Protein 6BZD (pdb70)

Structure (mmCIF, N/CA/C/O backbone):
data_6BZD
#
_entry.id   6BZD
#
_cell.length_a   76.366
_cell.length_b   60.000
_cell.length_c   125.786
_cell.angle_alpha   90.000
_cell.angle_beta   90.500
_cell.angle_gamma   90.000
#
_symmetry.space_group_name_H-M   'P 1 21 1'
#
loop_
_entity.id
_entity.type
_entity.pdbx_description
1 polymer '14-3-3 protein gamma'
2 polymer 'GlcNAcylated peptide'
3 non-polymer 2-acetamido-2-deoxy-beta-D-glucopyranose
4 water water
#
loop_
_atom_site.group_PDB
_atom_site.id
_atom_site.type_symbol
_atom_site.label_atom_id
_atom_site.label_alt_id
_atom_site.label_comp_id
_atom_site.label_asym_id
_atom_site.label_entity_id
_atom_site.label_seq_id
_atom_site.pdbx_PDB_ins_code
_atom_site.Cartn_x
_atom_site.Cartn_y
_atom_site.Cartn_z
_atom_site.occupancy
_atom_site.B_iso_or_equiv
_atom_site.auth_seq_id
_atom_site.auth_comp_id
_atom_site.auth_asym_id
_atom_site.auth_atom_id
_atom_site.pdbx_PDB_model_num
ATOM 1 N N . VAL A 1 1 ? -17.835 -15.939 44.677 1.00 68.08 2 VAL A N 1
ATOM 2 C CA . VAL A 1 1 ? -16.472 -15.456 44.825 1.00 74.44 2 VAL A CA 1
ATOM 3 C C . VAL A 1 1 ? -16.155 -15.124 46.282 1.00 77.78 2 VAL A C 1
ATOM 4 O O . VAL A 1 1 ? -16.742 -14.214 46.869 1.00 72.73 2 VAL A O 1
ATOM 8 N N . ASP A 1 2 ? -15.224 -15.876 46.860 1.00 79.81 3 ASP A N 1
ATOM 9 C CA . ASP A 1 2 ? -14.861 -15.716 48.262 1.00 75.71 3 ASP A CA 1
ATOM 10 C C . ASP A 1 2 ? -13.904 -14.550 48.468 1.00 71.14 3 ASP A C 1
ATOM 11 O O . ASP A 1 2 ? -13.344 -14.015 47.511 1.00 66.42 3 ASP A O 1
ATOM 16 N N . ARG A 1 3 ? -13.720 -14.163 49.726 1.00 66.15 4 ARG A N 1
ATOM 17 C CA . ARG A 1 3 ? -12.789 -13.097 50.069 1.00 57.18 4 ARG A CA 1
ATOM 18 C C . ARG A 1 3 ? -11.372 -13.465 49.646 1.00 54.96 4 ARG A C 1
ATOM 19 O O . ARG A 1 3 ? -10.636 -12.635 49.111 1.00 55.77 4 ARG A O 1
ATOM 27 N N . GLU A 1 4 ? -10.992 -14.713 49.897 1.00 58.67 5 GLU A N 1
ATOM 28 C CA . GLU A 1 4 ? -9.665 -15.198 49.534 1.00 61.54 5 GLU A CA 1
ATOM 29 C C . GLU A 1 4 ? -9.481 -15.230 48.019 1.00 55.11 5 GLU A C 1
ATOM 30 O O . GLU A 1 4 ? -8.370 -15.060 47.515 1.00 54.35 5 GLU A O 1
ATOM 36 N N . GLN A 1 5 ? -10.576 -15.453 47.298 1.00 56.73 6 GLN A N 1
ATOM 37 C CA . GLN A 1 5 ? -10.553 -15.432 45.841 1.00 58.89 6 GLN A CA 1
ATOM 38 C C . GLN A 1 5 ? -10.232 -14.027 45.347 1.00 57.10 6 GLN A C 1
ATOM 39 O O . GLN A 1 5 ? -9.520 -13.847 44.362 1.00 54.14 6 GLN A O 1
ATOM 45 N N . LEU A 1 6 ? -10.773 -13.035 46.046 1.00 51.30 7 LEU A N 1
ATOM 46 C CA . LEU A 1 6 ? -10.579 -11.633 45.694 1.00 48.19 7 LEU A CA 1
ATOM 47 C C . LEU A 1 6 ? -9.149 -11.172 45.958 1.00 48.20 7 LEU A C 1
ATOM 48 O O . LEU A 1 6 ? -8.528 -10.534 45.108 1.00 43.91 7 LEU A O 1
ATOM 53 N N . VAL A 1 7 ? -8.635 -11.492 47.142 1.00 45.81 8 VAL A N 1
ATOM 54 C CA . VAL A 1 7 ? -7.269 -11.138 47.508 1.00 50.37 8 VAL A CA 1
ATOM 55 C C . VAL A 1 7 ? -6.278 -11.804 46.562 1.00 42.01 8 VAL A C 1
ATOM 56 O O . VAL A 1 7 ? -5.261 -11.215 46.193 1.00 43.17 8 VAL A O 1
ATOM 60 N N . GLN A 1 8 ? -6.585 -13.037 46.172 1.00 42.41 9 GLN A N 1
ATOM 61 C CA . GLN A 1 8 ? -5.755 -13.769 45.226 1.00 47.79 9 GLN A CA 1
ATOM 62 C C . GLN A 1 8 ? -5.791 -13.100 43.854 1.00 53.60 9 GLN A C 1
ATOM 63 O O . GLN A 1 8 ? -4.759 -12.930 43.208 1.00 44.84 9 GLN A O 1
ATOM 69 N N . LYS A 1 9 ? -6.988 -12.717 43.420 1.00 47.26 10 LYS A N 1
ATOM 70 C CA . LYS A 1 9 ? -7.162 -12.005 42.158 1.00 41.39 10 LYS A CA 1
ATOM 71 C C . LYS A 1 9 ? -6.347 -10.715 42.170 1.00 40.90 10 LYS A C 1
ATOM 72 O O . LYS A 1 9 ? -5.770 -10.320 41.156 1.00 48.38 10 LYS A O 1
ATOM 78 N N . ALA A 1 10 ? -6.301 -10.072 43.333 1.00 41.36 11 ALA A N 1
ATOM 79 C CA . ALA A 1 10 ? -5.537 -8.845 43.522 1.00 43.40 11 ALA A CA 1
ATOM 80 C C . ALA A 1 10 ? -4.039 -9.099 43.394 1.00 45.48 11 ALA A C 1
ATOM 81 O O . ALA A 1 10 ? -3.302 -8.262 42.876 1.00 41.21 11 ALA A O 1
ATOM 83 N N . ARG A 1 11 ? -3.593 -10.256 43.873 1.00 38.82 12 ARG A N 1
ATOM 84 C CA . ARG A 1 11 ? -2.188 -10.632 43.759 1.00 45.71 12 ARG A CA 1
ATOM 85 C C . ARG A 1 11 ? -1.814 -10.932 42.310 1.00 44.33 12 ARG A C 1
ATOM 86 O O . ARG A 1 11 ? -0.722 -10.589 41.859 1.00 54.07 12 ARG A O 1
ATOM 94 N N . LEU A 1 12 ? -2.725 -11.577 41.587 1.00 46.95 13 LEU A N 1
ATOM 95 C CA . LEU A 1 12 ? -2.502 -11.885 40.180 1.00 47.44 13 LEU A CA 1
ATOM 96 C C . LEU A 1 12 ? -2.460 -10.611 39.344 1.00 49.55 13 LEU A C 1
ATOM 97 O O . LEU A 1 12 ? -1.600 -10.451 38.476 1.00 46.31 13 LEU A O 1
ATOM 102 N N . ALA A 1 13 ? -3.399 -9.710 39.612 1.00 49.09 14 ALA A N 1
ATOM 103 C CA . ALA A 1 13 ? -3.476 -8.441 38.901 1.00 47.13 14 ALA A CA 1
ATOM 104 C C . ALA A 1 13 ? -2.192 -7.637 39.072 1.00 45.33 14 ALA A C 1
ATOM 105 O O . ALA A 1 13 ? -1.704 -7.026 38.124 1.00 37.98 14 ALA A O 1
ATOM 107 N N . GLU A 1 14 ? -1.643 -7.651 40.284 1.00 42.60 15 GLU A N 1
ATOM 108 C CA . GLU A 1 14 ? -0.404 -6.938 40.572 1.00 41.66 15 GLU A CA 1
ATOM 109 C C . GLU A 1 14 ? 0.754 -7.485 39.744 1.00 48.70 15 GLU A C 1
ATOM 110 O O . GLU A 1 14 ? 1.593 -6.729 39.259 1.00 48.39 15 GLU A O 1
ATOM 116 N N . GLN A 1 15 ? 0.794 -8.805 39.593 1.00 40.97 16 GLN A N 1
ATOM 117 C CA . GLN A 1 15 ? 1.838 -9.460 38.811 1.00 48.52 16 GLN A CA 1
ATOM 118 C C . GLN A 1 15 ? 1.662 -9.201 37.315 1.00 47.39 16 GLN A C 1
ATOM 119 O O . GLN A 1 15 ? 2.642 -9.089 36.577 1.00 53.57 16 GLN A O 1
ATOM 125 N N . ALA A 1 16 ? 0.413 -9.100 36.874 1.00 48.26 17 ALA A N 1
ATOM 126 C CA . ALA A 1 16 ? 0.130 -8.744 35.490 1.00 43.48 17 ALA A CA 1
ATOM 127 C C . ALA A 1 16 ? 0.253 -7.235 35.309 1.00 41.97 17 ALA A C 1
ATOM 128 O O . ALA A 1 16 ? 0.215 -6.731 34.188 1.00 43.83 17 ALA A O 1
ATOM 130 N N . GLU A 1 17 ? 0.404 -6.523 36.422 1.00 41.20 18 GLU A N 1
ATOM 131 C CA . GLU A 1 17 ? 0.491 -5.066 36.403 1.00 44.34 18 GLU A CA 1
ATOM 132 C C . GLU A 1 17 ? -0.799 -4.422 35.891 1.00 38.36 18 GLU A C 1
ATOM 133 O O . GLU A 1 17 ? -0.786 -3.308 35.363 1.00 42.52 18 GLU A O 1
ATOM 139 N N . ARG A 1 18 ? -1.907 -5.138 36.045 1.00 42.50 19 ARG A N 1
ATOM 140 C CA . ARG A 1 18 ? -3.223 -4.592 35.754 1.00 33.73 19 ARG A CA 1
ATOM 141 C C . ARG A 1 18 ? -3.809 -4.047 37.049 1.00 37.33 19 ARG A C 1
ATOM 142 O O . ARG A 1 18 ? -4.613 -4.704 37.712 1.00 37.26 19 ARG A O 1
ATOM 150 N N . TYR A 1 19 ? -3.385 -2.839 37.405 1.00 38.40 20 TYR A N 1
ATOM 151 C CA . TYR A 1 19 ? -3.686 -2.274 38.716 1.00 41.57 20 TYR A CA 1
ATOM 152 C C . TYR A 1 19 ? -5.145 -1.849 38.892 1.00 39.48 20 TYR A C 1
ATOM 153 O O . TYR A 1 19 ? -5.658 -1.811 40.011 1.00 39.80 20 TYR A O 1
ATOM 162 N N . ASP A 1 20 ? -5.803 -1.517 37.787 1.00 41.08 21 ASP A N 1
ATOM 163 C CA . ASP A 1 20 ? -7.231 -1.232 37.812 1.00 39.11 21 ASP A CA 1
ATOM 164 C C . ASP A 1 20 ? -7.956 -2.425 38.422 1.00 37.39 21 ASP A C 1
ATOM 165 O O . ASP A 1 20 ? -8.782 -2.270 39.321 1.00 39.00 21 ASP A O 1
ATOM 170 N N . ASP A 1 21 ? -7.630 -3.620 37.937 1.00 32.09 22 ASP A N 1
ATOM 171 C CA . ASP A 1 21 ? -8.185 -4.848 38.493 1.00 33.36 22 ASP A CA 1
ATOM 172 C C . ASP A 1 21 ? -7.820 -4.984 39.955 1.00 37.03 22 ASP A C 1
ATOM 173 O O . ASP A 1 21 ? -8.645 -5.381 40.779 1.00 46.79 22 ASP A O 1
ATOM 178 N N . MET A 1 22 ? -6.574 -4.650 40.268 1.00 34.61 23 MET A N 1
ATOM 179 C CA . MET A 1 22 ? -6.064 -4.801 41.619 1.00 39.92 23 MET A CA 1
ATOM 180 C C . MET A 1 22 ? -6.877 -3.977 42.619 1.00 39.52 23 MET A C 1
ATOM 181 O O . MET A 1 22 ? -7.351 -4.503 43.628 1.00 39.69 23 MET A O 1
ATOM 186 N N . ALA A 1 23 ? -7.042 -2.689 42.330 1.00 43.65 24 ALA A N 1
ATOM 187 C CA . ALA A 1 23 ? -7.830 -1.804 43.181 1.00 35.89 24 ALA A CA 1
ATOM 188 C C . ALA A 1 23 ? -9.256 -2.312 43.310 1.00 40.25 24 ALA A C 1
ATOM 189 O O . ALA A 1 23 ? -9.767 -2.472 44.417 1.00 43.05 24 ALA A O 1
ATOM 191 N N . ALA A 1 24 ? -9.891 -2.562 42.171 1.00 37.86 25 ALA A N 1
ATOM 192 C CA . ALA A 1 24 ? -11.261 -3.053 42.145 1.00 42.91 25 ALA A CA 1
ATOM 193 C C . ALA A 1 24 ? -11.429 -4.301 43.008 1.00 37.72 25 ALA A C 1
ATOM 194 O O . ALA A 1 24 ? -12.422 -4.436 43.720 1.00 39.17 25 ALA A O 1
ATOM 196 N N . ALA A 1 25 ? -10.455 -5.206 42.953 1.00 39.51 26 ALA A N 1
ATOM 197 C CA . ALA A 1 25 ? -10.501 -6.418 43.766 1.00 31.30 26 ALA A CA 1
ATOM 198 C C . ALA A 1 25 ? -10.334 -6.092 45.249 1.00 39.46 26 ALA A C 1
ATOM 199 O O . ALA A 1 25 ? -11.054 -6.624 46.091 1.00 41.35 26 ALA A O 1
ATOM 201 N N . MET A 1 26 ? -9.390 -5.209 45.563 1.00 30.56 27 MET A N 1
ATOM 202 C CA . MET A 1 26 ? -9.168 -4.800 46.949 1.00 32.82 27 MET A CA 1
ATOM 203 C C . MET A 1 26 ? -10.298 -3.920 47.471 1.00 38.67 27 MET A C 1
ATOM 204 O O . MET A 1 26 ? -10.558 -3.878 48.670 1.00 34.87 27 MET A O 1
ATOM 209 N N . LYS A 1 27 ? -10.965 -3.215 46.565 1.00 38.26 28 LYS A N 1
ATOM 210 C CA . LYS A 1 27 ? -12.129 -2.424 46.938 1.00 40.95 28 LYS A CA 1
ATOM 211 C C . LYS A 1 27 ? -13.265 -3.347 47.355 1.00 41.74 28 LYS A C 1
ATOM 212 O O . LYS A 1 27 ? -13.895 -3.143 48.387 1.00 39.73 28 LYS A O 1
ATOM 218 N N . ASN A 1 28 ? -13.519 -4.368 46.544 1.00 35.19 29 ASN A N 1
ATOM 219 C CA . ASN A 1 28 ? -14.533 -5.365 46.870 1.00 37.66 29 ASN A CA 1
ATOM 220 C C . ASN A 1 28 ? -14.235 -6.066 48.191 1.00 35.71 29 ASN A C 1
ATOM 221 O O . ASN A 1 28 ? -15.139 -6.300 48.996 1.00 43.70 29 ASN A O 1
ATOM 226 N N . VAL A 1 29 ? -12.967 -6.402 48.408 1.00 35.05 30 VAL A N 1
ATOM 227 C CA . VAL A 1 29 ? -12.539 -6.961 49.683 1.00 45.56 30 VAL A CA 1
ATOM 228 C C . VAL A 1 29 ? -12.903 -6.012 50.819 1.00 41.57 30 VAL A C 1
ATOM 229 O O . VAL A 1 29 ? -13.559 -6.404 51.782 1.00 41.57 30 VAL A O 1
ATOM 233 N N . THR A 1 30 ? -12.473 -4.760 50.691 1.00 41.28 31 THR A N 1
ATOM 234 C CA . THR A 1 30 ? -12.750 -3.737 51.694 1.00 39.60 31 THR A CA 1
ATOM 235 C C . THR A 1 30 ? -14.248 -3.614 51.946 1.00 42.93 31 THR A C 1
ATOM 236 O O . THR A 1 30 ? -14.683 -3.416 53.078 1.00 44.91 31 THR A O 1
ATOM 240 N N . GLU A 1 31 ? -15.035 -3.752 50.884 1.00 48.19 32 GLU A N 1
ATOM 241 C CA . GLU A 1 31 ? -16.483 -3.588 50.977 1.00 48.32 32 GLU A CA 1
ATOM 242 C C . GLU A 1 31 ? -17.181 -4.784 51.621 1.00 48.62 32 GLU A C 1
ATOM 243 O O . GLU A 1 31 ? -18.391 -4.758 51.846 1.00 47.55 32 GLU A O 1
ATOM 249 N N . LEU A 1 32 ? -16.413 -5.829 51.912 1.00 49.94 33 LEU A N 1
ATOM 250 C CA . LEU A 1 32 ? -16.931 -6.976 52.648 1.00 45.09 33 LEU A CA 1
ATOM 251 C C . LEU A 1 32 ? -17.208 -6.591 54.097 1.00 45.45 33 LEU A C 1
ATOM 252 O O . LEU A 1 32 ? -17.789 -7.366 54.859 1.00 50.72 33 LEU A O 1
ATOM 257 N N . ASN A 1 33 ? -16.777 -5.387 54.465 1.00 51.11 34 ASN A N 1
ATOM 258 C CA . ASN A 1 33 ? -17.066 -4.814 55.778 1.00 53.08 34 ASN A CA 1
ATOM 259 C C . ASN A 1 33 ? -16.272 -5.443 56.920 1.00 52.56 34 ASN A C 1
ATOM 260 O O . ASN A 1 33 ? -16.554 -5.196 58.092 1.00 63.54 34 ASN A O 1
ATOM 265 N N . GLU A 1 34 ? -15.278 -6.254 56.577 1.00 51.39 35 GLU A N 1
ATOM 266 C CA . GLU A 1 34 ? -14.405 -6.844 57.583 1.00 48.14 35 GLU A CA 1
ATOM 267 C C . GLU A 1 34 ? -13.058 -6.130 57.604 1.00 52.73 35 GLU A C 1
ATOM 268 O O . GLU A 1 34 ? -12.638 -5.565 56.596 1.00 49.88 35 GLU A O 1
ATOM 274 N N . PRO A 1 35 ? -12.382 -6.139 58.763 1.00 56.25 36 PRO A N 1
ATOM 275 C CA . PRO A 1 35 ? -11.062 -5.512 58.869 1.00 48.03 36 PRO A CA 1
ATOM 276 C C . PRO A 1 35 ? -10.108 -6.040 57.805 1.00 45.50 36 PRO A C 1
ATOM 277 O O . PRO A 1 35 ? -10.334 -7.115 57.251 1.00 45.81 36 PRO A O 1
ATOM 281 N N . LEU A 1 36 ? -9.051 -5.285 57.530 1.00 46.73 37 LEU A N 1
ATOM 282 C CA . LEU A 1 36 ? -8.042 -5.692 56.560 1.00 45.59 37 LEU A CA 1
ATOM 283 C C . LEU A 1 36 ? -6.785 -6.195 57.260 1.00 44.32 37 LEU A C 1
ATOM 284 O O . LEU A 1 36 ? -6.340 -5.610 58.245 1.00 46.87 37 LEU A O 1
ATOM 289 N N . SER A 1 37 ? -6.214 -7.280 56.749 1.00 41.99 38 SER A N 1
ATOM 290 C CA . SER A 1 37 ? -4.958 -7.791 57.283 1.00 40.61 38 SER A CA 1
ATOM 291 C C . SER A 1 37 ? -3.812 -6.906 56.815 1.00 44.37 38 SER A C 1
ATOM 292 O O . SER A 1 37 ? -4.000 -6.046 55.956 1.00 45.51 38 SER A O 1
ATOM 295 N N . ASN A 1 38 ? -2.627 -7.113 57.381 1.00 57.66 39 ASN A N 1
ATOM 296 C CA . ASN A 1 38 ? -1.449 -6.357 56.971 1.00 58.56 39 ASN A CA 1
ATOM 297 C C . ASN A 1 38 ? -1.224 -6.435 55.464 1.00 49.83 39 ASN A C 1
ATOM 298 O O . ASN A 1 38 ? -1.036 -5.415 54.798 1.00 51.55 39 ASN A O 1
ATOM 303 N N . GLU A 1 39 ? -1.251 -7.654 54.934 1.00 49.48 40 GLU A N 1
ATOM 304 C CA . GLU A 1 39 ? -1.083 -7.879 53.502 1.00 54.10 40 GLU A CA 1
ATOM 305 C C . GLU A 1 39 ? -2.174 -7.188 52.695 1.00 53.93 40 GLU A C 1
ATOM 306 O O . GLU A 1 39 ? -1.892 -6.451 51.754 1.00 48.83 40 GLU A O 1
ATOM 312 N N . GLU A 1 40 ? -3.423 -7.439 53.069 1.00 48.08 41 GLU A N 1
ATOM 313 C CA . GLU A 1 40 ? -4.564 -6.831 52.397 1.00 45.14 41 GLU A CA 1
ATOM 314 C C . GLU A 1 40 ? -4.433 -5.313 52.385 1.00 42.55 41 GLU A C 1
ATOM 315 O O . GLU A 1 40 ? -4.714 -4.663 51.376 1.00 43.56 41 GLU A O 1
ATOM 321 N N . ARG A 1 41 ? -4.000 -4.757 53.511 1.00 45.29 42 ARG A N 1
ATOM 322 C CA . ARG A 1 41 ? -3.729 -3.328 53.609 1.00 46.22 42 ARG A CA 1
ATOM 323 C C . ARG A 1 41 ? -2.707 -2.913 52.559 1.00 47.26 42 ARG A C 1
ATOM 324 O O . ARG A 1 41 ? -2.892 -1.929 51.843 1.00 46.77 42 ARG A O 1
ATOM 332 N N . ASN A 1 42 ? -1.620 -3.674 52.486 1.00 44.07 43 ASN A N 1
ATOM 333 C CA . ASN A 1 42 ? -0.556 -3.435 51.518 1.00 46.32 43 ASN A CA 1
ATOM 334 C C . ASN A 1 42 ? -1.048 -3.486 50.075 1.00 45.43 43 ASN A C 1
ATOM 335 O O . ASN A 1 42 ? -0.753 -2.601 49.275 1.00 41.38 43 ASN A O 1
ATOM 340 N N . LEU A 1 43 ? -1.801 -4.530 49.752 1.00 38.54 44 LEU A N 1
ATOM 341 C CA . LEU A 1 43 ? -2.352 -4.699 48.412 1.00 43.73 44 LEU A CA 1
ATOM 342 C C . LEU A 1 43 ? -3.238 -3.520 48.030 1.00 44.36 44 LEU A C 1
ATOM 343 O O . LEU A 1 43 ? -3.093 -2.952 46.948 1.00 41.90 44 LEU A O 1
ATOM 348 N N . LEU A 1 44 ? -4.150 -3.151 48.925 1.00 42.19 45 LEU A N 1
ATOM 349 C CA . LEU A 1 44 ? -5.052 -2.030 48.685 1.00 43.35 45 LEU A CA 1
ATOM 350 C C . LEU A 1 44 ? -4.272 -0.754 48.394 1.00 37.92 45 LEU A C 1
ATOM 351 O O . LEU A 1 44 ? -4.581 -0.028 47.451 1.00 42.54 45 LEU A O 1
ATOM 356 N N . SER A 1 45 ? -3.259 -0.490 49.214 1.00 44.31 46 SER A N 1
ATOM 357 C CA . SER A 1 45 ? -2.440 0.707 49.073 1.00 43.45 46 SER A CA 1
ATOM 358 C C . SER A 1 45 ? -1.661 0.686 47.761 1.00 40.87 46 SER A C 1
ATOM 359 O O . SER A 1 45 ? -1.691 1.648 46.992 1.00 44.95 46 SER A O 1
ATOM 362 N N . VAL A 1 46 ? -0.967 -0.418 47.510 1.00 39.53 47 VAL A N 1
ATOM 363 C CA . VAL A 1 46 ? -0.194 -0.575 46.284 1.00 35.34 47 VAL A CA 1
ATOM 364 C C . VAL A 1 46 ? -1.064 -0.422 45.045 1.00 35.01 47 VAL A C 1
ATOM 365 O O . VAL A 1 46 ? -0.700 0.282 44.104 1.00 37.40 47 VAL A O 1
ATOM 369 N N . ALA A 1 47 ? -2.212 -1.090 45.048 1.00 35.22 48 ALA A N 1
ATOM 370 C CA . ALA A 1 47 ? -3.131 -1.034 43.918 1.00 42.02 48 ALA A CA 1
ATOM 371 C C . ALA A 1 47 ? -3.521 0.401 43.573 1.00 45.67 48 ALA A C 1
ATOM 372 O O . ALA A 1 47 ? -3.351 0.844 42.439 1.00 43.13 48 ALA A O 1
ATOM 374 N N . TYR A 1 48 ? -4.038 1.127 44.559 1.00 36.38 49 TYR A N 1
ATOM 375 C CA . TYR A 1 48 ? -4.528 2.485 44.333 1.00 40.50 49 TYR A CA 1
ATOM 376 C C . TYR A 1 48 ? -3.418 3.511 44.098 1.00 43.02 49 TYR A C 1
ATOM 377 O O . TYR A 1 48 ? -3.633 4.525 43.435 1.00 37.94 49 TYR A O 1
ATOM 386 N N . LYS A 1 49 ? -2.236 3.254 44.647 1.00 37.47 50 LYS A N 1
ATOM 387 C CA . LYS A 1 49 ? -1.099 4.135 44.409 1.00 46.50 50 LYS A CA 1
ATOM 388 C C . LYS A 1 49 ? -0.642 4.060 42.950 1.00 43.52 50 LYS A C 1
ATOM 389 O O . LYS A 1 49 ? -0.250 5.063 42.355 1.00 42.86 50 LYS A O 1
ATOM 395 N N . ASN A 1 50 ? -0.697 2.864 42.376 1.00 42.39 51 ASN A N 1
ATOM 396 C CA . ASN A 1 50 ? -0.313 2.680 40.979 1.00 39.37 51 ASN A CA 1
ATOM 397 C C . ASN A 1 50 ? -1.356 3.202 39.992 1.00 48.56 51 ASN A C 1
ATOM 398 O O . ASN A 1 50 ? -1.007 3.740 38.939 1.00 52.76 51 ASN A O 1
ATOM 403 N N . VAL A 1 51 ? -2.630 3.041 40.332 1.00 45.82 52 VAL A N 1
ATOM 404 C CA . VAL A 1 51 ? -3.703 3.594 39.518 1.00 44.78 52 VAL A CA 1
ATOM 405 C C . VAL A 1 51 ? -3.610 5.116 39.502 1.00 40.20 52 VAL A C 1
ATOM 406 O O . VAL A 1 51 ? -3.573 5.734 38.433 1.00 42.43 52 VAL A O 1
ATOM 410 N N . VAL A 1 52 ? -3.564 5.713 40.689 1.00 43.14 53 VAL A N 1
ATOM 411 C CA . VAL A 1 52 ? -3.467 7.160 40.805 1.00 40.99 53 VAL A CA 1
ATOM 412 C C . VAL A 1 52 ? -2.175 7.656 40.167 1.00 43.67 53 VAL A C 1
ATOM 413 O O . VAL A 1 52 ? -2.141 8.735 39.581 1.00 47.38 53 VAL A O 1
ATOM 417 N N . GLY A 1 53 ? -1.118 6.855 40.274 1.00 49.52 54 GLY A N 1
ATOM 418 C CA . GLY A 1 53 ? 0.167 7.202 39.695 1.00 38.48 54 GLY A CA 1
ATOM 419 C C . GLY A 1 53 ? 0.125 7.217 38.181 1.00 41.39 54 GLY A C 1
ATOM 420 O O . GLY A 1 53 ? 0.578 8.173 37.551 1.00 43.90 54 GLY A O 1
ATOM 421 N N . ALA A 1 54 ? -0.420 6.153 37.598 1.00 40.83 55 ALA A N 1
ATOM 422 C CA . ALA A 1 54 ? -0.572 6.051 36.151 1.00 39.03 55 ALA A CA 1
ATOM 423 C C . ALA A 1 54 ? -1.319 7.253 35.577 1.00 42.86 55 ALA A C 1
ATOM 424 O O . ALA A 1 54 ? -0.877 7.860 34.604 1.00 36.44 55 ALA A O 1
ATOM 426 N N . ARG A 1 55 ? -2.453 7.589 36.184 1.00 32.79 56 ARG A N 1
ATOM 427 C CA . ARG A 1 55 ? -3.235 8.750 35.772 1.00 42.22 56 ARG A CA 1
ATOM 428 C C . ARG A 1 55 ? -2.387 10.007 35.886 1.00 45.63 56 ARG A C 1
ATOM 429 O O . ARG A 1 55 ? -2.322 10.816 34.962 1.00 53.09 56 ARG A O 1
ATOM 437 N N . GLU A 1 56 ? -1.743 10.157 37.037 1.00 47.12 57 GLU A N 1
ATOM 438 C CA . GLU A 1 56 ? -0.885 11.301 37.310 1.00 48.92 57 GLU A CA 1
ATOM 439 C C . GLU A 1 56 ? 0.141 11.491 36.201 1.00 46.88 57 GLU A C 1
ATOM 440 O O . GLU A 1 56 ? 0.325 12.599 35.697 1.00 44.80 57 GLU A O 1
ATOM 446 N N . SER A 1 57 ? 0.804 10.404 35.823 1.00 44.72 58 SER A N 1
ATOM 447 C CA . SER A 1 57 ? 1.813 10.453 34.775 1.00 45.38 58 SER A CA 1
ATOM 448 C C . SER A 1 57 ? 1.219 10.975 33.474 1.00 51.47 58 SER A C 1
ATOM 449 O O . SER A 1 57 ? 1.752 11.899 32.861 1.00 48.90 58 SER A O 1
ATOM 452 N N . SER A 1 58 ? 0.111 10.372 33.057 1.00 45.16 59 SER A N 1
ATOM 453 C CA . SER A 1 58 ? -0.575 10.771 31.834 1.00 50.48 59 SER A CA 1
ATOM 454 C C . SER A 1 58 ? -1.079 12.205 31.943 1.00 50.20 59 SER A C 1
ATOM 455 O O . SER A 1 58 ? -1.046 12.959 30.972 1.00 49.89 59 SER A O 1
ATOM 458 N N . TRP A 1 59 ? -1.546 12.575 33.132 1.00 44.97 60 TRP A N 1
ATOM 459 C CA . TRP A 1 59 ? -2.052 13.922 33.378 1.00 43.58 60 TRP A CA 1
ATOM 460 C C . TRP A 1 59 ? -0.943 14.949 33.191 1.00 50.42 60 TRP A C 1
ATOM 461 O O . TRP A 1 59 ? -1.153 15.995 32.583 1.00 52.20 60 TRP A O 1
ATOM 472 N N . ARG A 1 60 ? 0.239 14.641 33.714 1.00 51.78 61 ARG A N 1
ATOM 473 C CA . ARG A 1 60 ? 1.391 15.527 33.581 1.00 56.29 61 ARG A CA 1
ATOM 474 C C . ARG A 1 60 ? 1.837 15.656 32.126 1.00 58.07 61 ARG A C 1
ATOM 475 O O . ARG A 1 60 ? 2.199 16.741 31.674 1.00 57.28 61 ARG A O 1
ATOM 483 N N . VAL A 1 61 ? 1.811 14.543 31.399 1.00 55.79 62 VAL A N 1
ATOM 484 C CA . VAL A 1 61 ? 2.186 14.538 29.989 1.00 50.73 62 VAL A CA 1
ATOM 485 C C . VAL A 1 61 ? 1.255 15.418 29.159 1.00 54.59 62 VAL A C 1
ATOM 486 O O . VAL A 1 61 ? 1.712 16.248 28.371 1.00 55.89 62 VAL A O 1
ATOM 490 N N . ILE A 1 62 ? -0.050 15.235 29.342 1.00 52.30 63 ILE A N 1
ATOM 491 C CA . ILE A 1 62 ? -1.043 16.015 28.610 1.00 51.92 63 ILE A CA 1
ATOM 492 C C . ILE A 1 62 ? -1.056 17.472 29.065 1.00 57.73 63 ILE A C 1
ATOM 493 O O . ILE A 1 62 ? -1.106 18.387 28.241 1.00 61.60 63 ILE A O 1
ATOM 498 N N . SER A 1 63 ? -1.009 17.680 30.377 1.00 60.26 64 SER A N 1
ATOM 499 C CA . SER A 1 63 ? -0.945 19.024 30.937 1.00 62.57 64 SER A CA 1
ATOM 500 C C . SER A 1 63 ? 0.286 19.751 30.405 1.00 64.03 64 SER A C 1
ATOM 501 O O . SER A 1 63 ? 0.270 20.967 30.216 1.00 65.76 64 SER A O 1
ATOM 504 N N . SER A 1 64 ? 1.353 18.993 30.166 1.00 61.64 65 SER A N 1
ATOM 505 C CA . SER A 1 64 ? 2.581 19.536 29.592 1.00 66.70 65 SER A CA 1
ATOM 506 C C . SER A 1 64 ? 2.373 19.923 28.132 1.00 70.53 65 SER A C 1
ATOM 507 O O . SER A 1 64 ? 2.947 20.900 27.649 1.00 75.56 65 SER A O 1
ATOM 510 N N . ILE A 1 65 ? 1.555 19.143 27.433 1.00 67.39 66 ILE A N 1
ATOM 511 C CA . ILE A 1 65 ? 1.234 19.416 26.037 1.00 67.98 66 ILE A CA 1
ATOM 512 C C . ILE A 1 65 ? 0.249 20.576 25.930 1.00 72.23 66 ILE A C 1
ATOM 513 O O . ILE A 1 65 ? 0.255 21.325 24.952 1.00 75.24 66 ILE A O 1
ATOM 518 N N . GLU A 1 66 ? -0.589 20.726 26.952 1.00 70.40 67 GLU A N 1
ATOM 519 C CA . GLU A 1 66 ? -1.538 21.831 27.012 1.00 72.03 67 GLU A CA 1
ATOM 520 C C . GLU A 1 66 ? -0.814 23.159 27.199 1.00 79.88 67 GLU A C 1
ATOM 521 O O . GLU A 1 66 ? -1.335 24.216 26.847 1.00 87.74 67 GLU A O 1
ATOM 527 N N . GLN A 1 67 ? 0.389 23.096 27.759 1.00 74.54 68 GLN A N 1
ATOM 528 C CA . GLN A 1 67 ? 1.213 24.285 27.933 1.00 83.58 68 GLN A CA 1
ATOM 529 C C . GLN A 1 67 ? 1.855 24.690 26.612 1.00 84.22 68 GLN A C 1
ATOM 530 O O . GLN A 1 67 ? 1.876 25.866 26.255 1.00 86.03 68 GLN A O 1
ATOM 536 N N . LYS A 1 68 ? 2.376 23.703 25.891 1.00 85.71 69 LYS A N 1
ATOM 537 C CA . LYS A 1 68 ? 3.016 23.945 24.606 1.00 86.87 69 LYS A CA 1
ATOM 538 C C . LYS A 1 68 ? 1.998 24.441 23.586 1.00 100.90 69 LYS A C 1
ATOM 539 O O . LYS A 1 68 ? 2.235 25.426 22.886 1.00 113.60 69 LYS A O 1
ATOM 545 N N . THR A 1 69 ? 0.864 23.752 23.511 1.00 100.90 70 THR A N 1
ATOM 546 C CA . THR A 1 69 ? -0.156 24.047 22.510 1.00 103.55 70 THR A CA 1
ATOM 547 C C . THR A 1 69 ? -0.705 25.464 22.644 1.00 113.54 70 THR A C 1
ATOM 548 O O . THR A 1 69 ? -1.025 26.112 21.648 1.00 125.17 70 THR A O 1
ATOM 552 N N . SER A 1 70 ? -0.808 25.941 23.879 1.00 110.59 71 SER A N 1
ATOM 553 C CA . SER A 1 70 ? -1.336 27.273 24.136 1.00 118.15 71 SER A CA 1
ATOM 554 C C . SER A 1 70 ? -0.278 28.336 23.863 1.00 126.35 71 SER A C 1
ATOM 555 O O . SER A 1 70 ? -0.573 29.388 23.294 1.00 127.79 71 SER A O 1
ATOM 558 N N . ALA A 1 71 ? 0.955 28.053 24.271 1.00 124.70 72 ALA A N 1
ATOM 559 C CA . ALA A 1 71 ? 2.069 28.961 24.031 1.00 125.54 72 ALA A CA 1
ATOM 560 C C . ALA A 1 71 ? 2.268 29.185 22.536 1.00 132.86 72 ALA A C 1
ATOM 561 O O . ALA A 1 71 ? 2.572 30.294 22.100 1.00 135.28 72 ALA A O 1
ATOM 563 N N . ASP A 1 72 ? 2.090 28.124 21.757 1.00 132.42 73 ASP A N 1
ATOM 564 C CA . ASP A 1 72 ? 2.154 28.217 20.304 1.00 134.97 73 ASP A CA 1
ATOM 565 C C . ASP A 1 72 ? 1.085 29.167 19.781 1.00 138.17 73 ASP A C 1
ATOM 566 O O . ASP A 1 72 ? 1.359 30.020 18.940 1.00 141.51 73 ASP A O 1
ATOM 571 N N . GLY A 1 73 ? -0.134 29.016 20.286 1.00 130.70 74 GLY A N 1
ATOM 572 C CA . GLY A 1 73 ? -1.219 29.911 19.929 1.00 130.45 74 GLY A CA 1
ATOM 573 C C . GLY A 1 73 ? -2.355 29.246 19.178 1.00 132.00 74 GLY A C 1
ATOM 574 O O . GLY A 1 73 ? -3.375 29.877 18.905 1.00 134.90 74 GLY A O 1
ATOM 575 N N . ASN A 1 74 ? -2.181 27.972 18.839 1.00 131.66 75 ASN A N 1
ATOM 576 C CA . ASN A 1 74 ? -3.208 27.234 18.114 1.00 130.96 75 ASN A CA 1
ATOM 577 C C . ASN A 1 74 ? -4.495 27.157 18.929 1.00 128.77 75 ASN A C 1
ATOM 578 O O . ASN A 1 74 ? -4.455 27.043 20.152 1.00 126.49 75 ASN A O 1
ATOM 583 N N . GLU A 1 75 ? -5.635 27.226 18.248 1.00 126.09 76 GLU A N 1
ATOM 584 C CA . GLU A 1 75 ? -6.925 27.274 18.930 1.00 120.17 76 GLU A CA 1
ATOM 585 C C . GLU A 1 75 ? -7.680 25.949 18.879 1.00 117.35 76 GLU A C 1
ATOM 586 O O . GLU A 1 75 ? -8.169 25.468 19.901 1.00 112.07 76 GLU A O 1
ATOM 592 N N . LYS A 1 76 ? -7.777 25.363 17.690 1.00 119.12 77 LYS A N 1
ATOM 593 C CA . LYS A 1 76 ? -8.451 24.081 17.531 1.00 116.74 77 LYS A CA 1
ATOM 594 C C . LYS A 1 76 ? -7.830 23.036 18.453 1.00 111.27 77 LYS A C 1
ATOM 595 O O . LYS A 1 76 ? -8.529 22.192 19.013 1.00 101.54 77 LYS A O 1
ATOM 601 N N . LYS A 1 77 ? -6.512 23.104 18.616 1.00 111.85 78 LYS A N 1
ATOM 602 C CA . LYS A 1 77 ? -5.799 22.163 19.474 1.00 104.67 78 LYS A CA 1
ATOM 603 C C . LYS A 1 77 ? -6.148 22.330 20.950 1.00 97.49 78 LYS A C 1
ATOM 604 O O . LYS A 1 77 ? -6.520 21.363 21.616 1.00 95.44 78 LYS A O 1
ATOM 610 N N . ILE A 1 78 ? -6.021 23.554 21.455 1.00 102.25 79 ILE A N 1
ATOM 611 C CA . ILE A 1 78 ? -6.270 23.837 22.867 1.00 96.18 79 ILE A CA 1
ATOM 612 C C . ILE A 1 78 ? -7.599 23.256 23.344 1.00 84.34 79 ILE A C 1
ATOM 613 O O . ILE A 1 78 ? -7.726 22.840 24.495 1.00 80.14 79 ILE A O 1
ATOM 618 N N . GLU A 1 79 ? -8.582 23.225 22.451 1.00 87.45 80 GLU A N 1
ATOM 619 C CA . GLU A 1 79 ? -9.893 22.674 22.772 1.00 86.84 80 GLU A CA 1
ATOM 620 C C . GLU A 1 79 ? -9.801 21.203 23.164 1.00 81.83 80 GLU A C 1
ATOM 621 O O . GLU A 1 79 ? -10.212 20.814 24.257 1.00 78.30 80 GLU A O 1
ATOM 627 N N . MET A 1 80 ? -9.256 20.390 22.267 1.00 81.88 81 MET A N 1
ATOM 628 C CA . MET A 1 80 ? -9.190 18.948 22.482 1.00 76.74 81 MET A CA 1
ATOM 629 C C . MET A 1 80 ? -8.171 18.557 23.550 1.00 72.91 81 MET A C 1
ATOM 630 O O . MET A 1 80 ? -8.415 17.647 24.342 1.00 73.45 81 MET A O 1
ATOM 635 N N . VAL A 1 81 ? -7.033 19.243 23.569 1.00 66.32 82 VAL A N 1
ATOM 636 C CA . VAL A 1 81 ? -6.006 18.976 24.570 1.00 66.23 82 VAL A CA 1
ATOM 637 C C . VAL A 1 81 ? -6.547 19.225 25.974 1.00 67.53 82 VAL A C 1
ATOM 638 O O . VAL A 1 81 ? -6.405 18.387 26.865 1.00 60.52 82 VAL A O 1
ATOM 642 N N . ARG A 1 82 ? -7.168 20.385 26.159 1.00 68.92 83 ARG A N 1
ATOM 643 C CA . ARG A 1 82 ? -7.764 20.749 27.439 1.00 64.07 83 ARG A CA 1
ATOM 644 C C . ARG A 1 82 ? -8.811 19.725 27.865 1.00 64.79 83 ARG A C 1
ATOM 645 O O . ARG A 1 82 ? -8.819 19.269 29.010 1.00 64.13 83 ARG A O 1
ATOM 653 N N . ALA A 1 83 ? -9.687 19.362 26.933 1.00 62.52 84 ALA A N 1
ATOM 654 C CA . ALA A 1 83 ? -10.768 18.424 27.212 1.00 70.21 84 ALA A CA 1
ATOM 655 C C . ALA A 1 83 ? -10.245 17.039 27.580 1.00 62.92 84 ALA A C 1
ATOM 656 O O . ALA A 1 83 ? -10.826 16.352 28.417 1.00 51.09 84 ALA A O 1
ATOM 658 N N . TYR A 1 84 ? -9.145 16.634 26.956 1.00 53.30 85 TYR A N 1
ATOM 659 C CA . TYR A 1 84 ? -8.539 15.339 27.250 1.00 47.12 85 TYR A CA 1
ATOM 660 C C . TYR A 1 84 ? -7.846 15.349 28.613 1.00 55.52 85 TYR A C 1
ATOM 661 O O . TYR A 1 84 ? -7.915 14.373 29.359 1.00 53.61 85 TYR A O 1
ATOM 670 N N . ARG A 1 85 ? -7.183 16.457 28.932 1.00 53.41 86 ARG A N 1
ATOM 671 C CA . ARG A 1 85 ? -6.532 16.618 30.229 1.00 49.00 86 ARG A CA 1
ATOM 672 C C . ARG A 1 85 ? -7.570 16.559 31.346 1.00 48.68 86 ARG A C 1
ATOM 673 O O . ARG A 1 85 ? -7.316 16.009 32.419 1.00 58.01 86 ARG A O 1
ATOM 681 N N . GLU A 1 86 ? -8.739 17.134 31.080 1.00 53.84 87 GLU A N 1
ATOM 682 C CA . GLU A 1 86 ? -9.838 17.143 32.041 1.00 57.03 87 GLU A CA 1
ATOM 683 C C . GLU A 1 86 ? -10.443 15.753 32.208 1.00 52.95 87 GLU A C 1
ATOM 684 O O . GLU A 1 86 ? -10.918 15.400 33.286 1.00 55.09 87 GLU A O 1
ATOM 690 N N . LYS A 1 87 ? -10.429 14.973 31.132 1.00 52.32 88 LYS A N 1
ATOM 691 C CA . LYS A 1 87 ? -10.861 13.582 31.188 1.00 48.87 88 LYS A CA 1
ATOM 692 C C . LYS A 1 87 ? -9.967 12.785 32.133 1.00 52.08 88 LYS A C 1
ATOM 693 O O . LYS A 1 87 ? -10.450 12.116 33.046 1.00 49.02 88 LYS A O 1
ATOM 699 N N . ILE A 1 88 ? -8.662 12.863 31.901 1.00 43.97 89 ILE A N 1
ATOM 700 C CA . ILE A 1 88 ? -7.676 12.214 32.757 1.00 43.85 89 ILE A CA 1
ATOM 701 C C . ILE A 1 88 ? -7.774 12.736 34.185 1.00 52.97 89 ILE A C 1
ATOM 702 O O . ILE A 1 88 ? -7.731 11.969 35.147 1.00 48.73 89 ILE A O 1
ATOM 707 N N . GLU A 1 89 ? -7.912 14.051 34.309 1.00 51.53 90 GLU A N 1
ATOM 708 C CA . GLU A 1 89 ? -8.007 14.712 35.605 1.00 49.22 90 GLU A CA 1
ATOM 709 C C . GLU A 1 89 ? -9.204 14.193 36.398 1.00 53.86 90 GLU A C 1
ATOM 710 O O . GLU A 1 89 ? -9.098 13.915 37.591 1.00 52.74 90 GLU A O 1
ATOM 716 N N . LYS A 1 90 ? -10.341 14.057 35.722 1.00 52.61 91 LYS A N 1
ATOM 717 C CA . LYS A 1 90 ? -11.559 13.548 36.348 1.00 51.73 91 LYS A CA 1
ATOM 718 C C . LYS A 1 90 ? -11.440 12.075 36.734 1.00 45.35 91 LYS A C 1
ATOM 719 O O . LYS A 1 90 ? -12.056 11.627 37.701 1.00 45.17 91 LYS A O 1
ATOM 725 N N . GLU A 1 91 ? -10.649 11.323 35.975 1.00 43.36 92 GLU A N 1
ATOM 726 C CA . GLU A 1 91 ? -10.353 9.939 36.331 1.00 47.27 92 GLU A CA 1
ATOM 727 C C . GLU A 1 91 ? -9.515 9.892 37.607 1.00 41.92 92 GLU A C 1
ATOM 728 O O . GLU A 1 91 ? -9.813 9.133 38.528 1.00 43.32 92 GLU A O 1
ATOM 734 N N . LEU A 1 92 ? -8.470 10.713 37.653 1.00 43.79 93 LEU A N 1
ATOM 735 C CA . LEU A 1 92 ? -7.581 10.766 38.807 1.00 42.71 93 LEU A CA 1
ATOM 736 C C . LEU A 1 92 ? -8.347 11.131 40.075 1.00 45.20 93 LEU A C 1
ATOM 737 O O . LEU A 1 92 ? -8.181 10.495 41.114 1.00 50.41 93 LEU A O 1
ATOM 742 N N . GLU A 1 93 ? -9.190 12.156 39.979 1.00 40.60 94 GLU A N 1
ATOM 743 C CA . GLU A 1 93 ? -10.006 12.597 41.108 1.00 48.99 94 GLU A CA 1
ATOM 744 C C . GLU A 1 93 ? -10.961 11.499 41.568 1.00 45.87 94 GLU A C 1
ATOM 745 O O . GLU A 1 93 ? -11.083 11.233 42.765 1.00 46.15 94 GLU A O 1
ATOM 751 N N . ALA A 1 94 ? -11.635 10.873 40.607 1.00 46.19 95 ALA A N 1
ATOM 752 C CA . ALA A 1 94 ? -12.573 9.791 40.883 1.00 48.26 95 ALA A CA 1
ATOM 753 C C . ALA A 1 94 ? -11.893 8.611 41.574 1.00 42.59 95 ALA A C 1
ATOM 754 O O . ALA A 1 94 ? -12.493 7.949 42.419 1.00 41.88 95 ALA A O 1
ATOM 756 N N . VAL A 1 95 ? -10.640 8.354 41.214 1.00 37.40 96 VAL A N 1
ATOM 757 C CA . VAL A 1 95 ? -9.864 7.304 41.863 1.00 40.55 96 VAL A CA 1
ATOM 758 C C . VAL A 1 95 ? -9.586 7.659 43.322 1.00 41.19 96 VAL A C 1
ATOM 759 O O . VAL A 1 95 ? -9.890 6.880 44.225 1.00 36.94 96 VAL A O 1
ATOM 763 N N . CYS A 1 96 ? -9.002 8.835 43.545 1.00 36.43 97 CYS A N 1
ATOM 764 C CA . CYS A 1 96 ? -8.720 9.309 44.900 1.00 39.58 97 CYS A CA 1
ATOM 765 C C . CYS A 1 96 ? -9.977 9.295 45.764 1.00 40.81 97 CYS A C 1
ATOM 766 O O . CYS A 1 96 ? -9.970 8.774 46.877 1.00 42.97 97 CYS A O 1
ATOM 769 N N . GLN A 1 97 ? -11.056 9.874 45.248 1.00 44.13 98 GLN A N 1
ATOM 770 C CA . GLN A 1 97 ? -12.333 9.872 45.956 1.00 41.92 98 GLN A CA 1
ATOM 771 C C . GLN A 1 97 ? -12.790 8.448 46.261 1.00 39.06 98 GLN A C 1
ATOM 772 O O . GLN A 1 97 ? -13.452 8.202 47.269 1.00 44.31 98 GLN A O 1
ATOM 778 N N . ASP A 1 98 ? -12.432 7.516 45.381 1.00 46.16 99 ASP A N 1
ATOM 779 C CA . ASP A 1 98 ? -12.794 6.115 45.554 1.00 40.64 99 ASP A CA 1
ATOM 780 C C . ASP A 1 98 ? -12.047 5.529 46.746 1.00 44.87 99 ASP A C 1
ATOM 781 O O . ASP A 1 98 ? -12.625 4.801 47.558 1.00 48.25 99 ASP A O 1
ATOM 786 N N . VAL A 1 99 ? -10.761 5.853 46.847 1.00 37.37 100 VAL A N 1
ATOM 787 C CA . VAL A 1 99 ? -9.948 5.407 47.970 1.00 38.18 100 VAL A CA 1
ATOM 788 C C . VAL A 1 99 ? -10.428 6.069 49.248 1.00 39.07 100 VAL A C 1
ATOM 789 O O . VAL A 1 99 ? -10.634 5.411 50.268 1.00 38.65 100 VAL A O 1
ATOM 793 N N . LEU A 1 100 ? -10.608 7.384 49.177 1.00 36.52 101 LEU A N 1
ATOM 794 C CA . LEU A 1 100 ? -11.011 8.180 50.329 1.00 38.43 101 LEU A CA 1
ATOM 795 C C . LEU A 1 100 ? -12.330 7.697 50.920 1.00 41.50 101 LEU A C 1
ATOM 796 O O . LEU A 1 100 ? -12.500 7.676 52.138 1.00 40.07 101 LEU A O 1
ATOM 801 N N . SER A 1 101 ? -13.258 7.311 50.052 1.00 40.64 102 SER A N 1
ATOM 802 C CA . SER A 1 101 ? -14.544 6.778 50.489 1.00 44.14 102 SER A CA 1
ATOM 803 C C . SER A 1 101 ? -14.345 5.500 51.299 1.00 38.41 102 SER A C 1
ATOM 804 O O . SER A 1 101 ? -14.986 5.302 52.333 1.00 35.29 102 SER A O 1
ATOM 807 N N . LEU A 1 102 ? -13.450 4.638 50.824 1.00 31.19 103 LEU A N 1
ATOM 808 C CA . LEU A 1 102 ? -13.116 3.403 51.528 1.00 38.39 103 LEU A CA 1
ATOM 809 C C . LEU A 1 102 ? -12.499 3.698 52.892 1.00 39.54 103 LEU A C 1
ATOM 810 O O . LEU A 1 102 ? -12.841 3.061 53.890 1.00 42.40 103 LEU A O 1
ATOM 815 N N . LEU A 1 103 ? -11.589 4.666 52.928 1.00 35.49 104 LEU A N 1
ATOM 816 C CA . LEU A 1 103 ? -10.915 5.041 54.166 1.00 42.25 104 LEU A CA 1
ATOM 817 C C . LEU A 1 103 ? -11.898 5.633 55.173 1.00 42.58 104 LEU A C 1
ATOM 818 O O . LEU A 1 103 ? -11.883 5.278 56.350 1.00 46.01 104 LEU A O 1
ATOM 823 N N . ASP A 1 104 ? -12.759 6.528 54.703 1.00 45.55 105 ASP A N 1
ATOM 824 C CA . ASP A 1 104 ? -13.674 7.242 55.587 1.00 39.47 105 ASP A CA 1
ATOM 825 C C . ASP A 1 104 ? -14.830 6.380 56.099 1.00 45.59 105 ASP A C 1
ATOM 826 O O . ASP A 1 104 ? -15.259 6.527 57.245 1.00 44.49 105 ASP A O 1
ATOM 831 N N . ASN A 1 105 ? -15.322 5.480 55.252 1.00 42.49 106 ASN A N 1
ATOM 832 C CA . ASN A 1 105 ? -16.538 4.726 55.550 1.00 43.37 106 ASN A CA 1
ATOM 833 C C . ASN A 1 105 ? -16.301 3.271 55.949 1.00 43.02 106 ASN A C 1
ATOM 834 O O . ASN A 1 105 ? -17.239 2.564 56.321 1.00 49.71 106 ASN A O 1
ATOM 839 N N . TYR A 1 106 ? -15.051 2.827 55.876 1.00 47.14 107 TYR A N 1
ATOM 840 C CA . TYR A 1 106 ? -14.717 1.439 56.180 1.00 44.18 107 TYR A CA 1
ATOM 841 C C . TYR A 1 106 ? -13.498 1.314 57.086 1.00 48.50 107 TYR A C 1
ATOM 842 O O . TYR A 1 106 ? -13.605 0.933 58.251 1.00 53.66 107 TYR A O 1
ATOM 851 N N . LEU A 1 107 ? -12.335 1.635 56.534 1.00 42.72 108 LEU A N 1
ATOM 852 C CA . LEU A 1 107 ? -11.063 1.350 57.186 1.00 44.14 108 LEU A CA 1
ATOM 853 C C . LEU A 1 107 ? -10.837 2.160 58.461 1.00 53.81 108 LEU A C 1
ATOM 854 O O . LEU A 1 107 ? -10.684 1.593 59.544 1.00 48.43 108 LEU A O 1
ATOM 859 N N . ILE A 1 108 ? -10.813 3.482 58.332 1.00 48.16 109 ILE A N 1
ATOM 860 C CA . ILE A 1 108 ? -10.643 4.350 59.490 1.00 42.77 109 ILE A CA 1
ATOM 861 C C . ILE A 1 108 ? -11.848 4.248 60.419 1.00 57.71 109 ILE A C 1
ATOM 862 O O . ILE A 1 108 ? -11.708 4.221 61.643 1.00 61.59 109 ILE A O 1
ATOM 867 N N . LYS A 1 109 ? -13.031 4.187 59.819 1.00 58.53 110 LYS A N 1
ATOM 868 C CA . LYS A 1 109 ? -14.285 4.167 60.564 1.00 57.54 110 LYS A CA 1
ATOM 869 C C . LYS A 1 109 ? -14.340 3.042 61.593 1.00 58.04 110 LYS A C 1
ATOM 870 O O . LYS A 1 109 ? -14.575 3.283 62.778 1.00 61.29 110 LYS A O 1
ATOM 876 N N . ASN A 1 110 ? -14.120 1.814 61.133 1.00 62.33 111 ASN A N 1
ATOM 877 C CA . ASN A 1 110 ? -14.268 0.634 61.979 1.00 65.12 111 ASN A CA 1
ATOM 878 C C . ASN A 1 110 ? -13.017 0.285 62.780 1.00 68.08 111 ASN A C 1
ATOM 879 O O . ASN A 1 110 ? -12.880 -0.838 63.267 1.00 66.63 111 ASN A O 1
ATOM 884 N N . CYS A 1 111 ? -12.108 1.246 62.915 1.00 68.49 112 CYS A N 1
ATOM 885 C CA . CYS A 1 111 ? -10.900 1.041 63.707 1.00 75.39 112 CYS A CA 1
ATOM 886 C C . CYS A 1 111 ? -11.151 1.303 65.185 1.00 84.79 112 CYS A C 1
ATOM 887 O O . CYS A 1 111 ? -11.643 2.364 65.562 1.00 82.09 112 CYS A O 1
ATOM 890 N N . SER A 1 112 ? -10.803 0.327 66.016 1.00 79.35 113 SER A N 1
ATOM 891 C CA . SER A 1 112 ? -10.971 0.450 67.458 1.00 79.47 113 SER A CA 1
ATOM 892 C C . SER A 1 112 ? -9.888 1.348 68.041 1.00 77.43 113 SER A C 1
ATOM 893 O O . SER A 1 112 ? -8.894 1.644 67.380 1.00 84.27 113 SER A O 1
ATOM 896 N N . GLU A 1 113 ? -10.084 1.772 69.285 1.00 80.61 114 GLU A N 1
ATOM 897 C CA . GLU A 1 113 ? -9.148 2.674 69.947 1.00 89.24 114 GLU A CA 1
ATOM 898 C C . GLU A 1 113 ? -7.753 2.070 70.078 1.00 82.93 114 GLU A C 1
ATOM 899 O O . GLU A 1 113 ? -6.756 2.791 70.069 1.00 84.22 114 GLU A O 1
ATOM 905 N N . THR A 1 114 ? -7.685 0.748 70.196 1.00 78.77 115 THR A N 1
ATOM 906 C CA . THR A 1 114 ? -6.411 0.067 70.408 1.00 83.03 115 THR A CA 1
ATOM 907 C C . THR A 1 114 ? -5.626 -0.154 69.117 1.00 81.11 115 THR A C 1
ATOM 908 O O . THR A 1 114 ? -4.450 -0.510 69.152 1.00 70.16 115 THR A O 1
ATOM 912 N N . GLN A 1 115 ? -6.282 0.058 67.982 1.00 75.19 116 GLN A N 1
ATOM 913 C CA . GLN A 1 115 ? -5.651 -0.163 66.686 1.00 62.55 116 GLN A CA 1
ATOM 914 C C . GLN A 1 115 ? -5.015 1.114 66.142 1.00 63.42 116 GLN A C 1
ATOM 915 O O . GLN A 1 115 ? -5.470 1.672 65.146 1.00 53.45 116 GLN A O 1
ATOM 921 N N . TYR A 1 116 ? -3.955 1.566 66.807 1.00 74.80 117 TYR A N 1
ATOM 922 C CA . TYR A 1 116 ? -3.266 2.795 66.430 1.00 66.25 117 TYR A CA 1
ATOM 923 C C . TYR A 1 116 ? -2.489 2.612 65.137 1.00 51.22 117 TYR A C 1
ATOM 924 O O . TYR A 1 116 ? -2.501 3.482 64.267 1.00 47.71 117 TYR A O 1
ATOM 933 N N . GLU A 1 117 ? -1.814 1.473 65.020 1.00 53.60 118 GLU A N 1
ATOM 934 C CA . GLU A 1 117 ? -1.037 1.158 63.827 1.00 55.92 118 GLU A CA 1
ATOM 935 C C . GLU A 1 117 ? -1.862 1.315 62.554 1.00 57.09 118 GLU A C 1
ATOM 936 O O . GLU A 1 117 ? -1.469 2.030 61.635 1.00 52.51 118 GLU A O 1
ATOM 942 N N . SER A 1 118 ? -3.012 0.651 62.509 1.00 48.45 119 SER A N 1
ATOM 943 C CA . SER A 1 118 ? -3.910 0.749 61.362 1.00 45.44 119 SER A CA 1
ATOM 944 C C . SER A 1 118 ? -4.391 2.181 61.155 1.00 47.59 119 SER A C 1
ATOM 945 O O . SER A 1 118 ? -4.406 2.684 60.031 1.00 48.32 119 SER A O 1
ATOM 948 N N . LYS A 1 119 ? -4.785 2.833 62.245 1.00 47.56 120 LYS A N 1
ATOM 949 C CA . LYS A 1 119 ? -5.327 4.184 62.163 1.00 48.21 120 LYS A CA 1
ATOM 950 C C . LYS A 1 119 ? -4.305 5.163 61.589 1.00 46.62 120 LYS A C 1
ATOM 951 O O . LYS A 1 119 ? -4.661 6.072 60.847 1.00 48.65 120 LYS A O 1
ATOM 957 N N . VAL A 1 120 ? -3.036 4.969 61.936 1.00 37.98 121 VAL A N 1
ATOM 958 C CA . VAL A 1 120 ? -1.957 5.784 61.389 1.00 41.81 121 VAL A CA 1
ATOM 959 C C . VAL A 1 120 ? -1.745 5.469 59.911 1.00 42.91 121 VAL A C 1
ATOM 960 O O . VAL A 1 120 ? -1.550 6.370 59.096 1.00 38.22 121 VAL A O 1
ATOM 964 N N . PHE A 1 121 ? -1.784 4.182 59.577 1.00 40.33 122 PHE A N 1
ATOM 965 C CA . PHE A 1 121 ? -1.677 3.737 58.193 1.00 38.53 122 PHE A CA 1
ATOM 966 C C . PHE A 1 121 ? -2.766 4.381 57.339 1.00 48.82 122 PHE A C 1
ATOM 967 O O . PHE A 1 121 ? -2.483 5.063 56.357 1.00 48.62 122 PHE A O 1
ATOM 975 N N . TYR A 1 122 ? -4.016 4.165 57.731 1.00 45.83 123 TYR A N 1
ATOM 976 C CA . TYR A 1 122 ? -5.164 4.651 56.973 1.00 38.63 123 TYR A CA 1
ATOM 977 C C . TYR A 1 122 ? -5.233 6.176 56.930 1.00 39.83 123 TYR A C 1
ATOM 978 O O . TYR A 1 122 ? -5.627 6.763 55.919 1.00 39.11 123 TYR A O 1
ATOM 987 N N . LEU A 1 123 ? -4.855 6.813 58.033 1.00 38.57 124 LEU A N 1
ATOM 988 C CA . LEU A 1 123 ? -4.807 8.271 58.091 1.00 33.89 124 LEU A CA 1
ATOM 989 C C . LEU A 1 123 ? -3.700 8.825 57.198 1.00 43.10 124 LEU A C 1
ATOM 990 O O . LEU A 1 123 ? -3.825 9.917 56.645 1.00 46.46 124 LEU A O 1
ATOM 995 N N . LYS A 1 124 ? -2.617 8.068 57.064 1.00 40.22 125 LYS A N 1
ATOM 996 C CA . LYS A 1 124 ? -1.536 8.441 56.160 1.00 46.77 125 LYS A CA 1
ATOM 997 C C . LYS A 1 124 ? -1.997 8.337 54.709 1.00 42.01 125 LYS A C 1
ATOM 998 O O . LYS A 1 124 ? -1.732 9.224 53.901 1.00 36.14 125 LYS A O 1
ATOM 1004 N N . MET A 1 125 ? -2.682 7.243 54.386 1.00 39.19 126 MET A N 1
ATOM 1005 C CA . MET A 1 125 ? -3.295 7.078 53.070 1.00 41.65 126 MET A CA 1
ATOM 1006 C C . MET A 1 125 ? -4.219 8.247 52.762 1.00 41.69 126 MET A C 1
ATOM 1007 O O . MET A 1 125 ? -4.118 8.874 51.710 1.00 33.60 126 MET A O 1
ATOM 1012 N N . LYS A 1 126 ? -5.126 8.531 53.691 1.00 43.30 127 LYS A N 1
ATOM 1013 C CA . LYS A 1 126 ? -6.062 9.638 53.541 1.00 38.45 127 LYS A CA 1
ATOM 1014 C C . LYS A 1 126 ? -5.319 10.914 53.168 1.00 37.66 127 LYS A C 1
ATOM 1015 O O . LYS A 1 126 ? -5.713 11.629 52.250 1.00 45.96 127 LYS A O 1
ATOM 1021 N N . GLY A 1 127 ? -4.233 11.187 53.882 1.00 43.77 128 GLY A N 1
ATOM 1022 C CA . GLY A 1 127 ? -3.395 12.331 53.583 1.00 38.94 128 GLY A CA 1
ATOM 1023 C C . GLY A 1 127 ? -2.780 12.237 52.200 1.00 41.91 128 GLY A C 1
ATOM 1024 O O . GLY A 1 127 ? -2.731 13.221 51.460 1.00 40.29 128 GLY A O 1
ATOM 1025 N N . ASP A 1 128 ? -2.307 11.045 51.850 1.00 39.78 129 ASP A N 1
ATOM 1026 C CA . ASP A 1 128 ? -1.681 10.824 50.551 1.00 49.87 129 ASP A CA 1
ATOM 1027 C C . ASP A 1 128 ? -2.604 11.189 49.393 1.00 46.97 129 ASP A C 1
ATOM 1028 O O . ASP A 1 128 ? -2.203 11.901 48.478 1.00 46.56 129 ASP A O 1
ATOM 1033 N N . TYR A 1 129 ? -3.839 10.698 49.440 1.00 44.94 130 TYR A N 1
ATOM 1034 C CA . TYR A 1 129 ? -4.773 10.865 48.329 1.00 45.81 130 TYR A CA 1
ATOM 1035 C C . TYR A 1 129 ? -5.388 12.253 48.243 1.00 47.47 130 TYR A C 1
ATOM 1036 O O . TYR A 1 129 ? -5.624 12.762 47.148 1.00 44.94 130 TYR A O 1
ATOM 1045 N N . TYR A 1 130 ? -5.621 12.875 49.392 1.00 45.51 131 TYR A N 1
ATOM 1046 C CA . TYR A 1 130 ? -5.990 14.281 49.401 1.00 41.50 131 TYR A CA 1
ATOM 1047 C C . TYR A 1 130 ? -4.842 15.101 48.823 1.00 46.82 131 TYR A C 1
ATOM 1048 O O . TYR A 1 130 ? -5.059 16.134 48.192 1.00 49.92 131 TYR A O 1
ATOM 1057 N N . ARG A 1 131 ? -3.618 14.625 49.038 1.00 43.76 132 ARG A N 1
ATOM 1058 C CA . ARG A 1 131 ? -2.432 15.275 48.488 1.00 48.04 132 ARG A CA 1
ATOM 1059 C C . ARG A 1 131 ? -2.381 15.127 46.973 1.00 53.71 132 ARG A C 1
ATOM 1060 O O . ARG A 1 131 ? -2.060 16.076 46.256 1.00 51.34 132 ARG A O 1
ATOM 1068 N N . TYR A 1 132 ? -2.697 13.929 46.493 1.00 50.51 133 TYR A N 1
ATOM 1069 C CA . TYR A 1 132 ? -2.717 13.655 45.060 1.00 50.48 133 TYR A CA 1
ATOM 1070 C C . TYR A 1 132 ? -3.741 14.536 44.352 1.00 48.44 133 TYR A C 1
ATOM 1071 O O . TYR A 1 132 ? -3.525 14.965 43.220 1.00 49.81 133 TYR A O 1
ATOM 1080 N N . LEU A 1 133 ? -4.854 14.803 45.028 1.00 46.56 134 LEU A N 1
ATOM 1081 C CA . LEU A 1 133 ? -5.877 15.702 44.506 1.00 49.79 134 LEU A CA 1
ATOM 1082 C C . LEU A 1 133 ? -5.344 17.127 44.416 1.00 54.97 134 LEU A C 1
ATOM 1083 O O . LEU A 1 133 ? -5.566 17.822 43.425 1.00 56.19 134 LEU A O 1
ATOM 1088 N N . ALA A 1 134 ? -4.642 17.553 45.462 1.00 52.16 135 ALA A N 1
ATOM 1089 C CA . ALA A 1 134 ? -4.076 18.895 45.519 1.00 56.43 135 ALA A CA 1
ATOM 1090 C C . ALA A 1 134 ? -3.191 19.191 44.312 1.00 56.63 135 ALA A C 1
ATOM 1091 O O . ALA A 1 134 ? -3.127 20.325 43.842 1.00 64.05 135 ALA A O 1
ATOM 1093 N N . GLU A 1 135 ? -2.518 18.159 43.810 1.00 48.71 136 GLU A N 1
ATOM 1094 C CA . GLU A 1 135 ? -1.588 18.304 42.692 1.00 50.87 136 GLU A CA 1
ATOM 1095 C C . GLU A 1 135 ? -2.291 18.708 41.397 1.00 58.20 136 GLU A C 1
ATOM 1096 O O . GLU A 1 135 ? -1.695 19.356 40.537 1.00 62.18 136 GLU A O 1
ATOM 1102 N N . VAL A 1 136 ? -3.557 18.323 41.263 1.00 57.54 137 VAL A N 1
ATOM 1103 C CA . VAL A 1 136 ? -4.310 18.594 40.042 1.00 57.65 137 VAL A CA 1
ATOM 1104 C C . VAL A 1 136 ? -5.447 19.589 40.263 1.00 58.61 137 VAL A C 1
ATOM 1105 O O . VAL A 1 136 ? -6.263 19.819 39.370 1.00 67.80 137 VAL A O 1
ATOM 1109 N N . ALA A 1 137 ? -5.494 20.180 41.452 1.00 57.62 138 ALA A N 1
ATOM 1110 C CA . ALA A 1 137 ? -6.538 21.144 41.780 1.00 57.33 138 ALA A CA 1
ATOM 1111 C C . ALA A 1 137 ? -5.977 22.548 41.971 1.00 60.87 138 ALA A C 1
ATOM 1112 O O . ALA A 1 137 ? -4.775 22.727 42.160 1.00 64.19 138 ALA A O 1
ATOM 1114 N N . THR A 1 138 ? -6.860 23.539 41.922 1.00 72.83 139 THR A N 1
ATOM 1115 C CA . THR A 1 138 ? -6.479 24.932 42.128 1.00 73.10 139 THR A CA 1
ATOM 1116 C C . THR A 1 138 ? -7.606 25.702 42.812 1.00 73.96 139 THR A C 1
ATOM 1117 O O . THR A 1 138 ? -8.758 25.275 42.794 1.00 74.22 139 THR A O 1
ATOM 1121 N N . GLY A 1 139 ? -7.268 26.834 43.420 1.00 78.44 140 GLY A N 1
ATOM 1122 C CA . GLY A 1 139 ? -8.254 27.675 44.077 1.00 86.60 140 GLY A CA 1
ATOM 1123 C C . GLY A 1 139 ? -8.928 27.006 45.261 1.00 81.91 140 GLY A C 1
ATOM 1124 O O . GLY A 1 139 ? -8.307 26.223 45.980 1.00 79.84 140 GLY A O 1
ATOM 1125 N N . GLU A 1 140 ? -10.204 27.325 45.466 1.00 86.32 141 GLU A N 1
ATOM 1126 C CA . GLU A 1 140 ? -10.994 26.739 46.545 1.00 87.12 141 GLU A CA 1
ATOM 1127 C C . GLU A 1 140 ? -10.849 25.222 46.571 1.00 80.27 141 GLU A C 1
ATOM 1128 O O . GLU A 1 140 ? -10.719 24.616 47.635 1.00 80.66 141 GLU A O 1
ATOM 1134 N N . LYS A 1 141 ? -10.879 24.620 45.387 1.00 79.46 142 LYS A N 1
ATOM 1135 C CA . LYS A 1 141 ? -10.737 23.178 45.236 1.00 78.63 142 LYS A CA 1
ATOM 1136 C C . LYS A 1 141 ? -9.443 22.690 45.880 1.00 71.08 142 LYS A C 1
ATOM 1137 O O . LYS A 1 141 ? -9.454 21.784 46.715 1.00 64.15 142 LYS A O 1
ATOM 1143 N N . ARG A 1 142 ? -8.330 23.308 45.492 1.00 65.73 143 ARG A N 1
ATOM 1144 C CA . ARG A 1 142 ? -7.014 22.920 45.990 1.00 68.72 143 ARG A CA 1
ATOM 1145 C C . ARG A 1 142 ? -6.875 23.186 47.486 1.00 65.75 143 ARG A C 1
ATOM 1146 O O . ARG A 1 142 ? -6.533 22.288 48.253 1.00 62.76 143 ARG A O 1
ATOM 1154 N N . ALA A 1 143 ? -7.139 24.422 47.894 1.00 67.84 144 ALA A N 1
ATOM 1155 C CA . ALA A 1 143 ? -7.019 24.805 49.297 1.00 63.76 144 ALA A CA 1
ATOM 1156 C C . ALA A 1 143 ? -7.754 23.832 50.218 1.00 62.20 144 ALA A C 1
ATOM 1157 O O . ALA A 1 143 ? -7.232 23.439 51.261 1.00 63.97 144 ALA A O 1
ATOM 1159 N N . THR A 1 144 ? -8.961 23.442 49.820 1.00 59.81 145 THR A N 1
ATOM 1160 C CA . THR A 1 144 ? -9.791 22.550 50.624 1.00 58.22 145 THR A CA 1
ATOM 1161 C C . THR A 1 144 ? -9.169 21.163 50.794 1.00 61.23 145 THR A C 1
ATOM 1162 O O . THR A 1 144 ? -9.077 20.650 51.910 1.00 65.81 145 THR A O 1
ATOM 1166 N N . VAL A 1 145 ? -8.745 20.558 49.688 1.00 59.62 146 VAL A N 1
ATOM 1167 C CA . VAL A 1 145 ? -8.122 19.238 49.741 1.00 52.02 146 VAL A CA 1
ATOM 1168 C C . VAL A 1 145 ? -6.756 19.284 50.426 1.00 54.62 146 VAL A C 1
ATOM 1169 O O . VAL A 1 145 ? -6.390 18.366 51.160 1.00 61.90 146 VAL A O 1
ATOM 1173 N N . VAL A 1 146 ? -6.008 20.355 50.178 1.00 52.77 147 VAL A N 1
ATOM 1174 C CA . VAL A 1 146 ? -4.746 20.590 50.869 1.00 51.67 147 VAL A CA 1
ATOM 1175 C C . VAL A 1 146 ? -5.005 20.666 52.369 1.00 53.54 147 VAL A C 1
ATOM 1176 O O . VAL A 1 146 ? -4.164 20.284 53.182 1.00 47.52 147 VAL A O 1
ATOM 1180 N N . GLU A 1 147 ? -6.187 21.160 52.721 1.00 60.18 148 GLU A N 1
ATOM 1181 C CA . GLU A 1 147 ? -6.605 21.265 54.111 1.00 56.36 148 GLU A CA 1
ATOM 1182 C C . GLU A 1 147 ? -6.902 19.881 54.683 1.00 55.43 148 GLU A C 1
ATOM 1183 O O . GLU A 1 147 ? -6.420 19.528 55.757 1.00 55.26 148 GLU A O 1
ATOM 1189 N N . SER A 1 148 ? -7.691 19.097 53.953 1.00 51.63 149 SER A N 1
ATOM 1190 C CA . SER A 1 148 ? -8.037 17.741 54.372 1.00 50.41 149 SER A CA 1
ATOM 1191 C C . SER A 1 148 ? -6.795 16.861 54.496 1.00 47.85 149 SER A C 1
ATOM 1192 O O . SER A 1 148 ? -6.683 16.058 55.427 1.00 53.84 149 SER A O 1
ATOM 1195 N N . SER A 1 149 ? -5.870 17.009 53.550 1.00 45.95 150 SER A N 1
ATOM 1196 C CA . SER A 1 149 ? -4.613 16.270 53.588 1.00 47.33 150 SER A CA 1
ATOM 1197 C C . SER A 1 149 ? -3.830 16.632 54.843 1.00 46.83 150 SER A C 1
ATOM 1198 O O . SER A 1 149 ? -3.284 15.764 55.521 1.00 42.53 150 SER A O 1
ATOM 1201 N N . GLU A 1 150 ? -3.781 17.927 55.137 1.00 46.33 151 GLU A N 1
ATOM 1202 C CA . GLU A 1 150 ? -3.123 18.427 56.336 1.00 47.10 151 GLU A CA 1
ATOM 1203 C C . GLU A 1 150 ? -3.710 17.786 57.586 1.00 52.73 151 GLU A C 1
ATOM 1204 O O . GLU A 1 150 ? -2.988 17.201 58.391 1.00 52.57 151 GLU A O 1
ATOM 1210 N N . LYS A 1 151 ? -5.025 17.904 57.739 1.00 48.42 152 LYS A N 1
ATOM 1211 C CA . LYS A 1 151 ? -5.727 17.346 58.890 1.00 50.70 152 LYS A CA 1
ATOM 1212 C C . LYS A 1 151 ? -5.403 15.866 59.086 1.00 50.65 152 LYS A C 1
ATOM 1213 O O . LYS A 1 151 ? -5.181 15.413 60.209 1.00 52.01 152 LYS A O 1
ATOM 1219 N N . ALA A 1 152 ? -5.373 15.122 57.984 1.00 43.89 153 ALA A N 1
ATOM 1220 C CA . ALA A 1 152 ? -5.119 13.685 58.027 1.00 49.00 153 ALA A CA 1
ATOM 1221 C C . ALA A 1 152 ? -3.687 13.378 58.453 1.00 45.00 153 ALA A C 1
ATOM 1222 O O . ALA A 1 152 ? -3.459 12.612 59.389 1.00 37.26 153 ALA A O 1
ATOM 1224 N N . TYR A 1 153 ? -2.725 13.976 57.756 1.00 42.02 154 TYR A N 1
ATOM 1225 C CA . TYR A 1 153 ? -1.318 13.823 58.107 1.00 50.31 154 TYR A CA 1
ATOM 1226 C C . TYR A 1 153 ? -1.078 14.203 59.564 1.00 49.87 154 TYR A C 1
ATOM 1227 O O . TYR A 1 153 ? -0.389 13.491 60.296 1.00 45.85 154 TYR A O 1
ATOM 1236 N N . SER A 1 154 ? -1.654 15.328 59.975 1.00 50.30 155 SER A N 1
ATOM 1237 C CA . SER A 1 154 ? -1.482 15.833 61.329 1.00 48.51 155 SER A CA 1
ATOM 1238 C C . SER A 1 154 ? -2.001 14.849 62.367 1.00 51.28 155 SER A C 1
ATOM 1239 O O . SER A 1 154 ? -1.331 14.573 63.363 1.00 52.71 155 SER A O 1
ATOM 1242 N N . GLU A 1 155 ? -3.201 14.330 62.132 1.00 50.67 156 GLU A N 1
ATOM 1243 C CA . GLU A 1 155 ? -3.819 13.385 63.054 1.00 48.73 156 GLU A CA 1
ATOM 1244 C C . GLU A 1 155 ? -2.994 12.106 63.150 1.00 55.07 156 GLU A C 1
ATOM 1245 O O . GLU A 1 155 ? -2.804 11.558 64.235 1.00 60.60 156 GLU A O 1
ATOM 1251 N N . ALA A 1 156 ? -2.499 11.641 62.007 1.00 52.19 157 ALA A N 1
ATOM 1252 C CA . ALA A 1 156 ? -1.661 10.449 61.963 1.00 48.93 157 ALA A CA 1
ATOM 1253 C C . ALA A 1 156 ? -0.342 10.694 62.683 1.00 48.62 157 ALA A C 1
ATOM 1254 O O . ALA A 1 156 ? 0.159 9.825 63.395 1.00 49.16 157 ALA A O 1
ATOM 1256 N N . HIS A 1 157 ? 0.209 11.890 62.500 1.00 46.17 158 HIS A N 1
ATOM 1257 C CA . HIS A 1 157 ? 1.463 12.272 63.144 1.00 54.15 158 HIS A CA 1
ATOM 1258 C C . HIS A 1 157 ? 1.307 12.236 64.658 1.00 58.42 158 HIS A C 1
ATOM 1259 O O . HIS A 1 157 ? 2.145 11.684 65.367 1.00 54.81 158 HIS A O 1
ATOM 1266 N N . GLU A 1 158 ? 0.220 12.824 65.145 1.00 57.99 159 GLU A N 1
ATOM 1267 C CA . GLU A 1 158 ? -0.089 12.820 66.571 1.00 60.20 159 GLU A CA 1
ATOM 1268 C C . GLU A 1 158 ? -0.126 11.407 67.146 1.00 54.41 159 GLU A C 1
ATOM 1269 O O . GLU A 1 158 ? 0.502 11.127 68.168 1.00 59.42 159 GLU A O 1
ATOM 1275 N N . ILE A 1 159 ? -0.862 10.520 66.485 1.00 50.42 160 ILE A N 1
ATOM 1276 C CA . ILE A 1 159 ? -1.009 9.147 66.954 1.00 49.64 160 ILE A CA 1
ATOM 1277 C C . ILE A 1 159 ? 0.329 8.416 66.938 1.00 55.71 160 ILE A C 1
ATOM 1278 O O . ILE A 1 159 ? 0.696 7.751 67.906 1.00 58.13 160 ILE A O 1
ATOM 1283 N N . SER A 1 160 ? 1.056 8.553 65.833 1.00 52.00 161 SER A N 1
ATOM 1284 C CA . SER A 1 160 ? 2.338 7.873 65.664 1.00 54.87 161 SER A CA 1
ATOM 1285 C C . SER A 1 160 ? 3.340 8.272 66.742 1.00 52.69 161 SER A C 1
ATOM 1286 O O . SER A 1 160 ? 4.003 7.420 67.330 1.00 53.48 161 SER A O 1
ATOM 1289 N N . LYS A 1 161 ? 3.449 9.571 66.997 1.00 49.67 162 LYS A N 1
ATOM 1290 C CA . LYS A 1 161 ? 4.363 10.064 68.020 1.00 60.16 162 LYS A CA 1
ATOM 1291 C C . LYS A 1 161 ? 3.998 9.522 69.399 1.00 63.41 162 LYS A C 1
ATOM 1292 O O . LYS A 1 161 ? 4.874 9.246 70.215 1.00 60.43 162 LYS A O 1
ATOM 1298 N N . GLU A 1 162 ? 2.703 9.354 69.647 1.00 57.16 163 GLU A N 1
ATOM 1299 C CA . GLU A 1 162 ? 2.223 8.986 70.977 1.00 60.19 163 GLU A CA 1
ATOM 1300 C C . GLU A 1 162 ? 2.132 7.473 71.195 1.00 62.52 163 GLU A C 1
ATOM 1301 O O . GLU A 1 162 ? 2.015 7.015 72.331 1.00 63.65 163 GLU A O 1
ATOM 1307 N N . HIS A 1 163 ? 2.203 6.698 70.117 1.00 62.48 164 HIS A N 1
ATOM 1308 C CA . HIS A 1 163 ? 1.974 5.258 70.222 1.00 59.88 164 HIS A CA 1
ATOM 1309 C C . HIS A 1 163 ? 2.980 4.376 69.477 1.00 65.05 164 HIS A C 1
ATOM 1310 O O . HIS A 1 163 ? 2.956 3.155 69.627 1.00 70.72 164 HIS A O 1
ATOM 1317 N N . MET A 1 164 ? 3.854 4.975 68.673 1.00 56.73 165 MET A N 1
ATOM 1318 C CA . MET A 1 164 ? 4.770 4.174 67.857 1.00 59.23 165 MET A CA 1
ATOM 1319 C C . MET A 1 164 ? 6.248 4.505 68.057 1.00 53.71 165 MET A C 1
ATOM 1320 O O . MET A 1 164 ? 6.610 5.648 68.329 1.00 57.06 165 MET A O 1
ATOM 1325 N N . GLN A 1 165 ? 7.092 3.486 67.927 1.00 55.31 166 GLN A N 1
ATOM 1326 C CA . GLN A 1 165 ? 8.534 3.671 67.975 1.00 51.53 166 GLN A CA 1
ATOM 1327 C C . GLN A 1 165 ? 8.955 4.536 66.795 1.00 54.10 166 GLN A C 1
ATOM 1328 O O . GLN A 1 165 ? 8.388 4.417 65.709 1.00 56.62 166 GLN A O 1
ATOM 1334 N N . PRO A 1 166 ? 9.951 5.413 67.001 1.00 55.51 167 PRO A N 1
ATOM 1335 C CA . PRO A 1 166 ? 10.441 6.262 65.909 1.00 47.18 167 PRO A CA 1
ATOM 1336 C C . PRO A 1 166 ? 10.926 5.439 64.718 1.00 52.78 167 PRO A C 1
ATOM 1337 O O . PRO A 1 166 ? 11.034 5.966 63.610 1.00 55.09 167 PRO A O 1
ATOM 1341 N N . THR A 1 167 ? 11.216 4.162 64.948 1.00 48.53 168 THR A N 1
ATOM 1342 C CA . THR A 1 167 ? 11.721 3.289 63.892 1.00 51.12 168 THR A CA 1
ATOM 1343 C C . THR A 1 167 ? 10.615 2.496 63.201 1.00 50.78 168 THR A C 1
ATOM 1344 O O . THR A 1 167 ? 10.873 1.783 62.234 1.00 48.90 168 THR A O 1
ATOM 1348 N N . HIS A 1 168 ? 9.389 2.617 63.700 1.00 50.41 169 HIS A N 1
ATOM 1349 C CA . HIS A 1 168 ? 8.259 1.920 63.100 1.00 51.50 169 HIS A CA 1
ATOM 1350 C C . HIS A 1 168 ? 8.101 2.370 61.656 1.00 45.92 169 HIS A C 1
ATOM 1351 O O . HIS A 1 168 ? 7.995 3.567 61.385 1.00 42.25 169 HIS A O 1
ATOM 1358 N N . PRO A 1 169 ? 8.093 1.409 60.722 1.00 45.15 170 PRO A N 1
ATOM 1359 C CA . PRO A 1 169 ? 8.015 1.733 59.294 1.00 43.94 170 PRO A CA 1
ATOM 1360 C C . PRO A 1 169 ? 6.804 2.603 58.958 1.00 48.60 170 PRO A C 1
ATOM 1361 O O . PRO A 1 169 ? 6.881 3.450 58.067 1.00 42.62 170 PRO A O 1
ATOM 1365 N N . ILE A 1 170 ? 5.702 2.404 59.674 1.00 42.97 171 ILE A N 1
ATOM 1366 C CA . ILE A 1 170 ? 4.495 3.193 59.445 1.00 36.93 171 ILE A CA 1
ATOM 1367 C C . ILE A 1 170 ? 4.701 4.648 59.863 1.00 40.21 171 ILE A C 1
ATOM 1368 O O . ILE A 1 170 ? 4.248 5.572 59.182 1.00 40.36 171 ILE A O 1
ATOM 1373 N N . ARG A 1 171 ? 5.389 4.847 60.983 1.00 43.91 172 ARG A N 1
ATOM 1374 C CA . ARG A 1 171 ? 5.689 6.191 61.458 1.00 40.36 172 ARG A CA 1
ATOM 1375 C C . ARG A 1 171 ? 6.686 6.887 60.535 1.00 42.12 172 ARG A C 1
ATOM 1376 O O . ARG A 1 171 ? 6.528 8.064 60.214 1.00 41.47 172 ARG A O 1
ATOM 1384 N N . LEU A 1 172 ? 7.711 6.152 60.117 1.00 43.29 173 LEU A N 1
ATOM 1385 C CA . LEU A 1 172 ? 8.693 6.659 59.168 1.00 40.36 173 LEU A CA 1
ATOM 1386 C C . LEU A 1 172 ? 8.032 6.974 57.829 1.00 44.35 173 LEU A C 1
ATOM 1387 O O . LEU A 1 172 ? 8.221 8.054 57.272 1.00 45.81 173 LEU A O 1
ATOM 1392 N N . GLY A 1 173 ? 7.252 6.025 57.321 1.00 42.21 174 GLY A N 1
ATOM 1393 C CA . GLY A 1 173 ? 6.490 6.232 56.102 1.00 38.75 174 GLY A CA 1
ATOM 1394 C C . GLY A 1 173 ? 5.665 7.502 56.171 1.00 46.03 174 GLY A C 1
ATOM 1395 O O . GLY A 1 173 ? 5.662 8.302 55.239 1.00 44.30 174 GLY A O 1
ATOM 1396 N N . LEU A 1 174 ? 4.968 7.686 57.288 1.00 45.20 175 LEU A N 1
ATOM 1397 C CA . LEU A 1 174 ? 4.181 8.890 57.523 1.00 41.22 175 LEU A CA 1
ATOM 1398 C C . LEU A 1 174 ? 5.048 10.140 57.433 1.00 42.27 175 LEU A C 1
ATOM 1399 O O . LEU A 1 174 ? 4.708 11.093 56.734 1.00 47.69 175 LEU A O 1
ATOM 1404 N N . ALA A 1 175 ? 6.166 10.129 58.149 1.00 43.57 176 ALA A N 1
ATOM 1405 C CA . ALA A 1 175 ? 7.101 11.246 58.129 1.00 42.74 176 ALA A CA 1
ATOM 1406 C C . ALA A 1 175 ? 7.510 11.589 56.701 1.00 34.73 176 ALA A C 1
ATOM 1407 O O . ALA A 1 175 ? 7.439 12.746 56.287 1.00 38.75 176 ALA A O 1
ATOM 1409 N N . LEU A 1 176 ? 7.933 10.573 55.953 1.00 40.96 177 LEU A N 1
ATOM 1410 C CA . LEU A 1 176 ? 8.365 10.751 54.571 1.00 43.38 177 LEU A CA 1
ATOM 1411 C C . LEU A 1 176 ? 7.308 11.472 53.744 1.00 43.97 177 LEU A C 1
ATOM 1412 O O . LEU A 1 176 ? 7.565 12.538 53.186 1.00 46.41 177 LEU A O 1
ATOM 1417 N N . ASN A 1 177 ? 6.121 10.878 53.670 1.00 48.96 178 ASN A N 1
ATOM 1418 C CA . ASN A 1 177 ? 5.017 11.437 52.894 1.00 47.85 178 ASN A CA 1
ATOM 1419 C C . ASN A 1 177 ? 4.555 12.802 53.401 1.00 44.35 178 ASN A C 1
ATOM 1420 O O . ASN A 1 177 ? 4.258 13.697 52.611 1.00 43.81 178 ASN A O 1
ATOM 1425 N N . TYR A 1 178 ? 4.498 12.960 54.720 1.00 50.84 179 TYR A N 1
ATOM 1426 C CA . TYR A 1 178 ? 4.103 14.230 55.322 1.00 41.80 179 TYR A CA 1
ATOM 1427 C C . TYR A 1 178 ? 5.089 15.333 54.940 1.00 40.41 179 TYR A C 1
ATOM 1428 O O . TYR A 1 178 ? 4.688 16.437 54.570 1.00 45.22 179 TYR A O 1
ATOM 1437 N N . SER A 1 179 ? 6.379 15.024 55.029 1.00 43.59 180 SER A N 1
ATOM 1438 C CA . SER A 1 179 ? 7.423 15.981 54.684 1.00 51.55 180 SER A CA 1
ATOM 1439 C C . SER A 1 179 ? 7.336 16.348 53.207 1.00 57.86 180 SER A C 1
ATOM 1440 O O . SER A 1 179 ? 7.445 17.520 52.842 1.00 58.90 180 SER A O 1
ATOM 1443 N N . VAL A 1 180 ? 7.143 15.340 52.361 1.00 55.04 181 VAL A N 1
ATOM 1444 C CA . VAL A 1 180 ? 6.930 15.577 50.942 1.00 53.83 181 VAL A CA 1
ATOM 1445 C C . VAL A 1 180 ? 5.764 16.532 50.748 1.00 53.14 181 VAL A C 1
ATOM 1446 O O . VAL A 1 180 ? 5.843 17.470 49.957 1.00 61.46 181 VAL A O 1
ATOM 1450 N N . PHE A 1 181 ? 4.684 16.289 51.482 1.00 53.51 182 PHE A N 1
ATOM 1451 C CA . PHE A 1 181 ? 3.523 17.168 51.451 1.00 53.33 182 PHE A CA 1
ATOM 1452 C C . PHE A 1 181 ? 3.932 18.616 51.697 1.00 58.11 182 PHE A C 1
ATOM 1453 O O . PHE A 1 181 ? 3.580 19.508 50.927 1.00 54.29 182 PHE A O 1
ATOM 1461 N N . TYR A 1 182 ? 4.681 18.840 52.772 1.00 53.74 183 TYR A N 1
ATOM 1462 C CA . TYR A 1 182 ? 5.171 20.174 53.105 1.00 59.69 183 TYR A CA 1
ATOM 1463 C C . TYR A 1 182 ? 5.972 20.787 51.963 1.00 59.06 183 TYR A C 1
ATOM 1464 O O . TYR A 1 182 ? 5.728 21.923 51.565 1.00 54.10 183 TYR A O 1
ATOM 1473 N N . TYR A 1 183 ? 6.924 20.029 51.431 1.00 56.98 184 TYR A N 1
ATOM 1474 C CA . TYR A 1 183 ? 7.802 20.546 50.390 1.00 59.31 184 TYR A CA 1
ATOM 1475 C C . TYR A 1 183 ? 7.062 20.805 49.080 1.00 61.99 184 TYR A C 1
ATOM 1476 O O . TYR A 1 183 ? 7.199 21.873 48.485 1.00 63.29 184 TYR A O 1
ATOM 1485 N N . GLU A 1 184 ? 6.280 19.829 48.630 1.00 63.33 185 GLU A N 1
ATOM 1486 C CA . GLU A 1 184 ? 5.651 19.914 47.312 1.00 61.98 185 GLU A CA 1
ATOM 1487 C C . GLU A 1 184 ? 4.323 20.674 47.293 1.00 60.28 185 GLU A C 1
ATOM 1488 O O . GLU A 1 184 ? 4.046 21.423 46.355 1.00 72.67 185 GLU A O 1
ATOM 1494 N N . ILE A 1 185 ? 3.506 20.486 48.324 1.00 56.45 186 ILE A N 1
ATOM 1495 C CA . ILE A 1 185 ? 2.198 21.130 48.369 1.00 54.63 186 ILE A CA 1
ATOM 1496 C C . ILE A 1 185 ? 2.221 22.439 49.152 1.00 59.02 186 ILE A C 1
ATOM 1497 O O . ILE A 1 185 ? 1.928 23.503 48.605 1.00 60.73 186 ILE A O 1
ATOM 1502 N N . GLN A 1 186 ? 2.565 22.358 50.433 1.00 64.12 187 GLN A N 1
ATOM 1503 C CA . GLN A 1 186 ? 2.625 23.544 51.278 1.00 66.74 187 GLN A CA 1
ATOM 1504 C C . GLN A 1 186 ? 3.669 24.529 50.769 1.00 68.44 187 GLN A C 1
ATOM 1505 O O . GLN A 1 186 ? 3.644 25.708 51.121 1.00 69.68 187 GLN A O 1
ATOM 1511 N N . ASN A 1 187 ? 4.584 24.039 49.938 1.00 67.04 188 ASN A N 1
ATOM 1512 C CA . ASN A 1 187 ? 5.681 24.860 49.449 1.00 72.07 188 ASN A CA 1
ATOM 1513 C C . ASN A 1 187 ? 6.516 25.359 50.618 1.00 73.49 188 ASN A C 1
ATOM 1514 O O . ASN A 1 187 ? 7.119 26.427 50.552 1.00 77.16 188 ASN A O 1
ATOM 1519 N N . ALA A 1 188 ? 6.534 24.580 51.695 1.00 71.62 189 ALA A N 1
ATOM 1520 C CA . ALA A 1 188 ? 7.271 24.947 52.899 1.00 68.76 189 ALA A CA 1
ATOM 1521 C C . ALA A 1 188 ? 8.480 24.039 53.083 1.00 64.17 189 ALA A C 1
ATOM 1522 O O . ALA A 1 188 ? 8.423 23.065 53.834 1.00 63.57 189 ALA A O 1
ATOM 1524 N N . PRO A 1 189 ? 9.585 24.367 52.399 1.00 64.51 190 PRO A N 1
ATOM 1525 C CA . PRO A 1 189 ? 10.797 23.541 52.369 1.00 70.26 190 PRO A CA 1
ATOM 1526 C C . PRO A 1 189 ? 11.431 23.391 53.751 1.00 71.02 190 PRO A C 1
ATOM 1527 O O . PRO A 1 189 ? 11.985 22.335 54.058 1.00 66.99 190 PRO A O 1
ATOM 1531 N N . GLU A 1 190 ? 11.342 24.430 54.576 1.00 70.06 191 GLU A N 1
ATOM 1532 C CA . GLU A 1 190 ? 11.923 24.390 55.912 1.00 68.31 191 GLU A CA 1
ATOM 1533 C C . GLU A 1 190 ? 11.215 23.352 56.778 1.00 61.10 191 GLU A C 1
ATOM 1534 O O . GLU A 1 190 ? 11.854 22.484 57.376 1.00 60.89 191 GLU A O 1
ATOM 1540 N N . GLN A 1 191 ? 9.890 23.444 56.833 1.00 61.69 192 GLN A N 1
ATOM 1541 C CA . GLN A 1 191 ? 9.094 22.489 57.589 1.00 62.89 192 GLN A CA 1
ATOM 1542 C C . GLN A 1 191 ? 9.311 21.075 57.063 1.00 60.21 192 GLN A C 1
ATOM 1543 O O . GLN A 1 191 ? 9.458 20.130 57.839 1.00 59.35 192 GLN A O 1
ATOM 1549 N N . ALA A 1 192 ? 9.321 20.942 55.740 1.00 57.70 193 ALA A N 1
ATOM 1550 C CA . ALA A 1 192 ? 9.549 19.657 55.094 1.00 60.70 193 ALA A CA 1
ATOM 1551 C C . ALA A 1 192 ? 10.893 19.081 55.519 1.00 56.70 193 ALA A C 1
ATOM 1552 O O . ALA A 1 192 ? 10.966 17.969 56.037 1.00 58.48 193 ALA A O 1
ATOM 1554 N N . CYS A 1 193 ? 11.954 19.850 55.299 1.00 59.77 194 CYS A N 1
ATOM 1555 C CA . CYS A 1 193 ? 13.291 19.448 55.717 1.00 63.04 194 CYS A CA 1
ATOM 1556 C C . CYS A 1 193 ? 13.348 19.141 57.209 1.00 62.02 194 CYS A C 1
ATOM 1557 O O . CYS A 1 193 ? 14.028 18.210 57.629 1.00 58.67 194 CYS A O 1
ATOM 1560 N N . HIS A 1 194 ? 12.630 19.927 58.006 1.00 59.79 195 HIS A N 1
ATOM 1561 C CA . HIS A 1 194 ? 12.632 19.747 59.454 1.00 54.28 195 HIS A CA 1
ATOM 1562 C C . HIS A 1 194 ? 11.997 18.421 59.858 1.00 55.09 195 HIS A C 1
ATOM 1563 O O . HIS A 1 194 ? 12.599 17.638 60.593 1.00 57.08 195 HIS A O 1
ATOM 1570 N N . LEU A 1 195 ? 10.783 18.173 59.375 1.00 58.13 196 LEU A N 1
ATOM 1571 C CA . LEU A 1 195 ? 10.065 16.949 59.704 1.00 56.40 196 LEU A CA 1
ATOM 1572 C C . LEU A 1 195 ? 10.870 15.713 59.324 1.00 55.66 196 LEU A C 1
ATOM 1573 O O . LEU A 1 195 ? 11.000 14.780 60.116 1.00 48.12 196 LEU A O 1
ATOM 1578 N N . ALA A 1 196 ? 11.405 15.711 58.108 1.00 52.32 197 ALA A N 1
ATOM 1579 C CA . ALA A 1 196 ? 12.214 14.597 57.632 1.00 53.94 197 ALA A CA 1
ATOM 1580 C C . ALA A 1 196 ? 13.480 14.452 58.470 1.00 53.43 197 ALA A C 1
ATOM 1581 O O . ALA A 1 196 ? 13.829 13.355 58.902 1.00 54.27 197 ALA A O 1
ATOM 1583 N N . LYS A 1 197 ? 14.158 15.571 58.702 1.00 57.13 198 LYS A N 1
ATOM 1584 C CA . LYS A 1 197 ? 15.374 15.589 59.505 1.00 56.08 198 LYS A CA 1
ATOM 1585 C C . LYS A 1 197 ? 15.103 15.036 60.899 1.00 58.75 198 LYS A C 1
ATOM 1586 O O . LYS A 1 197 ? 15.836 14.179 61.394 1.00 57.34 198 LYS A O 1
ATOM 1592 N N . THR A 1 198 ? 14.041 15.535 61.524 1.00 50.60 199 THR A N 1
ATOM 1593 C CA . THR A 1 198 ? 13.657 15.109 62.863 1.00 53.18 199 THR A CA 1
ATOM 1594 C C . THR A 1 198 ? 13.333 13.620 62.888 1.00 56.31 199 THR A C 1
ATOM 1595 O O . THR A 1 198 ? 13.844 12.881 63.728 1.00 54.94 199 THR A O 1
ATOM 1599 N N . ALA A 1 199 ? 12.484 13.188 61.961 1.00 55.08 200 ALA A N 1
ATOM 1600 C CA . ALA A 1 199 ? 12.076 11.791 61.886 1.00 49.39 200 ALA A CA 1
ATOM 1601 C C . ALA A 1 199 ? 13.280 10.869 61.736 1.00 48.77 200 ALA A C 1
ATOM 1602 O O . ALA A 1 199 ? 13.358 9.823 62.382 1.00 45.01 200 ALA A O 1
ATOM 1604 N N . PHE A 1 200 ? 14.217 11.262 60.880 1.00 52.82 201 PHE A N 1
ATOM 1605 C CA . PHE A 1 200 ? 15.409 10.460 60.635 1.00 55.04 201 PHE A CA 1
ATOM 1606 C C . PHE A 1 200 ? 16.280 10.361 61.883 1.00 52.21 201 PHE A C 1
ATOM 1607 O O . PHE A 1 200 ? 16.780 9.288 62.216 1.00 55.92 201 PHE A O 1
ATOM 1615 N N . ASP A 1 201 ? 16.448 11.486 62.572 1.00 53.93 202 ASP A N 1
ATOM 1616 C CA . ASP A 1 201 ? 17.272 11.541 63.776 1.00 55.38 202 ASP A CA 1
ATOM 1617 C C . ASP A 1 201 ? 16.655 10.755 64.929 1.00 53.26 202 ASP A C 1
ATOM 1618 O O . ASP A 1 201 ? 17.367 10.116 65.704 1.00 61.63 202 ASP A O 1
ATOM 1623 N N . ASP A 1 202 ? 15.331 10.803 65.036 1.00 56.53 203 ASP A N 1
ATOM 1624 C CA . ASP A 1 202 ? 14.615 10.065 66.071 1.00 58.13 203 ASP A CA 1
ATOM 1625 C C . ASP A 1 202 ? 14.792 8.559 65.901 1.00 55.45 203 ASP A C 1
ATOM 1626 O O . ASP A 1 202 ? 15.028 7.839 66.871 1.00 53.42 203 ASP A O 1
ATOM 1631 N N . ALA A 1 203 ? 14.678 8.091 64.663 1.00 51.22 204 ALA A N 1
ATOM 1632 C CA . ALA A 1 203 ? 14.844 6.675 64.361 1.00 48.79 204 ALA A CA 1
ATOM 1633 C C . ALA A 1 203 ? 16.259 6.207 64.686 1.00 57.03 204 ALA A C 1
ATOM 1634 O O . ALA A 1 203 ? 16.452 5.128 65.248 1.00 60.33 204 ALA A O 1
ATOM 1636 N N . ILE A 1 204 ? 17.245 7.028 64.333 1.00 58.79 205 ILE A N 1
ATOM 1637 C CA . ILE A 1 204 ? 18.644 6.724 64.618 1.00 62.41 205 ILE A CA 1
ATOM 1638 C C . ILE A 1 204 ? 18.932 6.732 66.116 1.00 60.81 205 ILE A C 1
ATOM 1639 O O . ILE A 1 204 ? 19.561 5.812 66.641 1.00 63.64 205 ILE A O 1
ATOM 1644 N N . ALA A 1 205 ? 18.472 7.775 66.799 1.00 59.22 206 ALA A N 1
ATOM 1645 C CA . ALA A 1 205 ? 18.653 7.886 68.242 1.00 58.36 206 ALA A CA 1
ATOM 1646 C C . ALA A 1 205 ? 18.169 6.624 68.948 1.00 59.84 206 ALA A C 1
ATOM 1647 O O . ALA A 1 205 ? 18.730 6.214 69.962 1.00 64.39 206 ALA A O 1
ATOM 1649 N N . GLU A 1 206 ? 17.126 6.010 68.400 1.00 65.60 207 GLU A N 1
ATOM 1650 C CA . GLU A 1 206 ? 16.607 4.754 68.929 1.00 70.84 207 GLU A CA 1
ATOM 1651 C C . GLU A 1 206 ? 16.772 3.637 67.904 1.00 67.03 207 GLU A C 1
ATOM 1652 O O . GLU A 1 206 ? 15.890 2.796 67.737 1.00 67.69 207 GLU A O 1
ATOM 1658 N N . LEU A 1 207 ? 17.916 3.640 67.226 1.00 66.21 208 LEU A N 1
ATOM 1659 C CA . LEU A 1 207 ? 18.217 2.665 66.182 1.00 65.37 208 LEU A CA 1
ATOM 1660 C C . LEU A 1 207 ? 18.188 1.238 66.723 1.00 72.44 208 LEU A C 1
ATOM 1661 O O . LEU A 1 207 ? 18.323 0.273 65.969 1.00 76.57 208 LEU A O 1
ATOM 1666 N N . ASP A 1 208 ? 18.004 1.111 68.033 1.00 73.79 209 ASP A N 1
ATOM 1667 C CA . ASP A 1 208 ? 17.999 -0.190 68.688 1.00 80.90 209 ASP A CA 1
ATOM 1668 C C . ASP A 1 208 ? 16.588 -0.754 68.821 1.00 79.17 209 ASP A C 1
ATOM 1669 O O . ASP A 1 208 ? 16.406 -1.904 69.221 1.00 76.45 209 ASP A O 1
ATOM 1674 N N . THR A 1 209 ? 15.591 0.057 68.483 1.00 78.76 210 THR A N 1
ATOM 1675 C CA . THR A 1 209 ? 14.198 -0.359 68.611 1.00 76.04 210 THR A CA 1
ATOM 1676 C C . THR A 1 209 ? 13.699 -1.117 67.382 1.00 69.71 210 THR A C 1
ATOM 1677 O O . THR A 1 209 ? 12.520 -1.461 67.294 1.00 73.13 210 THR A O 1
ATOM 1681 N N . LEU A 1 210 ? 14.600 -1.374 66.439 1.00 69.64 211 LEU A N 1
ATOM 1682 C CA . LEU A 1 210 ? 14.259 -2.151 65.252 1.00 69.24 211 LEU A CA 1
ATOM 1683 C C . LEU A 1 210 ? 13.903 -3.586 65.627 1.00 71.20 211 LEU A C 1
ATOM 1684 O O . LEU A 1 210 ? 14.320 -4.086 66.671 1.00 72.71 211 LEU A O 1
ATOM 1689 N N . ASN A 1 211 ? 13.126 -4.244 64.771 1.00 72.47 212 ASN A N 1
ATOM 1690 C CA . ASN A 1 211 ? 12.764 -5.642 64.985 1.00 72.20 212 ASN A CA 1
ATOM 1691 C C . ASN A 1 211 ? 12.874 -6.456 63.702 1.00 69.98 212 ASN A C 1
ATOM 1692 O O . ASN A 1 211 ? 12.890 -5.899 62.604 1.00 64.33 212 ASN A O 1
ATOM 1697 N N . GLU A 1 212 ? 12.946 -7.774 63.848 1.00 73.78 213 GLU A N 1
ATOM 1698 C CA . GLU A 1 212 ? 13.051 -8.665 62.699 1.00 78.51 213 GLU A CA 1
ATOM 1699 C C . GLU A 1 212 ? 12.021 -8.328 61.626 1.00 77.31 213 GLU A C 1
ATOM 1700 O O . GLU A 1 212 ? 12.367 -8.130 60.462 1.00 76.55 213 GLU A O 1
ATOM 1706 N N . ASP A 1 213 ? 10.758 -8.249 62.030 1.00 85.19 214 ASP A N 1
ATOM 1707 C CA . ASP A 1 213 ? 9.650 -8.162 61.082 1.00 90.51 214 ASP A CA 1
ATOM 1708 C C . ASP A 1 213 ? 9.807 -7.082 60.009 1.00 84.18 214 ASP A C 1
ATOM 1709 O O . ASP A 1 213 ? 9.430 -7.295 58.857 1.00 88.65 214 ASP A O 1
ATOM 1714 N N . SER A 1 214 ? 10.356 -5.929 60.376 1.00 78.32 215 SER A N 1
ATOM 1715 C CA . SER A 1 214 ? 10.396 -4.805 59.444 1.00 71.14 215 SER A CA 1
ATOM 1716 C C . SER A 1 214 ? 11.625 -3.905 59.573 1.00 66.75 215 SER A C 1
ATOM 1717 O O . SER A 1 214 ? 11.526 -2.692 59.395 1.00 59.88 215 SER A O 1
ATOM 1720 N N . TYR A 1 215 ? 12.780 -4.491 59.873 1.00 64.10 216 TYR A N 1
ATOM 1721 C CA . TYR A 1 215 ? 14.017 -3.719 59.919 1.00 62.08 216 TYR A CA 1
ATOM 1722 C C . TYR A 1 215 ? 14.359 -3.217 58.517 1.00 54.96 216 TYR A C 1
ATOM 1723 O O . TYR A 1 215 ? 14.832 -2.091 58.345 1.00 58.82 216 TYR A O 1
ATOM 1732 N N . LYS A 1 216 ? 14.098 -4.056 57.517 1.00 57.68 217 LYS A N 1
ATOM 1733 C CA . LYS A 1 216 ? 14.343 -3.699 56.122 1.00 55.33 217 LYS A CA 1
ATOM 1734 C C . LYS A 1 216 ? 13.545 -2.467 55.712 1.00 54.75 217 LYS A C 1
ATOM 1735 O O . LYS A 1 216 ? 14.095 -1.527 55.138 1.00 56.79 217 LYS A O 1
ATOM 1741 N N . ASP A 1 217 ? 12.247 -2.485 55.999 1.00 58.30 218 ASP A N 1
ATOM 1742 C CA . ASP A 1 217 ? 11.377 -1.364 55.672 1.00 61.33 218 ASP A CA 1
ATOM 1743 C C . ASP A 1 217 ? 11.873 -0.075 56.321 1.00 50.43 218 ASP A C 1
ATOM 1744 O O . ASP A 1 217 ? 12.032 0.945 55.655 1.00 49.39 218 ASP A O 1
ATOM 1749 N N . SER A 1 218 ? 12.115 -0.134 57.627 1.00 44.96 219 SER A N 1
ATOM 1750 C CA . SER A 1 218 ? 12.582 1.022 58.389 1.00 48.14 219 SER A CA 1
ATOM 1751 C C . SER A 1 218 ? 13.835 1.645 57.781 1.00 48.73 219 SER A C 1
ATOM 1752 O O . SER A 1 218 ? 13.825 2.806 57.373 1.00 47.40 219 SER A O 1
ATOM 1755 N N . THR A 1 219 ? 14.913 0.868 57.727 1.00 50.95 220 THR A N 1
ATOM 1756 C CA . THR A 1 219 ? 16.176 1.345 57.171 1.00 53.04 220 THR A CA 1
ATOM 1757 C C . THR A 1 219 ? 15.992 1.938 55.776 1.00 48.42 220 THR A C 1
ATOM 1758 O O . THR A 1 219 ? 16.579 2.971 55.452 1.00 56.25 220 THR A O 1
ATOM 1762 N N . LEU A 1 220 ? 15.176 1.280 54.958 1.00 47.79 221 LEU A N 1
ATOM 1763 C CA . LEU A 1 220 ? 14.899 1.748 53.604 1.00 54.27 221 LEU A CA 1
ATOM 1764 C C . LEU A 1 220 ? 14.237 3.122 53.639 1.00 55.58 221 LEU A C 1
ATOM 1765 O O . LEU A 1 220 ? 14.669 4.048 52.950 1.00 62.31 221 LEU A O 1
ATOM 1770 N N . ILE A 1 221 ? 13.191 3.249 54.450 1.00 50.33 222 ILE A N 1
ATOM 1771 C CA . ILE A 1 221 ? 12.484 4.516 54.605 1.00 47.99 222 ILE A CA 1
ATOM 1772 C C . ILE A 1 221 ? 13.394 5.597 55.189 1.00 50.95 222 ILE A C 1
ATOM 1773 O O . ILE A 1 221 ? 13.342 6.754 54.773 1.00 53.01 222 ILE A O 1
ATOM 1778 N N . MET A 1 222 ? 14.225 5.216 56.156 1.00 51.74 223 MET A N 1
ATOM 1779 C CA . MET A 1 222 ? 15.218 6.129 56.716 1.00 54.47 223 MET A CA 1
ATOM 1780 C C . MET A 1 222 ? 16.132 6.640 55.609 1.00 53.36 223 MET A C 1
ATOM 1781 O O . MET A 1 222 ? 16.509 7.811 55.589 1.00 57.64 223 MET A O 1
ATOM 1786 N N . GLN A 1 223 ? 16.482 5.749 54.687 1.00 53.16 224 GLN A N 1
ATOM 1787 C CA . GLN A 1 223 ? 17.305 6.112 53.540 1.00 54.73 224 GLN A CA 1
ATOM 1788 C C . GLN A 1 223 ? 16.569 7.081 52.619 1.00 56.46 224 GLN A C 1
ATOM 1789 O O . GLN A 1 223 ? 17.151 8.053 52.136 1.00 61.14 224 GLN A O 1
ATOM 1795 N N . LEU A 1 224 ? 15.289 6.811 52.381 1.00 59.51 225 LEU A N 1
ATOM 1796 C CA . LEU A 1 224 ? 14.461 7.689 51.562 1.00 56.07 225 LEU A CA 1
ATOM 1797 C C . LEU A 1 224 ? 14.368 9.080 52.182 1.00 58.93 225 LEU A C 1
ATOM 1798 O O . LEU A 1 224 ? 14.376 10.087 51.475 1.00 62.27 225 LEU A O 1
ATOM 1803 N N . LEU A 1 225 ? 14.275 9.125 53.507 1.00 52.19 226 LEU A N 1
ATOM 1804 C CA . LEU A 1 225 ? 14.240 10.392 54.230 1.00 54.89 226 LEU A CA 1
ATOM 1805 C C . LEU A 1 225 ? 15.510 11.202 53.987 1.00 61.25 226 LEU A C 1
ATOM 1806 O O . LEU A 1 225 ? 15.446 12.368 53.600 1.00 60.39 226 LEU A O 1
ATOM 1811 N N . ARG A 1 226 ? 16.661 10.578 54.219 1.00 63.81 227 ARG A N 1
ATOM 1812 C CA . ARG A 1 226 ? 17.946 11.227 53.981 1.00 71.43 227 ARG A CA 1
ATOM 1813 C C . ARG A 1 226 ? 18.083 11.675 52.530 1.00 74.05 227 ARG A C 1
ATOM 1814 O O . ARG A 1 226 ? 18.603 12.755 52.251 1.00 79.36 227 ARG A O 1
ATOM 1822 N N . ASP A 1 227 ? 17.613 10.840 51.610 1.00 66.40 228 ASP A N 1
ATOM 1823 C CA . ASP A 1 227 ? 17.643 11.173 50.191 1.00 73.87 228 ASP A CA 1
ATOM 1824 C C . ASP A 1 227 ? 16.915 12.484 49.919 1.00 80.45 228 ASP A C 1
ATOM 1825 O O . ASP A 1 227 ? 17.462 13.384 49.286 1.00 87.35 228 ASP A O 1
ATOM 1830 N N . ASN A 1 228 ? 15.681 12.587 50.404 1.00 74.14 229 ASN A N 1
ATOM 1831 C CA . ASN A 1 228 ? 14.895 13.807 50.246 1.00 76.43 229 ASN A CA 1
ATOM 1832 C C . ASN A 1 228 ? 15.608 15.030 50.809 1.00 78.57 229 ASN A C 1
ATOM 1833 O O . ASN A 1 228 ? 15.690 16.068 50.154 1.00 87.01 229 ASN A O 1
ATOM 1838 N N . LEU A 1 229 ? 16.120 14.897 52.028 1.00 75.88 230 LEU A N 1
ATOM 1839 C CA . LEU A 1 229 ? 16.900 15.956 52.654 1.00 78.62 230 LEU A CA 1
ATOM 1840 C C . LEU A 1 229 ? 18.022 16.406 51.724 1.00 86.98 230 LEU A C 1
ATOM 1841 O O . LEU A 1 229 ? 18.237 17.600 51.530 1.00 92.50 230 LEU A O 1
ATOM 1846 N N . THR A 1 230 ? 18.728 15.438 51.148 1.00 84.78 231 THR A N 1
ATOM 1847 C CA . THR A 1 230 ? 19.786 15.721 50.187 1.00 89.46 231 THR A CA 1
ATOM 1848 C C . THR A 1 230 ? 19.212 16.370 48.930 1.00 93.48 231 THR A C 1
ATOM 1849 O O . THR A 1 230 ? 19.771 17.333 48.407 1.00 99.55 231 THR A O 1
ATOM 1853 N N . LEU A 1 231 ? 18.089 15.840 48.457 1.00 90.25 232 LEU A N 1
ATOM 1854 C CA . LEU A 1 231 ? 17.455 16.323 47.235 1.00 95.88 232 LEU A CA 1
ATOM 1855 C C . LEU A 1 231 ? 16.855 17.715 47.430 1.00 103.42 232 LEU A C 1
ATOM 1856 O O . LEU A 1 231 ? 16.608 18.436 46.462 1.00 110.01 232 LEU A O 1
ATOM 1861 N N . TRP A 1 232 ? 16.630 18.090 48.685 1.00 102.09 233 TRP A N 1
ATOM 1862 C CA . TRP A 1 232 ? 16.061 19.394 49.008 1.00 99.26 233 TRP A CA 1
ATOM 1863 C C . TRP A 1 232 ? 17.142 20.410 49.363 1.00 107.22 233 TRP A C 1
ATOM 1864 O O . TRP A 1 232 ? 17.027 21.590 49.036 1.00 116.71 233 TRP A O 1
ATOM 1875 N N . THR A 1 233 ? 18.192 19.945 50.034 1.00 102.97 234 THR A N 1
ATOM 1876 C CA . THR A 1 233 ? 19.280 20.823 50.460 1.00 106.62 234 THR A CA 1
ATOM 1877 C C . THR A 1 233 ? 20.119 21.314 49.282 1.00 115.38 234 THR A C 1
ATOM 1878 O O . THR A 1 233 ? 21.053 22.098 49.457 1.00 117.98 234 THR A O 1
ATOM 1882 N N . SER A 1 234 ? 19.780 20.845 48.085 1.00 116.22 235 SER A N 1
ATOM 1883 C CA . SER A 1 234 ? 20.455 21.279 46.869 1.00 121.83 235 SER A CA 1
ATOM 1884 C C . SER A 1 234 ? 19.576 22.260 46.102 1.00 128.44 235 SER A C 1
ATOM 1885 O O . SER A 1 234 ? 20.058 23.265 45.580 1.00 130.09 235 SER A O 1
ATOM 1888 N N . ASP A 1 235 ? 18.283 21.960 46.035 1.00 127.43 236 ASP A N 1
ATOM 1889 C CA . ASP A 1 235 ? 17.326 22.851 45.390 1.00 128.28 236 ASP A CA 1
ATOM 1890 C C . ASP A 1 235 ? 17.196 24.149 46.176 1.00 132.35 236 ASP A C 1
ATOM 1891 O O . ASP A 1 235 ? 16.821 25.183 45.626 1.00 131.87 236 ASP A O 1
ATOM 1896 N N . GLN A 1 236 ? 17.512 24.088 47.466 1.00 133.79 237 GLN A N 1
ATOM 1897 C CA . GLN A 1 236 ? 17.400 25.249 48.342 1.00 136.75 237 GLN A CA 1
ATOM 1898 C C . GLN A 1 236 ? 18.708 26.026 48.421 1.00 142.19 237 GLN A C 1
ATOM 1899 O O . GLN A 1 236 ? 18.918 26.813 49.344 1.00 145.76 237 GLN A O 1
ATOM 1905 N N . GLN A 1 237 ? 19.584 25.802 47.450 1.00 142.60 238 GLN A N 1
ATOM 1906 C CA . GLN A 1 237 ? 20.853 26.514 47.396 1.00 146.30 238 GLN A CA 1
ATOM 1907 C C . GLN A 1 237 ? 21.127 27.007 45.976 1.00 147.86 238 GLN A C 1
ATOM 1908 O O . GLN A 1 237 ? 22.104 27.713 45.727 1.00 146.63 238 GLN A O 1
ATOM 1914 N N . ASP A 1 238 ? 20.249 26.631 45.049 1.00 148.47 239 ASP A N 1
ATOM 1915 C CA . ASP A 1 238 ? 20.336 27.095 43.665 1.00 152.85 239 ASP A CA 1
ATOM 1916 C C . ASP A 1 238 ? 19.400 28.272 43.417 1.00 151.85 239 ASP A C 1
ATOM 1917 O O . ASP A 1 238 ? 18.644 28.297 42.449 1.00 147.48 239 ASP A O 1
ATOM 1922 N N . VAL B 1 1 ? -17.282 15.377 18.431 1.00 83.70 2 VAL B N 1
ATOM 1923 C CA . VAL B 1 1 ? -16.128 16.113 17.938 1.00 82.46 2 VAL B CA 1
ATOM 1924 C C . VAL B 1 1 ? -15.856 15.804 16.469 1.00 76.96 2 VAL B C 1
ATOM 1925 O O . VAL B 1 1 ? -16.437 14.879 15.901 1.00 70.50 2 VAL B O 1
ATOM 1929 N N . ASP B 1 2 ? -14.972 16.586 15.857 1.00 75.62 3 ASP B N 1
ATOM 1930 C CA . ASP B 1 2 ? -14.648 16.409 14.446 1.00 73.09 3 ASP B CA 1
ATOM 1931 C C . ASP B 1 2 ? -13.565 15.356 14.248 1.00 68.69 3 ASP B C 1
ATOM 1932 O O . ASP B 1 2 ? -12.882 14.969 15.197 1.00 67.56 3 ASP B O 1
ATOM 1937 N N . ARG B 1 3 ? -13.415 14.897 13.009 1.00 61.55 4 ARG B N 1
ATOM 1938 C CA . ARG B 1 3 ? -12.398 13.908 12.675 1.00 56.76 4 ARG B CA 1
ATOM 1939 C C . ARG B 1 3 ? -11.021 14.368 13.139 1.00 51.12 4 ARG B C 1
ATOM 1940 O O . ARG B 1 3 ? -10.290 13.618 13.787 1.00 48.73 4 ARG B O 1
ATOM 1948 N N . GLU B 1 4 ? -10.672 15.606 12.801 1.00 62.81 5 GLU B N 1
ATOM 1949 C CA . GLU B 1 4 ? -9.382 16.176 13.182 1.00 59.23 5 GLU B CA 1
ATOM 1950 C C . GLU B 1 4 ? -9.145 16.110 14.689 1.00 53.79 5 GLU B C 1
ATOM 1951 O O . GLU B 1 4 ? -8.017 15.909 15.140 1.00 51.36 5 GLU B O 1
ATOM 1957 N N . GLN B 1 5 ? -10.211 16.285 15.465 1.00 56.33 6 GLN B N 1
ATOM 1958 C CA . GLN B 1 5 ? -10.107 16.252 16.921 1.00 57.26 6 GLN B CA 1
ATOM 1959 C C . GLN B 1 5 ? -9.977 14.826 17.455 1.00 56.24 6 GLN B C 1
ATOM 1960 O O . GLN B 1 5 ? -9.359 14.597 18.493 1.00 49.87 6 GLN B O 1
ATOM 1966 N N . LEU B 1 6 ? -10.562 13.870 16.739 1.00 49.31 7 LEU B N 1
ATOM 1967 C CA . LEU B 1 6 ? -10.454 12.462 17.109 1.00 42.61 7 LEU B CA 1
ATOM 1968 C C . LEU B 1 6 ? -9.043 11.941 16.856 1.00 44.58 7 LEU B C 1
ATOM 1969 O O . LEU B 1 6 ? -8.501 11.175 17.654 1.00 43.70 7 LEU B O 1
ATOM 1974 N N . VAL B 1 7 ? -8.459 12.355 15.737 1.00 43.18 8 VAL B N 1
ATOM 1975 C CA . VAL B 1 7 ? -7.091 11.983 15.401 1.00 50.52 8 VAL B CA 1
ATOM 1976 C C . VAL B 1 7 ? -6.113 12.663 16.352 1.00 43.88 8 VAL B C 1
ATOM 1977 O O . VAL B 1 7 ? -5.088 12.090 16.724 1.00 46.30 8 VAL B O 1
ATOM 1981 N N . GLN B 1 8 ? -6.441 13.891 16.742 1.00 44.96 9 GLN B N 1
ATOM 1982 C CA . GLN B 1 8 ? -5.628 14.634 17.695 1.00 45.68 9 GLN B CA 1
ATOM 1983 C C . GLN B 1 8 ? -5.677 13.974 19.070 1.00 49.43 9 GLN B C 1
ATOM 1984 O O . GLN B 1 8 ? -4.655 13.835 19.738 1.00 42.33 9 GLN B O 1
ATOM 1990 N N . LYS B 1 9 ? -6.872 13.568 19.487 1.00 47.36 10 LYS B N 1
ATOM 1991 C CA . LYS B 1 9 ? -7.034 12.849 20.747 1.00 42.86 10 LYS B CA 1
ATOM 1992 C C . LYS B 1 9 ? -6.223 11.559 20.726 1.00 42.94 10 LYS B C 1
ATOM 1993 O O . LYS B 1 9 ? -5.690 11.128 21.749 1.00 44.09 10 LYS B O 1
ATOM 1999 N N . ALA B 1 10 ? -6.131 10.952 19.546 1.00 41.58 11 ALA B N 1
ATOM 2000 C CA . ALA B 1 10 ? -5.373 9.720 19.362 1.00 42.52 11 ALA B CA 1
ATOM 2001 C C . ALA B 1 10 ? -3.876 9.966 19.505 1.00 42.01 11 ALA B C 1
ATOM 2002 O O . ALA B 1 10 ? -3.142 9.114 19.996 1.00 46.37 11 ALA B O 1
ATOM 2004 N N . ARG B 1 11 ? -3.427 11.140 19.077 1.00 38.62 12 ARG B N 1
ATOM 2005 C CA . ARG B 1 11 ? -2.023 11.505 19.220 1.00 48.75 12 ARG B CA 1
ATOM 2006 C C . ARG B 1 11 ? -1.689 11.817 20.675 1.00 48.53 12 ARG B C 1
ATOM 2007 O O . ARG B 1 11 ? -0.620 11.457 21.165 1.00 52.14 12 ARG B O 1
ATOM 2015 N N . LEU B 1 12 ? -2.611 12.490 21.357 1.00 48.71 13 LEU B N 1
ATOM 2016 C CA . LEU B 1 12 ? -2.437 12.818 22.766 1.00 46.41 13 LEU B CA 1
ATOM 2017 C C . LEU B 1 12 ? -2.386 11.550 23.606 1.00 49.63 13 LEU B C 1
ATOM 2018 O O . LEU B 1 12 ? -1.522 11.396 24.470 1.00 51.13 13 LEU B O 1
ATOM 2023 N N . ALA B 1 13 ? -3.318 10.641 23.342 1.00 47.22 14 ALA B N 1
ATOM 2024 C CA . ALA B 1 13 ? -3.386 9.378 24.063 1.00 44.98 14 ALA B CA 1
ATOM 2025 C C . ALA B 1 13 ? -2.083 8.596 23.928 1.00 44.89 14 ALA B C 1
ATOM 2026 O O . ALA B 1 13 ? -1.578 8.054 24.908 1.00 41.43 14 ALA B O 1
ATOM 2028 N N . GLU B 1 14 ? -1.534 8.549 22.718 1.00 47.03 15 GLU B N 1
ATOM 2029 C CA . GLU B 1 14 ? -0.267 7.860 22.489 1.00 43.75 15 GLU B CA 1
ATOM 2030 C C . GLU B 1 14 ? 0.838 8.440 23.365 1.00 49.86 15 GLU B C 1
ATOM 2031 O O . GLU B 1 14 ? 1.631 7.702 23.948 1.00 48.32 15 GLU B O 1
ATOM 2037 N N . GLN B 1 15 ? 0.885 9.766 23.448 1.00 47.29 16 GLN B N 1
ATOM 2038 C CA . GLN B 1 15 ? 1.878 10.451 24.267 1.00 51.79 16 GLN B CA 1
ATOM 2039 C C . GLN B 1 15 ? 1.743 10.061 25.734 1.00 49.65 16 GLN B C 1
ATOM 2040 O O . GLN B 1 15 ? 2.740 9.821 26.417 1.00 52.33 16 GLN B O 1
ATOM 2046 N N . ALA B 1 16 ? 0.506 10.000 26.214 1.00 46.86 17 ALA B N 1
ATOM 2047 C CA . ALA B 1 16 ? 0.243 9.609 27.592 1.00 44.89 17 ALA B CA 1
ATOM 2048 C C . ALA B 1 16 ? 0.339 8.096 27.756 1.00 42.14 17 ALA B C 1
ATOM 2049 O O . ALA B 1 16 ? 0.291 7.581 28.873 1.00 47.52 17 ALA B O 1
ATOM 2051 N N . GLU B 1 17 ? 0.477 7.394 26.635 1.00 39.09 18 GLU B N 1
ATOM 2052 C CA . GLU B 1 17 ? 0.532 5.935 26.629 1.00 44.31 18 GLU B CA 1
ATOM 2053 C C . GLU B 1 17 ? -0.790 5.298 27.063 1.00 40.44 18 GLU B C 1
ATOM 2054 O O . GLU B 1 17 ? -0.818 4.161 27.533 1.00 42.06 18 GLU B O 1
ATOM 2060 N N . ARG B 1 18 ? -1.880 6.042 26.907 1.00 44.13 19 ARG B N 1
ATOM 2061 C CA . ARG B 1 18 ? -3.211 5.504 27.150 1.00 39.38 19 ARG B CA 1
ATOM 2062 C C . ARG B 1 18 ? -3.749 4.921 25.848 1.00 39.79 19 ARG B C 1
ATOM 2063 O O . ARG B 1 18 ? -4.542 5.549 25.147 1.00 36.69 19 ARG B O 1
ATOM 2071 N N . TYR B 1 19 ? -3.297 3.711 25.533 1.00 41.11 20 TYR B N 1
ATOM 2072 C CA . TYR B 1 19 ? -3.547 3.102 24.231 1.00 42.29 20 TYR B CA 1
ATOM 2073 C C . TYR B 1 19 ? -4.991 2.647 24.022 1.00 37.66 20 TYR B C 1
ATOM 2074 O O . TYR B 1 19 ? -5.451 2.522 22.884 1.00 37.76 20 TYR B O 1
ATOM 2083 N N . ASP B 1 20 ? -5.697 2.387 25.116 1.00 41.80 21 ASP B N 1
ATOM 2084 C CA . ASP B 1 20 ? -7.121 2.095 25.042 1.00 42.36 21 ASP B CA 1
ATOM 2085 C C . ASP B 1 20 ? -7.849 3.298 24.446 1.00 40.45 21 ASP B C 1
ATOM 2086 O O . ASP B 1 20 ? -8.635 3.157 23.510 1.00 40.98 21 ASP B O 1
ATOM 2091 N N . ASP B 1 21 ? -7.576 4.483 24.985 1.00 34.51 22 ASP B N 1
ATOM 2092 C CA . ASP B 1 21 ? -8.133 5.711 24.430 1.00 33.05 22 ASP B CA 1
ATOM 2093 C C . ASP B 1 21 ? -7.684 5.897 22.989 1.00 38.07 22 ASP B C 1
ATOM 2094 O O . ASP B 1 21 ? -8.463 6.324 22.134 1.00 45.52 22 ASP B O 1
ATOM 2099 N N . MET B 1 22 ? -6.424 5.571 22.723 1.00 39.11 23 MET B N 1
ATOM 2100 C CA . MET B 1 22 ? -5.870 5.770 21.394 1.00 40.50 23 MET B CA 1
ATOM 2101 C C . MET B 1 22 ? -6.597 4.913 20.359 1.00 42.76 23 MET B C 1
ATOM 2102 O O . MET B 1 22 ? -6.944 5.388 19.276 1.00 45.69 23 MET B O 1
ATOM 2107 N N . ALA B 1 23 ? -6.821 3.648 20.700 1.00 42.61 24 ALA B N 1
ATOM 2108 C CA . ALA B 1 23 ? -7.518 2.718 19.821 1.00 35.12 24 ALA B CA 1
ATOM 2109 C C . ALA B 1 23 ? -8.969 3.138 19.615 1.00 42.34 24 ALA B C 1
ATOM 2110 O O . ALA B 1 23 ? -9.457 3.178 18.485 1.00 43.63 24 ALA B O 1
ATOM 2112 N N . ALA B 1 24 ? -9.654 3.444 20.714 1.00 37.69 25 ALA B N 1
ATOM 2113 C CA . ALA B 1 24 ? -11.040 3.892 20.659 1.00 39.98 25 ALA B CA 1
ATOM 2114 C C . ALA B 1 24 ? -11.184 5.141 19.792 1.00 38.44 25 ALA B C 1
ATOM 2115 O O . ALA B 1 24 ? -12.175 5.297 19.076 1.00 41.23 25 ALA B O 1
ATOM 2117 N N . ALA B 1 25 ? -10.191 6.024 19.856 1.00 42.84 26 ALA B N 1
ATOM 2118 C CA . ALA B 1 25 ? -10.201 7.246 19.058 1.00 37.21 26 ALA B CA 1
ATOM 2119 C C . ALA B 1 25 ? -10.087 6.927 17.572 1.00 41.59 26 ALA B C 1
ATOM 2120 O O . ALA B 1 25 ? -10.855 7.440 16.759 1.00 45.03 26 ALA B O 1
ATOM 2122 N N . MET B 1 26 ? -9.126 6.078 17.223 1.00 32.28 27 MET B N 1
ATOM 2123 C CA . MET B 1 26 ? -8.921 5.690 15.831 1.00 36.23 27 MET B CA 1
ATOM 2124 C C . MET B 1 26 ? -10.042 4.791 15.320 1.00 39.66 27 MET B C 1
ATOM 2125 O O . MET B 1 26 ? -10.319 4.752 14.122 1.00 34.26 27 MET B O 1
ATOM 2130 N N . LYS B 1 27 ? -10.682 4.067 16.233 1.00 39.37 28 LYS B N 1
ATOM 2131 C CA . LYS B 1 27 ? -11.858 3.282 15.882 1.00 43.39 28 LYS B CA 1
ATOM 2132 C C . LYS B 1 27 ? -12.993 4.212 15.473 1.00 48.08 28 LYS B C 1
ATOM 2133 O O . LYS B 1 27 ? -13.650 3.997 14.459 1.00 40.64 28 LYS B O 1
ATOM 2139 N N . ASN B 1 28 ? -13.214 5.252 16.269 1.00 40.80 29 ASN B N 1
ATOM 2140 C CA . ASN B 1 28 ? -14.228 6.252 15.955 1.00 40.95 29 ASN B CA 1
ATOM 2141 C C . ASN B 1 28 ? -13.942 6.966 14.642 1.00 40.14 29 ASN B C 1
ATOM 2142 O O . ASN B 1 28 ? -14.861 7.297 13.893 1.00 52.67 29 ASN B O 1
ATOM 2147 N N . VAL B 1 29 ? -12.663 7.201 14.368 1.00 38.46 30 VAL B N 1
ATOM 2148 C CA . VAL B 1 29 ? -12.253 7.786 13.100 1.00 46.18 30 VAL B CA 1
ATOM 2149 C C . VAL B 1 29 ? -12.620 6.862 11.947 1.00 42.78 30 VAL B C 1
ATOM 2150 O O . VAL B 1 29 ? -13.274 7.277 10.992 1.00 43.47 30 VAL B O 1
ATOM 2154 N N . THR B 1 30 ? -12.200 5.605 12.050 1.00 41.49 31 THR B N 1
ATOM 2155 C CA . THR B 1 30 ? -12.492 4.605 11.029 1.00 39.96 31 THR B CA 1
ATOM 2156 C C . THR B 1 30 ? -13.992 4.501 10.794 1.00 44.11 31 THR B C 1
ATOM 2157 O O . THR B 1 30 ? -14.446 4.339 9.667 1.00 44.56 31 THR B O 1
ATOM 2161 N N . GLU B 1 31 ? -14.760 4.612 11.871 1.00 45.08 32 GLU B N 1
ATOM 2162 C CA . GLU B 1 31 ? -16.212 4.492 11.797 1.00 45.00 32 GLU B CA 1
ATOM 2163 C C . GLU B 1 31 ? -16.873 5.699 11.136 1.00 50.41 32 GLU B C 1
ATOM 2164 O O . GLU B 1 31 ? -18.071 5.682 10.853 1.00 50.57 32 GLU B O 1
ATOM 2170 N N . LEU B 1 32 ? -16.089 6.745 10.898 1.00 47.89 33 LEU B N 1
ATOM 2171 C CA . LEU B 1 32 ? -16.559 7.892 10.131 1.00 47.07 33 LEU B CA 1
ATOM 2172 C C . LEU B 1 32 ? -16.871 7.467 8.701 1.00 47.59 33 LEU B C 1
ATOM 2173 O O . LEU B 1 32 ? -17.507 8.204 7.946 1.00 47.77 33 LEU B O 1
ATOM 2178 N N . ASN B 1 33 ? -16.410 6.273 8.340 1.00 47.37 34 ASN B N 1
ATOM 2179 C CA . ASN B 1 33 ? -16.676 5.685 7.029 1.00 50.35 34 ASN B CA 1
ATOM 2180 C C . ASN B 1 33 ? -15.919 6.365 5.889 1.00 53.25 34 ASN B C 1
ATOM 2181 O O . ASN B 1 33 ? -16.282 6.228 4.722 1.00 63.33 34 ASN B O 1
ATOM 2186 N N . GLU B 1 34 ? -14.866 7.097 6.233 1.00 52.43 35 GLU B N 1
ATOM 2187 C CA . GLU B 1 34 ? -14.007 7.707 5.226 1.00 48.14 35 GLU B CA 1
ATOM 2188 C C . GLU B 1 34 ? -12.667 6.982 5.156 1.00 54.23 35 GLU B C 1
ATOM 2189 O O . GLU B 1 34 ? -12.250 6.351 6.126 1.00 54.10 35 GLU B O 1
ATOM 2195 N N . PRO B 1 35 ? -11.994 7.058 3.999 1.00 54.35 36 PRO B N 1
ATOM 2196 C CA . PRO B 1 35 ? -10.678 6.429 3.852 1.00 54.88 36 PRO B CA 1
ATOM 2197 C C . PRO B 1 35 ? -9.715 6.901 4.935 1.00 51.48 36 PRO B C 1
ATOM 2198 O O . PRO B 1 35 ? -9.941 7.947 5.544 1.00 49.40 36 PRO B O 1
ATOM 2202 N N . LEU B 1 36 ? -8.655 6.135 5.167 1.00 47.20 37 LEU B N 1
ATOM 2203 C CA . LEU B 1 36 ? -7.641 6.500 6.152 1.00 47.10 37 LEU B CA 1
ATOM 2204 C C . LEU B 1 36 ? -6.352 6.961 5.478 1.00 49.77 37 LEU B C 1
ATOM 2205 O O . LEU B 1 36 ? -5.871 6.321 4.543 1.00 50.39 37 LEU B O 1
ATOM 2210 N N . SER B 1 37 ? -5.795 8.070 5.955 1.00 45.26 38 SER B N 1
ATOM 2211 C CA . SER B 1 37 ? -4.516 8.553 5.449 1.00 43.20 38 SER B CA 1
ATOM 2212 C C . SER B 1 37 ? -3.401 7.680 6.003 1.00 50.05 38 SER B C 1
ATOM 2213 O O . SER B 1 37 ? -3.644 6.831 6.857 1.00 49.65 38 SER B O 1
ATOM 2216 N N . ASN B 1 38 ? -2.179 7.893 5.525 1.00 61.34 39 ASN B N 1
ATOM 2217 C CA . ASN B 1 38 ? -1.030 7.146 6.026 1.00 59.10 39 ASN B CA 1
ATOM 2218 C C . ASN B 1 38 ? -0.833 7.324 7.530 1.00 57.70 39 ASN B C 1
ATOM 2219 O O . ASN B 1 38 ? -0.586 6.356 8.252 1.00 65.38 39 ASN B O 1
ATOM 2224 N N . GLU B 1 39 ? -0.949 8.563 7.999 1.00 58.46 40 GLU B N 1
ATOM 2225 C CA . GLU B 1 39 ? -0.792 8.862 9.420 1.00 59.75 40 GLU B CA 1
ATOM 2226 C C . GLU B 1 39 ? -1.847 8.141 10.248 1.00 59.91 40 GLU B C 1
ATOM 2227 O O . GLU B 1 39 ? -1.547 7.552 11.284 1.00 53.22 40 GLU B O 1
ATOM 2233 N N . GLU B 1 40 ? -3.085 8.202 9.775 1.00 54.89 41 GLU B N 1
ATOM 2234 C CA . GLU B 1 40 ? -4.210 7.581 10.458 1.00 49.14 41 GLU B CA 1
ATOM 2235 C C . GLU B 1 40 ? -4.082 6.059 10.473 1.00 50.06 41 GLU B C 1
ATOM 2236 O O . GLU B 1 40 ? -4.374 5.415 11.479 1.00 49.38 41 GLU B O 1
ATOM 2242 N N . ARG B 1 41 ? -3.636 5.491 9.357 1.00 49.49 42 ARG B N 1
ATOM 2243 C CA . ARG B 1 41 ? -3.351 4.062 9.291 1.00 50.68 42 ARG B CA 1
ATOM 2244 C C . ARG B 1 41 ? -2.331 3.681 10.356 1.00 45.30 42 ARG B C 1
ATOM 2245 O O . ARG B 1 41 ? -2.497 2.690 11.068 1.00 43.60 42 ARG B O 1
ATOM 2253 N N . ASN B 1 42 ? -1.278 4.484 10.462 1.00 49.48 43 ASN B N 1
ATOM 2254 C CA . ASN B 1 42 ? -0.229 4.261 11.450 1.00 51.75 43 ASN B CA 1
ATOM 2255 C C . ASN B 1 42 ? -0.738 4.367 12.883 1.00 50.24 43 ASN B C 1
ATOM 2256 O O . ASN B 1 42 ? -0.425 3.529 13.725 1.00 48.30 43 ASN B O 1
ATOM 2261 N N . LEU B 1 43 ? -1.525 5.402 13.154 1.00 42.33 44 LEU B N 1
ATOM 2262 C CA . LEU B 1 43 ? -2.094 5.606 14.481 1.00 41.72 44 LEU B CA 1
ATOM 2263 C C . LEU B 1 43 ? -2.966 4.427 14.896 1.00 43.70 44 LEU B C 1
ATOM 2264 O O . LEU B 1 43 ? -2.839 3.912 16.005 1.00 39.92 44 LEU B O 1
ATOM 2269 N N . LEU B 1 44 ? -3.849 4.003 13.998 1.00 42.38 45 LEU B N 1
ATOM 2270 C CA . LEU B 1 44 ? -4.740 2.880 14.266 1.00 43.46 45 LEU B CA 1
ATOM 2271 C C . LEU B 1 44 ? -3.952 1.599 14.527 1.00 38.95 45 LEU B C 1
ATOM 2272 O O . LEU B 1 44 ? -4.243 0.861 15.468 1.00 42.88 45 LEU B O 1
ATOM 2277 N N . SER B 1 45 ? -2.951 1.345 13.689 1.00 43.62 46 SER B N 1
ATOM 2278 C CA . SER B 1 45 ? -2.111 0.159 13.821 1.00 44.43 46 SER B CA 1
ATOM 2279 C C . SER B 1 45 ? -1.343 0.171 15.142 1.00 43.47 46 SER B C 1
ATOM 2280 O O . SER B 1 45 ? -1.391 -0.791 15.908 1.00 43.62 46 SER B O 1
ATOM 2283 N N . VAL B 1 46 ? -0.638 1.266 15.402 1.00 40.87 47 VAL B N 1
ATOM 2284 C CA . VAL B 1 46 ? 0.103 1.425 16.647 1.00 39.53 47 VAL B CA 1
ATOM 2285 C C . VAL B 1 46 ? -0.813 1.288 17.858 1.00 38.26 47 VAL B C 1
ATOM 2286 O O . VAL B 1 46 ? -0.457 0.654 18.849 1.00 39.92 47 VAL B O 1
ATOM 2290 N N . ALA B 1 47 ? -1.997 1.886 17.769 1.00 40.17 48 ALA B N 1
ATOM 2291 C CA . ALA B 1 47 ? -2.960 1.854 18.865 1.00 41.78 48 ALA B CA 1
ATOM 2292 C C . ALA B 1 47 ? -3.347 0.429 19.254 1.00 42.96 48 ALA B C 1
ATOM 2293 O O . ALA B 1 47 ? -3.249 0.046 20.418 1.00 41.94 48 ALA B O 1
ATOM 2295 N N . TYR B 1 48 ? -3.793 -0.351 18.275 1.00 39.10 49 TYR B N 1
ATOM 2296 C CA . TYR B 1 48 ? -4.273 -1.706 18.538 1.00 42.36 49 TYR B CA 1
ATOM 2297 C C . TYR B 1 48 ? -3.151 -2.715 18.787 1.00 40.01 49 TYR B C 1
ATOM 2298 O O . TYR B 1 48 ? -3.363 -3.739 19.436 1.00 37.64 49 TYR B O 1
ATOM 2307 N N . LYS B 1 49 ? -1.964 -2.437 18.260 1.00 43.34 50 LYS B N 1
ATOM 2308 C CA . LYS B 1 49 ? -0.818 -3.296 18.527 1.00 44.54 50 LYS B CA 1
ATOM 2309 C C . LYS B 1 49 ? -0.416 -3.214 20.001 1.00 41.24 50 LYS B C 1
ATOM 2310 O O . LYS B 1 49 ? -0.103 -4.224 20.629 1.00 40.90 50 LYS B O 1
ATOM 2316 N N . ASN B 1 50 ? -0.428 -2.002 20.547 1.00 40.63 51 ASN B N 1
ATOM 2317 C CA . ASN B 1 50 ? -0.093 -1.791 21.952 1.00 35.80 51 ASN B CA 1
ATOM 2318 C C . ASN B 1 50 ? -1.151 -2.334 22.915 1.00 48.02 51 ASN B C 1
ATOM 2319 O O . ASN B 1 50 ? -0.819 -2.855 23.981 1.00 52.45 51 ASN B O 1
ATOM 2324 N N . VAL B 1 51 ? -2.421 -2.203 22.542 1.00 42.22 52 VAL B N 1
ATOM 2325 C CA . VAL B 1 51 ? -3.504 -2.758 23.345 1.00 43.01 52 VAL B CA 1
ATOM 2326 C C . VAL B 1 51 ? -3.399 -4.278 23.390 1.00 45.30 52 VAL B C 1
ATOM 2327 O O . VAL B 1 51 ? -3.317 -4.870 24.469 1.00 46.14 52 VAL B O 1
ATOM 2331 N N . VAL B 1 52 ? -3.394 -4.905 22.216 1.00 44.02 53 VAL B N 1
ATOM 2332 C CA . VAL B 1 52 ? -3.300 -6.356 22.137 1.00 43.42 53 VAL B CA 1
ATOM 2333 C C . VAL B 1 52 ? -2.003 -6.840 22.777 1.00 43.72 53 VAL B C 1
ATOM 2334 O O . VAL B 1 52 ? -1.957 -7.920 23.363 1.00 47.94 53 VAL B O 1
ATOM 2338 N N . GLY B 1 53 ? -0.955 -6.029 22.671 1.00 48.35 54 GLY B N 1
ATOM 2339 C CA . GLY B 1 53 ? 0.331 -6.360 23.257 1.00 37.38 54 GLY B CA 1
ATOM 2340 C C . GLY B 1 53 ? 0.269 -6.359 24.771 1.00 39.95 54 GLY B C 1
ATOM 2341 O O . GLY B 1 53 ? 0.737 -7.294 25.421 1.00 42.21 54 GLY B O 1
ATOM 2342 N N . ALA B 1 54 ? -0.312 -5.303 25.331 1.00 41.35 55 ALA B N 1
ATOM 2343 C CA . ALA B 1 54 ? -0.487 -5.190 26.775 1.00 40.81 55 ALA B CA 1
ATOM 2344 C C . ALA B 1 54 ? -1.244 -6.389 27.342 1.00 45.17 55 ALA B C 1
ATOM 2345 O O . ALA B 1 54 ? -0.859 -6.945 28.369 1.00 36.42 55 ALA B O 1
ATOM 2347 N N . ARG B 1 55 ? -2.322 -6.779 26.667 1.00 36.46 56 ARG B N 1
ATOM 2348 C CA . ARG B 1 55 ? -3.101 -7.950 27.059 1.00 40.59 56 ARG B CA 1
ATOM 2349 C C . ARG B 1 55 ? -2.247 -9.206 26.952 1.00 43.22 56 ARG B C 1
ATOM 2350 O O . ARG B 1 55 ? -2.275 -10.069 27.828 1.00 47.93 56 ARG B O 1
ATOM 2358 N N . GLU B 1 56 ? -1.493 -9.301 25.863 1.00 46.66 57 GLU B N 1
ATOM 2359 C CA . GLU B 1 56 ? -0.667 -10.470 25.604 1.00 50.67 57 GLU B CA 1
ATOM 2360 C C . GLU B 1 56 ? 0.334 -10.670 26.736 1.00 45.01 57 GLU B C 1
ATOM 2361 O O . GLU B 1 56 ? 0.501 -11.781 27.242 1.00 42.44 57 GLU B O 1
ATOM 2367 N N . SER B 1 57 ? 0.990 -9.586 27.138 1.00 38.54 58 SER B N 1
ATOM 2368 C CA . SER B 1 57 ? 1.936 -9.632 28.245 1.00 46.60 58 SER B CA 1
ATOM 2369 C C . SER B 1 57 ? 1.266 -10.145 29.515 1.00 51.56 58 SER B C 1
ATOM 2370 O O . SER B 1 57 ? 1.732 -11.105 30.129 1.00 50.71 58 SER B O 1
ATOM 2373 N N . SER B 1 58 ? 0.173 -9.497 29.905 1.00 51.26 59 SER B N 1
ATOM 2374 C CA . SER B 1 58 ? -0.587 -9.900 31.084 1.00 48.92 59 SER B CA 1
ATOM 2375 C C . SER B 1 58 ? -1.052 -11.345 30.955 1.00 50.05 59 SER B C 1
ATOM 2376 O O . SER B 1 58 ? -1.052 -12.097 31.929 1.00 51.24 59 SER B O 1
ATOM 2379 N N . TRP B 1 59 ? -1.456 -11.723 29.746 1.00 46.55 60 TRP B N 1
ATOM 2380 C CA . TRP B 1 59 ? -1.956 -13.068 29.485 1.00 42.46 60 TRP B CA 1
ATOM 2381 C C . TRP B 1 59 ? -0.862 -14.100 29.725 1.00 53.90 60 TRP B C 1
ATOM 2382 O O . TRP B 1 59 ? -1.112 -15.157 30.297 1.00 55.19 60 TRP B O 1
ATOM 2393 N N . ARG B 1 60 ? 0.353 -13.781 29.290 1.00 52.56 61 ARG B N 1
ATOM 2394 C CA . ARG B 1 60 ? 1.492 -14.675 29.472 1.00 56.92 61 ARG B CA 1
ATOM 2395 C C . ARG B 1 60 ? 1.882 -14.810 30.943 1.00 58.48 61 ARG B C 1
ATOM 2396 O O . ARG B 1 60 ? 2.093 -15.917 31.436 1.00 61.23 61 ARG B O 1
ATOM 2404 N N . VAL B 1 61 ? 1.979 -13.680 31.636 1.00 55.20 62 VAL B N 1
ATOM 2405 C CA . VAL B 1 61 ? 2.324 -13.679 33.054 1.00 50.03 62 VAL B CA 1
ATOM 2406 C C . VAL B 1 61 ? 1.363 -14.542 33.867 1.00 56.69 62 VAL B C 1
ATOM 2407 O O . VAL B 1 61 ? 1.789 -15.353 34.690 1.00 58.39 62 VAL B O 1
ATOM 2411 N N . ILE B 1 62 ? 0.067 -14.366 33.630 1.00 54.62 63 ILE B N 1
ATOM 2412 C CA . ILE B 1 62 ? -0.949 -15.129 34.346 1.00 51.27 63 ILE B CA 1
ATOM 2413 C C . ILE B 1 62 ? -0.968 -16.588 33.903 1.00 60.07 63 ILE B C 1
ATOM 2414 O O . ILE B 1 62 ? -1.045 -17.496 34.731 1.00 60.28 63 ILE B O 1
ATOM 2419 N N . SER B 1 63 ? -0.896 -16.805 32.593 1.00 61.97 64 SER B N 1
ATOM 2420 C CA . SER B 1 63 ? -0.885 -18.153 32.041 1.00 63.03 64 SER B CA 1
ATOM 2421 C C . SER B 1 63 ? 0.270 -18.962 32.622 1.00 66.11 64 SER B C 1
ATOM 2422 O O . SER B 1 63 ? 0.124 -20.150 32.906 1.00 70.67 64 SER B O 1
ATOM 2425 N N . SER B 1 64 ? 1.418 -18.312 32.796 1.00 63.60 65 SER B N 1
ATOM 2426 C CA . SER B 1 64 ? 2.579 -18.962 33.394 1.00 68.43 65 SER B CA 1
ATOM 2427 C C . SER B 1 64 ? 2.286 -19.302 34.849 1.00 74.31 65 SER B C 1
ATOM 2428 O O . SER B 1 64 ? 2.592 -20.399 35.315 1.00 82.26 65 SER B O 1
ATOM 2431 N N . ILE B 1 65 ? 1.695 -18.349 35.563 1.00 71.90 66 ILE B N 1
ATOM 2432 C CA . ILE B 1 65 ? 1.298 -18.563 36.949 1.00 68.36 66 ILE B CA 1
ATOM 2433 C C . ILE B 1 65 ? 0.307 -19.716 37.039 1.00 71.85 66 ILE B C 1
ATOM 2434 O O . ILE B 1 65 ? 0.352 -20.515 37.973 1.00 76.42 66 ILE B O 1
ATOM 2439 N N . GLU B 1 66 ? -0.580 -19.801 36.051 1.00 68.71 67 GLU B N 1
ATOM 2440 C CA . GLU B 1 66 ? -1.542 -20.893 35.971 1.00 69.37 67 GLU B CA 1
ATOM 2441 C C . GLU B 1 66 ? -0.838 -22.225 35.755 1.00 78.69 67 GLU B C 1
ATOM 2442 O O . GLU B 1 66 ? -1.381 -23.284 36.063 1.00 81.90 67 GLU B O 1
ATOM 2448 N N . GLN B 1 67 ? 0.376 -22.167 35.221 1.00 77.82 68 GLN B N 1
ATOM 2449 C CA . GLN B 1 67 ? 1.147 -23.375 34.953 1.00 83.72 68 GLN B CA 1
ATOM 2450 C C . GLN B 1 67 ? 1.752 -23.956 36.228 1.00 84.18 68 GLN B C 1
ATOM 2451 O O . GLN B 1 67 ? 1.522 -25.118 36.558 1.00 91.51 68 GLN B O 1
ATOM 2457 N N . LYS B 1 68 ? 2.517 -23.141 36.947 1.00 82.75 69 LYS B N 1
ATOM 2458 C CA . LYS B 1 68 ? 3.157 -23.592 38.179 1.00 85.15 69 LYS B CA 1
ATOM 2459 C C . LYS B 1 68 ? 2.168 -23.747 39.337 1.00 94.02 69 LYS B C 1
ATOM 2460 O O . LYS B 1 68 ? 2.452 -24.449 40.307 1.00 113.29 69 LYS B O 1
ATOM 2466 N N . THR B 1 69 ? 1.011 -23.097 39.232 1.00 96.02 70 THR B N 1
ATOM 2467 C CA . THR B 1 69 ? -0.025 -23.220 40.256 1.00 96.31 70 THR B CA 1
ATOM 2468 C C . THR B 1 69 ? -0.735 -24.566 40.152 1.00 104.95 70 THR B C 1
ATOM 2469 O O . THR B 1 69 ? -1.153 -25.138 41.158 1.00 116.19 70 THR B O 1
ATOM 2473 N N . SER B 1 70 ? -0.863 -25.069 38.928 1.00 104.94 71 SER B N 1
ATOM 2474 C CA . SER B 1 70 ? -1.516 -26.349 38.690 1.00 111.51 71 SER B CA 1
ATOM 2475 C C . SER B 1 70 ? -0.553 -27.496 38.973 1.00 115.68 71 SER B C 1
ATOM 2476 O O . SER B 1 70 ? -0.953 -28.551 39.466 1.00 114.51 71 SER B O 1
ATOM 2479 N N . ALA B 1 71 ? 0.721 -27.278 38.658 1.00 114.63 72 ALA B N 1
ATOM 2480 C CA . ALA B 1 71 ? 1.757 -28.269 38.916 1.00 117.38 72 ALA B CA 1
ATOM 2481 C C . ALA B 1 71 ? 1.861 -28.569 40.408 1.00 125.68 72 ALA B C 1
ATOM 2482 O O . ALA B 1 71 ? 1.976 -29.726 40.811 1.00 134.65 72 ALA B O 1
ATOM 2484 N N . ASP B 1 72 ? 1.818 -27.518 41.221 1.00 121.66 73 ASP B N 1
ATOM 2485 C CA . ASP B 1 72 ? 1.834 -27.667 42.672 1.00 122.22 73 ASP B CA 1
ATOM 2486 C C . ASP B 1 72 ? 0.674 -28.536 43.137 1.00 122.23 73 ASP B C 1
ATOM 2487 O O . ASP B 1 72 ? 0.805 -29.306 44.086 1.00 123.70 73 ASP B O 1
ATOM 2492 N N . GLY B 1 73 ? -0.461 -28.408 42.459 1.00 117.96 74 GLY B N 1
ATOM 2493 C CA . GLY B 1 73 ? -1.619 -29.231 42.751 1.00 118.77 74 GLY B CA 1
ATOM 2494 C C . GLY B 1 73 ? -2.650 -28.550 43.628 1.00 121.86 74 GLY B C 1
ATOM 2495 O O . GLY B 1 73 ? -3.458 -29.216 44.277 1.00 123.07 74 GLY B O 1
ATOM 2496 N N . ASN B 1 74 ? -2.627 -27.221 43.652 1.00 120.99 75 ASN B N 1
ATOM 2497 C CA . ASN B 1 74 ? -3.594 -26.461 44.434 1.00 120.74 75 ASN B CA 1
ATOM 2498 C C . ASN B 1 74 ? -5.013 -26.660 43.910 1.00 122.66 75 ASN B C 1
ATOM 2499 O O . ASN B 1 74 ? -5.229 -27.396 42.947 1.00 123.41 75 ASN B O 1
ATOM 2504 N N . GLU B 1 75 ? -5.978 -26.001 44.544 1.00 119.52 76 GLU B N 1
ATOM 2505 C CA . GLU B 1 75 ? -7.377 -26.142 44.155 1.00 121.83 76 GLU B CA 1
ATOM 2506 C C . GLU B 1 75 ? -8.061 -24.796 43.938 1.00 118.41 76 GLU B C 1
ATOM 2507 O O . GLU B 1 75 ? -8.266 -24.374 42.800 1.00 117.17 76 GLU B O 1
ATOM 2513 N N . LYS B 1 76 ? -8.413 -24.129 45.031 1.00 117.51 77 LYS B N 1
ATOM 2514 C CA . LYS B 1 76 ? -9.065 -22.829 44.952 1.00 113.40 77 LYS B CA 1
ATOM 2515 C C . LYS B 1 76 ? -8.211 -21.851 44.148 1.00 108.26 77 LYS B C 1
ATOM 2516 O O . LYS B 1 76 ? -8.729 -20.932 43.516 1.00 104.96 77 LYS B O 1
ATOM 2522 N N . LYS B 1 77 ? -6.898 -22.060 44.172 1.00 105.54 78 LYS B N 1
ATOM 2523 C CA . LYS B 1 77 ? -5.975 -21.236 43.399 1.00 98.59 78 LYS B CA 1
ATOM 2524 C C . LYS B 1 77 ? -6.230 -21.350 41.899 1.00 96.18 78 LYS B C 1
ATOM 2525 O O . LYS B 1 77 ? -6.509 -20.351 41.234 1.00 96.07 78 LYS B O 1
ATOM 2531 N N . ILE B 1 78 ? -6.131 -22.567 41.372 1.00 102.43 79 ILE B N 1
ATOM 2532 C CA . ILE B 1 78 ? -6.373 -22.810 39.953 1.00 94.78 79 ILE B CA 1
ATOM 2533 C C . ILE B 1 78 ? -7.731 -22.254 39.537 1.00 85.84 79 ILE B C 1
ATOM 2534 O O . ILE B 1 78 ? -7.911 -21.807 38.405 1.00 81.45 79 ILE B O 1
ATOM 2539 N N . GLU B 1 79 ? -8.680 -22.276 40.466 1.00 87.65 80 GLU B N 1
ATOM 2540 C CA . GLU B 1 79 ? -10.019 -21.755 40.215 1.00 89.58 80 GLU B CA 1
ATOM 2541 C C . GLU B 1 79 ? -9.987 -20.282 39.816 1.00 82.06 80 GLU B C 1
ATOM 2542 O O . GLU B 1 79 ? -10.622 -19.878 38.844 1.00 76.54 80 GLU B O 1
ATOM 2548 N N . MET B 1 80 ? -9.239 -19.485 40.572 1.00 83.34 81 MET B N 1
ATOM 2549 C CA . MET B 1 80 ? -9.175 -18.045 40.343 1.00 74.23 81 MET B CA 1
ATOM 2550 C C . MET B 1 80 ? -8.209 -17.689 39.217 1.00 68.13 81 MET B C 1
ATOM 2551 O O . MET B 1 80 ? -8.536 -16.893 38.337 1.00 69.22 81 MET B O 1
ATOM 2556 N N . VAL B 1 81 ? -7.020 -18.281 39.247 1.00 61.44 82 VAL B N 1
ATOM 2557 C CA . VAL B 1 81 ? -6.010 -18.007 38.232 1.00 61.35 82 VAL B CA 1
ATOM 2558 C C . VAL B 1 81 ? -6.544 -18.300 36.834 1.00 67.39 82 VAL B C 1
ATOM 2559 O O . VAL B 1 81 ? -6.382 -17.498 35.915 1.00 64.20 82 VAL B O 1
ATOM 2563 N N . ARG B 1 82 ? -7.182 -19.457 36.685 1.00 66.29 83 ARG B N 1
ATOM 2564 C CA . ARG B 1 82 ? -7.782 -19.854 35.417 1.00 63.64 83 ARG B CA 1
ATOM 2565 C C . ARG B 1 82 ? -8.833 -18.842 34.975 1.00 65.92 83 ARG B C 1
ATOM 2566 O O . ARG B 1 82 ? -8.852 -18.414 33.820 1.00 65.48 83 ARG B O 1
ATOM 2574 N N . ALA B 1 83 ? -9.700 -18.457 35.905 1.00 61.18 84 ALA B N 1
ATOM 2575 C CA . ALA B 1 83 ? -10.767 -17.505 35.618 1.00 62.47 84 ALA B CA 1
ATOM 2576 C C . ALA B 1 83 ? -10.221 -16.125 35.256 1.00 61.43 84 ALA B C 1
ATOM 2577 O O . ALA B 1 83 ? -10.835 -15.393 34.486 1.00 48.60 84 ALA B O 1
ATOM 2579 N N . TYR B 1 84 ? -9.066 -15.774 35.811 1.00 48.71 85 TYR B N 1
ATOM 2580 C CA . TYR B 1 84 ? -8.446 -14.486 35.523 1.00 47.71 85 TYR B CA 1
ATOM 2581 C C . TYR B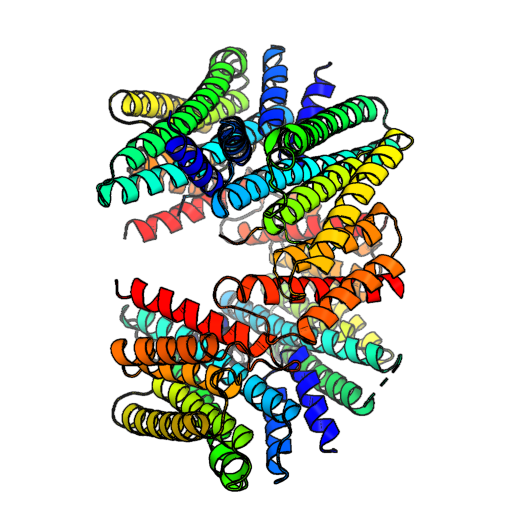 1 84 ? -7.756 -14.497 34.162 1.00 56.51 85 TYR B C 1
ATOM 2582 O O . TYR B 1 84 ? -7.836 -13.525 33.410 1.00 56.01 85 TYR B O 1
ATOM 2591 N N . ARG B 1 85 ? -7.085 -15.602 33.853 1.00 55.87 86 ARG B N 1
ATOM 2592 C CA . ARG B 1 85 ? -6.426 -15.765 32.563 1.00 52.03 86 ARG B CA 1
ATOM 2593 C C . ARG B 1 85 ? -7.463 -15.731 31.446 1.00 52.63 86 ARG B C 1
ATOM 2594 O O . ARG B 1 85 ? -7.216 -15.192 30.367 1.00 61.74 86 ARG B O 1
ATOM 2602 N N . GLU B 1 86 ? -8.628 -16.313 31.721 1.00 55.22 87 GLU B N 1
ATOM 2603 C CA . GLU B 1 86 ? -9.734 -16.329 30.770 1.00 58.54 87 GLU B CA 1
ATOM 2604 C C . GLU B 1 86 ? -10.302 -14.932 30.559 1.00 55.28 87 GLU B C 1
ATOM 2605 O O . GLU B 1 86 ? -10.713 -14.582 29.455 1.00 58.52 87 GLU B O 1
ATOM 2611 N N . LYS B 1 87 ? -10.334 -14.146 31.630 1.00 49.58 88 LYS B N 1
ATOM 2612 C CA . LYS B 1 87 ? -10.781 -12.762 31.553 1.00 47.47 88 LYS B CA 1
ATOM 2613 C C . LYS B 1 87 ? -9.872 -11.960 30.627 1.00 52.59 88 LYS B C 1
ATOM 2614 O O . LYS B 1 87 ? -10.339 -11.309 29.693 1.00 50.02 88 LYS B O 1
ATOM 2620 N N . ILE B 1 88 ? -8.573 -12.011 30.900 1.00 41.86 89 ILE B N 1
ATOM 2621 C CA . ILE B 1 88 ? -7.576 -11.352 30.066 1.00 47.10 89 ILE B CA 1
ATOM 2622 C C . ILE B 1 88 ? -7.623 -11.881 28.637 1.00 51.04 89 ILE B C 1
ATOM 2623 O O . ILE B 1 88 ? -7.531 -11.118 27.674 1.00 47.43 89 ILE B O 1
ATOM 2628 N N . GLU B 1 89 ? -7.770 -13.196 28.513 1.00 54.28 90 GLU B N 1
ATOM 2629 C CA . GLU B 1 89 ? -7.866 -13.855 27.214 1.00 49.49 90 GLU B CA 1
ATOM 2630 C C . GLU B 1 89 ? -9.087 -13.364 26.438 1.00 50.63 90 GLU B C 1
ATOM 2631 O O . GLU B 1 89 ? -8.992 -13.038 25.255 1.00 49.07 90 GLU B O 1
ATOM 2637 N N . LYS B 1 90 ? -10.230 -13.308 27.114 1.00 55.48 91 LYS B N 1
ATOM 2638 C CA . LYS B 1 90 ? -11.445 -12.757 26.518 1.00 53.94 91 LYS B CA 1
ATOM 2639 C C . LYS B 1 90 ? -11.232 -11.318 26.054 1.00 47.98 91 LYS B C 1
ATOM 2640 O O . LYS B 1 90 ? -11.683 -10.933 24.978 1.00 40.78 91 LYS B O 1
ATOM 2646 N N . GLU B 1 91 ? -10.545 -10.526 26.872 1.00 41.93 92 GLU B N 1
ATOM 2647 C CA . GLU B 1 91 ? -10.231 -9.148 26.507 1.00 45.77 92 GLU B CA 1
ATOM 2648 C C . GLU B 1 91 ? -9.371 -9.094 25.246 1.00 44.84 92 GLU B C 1
ATOM 2649 O O . GLU B 1 91 ? -9.665 -8.344 24.314 1.00 46.68 92 GLU B O 1
ATOM 2655 N N . LEU B 1 92 ? -8.309 -9.895 25.226 1.00 40.42 93 LEU B N 1
ATOM 2656 C CA . LEU B 1 92 ? -7.396 -9.945 24.089 1.00 42.05 93 LEU B CA 1
ATOM 2657 C C . LEU B 1 92 ? -8.132 -10.309 22.805 1.00 44.35 93 LEU B C 1
ATOM 2658 O O . LEU B 1 92 ? -7.934 -9.683 21.765 1.00 48.19 93 LEU B O 1
ATOM 2663 N N . GLU B 1 93 ? -8.985 -11.325 22.886 1.00 43.68 94 GLU B N 1
ATOM 2664 C CA . GLU B 1 93 ? -9.770 -11.763 21.738 1.00 49.34 94 GLU B CA 1
ATOM 2665 C C . GLU B 1 93 ? -10.714 -10.669 21.249 1.00 47.35 94 GLU B C 1
ATOM 2666 O O . GLU B 1 93 ? -10.852 -10.452 20.045 1.00 42.77 94 GLU B O 1
ATOM 2672 N N . ALA B 1 94 ? -11.361 -9.985 22.188 1.00 46.18 95 ALA B N 1
ATOM 2673 C CA . ALA B 1 94 ? -12.304 -8.922 21.860 1.00 45.55 95 ALA B CA 1
ATOM 2674 C C . ALA B 1 94 ? -11.620 -7.770 21.129 1.00 41.59 95 ALA B C 1
ATOM 2675 O O . ALA B 1 94 ? -12.174 -7.207 20.182 1.00 45.85 95 ALA B O 1
ATOM 2677 N N . VAL B 1 95 ? -10.412 -7.427 21.567 1.00 34.25 96 VAL B N 1
ATOM 2678 C CA . VAL B 1 95 ? -9.622 -6.401 20.892 1.00 43.86 96 VAL B CA 1
ATOM 2679 C C . VAL B 1 95 ? -9.340 -6.791 19.444 1.00 42.52 96 VAL B C 1
ATOM 2680 O O . VAL B 1 95 ? -9.599 -6.019 18.523 1.00 39.53 96 VAL B O 1
ATOM 2684 N N . CYS B 1 96 ? -8.809 -7.995 19.253 1.00 41.48 97 CYS B N 1
ATOM 2685 C CA . CYS B 1 96 ? -8.517 -8.505 17.916 1.00 40.87 97 CYS B CA 1
ATOM 2686 C C . CYS B 1 96 ? -9.767 -8.497 17.043 1.00 44.19 97 CYS B C 1
ATOM 2687 O O . CYS B 1 96 ? -9.745 -8.000 15.922 1.00 46.53 97 CYS B O 1
ATOM 2690 N N . GLN B 1 97 ? -10.855 -9.052 17.564 1.00 44.58 98 GLN B N 1
ATOM 2691 C CA . GLN B 1 97 ? -12.127 -9.053 16.848 1.00 42.48 98 GLN B CA 1
ATOM 2692 C C . GLN B 1 97 ? -12.573 -7.632 16.507 1.00 38.29 98 GLN B C 1
ATOM 2693 O O . GLN B 1 97 ? -13.251 -7.410 15.504 1.00 47.78 98 GLN B O 1
ATOM 2699 N N . ASP B 1 98 ? -12.186 -6.675 17.345 1.00 47.29 99 ASP B N 1
ATOM 2700 C CA . ASP B 1 98 ? -12.539 -5.276 17.127 1.00 44.35 99 ASP B CA 1
ATOM 2701 C C . ASP B 1 98 ? -11.840 -4.736 15.883 1.00 47.45 99 ASP B C 1
ATOM 2702 O O . ASP B 1 98 ? -12.486 -4.187 14.988 1.00 51.77 99 ASP B O 1
ATOM 2707 N N . VAL B 1 99 ? -10.521 -4.902 15.827 1.00 37.79 100 VAL B N 1
ATOM 2708 C CA . VAL B 1 99 ? -9.746 -4.461 14.673 1.00 39.32 100 VAL B CA 1
ATOM 2709 C C . VAL B 1 99 ? -10.178 -5.217 13.421 1.00 36.18 100 VAL B C 1
ATOM 2710 O O . VAL B 1 99 ? -10.367 -4.622 12.361 1.00 39.12 100 VAL B O 1
ATOM 2714 N N . LEU B 1 100 ? -10.338 -6.531 13.555 1.00 33.95 101 LEU B N 1
ATOM 2715 C CA . LEU B 1 100 ? -10.730 -7.377 12.432 1.00 41.68 101 LEU B CA 1
ATOM 2716 C C . LEU B 1 100 ? -12.049 -6.924 11.812 1.00 40.09 101 LEU B C 1
ATOM 2717 O O . LEU B 1 100 ? -12.204 -6.929 10.590 1.00 43.19 101 LEU B O 1
ATOM 2722 N N . SER B 1 101 ? -12.996 -6.532 12.660 1.00 39.14 102 SER B N 1
ATOM 2723 C CA . SER B 1 101 ? -14.268 -6.002 12.186 1.00 46.25 102 SER B CA 1
ATOM 2724 C C . SER B 1 101 ? -14.044 -4.711 11.404 1.00 41.66 102 SER B C 1
ATOM 2725 O O . SER B 1 101 ? -14.679 -4.478 10.376 1.00 39.91 102 SER B O 1
ATOM 2728 N N . LEU B 1 102 ? -13.129 -3.878 11.893 1.00 33.62 103 LEU B N 1
ATOM 2729 C CA . LEU B 1 102 ? -12.793 -2.629 11.218 1.00 35.62 103 LEU B CA 1
ATOM 2730 C C . LEU B 1 102 ? -12.180 -2.882 9.845 1.00 42.32 103 LEU B C 1
ATOM 2731 O O . LEU B 1 102 ? -12.487 -2.182 8.880 1.00 43.51 103 LEU B O 1
ATOM 2736 N N . LEU B 1 103 ? -11.312 -3.887 9.768 1.00 36.63 104 LEU B N 1
ATOM 2737 C CA . LEU B 1 103 ? -10.611 -4.215 8.532 1.00 38.81 104 LEU B CA 1
ATOM 2738 C C . LEU B 1 103 ? -11.560 -4.778 7.474 1.00 42.83 104 LEU B C 1
ATOM 2739 O O . LEU B 1 103 ? -11.470 -4.427 6.299 1.00 47.72 104 LEU B O 1
ATOM 2744 N N . ASP B 1 104 ? -12.476 -5.643 7.900 1.00 45.47 105 ASP B N 1
ATOM 2745 C CA . ASP B 1 104 ? -13.385 -6.313 6.975 1.00 43.70 105 ASP B CA 1
ATOM 2746 C C . ASP B 1 104 ? -14.564 -5.437 6.538 1.00 45.85 105 ASP B C 1
ATOM 2747 O O . ASP B 1 104 ? -15.064 -5.577 5.418 1.00 46.59 105 ASP B O 1
ATOM 2752 N N . ASN B 1 105 ? -14.999 -4.534 7.413 1.00 44.14 106 ASN B N 1
ATOM 2753 C CA . ASN B 1 105 ? -16.201 -3.744 7.155 1.00 48.77 106 ASN B CA 1
ATOM 2754 C C . ASN B 1 105 ? -15.937 -2.300 6.718 1.00 48.25 106 ASN B C 1
ATOM 2755 O O . ASN B 1 105 ? -16.850 -1.604 6.273 1.00 50.15 106 ASN B O 1
ATOM 2760 N N . TYR B 1 106 ? -14.690 -1.855 6.834 1.00 41.07 107 TYR B N 1
ATOM 2761 C CA . TYR B 1 106 ? -14.349 -0.472 6.507 1.00 46.39 107 TYR B CA 1
ATOM 2762 C C . TYR B 1 106 ? -13.106 -0.367 5.629 1.00 49.82 107 TYR B C 1
ATOM 2763 O O . TYR B 1 106 ? -13.161 0.122 4.501 1.00 53.59 107 TYR B O 1
ATOM 2772 N N . LEU B 1 107 ? -11.982 -0.828 6.162 1.00 47.77 108 LEU B N 1
ATOM 2773 C CA . LEU B 1 107 ? -10.678 -0.588 5.548 1.00 46.65 108 LEU B CA 1
ATOM 2774 C C . LEU B 1 107 ? -10.443 -1.393 4.267 1.00 56.01 108 LEU B C 1
ATOM 2775 O O . LEU B 1 107 ? -10.324 -0.821 3.182 1.00 51.42 108 LEU B O 1
ATOM 2780 N N . ILE B 1 108 ? -10.376 -2.714 4.393 1.00 47.51 109 ILE B N 1
ATOM 2781 C CA . ILE B 1 108 ? -10.199 -3.580 3.233 1.00 46.26 109 ILE B CA 1
ATOM 2782 C C . ILE B 1 108 ? -11.400 -3.475 2.300 1.00 56.29 109 ILE B C 1
ATOM 2783 O O . ILE B 1 108 ? -11.274 -3.616 1.081 1.00 64.33 109 ILE B O 1
ATOM 2788 N N . LYS B 1 109 ? -12.565 -3.219 2.886 1.00 56.43 110 LYS B N 1
ATOM 2789 C CA . LYS B 1 109 ? -13.814 -3.148 2.140 1.00 60.07 110 LYS B CA 1
ATOM 2790 C C . LYS B 1 109 ? -13.836 -1.976 1.164 1.00 60.62 110 LYS B C 1
ATOM 2791 O O . LYS B 1 109 ? -14.004 -2.163 -0.041 1.00 65.50 110 LYS B O 1
ATOM 2797 N N . ASN B 1 110 ? -13.664 -0.770 1.695 1.00 62.75 111 ASN B N 1
ATOM 2798 C CA . ASN B 1 110 ? -13.817 0.450 0.910 1.00 67.35 111 ASN B CA 1
ATOM 2799 C C . ASN B 1 110 ? -12.666 0.729 -0.055 1.00 67.69 111 ASN B C 1
ATOM 2800 O O . ASN B 1 110 ? -12.682 1.732 -0.768 1.00 70.40 111 ASN B O 1
ATOM 2805 N N . CYS B 1 111 ? -11.672 -0.153 -0.077 1.00 69.49 112 CYS B N 1
ATOM 2806 C CA . CYS B 1 111 ? -10.518 0.032 -0.953 1.00 73.36 112 CYS B CA 1
ATOM 2807 C C . CYS B 1 111 ? -10.831 -0.317 -2.404 1.00 76.60 112 CYS B C 1
ATOM 2808 O O . CYS B 1 111 ? -11.488 -1.317 -2.684 1.00 75.27 112 CYS B O 1
ATOM 2811 N N . SER B 1 112 ? -10.350 0.516 -3.322 1.00 73.54 113 SER B N 1
ATOM 2812 C CA . SER B 1 112 ? -10.543 0.280 -4.748 1.00 73.30 113 SER B CA 1
ATOM 2813 C C . SER B 1 112 ? -9.404 -0.571 -5.294 1.00 73.72 113 SER B C 1
ATOM 2814 O O . SER B 1 112 ? -8.411 -0.808 -4.606 1.00 77.92 113 SER B O 1
ATOM 2817 N N . GLU B 1 113 ? -9.551 -1.024 -6.535 1.00 79.51 114 GLU B N 1
ATOM 2818 C CA . GLU B 1 113 ? -8.537 -1.854 -7.172 1.00 83.93 114 GLU B CA 1
ATOM 2819 C C . GLU B 1 113 ? -7.167 -1.184 -7.166 1.00 79.14 114 GLU B C 1
ATOM 2820 O O . GLU B 1 113 ? -6.162 -1.813 -6.840 1.00 79.60 114 GLU B O 1
ATOM 2826 N N . THR B 1 114 ? -7.135 0.096 -7.521 1.00 73.14 115 THR B N 1
ATOM 2827 C CA . THR B 1 114 ? -5.876 0.819 -7.679 1.00 74.62 115 THR B CA 1
ATOM 2828 C C . THR B 1 114 ? -5.124 1.024 -6.366 1.00 76.28 115 THR B C 1
ATOM 2829 O O . THR B 1 114 ? -3.939 1.352 -6.368 1.00 73.24 115 THR B O 1
ATOM 2833 N N . GLN B 1 115 ? -5.816 0.837 -5.248 1.00 70.52 116 GLN B N 1
ATOM 2834 C CA . GLN B 1 115 ? -5.216 1.063 -3.937 1.00 61.52 116 GLN B CA 1
ATOM 2835 C C . GLN B 1 115 ? -4.571 -0.208 -3.393 1.00 58.03 116 GLN B C 1
ATOM 2836 O O . GLN B 1 115 ? -5.076 -0.818 -2.453 1.00 58.16 116 GLN B O 1
ATOM 2842 N N . TYR B 1 116 ? -3.445 -0.593 -3.990 1.00 63.73 117 TYR B N 1
ATOM 2843 C CA . TYR B 1 116 ? -2.778 -1.847 -3.652 1.00 61.97 117 TYR B CA 1
ATOM 2844 C C . TYR B 1 116 ? -1.967 -1.761 -2.364 1.00 54.52 117 TYR B C 1
ATOM 2845 O O . TYR B 1 116 ? -1.940 -2.706 -1.579 1.00 53.51 117 TYR B O 1
ATOM 2854 N N . GLU B 1 117 ? -1.310 -0.625 -2.151 1.00 58.82 118 GLU B N 1
ATOM 2855 C CA . GLU B 1 117 ? -0.540 -0.409 -0.931 1.00 58.48 118 GLU B CA 1
ATOM 2856 C C . GLU B 1 117 ? -1.428 -0.538 0.300 1.00 59.93 118 GLU B C 1
ATOM 2857 O O . GLU B 1 117 ? -1.117 -1.285 1.225 1.00 53.89 118 GLU B O 1
ATOM 2863 N N . SER B 1 118 ? -2.535 0.197 0.304 1.00 50.12 119 SER B N 1
ATOM 2864 C CA . SER B 1 118 ? -3.477 0.155 1.417 1.00 45.20 119 SER B CA 1
ATOM 2865 C C . SER B 1 118 ? -3.973 -1.266 1.663 1.00 47.44 119 SER B C 1
ATOM 2866 O O . SER B 1 118 ? -3.973 -1.744 2.797 1.00 43.83 119 SER B O 1
ATOM 2869 N N . LYS B 1 119 ? -4.390 -1.938 0.594 1.00 47.67 120 LYS B N 1
ATOM 2870 C CA . LYS B 1 119 ? -4.933 -3.286 0.717 1.00 45.59 120 LYS B CA 1
ATOM 2871 C C . LYS B 1 119 ? -3.903 -4.255 1.295 1.00 48.63 120 LYS B C 1
ATOM 2872 O O . LYS B 1 119 ? -4.250 -5.151 2.060 1.00 52.32 120 LYS B O 1
ATOM 2878 N N . VAL B 1 120 ? -2.638 -4.068 0.929 1.00 41.21 121 VAL B N 1
ATOM 2879 C CA . VAL B 1 120 ? -1.555 -4.885 1.466 1.00 47.35 121 VAL B CA 1
ATOM 2880 C C . VAL B 1 120 ? -1.344 -4.598 2.950 1.00 41.00 121 VAL B C 1
ATOM 2881 O O . VAL B 1 120 ? -1.187 -5.518 3.754 1.00 42.09 121 VAL B O 1
ATOM 2885 N N . PHE B 1 121 ? -1.345 -3.316 3.304 1.00 37.25 122 PHE B N 1
ATOM 2886 C CA . PHE B 1 121 ? -1.214 -2.900 4.695 1.00 38.78 122 PHE B CA 1
ATOM 2887 C C . PHE B 1 121 ? -2.317 -3.521 5.546 1.00 48.22 122 PHE B C 1
ATOM 2888 O O . PHE B 1 121 ? -2.050 -4.187 6.544 1.00 49.65 122 PHE B O 1
ATOM 2896 N N . TYR B 1 122 ? -3.559 -3.300 5.136 1.00 44.44 123 TYR B N 1
ATOM 2897 C CA . TYR B 1 122 ? -4.719 -3.780 5.882 1.00 39.48 123 TYR B CA 1
ATOM 2898 C C . TYR B 1 122 ? -4.799 -5.304 5.941 1.00 44.27 123 TYR B C 1
ATOM 2899 O O . TYR B 1 122 ? -5.149 -5.880 6.972 1.00 44.31 123 TYR B O 1
ATOM 2908 N N . LEU B 1 123 ? -4.476 -5.954 4.829 1.00 39.25 124 LEU B N 1
ATOM 2909 C CA . LEU B 1 123 ? -4.451 -7.412 4.782 1.00 35.28 124 LEU B CA 1
ATOM 2910 C C . LEU B 1 123 ? -3.360 -7.973 5.691 1.00 44.82 124 LEU B C 1
ATOM 2911 O O . LEU B 1 123 ? -3.495 -9.068 6.237 1.00 46.27 124 LEU B O 1
ATOM 2916 N N . LYS B 1 124 ? -2.280 -7.216 5.850 1.00 44.17 125 LYS B N 1
ATOM 2917 C CA . LYS B 1 124 ? -1.209 -7.601 6.763 1.00 46.41 125 LYS B CA 1
ATOM 2918 C C . LYS B 1 124 ? -1.678 -7.514 8.212 1.00 43.10 125 LYS B C 1
ATOM 2919 O O . LYS B 1 124 ? -1.437 -8.421 9.005 1.00 37.71 125 LYS B O 1
ATOM 2925 N N . MET B 1 125 ? -2.343 -6.413 8.551 1.00 38.54 126 MET B N 1
ATOM 2926 C CA . MET B 1 125 ? -2.961 -6.261 9.866 1.00 44.72 126 MET B CA 1
ATOM 2927 C C . MET B 1 125 ? -3.898 -7.427 10.146 1.00 44.34 126 MET B C 1
ATOM 2928 O O . MET B 1 125 ? -3.846 -8.039 11.208 1.00 42.14 126 MET B O 1
ATOM 2933 N N . LYS B 1 126 ? -4.757 -7.725 9.179 1.00 46.55 127 LYS B N 1
ATOM 2934 C CA . LYS B 1 126 ? -5.711 -8.822 9.296 1.00 42.34 127 LYS B CA 1
ATOM 2935 C C . LYS B 1 126 ? -5.001 -10.120 9.659 1.00 41.72 127 LYS B C 1
ATOM 2936 O O . LYS B 1 126 ? -5.412 -10.826 10.575 1.00 46.74 127 LYS B O 1
ATOM 2942 N N . GLY B 1 127 ? -3.931 -10.424 8.934 1.00 42.40 128 GLY B N 1
ATOM 2943 C CA . GLY B 1 127 ? -3.096 -11.568 9.248 1.00 43.07 128 GLY B CA 1
ATOM 2944 C C . GLY B 1 127 ? -2.483 -11.456 10.631 1.00 45.70 128 GLY B C 1
ATOM 2945 O O . GLY B 1 127 ? -2.437 -12.432 11.382 1.00 44.14 128 GLY B O 1
ATOM 2946 N N . ASP B 1 128 ? -2.010 -10.262 10.974 1.00 43.77 129 ASP B N 1
ATOM 2947 C CA . ASP B 1 128 ? -1.402 -10.033 12.282 1.00 47.61 129 ASP B CA 1
ATOM 2948 C C . ASP B 1 128 ? -2.348 -10.384 13.425 1.00 49.02 129 ASP B C 1
ATOM 2949 O O . ASP B 1 128 ? -1.993 -11.141 14.322 1.00 47.10 129 ASP B O 1
ATOM 2954 N N . TYR B 1 129 ? -3.552 -9.824 13.391 1.00 44.60 130 TYR B N 1
ATOM 2955 C CA . TYR B 1 129 ? -4.483 -9.960 14.509 1.00 45.04 130 TYR B CA 1
ATOM 2956 C C . TYR B 1 129 ? -5.112 -11.339 14.613 1.00 47.97 130 TYR B C 1
ATOM 2957 O O . TYR B 1 129 ? -5.459 -11.787 15.705 1.00 43.75 130 TYR B O 1
ATOM 2966 N N . TYR B 1 130 ? -5.231 -12.018 13.479 1.00 46.44 131 TYR B N 1
ATOM 2967 C CA . TYR B 1 130 ? -5.603 -13.422 13.493 1.00 43.29 131 TYR B CA 1
ATOM 2968 C C . TYR B 1 130 ? -4.469 -14.233 14.094 1.00 44.34 131 TYR B C 1
ATOM 2969 O O . TYR B 1 130 ? -4.701 -15.238 14.760 1.00 48.55 131 TYR B O 1
ATOM 2978 N N . ARG B 1 131 ? -3.240 -13.782 13.862 1.00 41.96 132 ARG B N 1
ATOM 2979 C CA . ARG B 1 131 ? -2.066 -14.430 14.435 1.00 47.53 132 ARG B CA 1
ATOM 2980 C C . ARG B 1 131 ? -2.059 -14.305 15.956 1.00 47.64 132 ARG B C 1
ATOM 2981 O O . ARG B 1 131 ? -1.770 -15.272 16.661 1.00 44.09 132 ARG B O 1
ATOM 2989 N N . TYR B 1 132 ? -2.381 -13.114 16.454 1.00 44.82 133 TYR B N 1
ATOM 2990 C CA . TYR B 1 132 ? -2.442 -12.863 17.891 1.00 49.95 133 TYR B CA 1
ATOM 2991 C C . TYR B 1 132 ? -3.481 -13.758 18.560 1.00 47.48 133 TYR B C 1
ATOM 2992 O O . TYR B 1 132 ? -3.263 -14.256 19.665 1.00 49.20 133 TYR B O 1
ATOM 3001 N N . LEU B 1 133 ? -4.610 -13.955 17.885 1.00 40.28 134 LEU B N 1
ATOM 3002 C CA . LEU B 1 133 ? -5.653 -14.850 18.373 1.00 49.59 134 LEU B CA 1
ATOM 3003 C C . LEU B 1 133 ? -5.136 -16.282 18.471 1.00 53.30 134 LEU B C 1
ATOM 3004 O O . LEU B 1 133 ? -5.397 -16.982 19.450 1.00 57.18 134 LEU B O 1
ATOM 3009 N N . ALA B 1 134 ? -4.399 -16.709 17.450 1.00 49.90 135 ALA B N 1
ATOM 3010 C CA . ALA B 1 134 ? -3.821 -18.047 17.421 1.00 53.07 135 ALA B CA 1
ATOM 3011 C C . ALA B 1 134 ? -2.917 -18.288 18.628 1.00 54.92 135 ALA B C 1
ATOM 3012 O O . ALA B 1 134 ? -2.873 -19.393 19.168 1.00 55.19 135 ALA B O 1
ATOM 3014 N N . GLU B 1 135 ? -2.208 -17.245 19.052 1.00 44.84 136 GLU B N 1
ATOM 3015 C CA . GLU B 1 135 ? -1.273 -17.344 20.171 1.00 48.33 136 GLU B CA 1
ATOM 3016 C C . GLU B 1 135 ? -1.951 -17.792 21.466 1.00 55.24 136 GLU B C 1
ATOM 3017 O O . GLU B 1 135 ? -1.304 -18.362 22.345 1.00 59.90 136 GLU B O 1
ATOM 3023 N N . VAL B 1 136 ? -3.250 -17.533 21.579 1.00 55.02 137 VAL B N 1
ATOM 3024 C CA . VAL B 1 136 ? -3.988 -17.861 22.796 1.00 55.44 137 VAL B CA 1
ATOM 3025 C C . VAL B 1 136 ? -5.084 -18.900 22.567 1.00 54.39 137 VAL B C 1
ATOM 3026 O O . VAL B 1 136 ? -5.781 -19.293 23.504 1.00 64.29 137 VAL B O 1
ATOM 3030 N N . ALA B 1 137 ? -5.231 -19.347 21.324 1.00 58.60 138 ALA B N 1
ATOM 3031 C CA . ALA B 1 137 ? -6.263 -20.323 20.986 1.00 57.23 138 ALA B CA 1
ATOM 3032 C C . ALA B 1 137 ? -5.700 -21.734 20.852 1.00 61.88 138 ALA B C 1
ATOM 3033 O O . ALA B 1 137 ? -4.488 -21.926 20.760 1.00 65.83 138 ALA B O 1
ATOM 3035 N N . THR B 1 138 ? -6.593 -22.718 20.843 1.00 71.78 139 THR B N 1
ATOM 3036 C CA . THR B 1 138 ? -6.211 -24.116 20.682 1.00 71.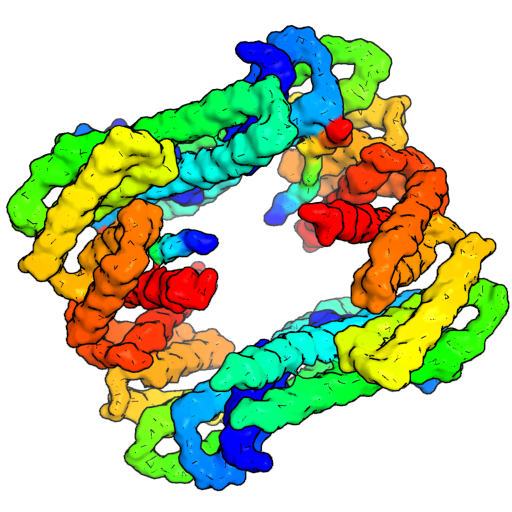05 139 THR B CA 1
ATOM 3037 C C . THR B 1 138 ? -7.320 -24.906 19.994 1.00 71.70 139 THR B C 1
ATOM 3038 O O . THR B 1 138 ? -8.494 -24.555 20.089 1.00 75.12 139 THR B O 1
ATOM 3042 N N . GLY B 1 139 ? -6.940 -25.973 19.300 1.00 76.24 140 GLY B N 1
ATOM 3043 C CA . GLY B 1 139 ? -7.900 -26.839 18.638 1.00 78.91 140 GLY B CA 1
ATOM 3044 C C . GLY B 1 139 ? -8.641 -26.168 17.497 1.00 73.14 140 GLY B C 1
ATOM 3045 O O . GLY B 1 139 ? -8.044 -25.452 16.692 1.00 71.65 140 GLY B O 1
ATOM 3046 N N . GLU B 1 140 ? -9.947 -26.412 17.425 1.00 76.63 141 GLU B N 1
ATOM 3047 C CA . GLU B 1 140 ? -10.795 -25.814 16.399 1.00 79.98 141 GLU B CA 1
ATOM 3048 C C . GLU B 1 140 ? -10.595 -24.305 16.337 1.00 73.94 141 GLU B C 1
ATOM 3049 O O . GLU B 1 140 ? -10.480 -23.725 15.257 1.00 74.63 141 GLU B O 1
ATOM 3055 N N . LYS B 1 141 ? -10.558 -23.680 17.508 1.00 73.33 142 LYS B N 1
ATOM 3056 C CA . LYS B 1 141 ? -10.395 -22.237 17.620 1.00 75.59 142 LYS B CA 1
ATOM 3057 C C . LYS B 1 141 ? -9.101 -21.779 16.958 1.00 68.74 142 LYS B C 1
ATOM 3058 O O . LYS B 1 141 ? -9.088 -20.815 16.192 1.00 65.41 142 LYS B O 1
ATOM 3064 N N . ARG B 1 142 ? -8.014 -22.483 17.257 1.00 63.44 143 ARG B N 1
ATOM 3065 C CA . ARG B 1 142 ? -6.694 -22.108 16.764 1.00 64.79 143 ARG B CA 1
ATOM 3066 C C . ARG B 1 142 ? -6.540 -22.391 15.272 1.00 58.62 143 ARG B C 1
ATOM 3067 O O . ARG B 1 142 ? -6.153 -21.511 14.505 1.00 57.53 143 ARG B O 1
ATOM 3075 N N . ALA B 1 143 ? -6.848 -23.617 14.862 1.00 61.48 144 ALA B N 1
ATOM 3076 C CA . ALA B 1 143 ? -6.732 -24.000 13.459 1.00 61.76 144 ALA B CA 1
ATOM 3077 C C . ALA B 1 143 ? -7.505 -23.047 12.549 1.00 55.75 144 ALA B C 1
ATOM 3078 O O . ALA B 1 143 ? -7.056 -22.725 11.449 1.00 56.98 144 ALA B O 1
ATOM 3080 N N . THR B 1 144 ? -8.664 -22.595 13.020 1.00 60.61 145 THR B N 1
ATOM 3081 C CA . THR B 1 144 ? -9.522 -21.709 12.239 1.00 57.09 145 THR B CA 1
ATOM 3082 C C . THR B 1 144 ? -8.925 -20.309 12.089 1.00 57.78 145 THR B C 1
ATOM 3083 O O . THR B 1 144 ? -8.998 -19.706 11.015 1.00 63.76 145 THR B O 1
ATOM 3087 N N . VAL B 1 145 ? -8.330 -19.795 13.161 1.00 52.67 146 VAL B N 1
ATOM 3088 C CA . VAL B 1 145 ? -7.712 -18.473 13.121 1.00 47.52 146 VAL B CA 1
ATOM 3089 C C . VAL B 1 145 ? -6.341 -18.508 12.445 1.00 51.88 146 VAL B C 1
ATOM 3090 O O . VAL B 1 145 ? -5.951 -17.558 11.763 1.00 59.29 146 VAL B O 1
ATOM 3094 N N . VAL B 1 146 ? -5.612 -19.604 12.642 1.00 51.31 147 VAL B N 1
ATOM 3095 C CA . VAL B 1 146 ? -4.353 -19.821 11.940 1.00 48.28 147 VAL B CA 1
ATOM 3096 C C . VAL B 1 146 ? -4.625 -19.849 10.442 1.00 50.33 147 VAL B C 1
ATOM 3097 O O . VAL B 1 146 ? -3.816 -19.381 9.638 1.00 48.28 147 VAL B O 1
ATOM 3101 N N . GLU B 1 147 ? -5.781 -20.395 10.081 1.00 56.85 148 GLU B N 1
ATOM 3102 C CA . GLU B 1 147 ? -6.226 -20.435 8.695 1.00 55.02 148 GLU B CA 1
ATOM 3103 C C . GLU B 1 147 ? -6.487 -19.033 8.153 1.00 59.91 148 GLU B C 1
ATOM 3104 O O . GLU B 1 147 ? -5.943 -18.649 7.122 1.00 57.26 148 GLU B O 1
ATOM 3110 N N . SER B 1 148 ? -7.327 -18.276 8.853 1.00 52.99 149 SER B N 1
ATOM 3111 C CA . SER B 1 148 ? -7.660 -16.914 8.446 1.00 49.47 149 SER B CA 1
ATOM 3112 C C . SER B 1 148 ? -6.411 -16.039 8.333 1.00 47.14 149 SER B C 1
ATOM 3113 O O . SER B 1 148 ? -6.266 -15.277 7.375 1.00 53.63 149 SER B O 1
ATOM 3116 N N . SER B 1 149 ? -5.518 -16.147 9.314 1.00 43.32 150 SER B N 1
ATOM 3117 C CA . SER B 1 149 ? -4.254 -15.418 9.285 1.00 45.29 150 SER B CA 1
ATOM 3118 C C . SER B 1 149 ? -3.462 -15.765 8.028 1.00 47.76 150 SER B C 1
ATOM 3119 O O . SER B 1 149 ? -2.976 -14.883 7.321 1.00 44.55 150 SER B O 1
ATOM 3122 N N . GLU B 1 150 ? -3.337 -17.061 7.765 1.00 48.23 151 GLU B N 1
ATOM 3123 C CA . GLU B 1 150 ? -2.674 -17.549 6.562 1.00 52.19 151 GLU B CA 1
ATOM 3124 C C . GLU B 1 150 ? -3.272 -16.916 5.311 1.00 52.20 151 GLU B C 1
ATOM 3125 O O . GLU B 1 150 ? -2.558 -16.331 4.498 1.00 54.92 151 GLU B O 1
ATOM 3131 N N . LYS B 1 151 ? -4.587 -17.039 5.167 1.00 49.95 152 LYS B N 1
ATOM 3132 C CA . LYS B 1 151 ? -5.298 -16.500 4.011 1.00 48.14 152 LYS B CA 1
ATOM 3133 C C . LYS B 1 151 ? -4.983 -15.022 3.793 1.00 50.27 152 LYS B C 1
ATOM 3134 O O . LYS B 1 151 ? -4.797 -14.577 2.660 1.00 51.18 152 LYS B O 1
ATOM 3140 N N . ALA B 1 152 ? -4.922 -14.270 4.887 1.00 46.30 153 ALA B N 1
ATOM 3141 C CA . ALA B 1 152 ? -4.711 -12.828 4.821 1.00 51.87 153 ALA B CA 1
ATOM 3142 C C . ALA B 1 152 ? -3.281 -12.474 4.425 1.00 45.23 153 ALA B C 1
ATOM 3143 O O . ALA B 1 152 ? -3.059 -11.601 3.587 1.00 39.79 153 ALA B O 1
ATOM 3145 N N . TYR B 1 153 ? -2.314 -13.152 5.032 1.00 42.76 154 TYR B N 1
ATOM 3146 C CA . TYR B 1 153 ? -0.912 -12.941 4.691 1.00 45.47 154 TYR B CA 1
ATOM 3147 C C . TYR B 1 153 ? -0.648 -13.300 3.235 1.00 51.70 154 TYR B C 1
ATOM 3148 O O . TYR B 1 153 ? 0.033 -12.565 2.516 1.00 48.31 154 TYR B O 1
ATOM 3157 N N . SER B 1 154 ? -1.190 -14.435 2.807 1.00 46.85 155 SER B N 1
ATOM 3158 C CA . SER B 1 154 ? -0.973 -14.916 1.452 1.00 52.11 155 SER B CA 1
ATOM 3159 C C . SER B 1 154 ? -1.490 -13.920 0.423 1.00 51.24 155 SER B C 1
ATOM 3160 O O . SER B 1 154 ? -0.767 -13.532 -0.493 1.00 53.51 155 SER B O 1
ATOM 3163 N N . GLU B 1 155 ? -2.746 -13.512 0.580 1.00 51.90 156 GLU B N 1
ATOM 3164 C CA . GLU B 1 155 ? -3.366 -12.571 -0.346 1.00 50.82 156 GLU B CA 1
ATOM 3165 C C . GLU B 1 155 ? -2.598 -11.253 -0.373 1.00 56.05 156 GLU B C 1
ATOM 3166 O O . GLU B 1 155 ? -2.471 -10.619 -1.421 1.00 62.56 156 GLU B O 1
ATOM 3172 N N . ALA B 1 156 ? -2.079 -10.852 0.784 1.00 55.70 157 ALA B N 1
ATOM 3173 C CA . ALA B 1 156 ? -1.271 -9.644 0.885 1.00 53.11 157 ALA B CA 1
ATOM 3174 C C . ALA B 1 156 ? 0.067 -9.839 0.184 1.00 50.66 157 ALA B C 1
ATOM 3175 O O . ALA B 1 156 ? 0.599 -8.911 -0.426 1.00 52.02 157 ALA B O 1
ATOM 3177 N N . HIS B 1 157 ? 0.598 -11.054 0.266 1.00 49.33 158 HIS B N 1
ATOM 3178 C CA . HIS B 1 157 ? 1.870 -11.383 -0.368 1.00 58.54 158 HIS B CA 1
ATOM 3179 C C . HIS B 1 157 ? 1.713 -11.411 -1.884 1.00 64.10 158 HIS B C 1
ATOM 3180 O O . HIS B 1 157 ? 2.594 -10.967 -2.616 1.00 61.64 158 HIS B O 1
ATOM 3187 N N . GLU B 1 158 ? 0.581 -11.928 -2.351 1.00 61.00 159 GLU B N 1
ATOM 3188 C CA . GLU B 1 158 ? 0.287 -11.967 -3.780 1.00 60.22 159 GLU B CA 1
ATOM 3189 C C . GLU B 1 158 ? 0.307 -10.563 -4.376 1.00 56.05 159 GLU B C 1
ATOM 3190 O O . GLU B 1 158 ? 0.881 -10.335 -5.439 1.00 61.36 159 GLU B O 1
ATOM 3196 N N . ILE B 1 159 ? -0.326 -9.625 -3.680 1.00 51.92 160 ILE B N 1
ATOM 3197 C CA . ILE B 1 159 ? -0.458 -8.255 -4.160 1.00 51.26 160 ILE B CA 1
ATOM 3198 C C . ILE B 1 159 ? 0.843 -7.467 -4.009 1.00 58.07 160 ILE B C 1
ATOM 3199 O O . ILE B 1 159 ? 1.124 -6.556 -4.790 1.00 62.04 160 ILE B O 1
ATOM 3204 N N . SER B 1 160 ? 1.633 -7.825 -3.001 1.00 56.01 161 SER B N 1
ATOM 3205 C CA . SER B 1 160 ? 2.911 -7.163 -2.755 1.00 55.37 161 SER B CA 1
ATOM 3206 C C . SER B 1 160 ? 3.924 -7.507 -3.843 1.00 56.83 161 SER B C 1
ATOM 3207 O O . SER B 1 160 ? 4.560 -6.623 -4.413 1.00 58.34 161 SER B O 1
ATOM 3210 N N . LYS B 1 161 ? 4.067 -8.797 -4.128 1.00 53.07 162 LYS B N 1
ATOM 3211 C CA . LYS B 1 161 ? 4.980 -9.246 -5.172 1.00 65.36 162 LYS B CA 1
ATOM 3212 C C . LYS B 1 161 ? 4.573 -8.699 -6.536 1.00 65.58 162 LYS B C 1
ATOM 3213 O O . LYS B 1 161 ? 5.419 -8.455 -7.393 1.00 66.83 162 LYS B O 1
ATOM 3219 N N . GLU B 1 162 ? 3.274 -8.496 -6.729 1.00 63.25 163 GLU B N 1
ATOM 3220 C CA . GLU B 1 162 ? 2.740 -8.150 -8.046 1.00 63.17 163 GLU B CA 1
ATOM 3221 C C . GLU B 1 162 ? 2.687 -6.641 -8.309 1.00 62.23 163 GLU B C 1
ATOM 3222 O O . GLU B 1 162 ? 2.672 -6.210 -9.464 1.00 67.21 163 GLU B O 1
ATOM 3228 N N . HIS B 1 163 ? 2.675 -5.842 -7.245 1.00 64.42 164 HIS B N 1
ATOM 3229 C CA . HIS B 1 163 ? 2.456 -4.404 -7.391 1.00 56.82 164 HIS B CA 1
ATOM 3230 C C . HIS B 1 163 ? 3.483 -3.517 -6.678 1.00 57.39 164 HIS B C 1
ATOM 3231 O O . HIS B 1 163 ? 3.504 -2.303 -6.893 1.00 63.31 164 HIS B O 1
ATOM 3238 N N . MET B 1 164 ? 4.325 -4.103 -5.831 1.00 55.64 165 MET B N 1
ATOM 3239 C CA . MET B 1 164 ? 5.232 -3.294 -5.013 1.00 59.72 165 MET B CA 1
ATOM 3240 C C . MET B 1 164 ? 6.707 -3.656 -5.170 1.00 52.26 165 MET B C 1
ATOM 3241 O O . MET B 1 164 ? 7.055 -4.814 -5.393 1.00 53.73 165 MET B O 1
ATOM 3246 N N . GLN B 1 165 ? 7.568 -2.648 -5.060 1.00 55.38 166 GLN B N 1
ATOM 3247 C CA . GLN B 1 165 ? 9.007 -2.861 -5.083 1.00 57.70 166 GLN B CA 1
ATOM 3248 C C . GLN B 1 165 ? 9.385 -3.766 -3.918 1.00 58.90 166 GLN B C 1
ATOM 3249 O O . GLN B 1 165 ? 8.751 -3.714 -2.866 1.00 60.18 166 GLN B O 1
ATOM 3255 N N . PRO B 1 166 ? 10.422 -4.600 -4.099 1.00 58.81 167 PRO B N 1
ATOM 3256 C CA . PRO B 1 166 ? 10.876 -5.485 -3.020 1.00 46.85 167 PRO B CA 1
ATOM 3257 C C . PRO B 1 166 ? 11.353 -4.694 -1.807 1.00 55.92 167 PRO B C 1
ATOM 3258 O O . PRO B 1 166 ? 11.483 -5.256 -0.719 1.00 60.35 167 PRO B O 1
ATOM 3262 N N . THR B 1 167 ? 11.613 -3.404 -1.997 1.00 52.04 168 THR B N 1
ATOM 3263 C CA . THR B 1 167 ? 12.148 -2.569 -0.927 1.00 56.87 168 THR B CA 1
ATOM 3264 C C . THR B 1 167 ? 11.065 -1.762 -0.218 1.00 55.31 168 THR B C 1
ATOM 3265 O O . THR B 1 167 ? 11.321 -1.151 0.819 1.00 50.52 168 THR B O 1
ATOM 3269 N N . HIS B 1 168 ? 9.861 -1.761 -0.781 1.00 54.11 169 HIS B N 1
ATOM 3270 C CA . HIS B 1 168 ? 8.743 -1.039 -0.187 1.00 50.81 169 HIS B CA 1
ATOM 3271 C C . HIS B 1 168 ? 8.544 -1.513 1.246 1.00 48.00 169 HIS B C 1
ATOM 3272 O O . HIS B 1 168 ? 8.407 -2.713 1.489 1.00 44.65 169 HIS B O 1
ATOM 3279 N N . PRO B 1 169 ? 8.534 -0.572 2.201 1.00 51.01 170 PRO B N 1
ATOM 3280 C CA . PRO B 1 169 ? 8.437 -0.915 3.624 1.00 47.57 170 PRO B CA 1
ATOM 3281 C C . PRO B 1 169 ? 7.222 -1.788 3.943 1.00 46.83 170 PRO B C 1
ATOM 3282 O O . PRO B 1 169 ? 7.304 -2.666 4.804 1.00 39.97 170 PRO B O 1
ATOM 3286 N N . ILE B 1 170 ? 6.112 -1.555 3.252 1.00 47.42 171 ILE B N 1
ATOM 3287 C CA . ILE B 1 170 ? 4.908 -2.348 3.478 1.00 36.25 171 ILE B CA 1
ATOM 3288 C C . ILE B 1 170 ? 5.118 -3.800 3.048 1.00 45.76 171 ILE B C 1
ATOM 3289 O O . ILE B 1 170 ? 4.626 -4.728 3.694 1.00 43.57 171 ILE B O 1
ATOM 3294 N N . ARG B 1 171 ? 5.855 -3.988 1.958 1.00 48.15 172 ARG B N 1
ATOM 3295 C CA . ARG B 1 171 ? 6.163 -5.327 1.473 1.00 41.30 172 ARG B CA 1
ATOM 3296 C C . ARG B 1 171 ? 7.149 -6.034 2.397 1.00 46.42 172 ARG B C 1
ATOM 3297 O O . ARG B 1 171 ? 7.020 -7.230 2.659 1.00 43.50 172 ARG B O 1
ATOM 3305 N N . LEU B 1 172 ? 8.135 -5.289 2.883 1.00 41.60 173 LEU B N 1
ATOM 3306 C CA . LEU B 1 172 ? 9.108 -5.821 3.829 1.00 41.10 173 LEU B CA 1
ATOM 3307 C C . LEU B 1 172 ? 8.443 -6.156 5.158 1.00 43.99 173 LEU B C 1
ATOM 3308 O O . LEU B 1 172 ? 8.700 -7.206 5.743 1.00 44.86 173 LEU B O 1
ATOM 3313 N N . GLY B 1 173 ? 7.586 -5.255 5.629 1.00 40.31 174 GLY B N 1
ATOM 3314 C CA . GLY B 1 173 ? 6.834 -5.482 6.849 1.00 41.85 174 GLY B CA 1
ATOM 3315 C C . GLY B 1 173 ? 6.010 -6.754 6.771 1.00 44.40 174 GLY B C 1
ATOM 3316 O O . GLY B 1 173 ? 6.009 -7.559 7.700 1.00 45.34 174 GLY B O 1
ATOM 3317 N N . LEU B 1 174 ? 5.309 -6.930 5.656 1.00 44.63 175 LEU B N 1
ATOM 3318 C CA . LEU B 1 174 ? 4.517 -8.132 5.415 1.00 42.35 175 LEU B CA 1
ATOM 3319 C C . LEU B 1 174 ? 5.390 -9.380 5.493 1.00 39.38 175 LEU B C 1
ATOM 3320 O O . LEU B 1 174 ? 5.014 -10.371 6.116 1.00 46.58 175 LEU B O 1
ATOM 3325 N N . ALA B 1 175 ? 6.554 -9.318 4.854 1.00 43.63 176 ALA B N 1
ATOM 3326 C CA . ALA B 1 175 ? 7.509 -10.418 4.879 1.00 45.43 176 ALA B CA 1
ATOM 3327 C C . ALA B 1 175 ? 7.947 -10.722 6.308 1.00 37.92 176 ALA B C 1
ATOM 3328 O O . ALA B 1 175 ? 7.962 -11.878 6.726 1.00 43.76 176 ALA B O 1
ATOM 3330 N N . LEU B 1 176 ? 8.295 -9.675 7.051 1.00 41.68 177 LEU B N 1
ATOM 3331 C CA . LEU B 1 176 ? 8.721 -9.822 8.436 1.00 43.00 177 LEU B CA 1
ATOM 3332 C C . LEU B 1 176 ? 7.656 -10.540 9.257 1.00 45.73 177 LEU B C 1
ATOM 3333 O O . LEU B 1 176 ? 7.922 -11.574 9.865 1.00 47.53 177 LEU B O 1
ATOM 3338 N N . ASN B 1 177 ? 6.448 -9.983 9.263 1.00 52.12 178 ASN B N 1
ATOM 3339 C CA . ASN B 1 177 ? 5.335 -10.547 10.022 1.00 51.03 178 ASN B CA 1
ATOM 3340 C C . ASN B 1 177 ? 4.892 -11.919 9.510 1.00 46.42 178 ASN B C 1
ATOM 3341 O O . ASN B 1 177 ? 4.529 -12.793 10.296 1.00 44.75 178 ASN B O 1
ATOM 3346 N N . TYR B 1 178 ? 4.923 -12.101 8.193 1.00 50.17 179 TYR B N 1
ATOM 3347 C CA . TYR B 1 178 ? 4.549 -13.376 7.587 1.00 44.03 179 TYR B CA 1
ATOM 3348 C C . TYR B 1 178 ? 5.557 -14.465 7.958 1.00 46.01 179 TYR B C 1
ATOM 3349 O O . TYR B 1 178 ? 5.180 -15.595 8.272 1.00 45.50 179 TYR B O 1
ATOM 3358 N N . SER B 1 179 ? 6.839 -14.116 7.919 1.00 43.97 180 SER B N 1
ATOM 3359 C CA . SER B 1 179 ? 7.897 -15.058 8.264 1.00 46.85 180 SER B CA 1
ATOM 3360 C C . SER B 1 179 ? 7.829 -15.415 9.744 1.00 54.93 180 SER B C 1
ATOM 3361 O O . SER B 1 179 ? 8.132 -16.543 10.137 1.00 57.82 180 SER B O 1
ATOM 3364 N N . VAL B 1 180 ? 7.432 -14.445 10.562 1.00 54.38 181 VAL B N 1
ATOM 3365 C CA . VAL B 1 180 ? 7.228 -14.685 11.983 1.00 48.34 181 VAL B CA 1
ATOM 3366 C C . VAL B 1 180 ? 6.071 -15.651 12.179 1.00 52.24 181 VAL B C 1
ATOM 3367 O O . VAL B 1 180 ? 6.125 -16.535 13.030 1.00 56.40 181 VAL B O 1
ATOM 3371 N N . PHE B 1 181 ? 5.026 -15.479 11.376 1.00 51.67 182 PHE B N 1
ATOM 3372 C CA . PHE B 1 181 ? 3.876 -16.375 11.409 1.00 52.08 182 PHE B CA 1
ATOM 3373 C C . PHE B 1 181 ? 4.300 -17.821 11.173 1.00 56.71 182 PHE B C 1
ATOM 3374 O O . PHE B 1 181 ? 3.891 -18.724 11.904 1.00 49.84 182 PHE B O 1
ATOM 3382 N N . TYR B 1 182 ? 5.117 -18.035 10.146 1.00 55.48 183 TYR B N 1
ATOM 3383 C CA . TYR B 1 182 ? 5.618 -19.369 9.827 1.00 58.06 183 TYR B CA 1
ATOM 3384 C C . TYR B 1 182 ? 6.415 -19.976 10.979 1.00 59.28 183 TYR B C 1
ATOM 3385 O O . TYR B 1 182 ? 6.196 -21.125 11.361 1.00 58.76 183 TYR B O 1
ATOM 3394 N N . TYR B 1 183 ? 7.335 -19.198 11.538 1.00 57.12 184 TYR B N 1
ATOM 3395 C CA . TYR B 1 183 ? 8.208 -19.705 12.589 1.00 58.56 184 TYR B CA 1
ATOM 3396 C C . TYR B 1 183 ? 7.466 -19.928 13.905 1.00 57.92 184 TYR B C 1
ATOM 3397 O O . TYR B 1 183 ? 7.569 -20.995 14.511 1.00 63.13 184 TYR B O 1
ATOM 3406 N N . GLU B 1 184 ? 6.723 -18.918 14.349 1.00 63.71 185 GLU B N 1
ATOM 3407 C CA . GLU B 1 184 ? 6.089 -18.966 15.666 1.00 57.62 185 GLU B CA 1
ATOM 3408 C C . GLU B 1 184 ? 4.737 -19.687 15.698 1.00 54.84 185 GLU B C 1
ATOM 3409 O O . GLU B 1 184 ? 4.433 -20.396 16.658 1.00 59.20 185 GLU B O 1
ATOM 3415 N N . ILE B 1 185 ? 3.930 -19.509 14.657 1.00 53.42 186 ILE B N 1
ATOM 3416 C CA . ILE B 1 185 ? 2.598 -20.106 14.632 1.00 52.99 186 ILE B CA 1
ATOM 3417 C C . ILE B 1 185 ? 2.560 -21.410 13.842 1.00 57.39 186 ILE B C 1
ATOM 3418 O O . ILE B 1 185 ? 2.058 -22.426 14.324 1.00 60.10 186 ILE B O 1
ATOM 3423 N N . GLN B 1 186 ? 3.088 -21.378 12.624 1.00 62.05 187 GLN B N 1
ATOM 3424 C CA . GLN B 1 186 ? 3.118 -22.567 11.784 1.00 66.51 187 GLN B CA 1
ATOM 3425 C C . GLN B 1 186 ? 4.152 -23.566 12.284 1.00 65.85 187 GLN B C 1
ATOM 3426 O O . GLN B 1 186 ? 4.097 -24.749 11.946 1.00 67.79 187 GLN B O 1
ATOM 3432 N N . ASN B 1 187 ? 5.091 -23.087 13.093 1.00 64.39 188 ASN B N 1
ATOM 3433 C CA . ASN B 1 187 ? 6.200 -23.916 13.541 1.00 70.10 188 ASN B CA 1
ATOM 3434 C C . ASN B 1 187 ? 6.955 -24.467 12.340 1.00 73.18 188 ASN B C 1
ATOM 3435 O O . ASN B 1 187 ? 7.446 -25.593 12.366 1.00 74.10 188 ASN B O 1
ATOM 3440 N N . ALA B 1 188 ? 7.028 -23.666 11.282 1.00 68.30 189 ALA B N 1
ATOM 3441 C CA . ALA B 1 188 ? 7.728 -24.056 10.064 1.00 62.04 189 ALA B CA 1
ATOM 3442 C C . ALA B 1 188 ? 8.967 -23.190 9.866 1.00 61.30 189 ALA B C 1
ATOM 3443 O O . ALA B 1 188 ? 8.951 -22.250 9.072 1.00 59.92 189 ALA B O 1
ATOM 3445 N N . PRO B 1 189 ? 10.048 -23.514 10.591 1.00 65.44 190 PRO B N 1
ATOM 3446 C CA . PRO B 1 189 ? 11.286 -22.725 10.617 1.00 64.62 190 PRO B CA 1
ATOM 3447 C C . PRO B 1 189 ? 11.919 -22.571 9.235 1.00 66.64 190 PRO B C 1
ATOM 3448 O O . PRO B 1 189 ? 12.368 -21.474 8.896 1.00 64.03 190 PRO B O 1
ATOM 3452 N N . GLU B 1 190 ? 11.949 -23.644 8.448 1.00 70.54 191 GLU B N 1
ATOM 3453 C CA . GLU B 1 190 ? 12.494 -23.567 7.094 1.00 67.19 191 GLU B CA 1
ATOM 3454 C C . GLU B 1 190 ? 11.751 -22.531 6.255 1.00 58.98 191 GLU B C 1
ATOM 3455 O O . GLU B 1 190 ? 12.366 -21.647 5.656 1.00 64.48 191 GLU B O 1
ATOM 3461 N N . GLN B 1 191 ? 10.427 -22.650 6.214 1.00 58.09 192 GLN B N 1
ATOM 3462 C CA . GLN B 1 191 ? 9.594 -21.701 5.485 1.00 61.52 192 GLN B CA 1
ATOM 3463 C C . GLN B 1 191 ? 9.763 -20.281 6.014 1.00 58.90 192 GLN B C 1
ATOM 3464 O O . GLN B 1 191 ? 9.840 -19.326 5.239 1.00 59.45 192 GLN B O 1
ATOM 3470 N N . ALA B 1 192 ? 9.810 -20.147 7.336 1.00 56.45 193 ALA B N 1
ATOM 3471 C CA . ALA B 1 192 ? 10.022 -18.851 7.967 1.00 58.93 193 ALA B CA 1
ATOM 3472 C C . ALA B 1 192 ? 11.333 -18.239 7.491 1.00 58.59 193 ALA B C 1
ATOM 3473 O O . ALA B 1 192 ? 11.358 -17.127 6.966 1.00 59.47 193 ALA B O 1
ATOM 3475 N N . CYS B 1 193 ? 12.422 -18.978 7.671 1.00 57.76 194 CYS B N 1
ATOM 3476 C CA . CYS B 1 193 ? 13.735 -18.524 7.228 1.00 62.97 194 CYS B CA 1
ATOM 3477 C C . CYS B 1 193 ? 13.758 -18.191 5.738 1.00 61.57 194 CYS B C 1
ATOM 3478 O O . CYS B 1 193 ? 14.343 -17.192 5.331 1.00 64.36 194 CYS B O 1
ATOM 3481 N N . HIS B 1 194 ? 13.119 -19.030 4.929 1.00 53.45 195 HIS B N 1
ATOM 3482 C CA . HIS B 1 194 ? 13.126 -18.837 3.485 1.00 53.48 195 HIS B CA 1
ATOM 3483 C C . HIS B 1 194 ? 12.469 -17.519 3.088 1.00 54.65 195 HIS B C 1
ATOM 3484 O O . HIS B 1 194 ? 13.071 -16.712 2.383 1.00 57.11 195 HIS B O 1
ATOM 3491 N N . LEU B 1 195 ? 11.239 -17.307 3.543 1.00 60.85 196 LEU B N 1
ATOM 3492 C CA . LEU B 1 195 ? 10.503 -16.093 3.217 1.00 52.87 196 LEU B CA 1
ATOM 3493 C C . LEU B 1 195 ? 11.279 -14.848 3.627 1.00 55.81 196 LEU B C 1
ATOM 3494 O O . LEU B 1 195 ? 11.434 -13.915 2.839 1.00 50.05 196 LEU B O 1
ATOM 3499 N N . ALA B 1 196 ? 11.764 -14.841 4.864 1.00 51.39 197 ALA B N 1
ATOM 3500 C CA . ALA B 1 196 ? 12.534 -13.715 5.376 1.00 57.73 197 ALA B CA 1
ATOM 3501 C C . ALA B 1 196 ? 13.811 -13.520 4.565 1.00 59.10 197 ALA B C 1
ATOM 3502 O O . ALA B 1 196 ? 14.169 -12.398 4.211 1.00 54.83 197 ALA B O 1
ATOM 3504 N N . LYS B 1 197 ? 14.486 -14.625 4.267 1.00 59.64 198 LYS B N 1
ATOM 3505 C CA . LYS B 1 197 ? 15.716 -14.594 3.486 1.00 60.43 198 LYS B CA 1
ATOM 3506 C C . LYS B 1 197 ? 15.445 -14.064 2.084 1.00 61.99 198 LYS B C 1
ATOM 3507 O O . LYS B 1 197 ? 16.113 -13.142 1.616 1.00 60.19 198 LYS B O 1
ATOM 3513 N N . THR B 1 198 ? 14.458 -14.659 1.422 1.00 53.28 199 THR B N 1
ATOM 3514 C CA . THR B 1 198 ? 14.076 -14.263 0.075 1.00 55.81 199 THR B CA 1
ATOM 3515 C C . THR B 1 198 ? 13.731 -12.780 0.022 1.00 56.54 199 THR B C 1
ATOM 3516 O O . THR B 1 198 ? 14.193 -12.059 -0.862 1.00 53.95 199 THR B O 1
ATOM 3520 N N . ALA B 1 199 ? 12.922 -12.332 0.976 1.00 60.49 200 ALA B N 1
ATOM 3521 C CA . ALA B 1 199 ? 12.519 -10.933 1.049 1.00 55.61 200 ALA B CA 1
ATOM 3522 C C . ALA B 1 199 ? 13.731 -10.015 1.162 1.00 50.97 200 ALA B C 1
ATOM 3523 O O . ALA B 1 199 ? 13.848 -9.035 0.425 1.00 49.24 200 ALA B O 1
ATOM 3525 N N . PHE B 1 200 ? 14.632 -10.334 2.085 1.00 57.16 201 PHE B N 1
ATOM 3526 C CA . PHE B 1 200 ? 15.831 -9.526 2.285 1.00 55.28 201 PHE B CA 1
ATOM 3527 C C . PHE B 1 200 ? 16.681 -9.463 1.021 1.00 53.79 201 PHE B C 1
ATOM 3528 O O . PHE B 1 200 ? 17.147 -8.394 0.630 1.00 57.70 201 PHE B O 1
ATOM 3536 N N . ASP B 1 201 ? 16.874 -10.613 0.384 1.00 56.38 202 ASP B N 1
ATOM 3537 C CA . ASP B 1 201 ? 17.676 -10.696 -0.831 1.00 55.71 202 ASP B CA 1
ATOM 3538 C C . ASP B 1 201 ? 17.101 -9.835 -1.952 1.00 56.10 202 ASP B C 1
ATOM 3539 O O . ASP B 1 201 ? 17.836 -9.121 -2.634 1.00 61.12 202 ASP B O 1
ATOM 3544 N N . ASP B 1 202 ? 15.785 -9.903 -2.132 1.00 54.61 203 ASP B N 1
ATOM 3545 C CA . ASP B 1 202 ? 15.110 -9.128 -3.166 1.00 55.87 203 ASP B CA 1
ATOM 3546 C C . ASP B 1 202 ? 15.365 -7.632 -3.005 1.00 58.86 203 ASP B C 1
ATOM 3547 O O . ASP B 1 202 ? 15.756 -6.954 -3.957 1.00 59.09 203 ASP B O 1
ATOM 3552 N N . ALA B 1 203 ? 15.142 -7.123 -1.797 1.00 56.53 204 ALA B N 1
ATOM 3553 C CA . ALA B 1 203 ? 15.387 -5.718 -1.503 1.00 53.77 204 ALA B CA 1
ATOM 3554 C C . ALA B 1 203 ? 16.844 -5.358 -1.778 1.00 59.26 204 ALA B C 1
ATOM 3555 O O . ALA B 1 203 ? 17.130 -4.358 -2.437 1.00 60.79 204 ALA B O 1
ATOM 3557 N N . ILE B 1 204 ? 17.756 -6.183 -1.272 1.00 61.94 205 ILE B N 1
ATOM 3558 C CA . ILE B 1 204 ? 19.184 -6.004 -1.513 1.00 61.28 205 ILE B CA 1
ATOM 3559 C C . ILE B 1 204 ? 19.493 -5.933 -3.004 1.00 63.34 205 ILE B C 1
ATOM 3560 O O . ILE B 1 204 ? 20.198 -5.032 -3.458 1.00 66.21 205 ILE B O 1
ATOM 3565 N N . ALA B 1 205 ? 18.954 -6.882 -3.762 1.00 63.41 206 ALA B N 1
ATOM 3566 C CA . ALA B 1 205 ? 19.189 -6.944 -5.200 1.00 61.99 206 ALA B CA 1
ATOM 3567 C C . ALA B 1 205 ? 18.659 -5.707 -5.921 1.00 64.95 206 ALA B C 1
ATOM 3568 O O . ALA B 1 205 ? 19.155 -5.342 -6.986 1.00 72.60 206 ALA B O 1
ATOM 3570 N N . GLU B 1 206 ? 17.653 -5.065 -5.337 1.00 65.72 207 GLU B N 1
ATOM 3571 C CA . GLU B 1 206 ? 17.080 -3.853 -5.915 1.00 68.90 207 GLU B CA 1
ATOM 3572 C C . GLU B 1 206 ? 17.188 -2.691 -4.932 1.00 64.62 207 GLU B C 1
ATOM 3573 O O . GLU B 1 206 ? 16.220 -1.969 -4.693 1.00 72.18 207 GLU B O 1
ATOM 3579 N N . LEU B 1 207 ? 18.381 -2.519 -4.373 1.00 66.49 208 LEU B N 1
ATOM 3580 C CA . LEU B 1 207 ? 18.636 -1.498 -3.363 1.00 69.65 208 LEU B CA 1
ATOM 3581 C C . LEU B 1 207 ? 18.464 -0.094 -3.936 1.00 76.59 208 LEU B C 1
ATOM 3582 O O . LEU B 1 207 ? 18.335 0.881 -3.194 1.00 76.88 208 LEU B O 1
ATOM 3587 N N . ASP B 1 208 ? 18.458 -0.003 -5.262 1.00 80.83 209 ASP B N 1
ATOM 3588 C CA . ASP B 1 208 ? 18.374 1.280 -5.948 1.00 84.99 209 ASP B CA 1
ATOM 3589 C C . ASP B 1 208 ? 16.944 1.806 -6.002 1.00 82.67 209 ASP B C 1
ATOM 3590 O O . ASP B 1 208 ? 16.711 2.948 -6.397 1.00 79.23 209 ASP B O 1
ATOM 3595 N N . THR B 1 209 ? 15.990 0.972 -5.603 1.00 83.30 210 THR B N 1
ATOM 3596 C CA . THR B 1 209 ? 14.579 1.333 -5.692 1.00 78.39 210 THR B CA 1
ATOM 3597 C C . THR B 1 209 ? 14.095 2.127 -4.481 1.00 75.10 210 THR B C 1
ATOM 3598 O O . THR B 1 209 ? 12.954 2.593 -4.452 1.00 74.46 210 THR B O 1
ATOM 3602 N N . LEU B 1 210 ? 14.963 2.277 -3.484 1.00 74.26 211 LEU B N 1
ATOM 3603 C CA . LEU B 1 210 ? 14.630 3.053 -2.294 1.00 75.34 211 LEU B CA 1
ATOM 3604 C C . LEU B 1 210 ? 14.242 4.480 -2.670 1.00 78.07 211 LEU B C 1
ATOM 3605 O O . LEU B 1 210 ? 14.604 4.968 -3.739 1.00 76.73 211 LEU B O 1
ATOM 3610 N N . ASN B 1 211 ? 13.500 5.144 -1.790 1.00 74.35 212 ASN B N 1
ATOM 3611 C CA . ASN B 1 211 ? 13.156 6.549 -1.986 1.00 73.35 212 ASN B CA 1
ATOM 3612 C C . ASN B 1 211 ? 13.313 7.347 -0.700 1.00 72.13 212 ASN B C 1
ATOM 3613 O O . ASN B 1 211 ? 13.333 6.782 0.394 1.00 68.49 212 ASN B O 1
ATOM 3618 N N . GLU B 1 212 ? 13.420 8.664 -0.838 1.00 74.90 213 GLU B N 1
ATOM 3619 C CA . GLU B 1 212 ? 13.593 9.544 0.311 1.00 77.29 213 GLU B CA 1
ATOM 3620 C C . GLU B 1 212 ? 12.572 9.268 1.410 1.00 76.72 213 GLU B C 1
ATOM 3621 O O . GLU B 1 212 ? 12.918 9.200 2.588 1.00 73.24 213 GLU B O 1
ATOM 3627 N N . ASP B 1 213 ? 11.315 9.094 1.019 1.00 85.34 214 ASP B N 1
ATOM 3628 C CA . ASP B 1 213 ? 10.219 9.080 1.983 1.00 83.31 214 ASP B CA 1
ATOM 3629 C C . ASP B 1 213 ? 10.274 7.927 2.989 1.00 80.54 214 ASP B C 1
ATOM 3630 O O . ASP B 1 213 ? 9.820 8.072 4.124 1.00 84.10 214 ASP B O 1
ATOM 3635 N N . SER B 1 214 ? 10.823 6.786 2.583 1.00 75.52 215 SER B N 1
ATOM 3636 C CA . SER B 1 214 ? 10.764 5.599 3.433 1.00 71.54 215 SER B CA 1
ATOM 3637 C C . SER B 1 214 ? 12.023 4.729 3.431 1.00 69.24 215 SER B C 1
ATOM 3638 O O . SER B 1 214 ? 11.967 3.560 3.808 1.00 65.57 215 SER B O 1
ATOM 3641 N N . TYR B 1 215 ? 13.155 5.294 3.023 1.00 66.04 216 TYR B N 1
ATOM 3642 C CA . TYR B 1 215 ? 14.402 4.533 3.002 1.00 62.97 216 TYR B CA 1
ATOM 3643 C C . TYR B 1 215 ? 14.768 4.035 4.402 1.00 56.72 216 TYR B C 1
ATOM 3644 O O . TYR B 1 215 ? 15.249 2.912 4.567 1.00 61.08 216 TYR B O 1
ATOM 3653 N N . LYS B 1 216 ? 14.522 4.871 5.407 1.00 56.37 217 LYS B N 1
ATOM 3654 C CA . LYS B 1 216 ? 14.785 4.505 6.797 1.00 60.29 217 LYS B CA 1
ATOM 3655 C C . LYS B 1 216 ? 13.966 3.289 7.218 1.00 58.00 217 LYS B C 1
ATOM 3656 O O . LYS B 1 216 ? 14.478 2.384 7.879 1.00 59.20 217 LYS B O 1
ATOM 3662 N N . ASP B 1 217 ? 12.692 3.281 6.840 1.00 60.13 218 ASP B N 1
ATOM 3663 C CA . ASP B 1 217 ? 11.799 2.176 7.161 1.00 60.05 218 ASP B CA 1
ATOM 3664 C C . ASP B 1 217 ? 12.280 0.883 6.509 1.00 50.10 218 ASP B C 1
ATOM 3665 O O . ASP B 1 217 ? 12.376 -0.155 7.164 1.00 50.73 218 ASP B O 1
ATOM 3670 N N . SER B 1 218 ? 12.579 0.957 5.215 1.00 50.14 219 SER B N 1
ATOM 3671 C CA . SER B 1 218 ? 13.046 -0.200 4.456 1.00 48.01 219 SER B CA 1
ATOM 3672 C C . SER B 1 218 ? 14.288 -0.824 5.086 1.00 51.45 219 SER B C 1
ATOM 3673 O O . SER B 1 218 ? 14.289 -2.003 5.439 1.00 48.35 219 SER B O 1
ATOM 3676 N N . THR B 1 219 ? 15.342 -0.025 5.223 1.00 46.30 220 THR B N 1
ATOM 3677 C CA . THR B 1 219 ? 16.596 -0.490 5.806 1.00 56.12 220 THR B CA 1
ATOM 3678 C C . THR B 1 219 ? 16.393 -1.105 7.189 1.00 52.56 220 THR B C 1
ATOM 3679 O O . THR B 1 219 ? 17.005 -2.124 7.515 1.00 55.33 220 THR B O 1
ATOM 3683 N N . LEU B 1 220 ? 15.534 -0.483 7.994 1.00 47.05 221 LEU B N 1
ATOM 3684 C CA . LEU B 1 220 ? 15.268 -0.959 9.349 1.00 53.24 221 LEU B CA 1
ATOM 3685 C C . LEU B 1 220 ? 14.602 -2.333 9.331 1.00 55.37 221 LEU B C 1
ATOM 3686 O O . LEU B 1 220 ? 15.051 -3.260 10.006 1.00 60.29 221 LEU B O 1
ATOM 3691 N N . ILE B 1 221 ? 13.530 -2.458 8.556 1.00 51.98 222 ILE B N 1
ATOM 3692 C CA . ILE B 1 221 ? 12.821 -3.726 8.427 1.00 49.88 222 ILE B CA 1
ATOM 3693 C C . ILE B 1 221 ? 13.730 -4.811 7.848 1.00 48.56 222 ILE B C 1
ATOM 3694 O O . ILE B 1 221 ? 13.647 -5.977 8.237 1.00 52.44 222 ILE B O 1
ATOM 3699 N N . MET B 1 222 ? 14.597 -4.416 6.920 1.00 49.92 223 MET B N 1
ATOM 3700 C CA . MET B 1 222 ? 15.606 -5.320 6.374 1.00 54.75 223 MET B CA 1
ATOM 3701 C C . MET B 1 222 ? 16.518 -5.822 7.491 1.00 52.13 223 MET B C 1
ATOM 3702 O O . MET B 1 222 ? 16.861 -7.001 7.542 1.00 52.24 223 MET B O 1
ATOM 3707 N N . GLN B 1 223 ? 16.906 -4.915 8.382 1.00 52.62 224 GLN B N 1
ATOM 3708 C CA . GLN B 1 223 ? 17.684 -5.281 9.560 1.00 56.11 224 GLN B CA 1
ATOM 3709 C C . GLN B 1 223 ? 16.921 -6.271 10.426 1.00 59.15 224 GLN B C 1
ATOM 3710 O O . GLN B 1 223 ? 17.468 -7.290 10.843 1.00 62.50 224 GLN B O 1
ATOM 3716 N N . LEU B 1 224 ? 15.656 -5.966 10.699 1.00 59.02 225 LEU B N 1
ATOM 3717 C CA . LEU B 1 224 ? 14.814 -6.849 11.497 1.00 57.92 225 LEU B CA 1
ATOM 3718 C C . LEU B 1 224 ? 14.729 -8.241 10.879 1.00 60.08 225 LEU B C 1
ATOM 3719 O O . LEU B 1 224 ? 14.754 -9.246 11.588 1.00 66.89 225 LEU B O 1
ATOM 3724 N N . LEU B 1 225 ? 14.627 -8.291 9.555 1.00 54.92 226 LEU B N 1
ATOM 3725 C CA . LEU B 1 225 ? 14.607 -9.559 8.832 1.00 54.03 226 LEU B CA 1
ATOM 3726 C C . LEU B 1 225 ? 15.891 -10.349 9.068 1.00 59.60 226 LEU B C 1
ATOM 3727 O O . LEU B 1 225 ? 15.850 -11.502 9.493 1.00 61.68 226 LEU B O 1
ATOM 3732 N N . ARG B 1 226 ? 17.029 -9.722 8.785 1.00 62.79 227 ARG B N 1
ATOM 3733 C CA . ARG B 1 226 ? 18.325 -10.359 8.993 1.00 67.09 227 ARG B CA 1
ATOM 3734 C C . ARG B 1 226 ? 18.500 -10.776 10.449 1.00 69.81 227 ARG B C 1
ATOM 3735 O O . ARG B 1 226 ? 19.129 -11.792 10.744 1.00 79.23 227 ARG B O 1
ATOM 3743 N N . ASP B 1 227 ? 17.939 -9.982 11.355 1.00 63.09 228 ASP B N 1
ATOM 3744 C CA . ASP B 1 227 ? 17.980 -10.295 12.778 1.00 74.39 228 ASP B CA 1
ATOM 3745 C C . ASP B 1 227 ? 17.266 -11.609 13.071 1.00 79.98 228 ASP B C 1
ATOM 3746 O O . ASP B 1 227 ? 17.753 -12.428 13.847 1.00 89.56 228 ASP B O 1
ATOM 3751 N N . ASN B 1 228 ? 16.111 -11.805 12.443 1.00 75.46 229 ASN B N 1
ATOM 3752 C CA . ASN B 1 228 ? 15.352 -13.042 12.604 1.00 77.32 229 ASN B CA 1
ATOM 3753 C C . ASN B 1 228 ? 16.065 -14.232 11.977 1.00 78.91 229 ASN B C 1
ATOM 3754 O O . ASN B 1 228 ? 16.116 -15.313 12.560 1.00 87.78 229 ASN B O 1
ATOM 3759 N N . LEU B 1 229 ? 16.614 -14.024 10.785 1.00 75.62 230 LEU B N 1
ATOM 3760 C CA . LEU B 1 229 ? 17.368 -15.061 10.094 1.00 78.67 230 LEU B CA 1
ATOM 3761 C C . LEU B 1 229 ? 18.538 -15.538 10.947 1.00 87.22 230 LEU B C 1
ATOM 3762 O O . LEU B 1 229 ? 18.954 -16.690 10.856 1.00 92.08 230 LEU B O 1
ATOM 3767 N N . THR B 1 230 ? 19.062 -14.641 11.776 1.00 85.86 231 THR B N 1
ATOM 3768 C CA . THR B 1 230 ? 20.160 -14.970 12.674 1.00 91.35 231 THR B CA 1
ATOM 3769 C C . THR B 1 230 ? 19.624 -15.548 13.981 1.00 94.52 231 THR B C 1
ATOM 3770 O O . THR B 1 230 ? 20.221 -16.452 14.564 1.00 98.48 231 THR B O 1
ATOM 3774 N N . LEU B 1 231 ? 18.486 -15.026 14.428 1.00 93.22 232 LEU B N 1
ATOM 3775 C CA . LEU B 1 231 ? 17.866 -15.465 15.673 1.00 93.82 232 LEU B CA 1
ATOM 3776 C C . LEU B 1 231 ? 17.223 -16.843 15.516 1.00 100.68 232 LEU B C 1
ATOM 3777 O O . LEU B 1 231 ? 17.060 -17.578 16.492 1.00 106.08 232 LEU B O 1
ATOM 3782 N N . TRP B 1 232 ? 16.863 -17.186 14.284 1.00 97.20 233 TRP B N 1
ATOM 3783 C CA . TRP B 1 232 ? 16.224 -18.466 13.993 1.00 97.95 233 TRP B CA 1
ATOM 3784 C C . TRP B 1 232 ? 17.245 -19.555 13.679 1.00 104.56 233 TRP B C 1
ATOM 3785 O O . TRP B 1 232 ? 17.019 -20.731 13.969 1.00 115.14 233 TRP B O 1
ATOM 3796 N N . THR B 1 233 ? 18.366 -19.161 13.083 1.00 103.76 234 THR B N 1
ATOM 3797 C CA . THR B 1 233 ? 19.400 -20.116 12.694 1.00 107.16 234 THR B CA 1
ATOM 3798 C C . THR B 1 233 ? 20.120 -20.715 13.899 1.00 113.61 234 THR B C 1
ATOM 3799 O O . THR B 1 233 ? 20.609 -21.843 13.840 1.00 117.50 234 THR B O 1
ATOM 3803 N N . SER B 1 234 ? 20.185 -19.957 14.989 1.00 111.36 235 SER B N 1
ATOM 3804 C CA . SER B 1 234 ? 20.833 -20.432 16.206 1.00 119.14 235 SER B CA 1
ATOM 3805 C C . SER B 1 234 ? 19.866 -21.248 17.056 1.00 124.66 235 SER B C 1
ATOM 3806 O O . SER B 1 234 ? 20.243 -22.265 17.636 1.00 129.78 235 SER B O 1
ATOM 3809 N N . ASP B 1 235 ? 18.617 -20.797 17.123 1.00 124.40 236 ASP B N 1
ATOM 3810 C CA . ASP B 1 235 ? 17.606 -21.459 17.942 1.00 123.48 236 ASP B CA 1
ATOM 3811 C C . ASP B 1 235 ? 17.196 -22.818 17.380 1.00 121.64 236 ASP B C 1
ATOM 3812 O O . ASP B 1 235 ? 16.760 -23.698 18.122 1.00 121.23 236 ASP B O 1
ATOM 3817 N N . GLN B 1 236 ? 17.337 -22.985 16.069 1.00 121.65 237 GLN B N 1
ATOM 3818 C CA . GLN B 1 236 ? 16.999 -24.249 15.424 1.00 126.76 237 GLN B CA 1
ATOM 3819 C C . GLN B 1 236 ? 18.211 -25.171 15.356 1.00 130.43 237 GLN B C 1
ATOM 3820 O O . GLN B 1 236 ? 18.171 -26.221 14.719 1.00 131.24 237 GLN B O 1
ATOM 3826 N N . GLN B 1 237 ? 19.288 -24.771 16.020 1.00 130.64 238 GLN B N 1
ATOM 3827 C CA . GLN B 1 237 ? 20.516 -25.553 16.017 1.00 133.12 238 GLN B CA 1
ATOM 3828 C C . GLN B 1 237 ? 20.873 -25.989 17.431 1.00 133.89 238 GLN B C 1
ATOM 3829 O O . GLN B 1 237 ? 21.059 -27.169 17.702 1.00 130.47 238 GLN B O 1
ATOM 3835 N N . VAL C 1 1 ? 54.245 15.616 47.117 1.00 97.65 2 VAL C N 1
ATOM 3836 C CA . VAL C 1 1 ? 53.959 14.190 47.080 1.00 100.02 2 VAL C CA 1
ATOM 3837 C C . VAL C 1 1 ? 53.535 13.674 48.453 1.00 96.48 2 VAL C C 1
ATOM 3838 O O . VAL C 1 1 ? 53.942 12.591 48.877 1.00 91.16 2 VAL C O 1
ATOM 3842 N N . ASP C 1 2 ? 52.710 14.455 49.142 1.00 97.59 3 ASP C N 1
ATOM 3843 C CA . ASP C 1 2 ? 52.258 14.098 50.481 1.00 90.15 3 ASP C CA 1
ATOM 3844 C C . ASP C 1 2 ? 51.390 12.845 50.490 1.00 88.61 3 ASP C C 1
ATOM 3845 O O . ASP C 1 2 ? 50.861 12.429 49.457 1.00 83.23 3 ASP C O 1
ATOM 3850 N N . ARG C 1 3 ? 51.258 12.251 51.671 1.00 85.98 4 ARG C N 1
ATOM 3851 C CA . ARG C 1 3 ? 50.362 11.125 51.880 1.00 76.73 4 ARG C CA 1
ATOM 3852 C C . ARG C 1 3 ? 48.949 11.489 51.441 1.00 82.04 4 ARG C C 1
ATOM 3853 O O . ARG C 1 3 ? 48.187 10.634 50.995 1.00 77.16 4 ARG C O 1
ATOM 3861 N N . GLU C 1 4 ? 48.610 12.768 51.570 1.00 89.39 5 GLU C N 1
ATOM 3862 C CA . GLU C 1 4 ? 47.282 13.253 51.214 1.00 82.41 5 GLU C CA 1
ATOM 3863 C C . GLU C 1 4 ? 47.099 13.376 49.706 1.00 81.96 5 GLU C C 1
ATOM 3864 O O . GLU C 1 4 ? 46.027 13.081 49.181 1.00 80.77 5 GLU C O 1
ATOM 3870 N N . GLN C 1 5 ? 48.145 13.814 49.012 1.00 83.36 6 GLN C N 1
ATOM 3871 C CA . GLN C 1 5 ? 48.108 13.887 47.557 1.00 88.69 6 GLN C CA 1
ATOM 3872 C C . GLN C 1 5 ? 47.871 12.508 46.954 1.00 79.64 6 GLN C C 1
ATOM 3873 O O . GLN C 1 5 ? 47.331 12.388 45.856 1.00 75.55 6 GLN C O 1
ATOM 3879 N N . LEU C 1 6 ? 48.279 11.472 47.682 1.00 78.84 7 LEU C N 1
ATOM 3880 C CA . LEU C 1 6 ? 48.074 10.093 47.252 1.00 75.95 7 LEU C CA 1
ATOM 3881 C C . LEU C 1 6 ? 46.638 9.651 47.511 1.00 73.14 7 LEU C C 1
ATOM 3882 O O . LEU C 1 6 ? 45.941 9.204 46.601 1.00 72.45 7 LEU C O 1
ATOM 3887 N N . VAL C 1 7 ? 46.207 9.771 48.763 1.00 69.66 8 VAL C N 1
ATOM 3888 C CA . VAL C 1 7 ? 44.853 9.396 49.153 1.00 65.57 8 VAL C CA 1
ATOM 3889 C C . VAL C 1 7 ? 43.829 10.173 48.336 1.00 72.51 8 VAL C C 1
ATOM 3890 O O . VAL C 1 7 ? 42.771 9.653 47.980 1.00 74.17 8 VAL C O 1
ATOM 3894 N N . GLN C 1 8 ? 44.158 11.424 48.039 1.00 70.60 9 GLN C N 1
ATOM 3895 C CA . GLN C 1 8 ? 43.301 12.274 47.225 1.00 69.01 9 GLN C CA 1
ATOM 3896 C C . GLN C 1 8 ? 43.442 11.932 45.743 1.00 72.68 9 GLN C C 1
ATOM 3897 O O . GLN C 1 8 ? 42.529 12.167 44.953 1.00 75.85 9 GLN C O 1
ATOM 3903 N N . LYS C 1 9 ? 44.589 11.370 45.375 1.00 76.99 10 LYS C N 1
ATOM 3904 C CA . LYS C 1 9 ? 44.804 10.896 44.014 1.00 75.42 10 LYS C CA 1
ATOM 3905 C C . LYS C 1 9 ? 43.928 9.677 43.752 1.00 69.75 10 LYS C C 1
ATOM 3906 O O . LYS C 1 9 ? 43.374 9.519 42.664 1.00 67.56 10 LYS C O 1
ATOM 3912 N N . ALA C 1 10 ? 43.810 8.817 44.758 1.00 58.34 11 ALA C N 1
ATOM 3913 C CA . ALA C 1 10 ? 42.940 7.650 44.672 1.00 68.25 11 ALA C CA 1
ATOM 3914 C C . ALA C 1 10 ? 41.500 8.072 44.408 1.00 72.39 11 ALA C C 1
ATOM 3915 O O . ALA C 1 10 ? 40.873 7.604 43.461 1.00 70.90 11 ALA C O 1
ATOM 3917 N N . ARG C 1 11 ? 40.983 8.962 45.249 1.00 70.39 12 ARG C N 1
ATOM 3918 C CA . ARG C 1 11 ? 39.618 9.453 45.099 1.00 67.49 12 ARG C CA 1
ATOM 3919 C C . ARG C 1 11 ? 39.383 9.988 43.693 1.00 71.65 12 ARG C C 1
ATOM 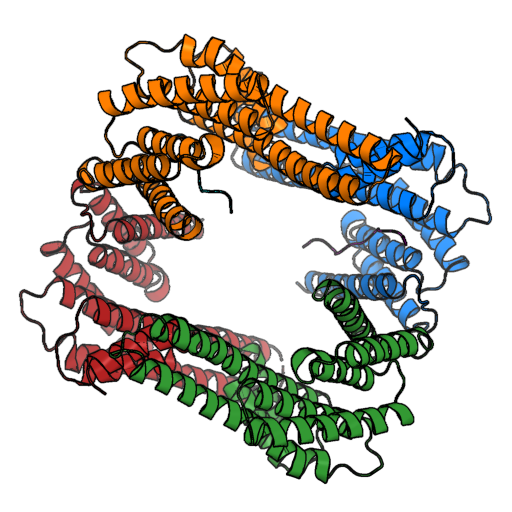3920 O O . ARG C 1 11 ? 38.368 9.686 43.067 1.00 73.50 12 ARG C O 1
ATOM 3928 N N . LEU C 1 12 ? 40.327 10.785 43.202 1.00 69.20 13 LEU C N 1
ATOM 3929 C CA . LEU C 1 12 ? 40.257 11.304 41.841 1.00 71.52 13 LEU C CA 1
ATOM 3930 C C . LEU C 1 12 ? 40.201 10.166 40.829 1.00 75.03 13 LEU C C 1
ATOM 3931 O O . LEU C 1 12 ? 39.386 10.184 39.906 1.00 80.43 13 LEU C O 1
ATOM 3936 N N . ALA C 1 13 ? 41.073 9.178 41.006 1.00 74.30 14 ALA C N 1
ATOM 3937 C CA . ALA C 1 13 ? 41.123 8.030 40.109 1.00 73.48 14 ALA C CA 1
ATOM 3938 C C . ALA C 1 13 ? 39.821 7.237 40.157 1.00 72.56 14 ALA C C 1
ATOM 3939 O O . ALA C 1 13 ? 39.328 6.775 39.130 1.00 72.43 14 ALA C O 1
ATOM 3941 N N . GLU C 1 14 ? 39.265 7.090 41.356 1.00 66.59 15 GLU C N 1
ATOM 3942 C CA . GLU C 1 14 ? 38.004 6.380 41.535 1.00 70.28 15 GLU C CA 1
ATOM 3943 C C . GLU C 1 14 ? 36.894 7.002 40.693 1.00 76.40 15 GLU C C 1
ATOM 3944 O O . GLU C 1 14 ? 36.226 6.313 39.923 1.00 81.26 15 GLU C O 1
ATOM 3950 N N . GLN C 1 15 ? 36.705 8.310 40.847 1.00 75.34 16 GLN C N 1
ATOM 3951 C CA . GLN C 1 15 ? 35.679 9.033 40.101 1.00 73.56 16 GLN C CA 1
ATOM 3952 C C . GLN C 1 15 ? 35.911 8.941 38.596 1.00 76.28 16 GLN C C 1
ATOM 3953 O O . GLN C 1 15 ? 34.962 8.819 37.821 1.00 74.15 16 GLN C O 1
ATOM 3959 N N . ALA C 1 16 ? 37.174 9.000 38.188 1.00 74.85 17 ALA C N 1
ATOM 3960 C CA . ALA C 1 16 ? 37.521 8.907 36.775 1.00 74.07 17 ALA C CA 1
ATOM 3961 C C . ALA C 1 16 ? 37.458 7.464 36.285 1.00 71.70 17 ALA C C 1
ATOM 3962 O O . ALA C 1 16 ? 37.679 7.191 35.108 1.00 56.92 17 ALA C O 1
ATOM 3964 N N . GLU C 1 17 ? 37.161 6.546 37.199 1.00 63.74 18 GLU C N 1
ATOM 3965 C CA . GLU C 1 17 ? 37.065 5.125 36.876 1.00 74.46 18 GLU C CA 1
ATOM 3966 C C . GLU C 1 17 ? 38.412 4.519 36.477 1.00 72.57 18 GLU C C 1
ATOM 3967 O O . GLU C 1 17 ? 38.502 3.326 36.187 1.00 80.67 18 GLU C O 1
ATOM 3973 N N . ARG C 1 18 ? 39.453 5.344 36.459 1.00 70.06 19 ARG C N 1
ATOM 3974 C CA . ARG C 1 18 ? 40.801 4.855 36.192 1.00 69.91 19 ARG C CA 1
ATOM 3975 C C . ARG C 1 18 ? 41.323 4.114 37.417 1.00 72.64 19 ARG C C 1
ATOM 3976 O O . ARG C 1 18 ? 42.064 4.673 38.224 1.00 67.02 19 ARG C O 1
ATOM 3984 N N . TYR C 1 19 ? 40.926 2.851 37.547 1.00 70.71 20 TYR C N 1
ATOM 3985 C CA . TYR C 1 19 ? 41.212 2.068 38.747 1.00 71.10 20 TYR C CA 1
ATOM 3986 C C . TYR C 1 19 ? 42.661 1.601 38.861 1.00 69.75 20 TYR C C 1
ATOM 3987 O O . TYR C 1 19 ? 43.110 1.211 39.939 1.00 70.44 20 TYR C O 1
ATOM 3996 N N . ASP C 1 20 ? 43.386 1.635 37.749 1.00 71.48 21 ASP C N 1
ATOM 3997 C CA . ASP C 1 20 ? 44.813 1.342 37.777 1.00 67.50 21 ASP C CA 1
ATOM 3998 C C . ASP C 1 20 ? 45.553 2.413 38.571 1.00 68.61 21 ASP C C 1
ATOM 3999 O O . ASP C 1 20 ? 46.241 2.110 39.545 1.00 69.78 21 ASP C O 1
ATOM 4004 N N . ASP C 1 21 ? 45.400 3.667 38.154 1.00 66.72 22 ASP C N 1
ATOM 4005 C CA . ASP C 1 21 ? 46.012 4.786 38.861 1.00 64.83 22 ASP C CA 1
ATOM 4006 C C . ASP C 1 21 ? 45.598 4.796 40.327 1.00 61.03 22 ASP C C 1
ATOM 4007 O O . ASP C 1 21 ? 46.393 5.139 41.201 1.00 70.96 22 ASP C O 1
ATOM 4012 N N . MET C 1 22 ? 44.350 4.423 40.591 1.00 66.21 23 MET C N 1
ATOM 4013 C CA . MET C 1 22 ? 43.846 4.366 41.957 1.00 71.07 23 MET C CA 1
ATOM 4014 C C . MET C 1 22 ? 44.545 3.270 42.758 1.00 66.92 23 MET C C 1
ATOM 4015 O O . MET C 1 22 ? 44.804 3.432 43.951 1.00 66.49 23 MET C O 1
ATOM 4020 N N . ALA C 1 23 ? 44.854 2.160 42.095 1.00 76.14 24 ALA C N 1
ATOM 4021 C CA . ALA C 1 23 ? 45.584 1.070 42.731 1.00 66.81 24 ALA C CA 1
ATOM 4022 C C . ALA C 1 23 ? 46.976 1.528 43.157 1.00 64.71 24 ALA C C 1
ATOM 4023 O O . ALA C 1 23 ? 47.333 1.437 44.332 1.00 60.36 24 ALA C O 1
ATOM 4025 N N . ALA C 1 24 ? 47.752 2.025 42.199 1.00 63.46 25 ALA C N 1
ATOM 4026 C CA . ALA C 1 24 ? 49.107 2.494 42.467 1.00 56.42 25 ALA C CA 1
ATOM 4027 C C . ALA C 1 24 ? 49.141 3.523 43.594 1.00 63.90 25 ALA C C 1
ATOM 4028 O O . ALA C 1 24 ? 50.041 3.507 44.435 1.00 66.74 25 ALA C O 1
ATOM 4030 N N . ALA C 1 25 ? 48.155 4.413 43.609 1.00 68.22 26 ALA C N 1
ATOM 4031 C CA . ALA C 1 25 ? 48.079 5.458 44.625 1.00 62.91 26 ALA C CA 1
ATOM 4032 C C . ALA C 1 25 ? 47.980 4.883 46.037 1.00 59.90 26 ALA C C 1
ATOM 4033 O O . ALA C 1 25 ? 48.752 5.251 46.922 1.00 66.80 26 ALA C O 1
ATOM 4035 N N . MET C 1 26 ? 47.024 3.980 46.238 1.00 52.57 27 MET C N 1
ATOM 4036 C CA . MET C 1 26 ? 46.799 3.370 47.546 1.00 54.51 27 MET C CA 1
ATOM 4037 C C . MET C 1 26 ? 47.908 2.395 47.932 1.00 61.39 27 MET C C 1
ATOM 4038 O O . MET C 1 26 ? 48.105 2.106 49.113 1.00 63.77 27 MET C O 1
ATOM 4043 N N . LYS C 1 27 ? 48.622 1.881 46.936 1.00 65.41 28 LYS C N 1
ATOM 4044 C CA . LYS C 1 27 ? 49.769 1.027 47.204 1.00 64.35 28 LYS C CA 1
ATOM 4045 C C . LYS C 1 27 ? 50.869 1.847 47.869 1.00 60.93 28 LYS C C 1
ATOM 4046 O O . LYS C 1 27 ? 51.385 1.473 48.919 1.00 60.28 28 LYS C O 1
ATOM 4052 N N . ASN C 1 28 ? 51.220 2.970 47.251 1.00 58.08 29 ASN C N 1
ATOM 4053 C CA . ASN C 1 28 ? 52.234 3.862 47.803 1.00 54.07 29 ASN C CA 1
ATOM 4054 C C . ASN C 1 28 ? 51.903 4.301 49.224 1.00 62.70 29 ASN C C 1
ATOM 4055 O O . ASN C 1 28 ? 52.778 4.345 50.088 1.00 68.49 29 ASN C O 1
ATOM 4060 N N . VAL C 1 29 ? 50.636 4.627 49.458 1.00 57.65 30 VAL C N 1
ATOM 4061 C CA . VAL C 1 29 ? 50.180 5.025 50.782 1.00 53.69 30 VAL C CA 1
ATOM 4062 C C . VAL C 1 29 ? 50.489 3.941 51.803 1.00 57.98 30 VAL C C 1
ATOM 4063 O O . VAL C 1 29 ? 50.964 4.229 52.899 1.00 58.01 30 VAL C O 1
ATOM 4067 N N . THR C 1 30 ? 50.220 2.694 51.433 1.00 62.70 31 THR C N 1
ATOM 4068 C CA . THR C 1 30 ? 50.482 1.558 52.307 1.00 63.95 31 THR C CA 1
ATOM 4069 C C . THR C 1 30 ? 51.979 1.397 52.544 1.00 62.70 31 THR C C 1
ATOM 4070 O O . THR C 1 30 ? 52.411 1.012 53.629 1.00 59.92 31 THR C O 1
ATOM 4074 N N . GLU C 1 31 ? 52.765 1.709 51.519 1.00 60.91 32 GLU C N 1
ATOM 4075 C CA . GLU C 1 31 ? 54.216 1.574 51.588 1.00 63.33 32 GLU C CA 1
ATOM 4076 C C . GLU C 1 31 ? 54.844 2.630 52.491 1.00 70.63 32 GLU C C 1
ATOM 4077 O O . GLU C 1 31 ? 56.065 2.703 52.622 1.00 64.93 32 GLU C O 1
ATOM 4083 N N . LEU C 1 32 ? 54.003 3.450 53.111 1.00 65.36 33 LEU C N 1
ATOM 4084 C CA . LEU C 1 32 ? 54.470 4.441 54.072 1.00 58.65 33 LEU C CA 1
ATOM 4085 C C . LEU C 1 32 ? 54.723 3.812 55.439 1.00 66.59 33 LEU C C 1
ATOM 4086 O O . LEU C 1 32 ? 55.195 4.479 56.358 1.00 73.03 33 LEU C O 1
ATOM 4091 N N . ASN C 1 33 ? 54.414 2.525 55.568 1.00 66.78 34 ASN C N 1
ATOM 4092 C CA . ASN C 1 33 ? 54.525 1.829 56.850 1.00 64.79 34 ASN C CA 1
ATOM 4093 C C . ASN C 1 33 ? 53.725 2.490 57.970 1.00 69.76 34 ASN C C 1
ATOM 4094 O O . ASN C 1 33 ? 53.973 2.246 59.150 1.00 74.35 34 ASN C O 1
ATOM 4099 N N . GLU C 1 34 ? 52.767 3.328 57.592 1.00 71.49 35 GLU C N 1
ATOM 4100 C CA . GLU C 1 34 ? 51.858 3.939 58.555 1.00 73.65 35 GLU C CA 1
ATOM 4101 C C . GLU C 1 34 ? 50.559 3.151 58.628 1.00 74.76 35 GLU C C 1
ATOM 4102 O O . GLU C 1 34 ? 50.077 2.655 57.611 1.00 66.62 35 GLU C O 1
ATOM 4108 N N . PRO C 1 35 ? 49.987 3.030 59.835 1.00 73.56 36 PRO C N 1
ATOM 4109 C CA . PRO C 1 35 ? 48.683 2.376 59.966 1.00 67.67 36 PRO C CA 1
ATOM 4110 C C . PRO C 1 35 ? 47.663 3.031 59.041 1.00 70.24 36 PRO C C 1
ATOM 4111 O O . PRO C 1 35 ? 47.643 4.255 58.916 1.00 73.39 36 PRO C O 1
ATOM 4115 N N . LEU C 1 36 ? 46.830 2.217 58.403 1.00 73.33 37 LEU C N 1
ATOM 4116 C CA . LEU C 1 36 ? 45.843 2.713 57.453 1.00 73.50 37 LEU C CA 1
ATOM 4117 C C . LEU C 1 36 ? 44.570 3.171 58.159 1.00 71.73 37 LEU C C 1
ATOM 4118 O O . LEU C 1 36 ? 44.200 2.630 59.200 1.00 67.23 37 LEU C O 1
ATOM 4123 N N . SER C 1 37 ? 43.903 4.171 57.591 1.00 70.57 38 SER C N 1
ATOM 4124 C CA . SER C 1 37 ? 42.624 4.628 58.121 1.00 78.70 38 SER C CA 1
ATOM 4125 C C . SER C 1 37 ? 41.497 3.928 57.378 1.00 70.18 38 SER C C 1
ATOM 4126 O O . SER C 1 37 ? 41.725 3.297 56.350 1.00 67.79 38 SER C O 1
ATOM 4129 N N . ASN C 1 38 ? 40.281 4.046 57.898 1.00 74.99 39 ASN C N 1
ATOM 4130 C CA . ASN C 1 38 ? 39.124 3.394 57.294 1.00 64.08 39 ASN C CA 1
ATOM 4131 C C . ASN C 1 38 ? 38.870 3.859 55.866 1.00 65.95 39 ASN C C 1
ATOM 4132 O O . ASN C 1 38 ? 38.642 3.044 54.971 1.00 66.35 39 ASN C O 1
ATOM 4137 N N . GLU C 1 39 ? 38.910 5.171 55.654 1.00 58.28 40 GLU C N 1
ATOM 4138 C CA . GLU C 1 39 ? 38.677 5.728 54.328 1.00 65.49 40 GLU C CA 1
ATOM 4139 C C . GLU C 1 39 ? 39.749 5.251 53.352 1.00 72.13 40 GLU C C 1
ATOM 4140 O O . GLU C 1 39 ? 39.452 4.903 52.212 1.00 71.41 40 GLU C O 1
ATOM 4146 N N . GLU C 1 40 ? 40.994 5.238 53.814 1.00 77.22 41 GLU C N 1
ATOM 4147 C CA . GLU C 1 40 ? 42.102 4.718 53.025 1.00 73.47 41 GLU C CA 1
ATOM 4148 C C . GLU C 1 40 ? 41.945 3.214 52.832 1.00 67.94 41 GLU C C 1
ATOM 4149 O O . GLU C 1 40 ? 42.136 2.694 51.733 1.00 66.28 41 GLU C O 1
ATOM 4155 N N . ARG C 1 41 ? 41.596 2.527 53.915 1.00 57.78 42 ARG C N 1
ATOM 4156 C CA . ARG C 1 41 ? 41.332 1.094 53.886 1.00 61.75 42 ARG C CA 1
ATOM 4157 C C . ARG C 1 41 ? 40.348 0.783 52.770 1.00 67.54 42 ARG C C 1
ATOM 4158 O O . ARG C 1 41 ? 40.631 -0.003 51.866 1.00 69.49 42 ARG C O 1
ATOM 4166 N N . ASN C 1 42 ? 39.185 1.416 52.851 1.00 65.75 43 ASN C N 1
ATOM 4167 C CA . ASN C 1 42 ? 38.129 1.230 51.869 1.00 65.11 43 ASN C CA 1
ATOM 4168 C C . ASN C 1 42 ? 38.594 1.545 50.450 1.00 62.17 43 ASN C C 1
ATOM 4169 O O . ASN C 1 42 ? 38.285 0.811 49.515 1.00 59.10 43 ASN C O 1
ATOM 4174 N N . LEU C 1 43 ? 39.341 2.635 50.295 1.00 63.57 44 LEU C N 1
ATOM 4175 C CA . LEU C 1 43 ? 39.892 3.010 48.994 1.00 60.41 44 LEU C CA 1
ATOM 4176 C C . LEU C 1 43 ? 40.798 1.916 48.444 1.00 62.98 44 LEU C C 1
ATOM 4177 O O . LEU C 1 43 ? 40.825 1.665 47.242 1.00 59.04 44 LEU C O 1
ATOM 4182 N N . LEU C 1 44 ? 41.543 1.271 49.335 1.00 65.18 45 LEU C N 1
ATOM 4183 C CA . LEU C 1 44 ? 42.447 0.200 48.942 1.00 63.40 45 LEU C CA 1
ATOM 4184 C C . LEU C 1 44 ? 41.670 -0.977 48.363 1.00 61.42 45 LEU C C 1
ATOM 4185 O O . LEU C 1 44 ? 41.903 -1.389 47.229 1.00 61.51 45 LEU C O 1
ATOM 4190 N N . SER C 1 45 ? 40.743 -1.510 49.152 1.00 64.23 46 SER C N 1
ATOM 4191 C CA . SER C 1 45 ? 39.912 -2.628 48.721 1.00 64.13 46 SER C CA 1
ATOM 4192 C C . SER C 1 45 ? 39.175 -2.296 47.427 1.00 63.97 46 SER C C 1
ATOM 4193 O O . SER C 1 45 ? 39.203 -3.071 46.471 1.00 69.55 46 SER C O 1
ATOM 4196 N N . VAL C 1 46 ? 38.522 -1.138 47.401 1.00 59.03 47 VAL C N 1
ATOM 4197 C CA . VAL C 1 46 ? 37.791 -0.693 46.221 1.00 61.59 47 VAL C CA 1
ATOM 4198 C C . VAL C 1 46 ? 38.703 -0.585 45.002 1.00 61.71 47 VAL C C 1
ATOM 4199 O O . VAL C 1 46 ? 38.332 -0.995 43.903 1.00 62.22 47 VAL C O 1
ATOM 4203 N N . ALA C 1 47 ? 39.897 -0.037 45.203 1.00 67.35 48 ALA C N 1
ATOM 4204 C CA . ALA C 1 47 ? 40.849 0.139 44.113 1.00 67.30 48 ALA C CA 1
ATOM 4205 C C . ALA C 1 47 ? 41.186 -1.184 43.437 1.00 63.17 48 ALA C C 1
ATOM 4206 O O . ALA C 1 47 ? 40.998 -1.337 42.231 1.00 68.61 48 ALA C O 1
ATOM 4208 N N . TYR C 1 48 ? 41.677 -2.140 44.222 1.00 51.51 49 TYR C N 1
ATOM 4209 C CA . TYR C 1 48 ? 42.126 -3.418 43.677 1.00 63.58 49 TYR C CA 1
ATOM 4210 C C . TYR C 1 48 ? 40.992 -4.368 43.295 1.00 68.78 49 TYR C C 1
ATOM 4211 O O . TYR C 1 48 ? 41.077 -5.057 42.283 1.00 70.43 49 TYR C O 1
ATOM 4220 N N . LYS C 1 49 ? 39.933 -4.405 44.096 1.00 66.58 50 LYS C N 1
ATOM 4221 C CA . LYS C 1 49 ? 38.793 -5.257 43.775 1.00 67.32 50 LYS C CA 1
ATOM 4222 C C . LYS C 1 49 ? 38.251 -4.927 42.386 1.00 65.11 50 LYS C C 1
ATOM 4223 O O . LYS C 1 49 ? 37.770 -5.804 41.671 1.00 70.53 50 LYS C O 1
ATOM 4229 N N . ASN C 1 50 ? 38.340 -3.656 42.009 1.00 60.09 51 ASN C N 1
ATOM 4230 C CA . ASN C 1 50 ? 37.909 -3.221 40.686 1.00 62.67 51 ASN C CA 1
ATOM 4231 C C . ASN C 1 50 ? 38.927 -3.548 39.595 1.00 73.07 51 ASN C C 1
ATOM 4232 O O . ASN C 1 50 ? 38.557 -3.805 38.450 1.00 72.75 51 ASN C O 1
ATOM 4237 N N . VAL C 1 51 ? 40.208 -3.537 39.953 1.00 71.43 52 VAL C N 1
ATOM 4238 C CA . VAL C 1 51 ? 41.265 -3.895 39.015 1.00 70.43 52 VAL C CA 1
ATOM 4239 C C . VAL C 1 51 ? 41.236 -5.391 38.718 1.00 68.88 52 VAL C C 1
ATOM 4240 O O . VAL C 1 51 ? 41.268 -5.802 37.557 1.00 69.56 52 VAL C O 1
ATOM 4244 N N . VAL C 1 52 ? 41.171 -6.201 39.772 1.00 64.61 53 VAL C N 1
ATOM 4245 C CA . VAL C 1 52 ? 41.057 -7.646 39.620 1.00 70.83 53 VAL C CA 1
ATOM 4246 C C . VAL C 1 52 ? 39.718 -7.995 38.977 1.00 71.27 53 VAL C C 1
ATOM 4247 O O . VAL C 1 52 ? 39.604 -8.983 38.253 1.00 79.47 53 VAL C O 1
ATOM 4251 N N . GLY C 1 53 ? 38.708 -7.171 39.240 1.00 72.12 54 GLY C N 1
ATOM 4252 C CA . GLY C 1 53 ? 37.394 -7.367 38.656 1.00 71.79 54 GLY C CA 1
ATOM 4253 C C . GLY C 1 53 ? 37.421 -7.177 37.153 1.00 68.31 54 GLY C C 1
ATOM 4254 O O . GLY C 1 53 ? 36.858 -7.976 36.405 1.00 78.48 54 GLY C O 1
ATOM 4255 N N . ALA C 1 54 ? 38.081 -6.112 36.710 1.00 70.15 55 ALA C N 1
ATOM 4256 C CA . ALA C 1 54 ? 38.250 -5.852 35.286 1.00 66.80 55 ALA C CA 1
ATOM 4257 C C . ALA C 1 54 ? 39.044 -6.969 34.611 1.00 69.43 55 ALA C C 1
ATOM 4258 O O . ALA C 1 54 ? 38.826 -7.273 33.439 1.00 73.35 55 ALA C O 1
ATOM 4260 N N . ARG C 1 55 ? 39.966 -7.575 35.355 1.00 70.54 56 ARG C N 1
ATOM 4261 C CA . ARG C 1 55 ? 40.736 -8.706 34.847 1.00 72.11 56 ARG C CA 1
ATOM 4262 C C . ARG C 1 55 ? 39.849 -9.927 34.614 1.00 70.41 56 ARG C C 1
ATOM 4263 O O . ARG C 1 55 ? 39.804 -10.466 33.510 1.00 73.21 56 ARG C O 1
ATOM 4271 N N . GLU C 1 56 ? 39.151 -10.361 35.660 1.00 71.89 57 GLU C N 1
ATOM 4272 C CA . GLU C 1 56 ? 38.250 -11.505 35.553 1.00 76.87 57 GLU C CA 1
ATOM 4273 C C . GLU C 1 56 ? 37.296 -11.338 34.378 1.00 72.94 57 GLU C C 1
ATOM 4274 O O . GLU C 1 56 ? 37.080 -12.270 33.605 1.00 72.82 57 GLU C O 1
ATOM 4280 N N . SER C 1 57 ? 36.726 -10.144 34.252 1.00 69.84 58 SER C N 1
ATOM 4281 C CA . SER C 1 57 ? 35.842 -9.835 33.136 1.00 65.84 58 SER C CA 1
ATOM 4282 C C . SER C 1 57 ? 36.499 -10.215 31.813 1.00 71.39 58 SER C C 1
ATOM 4283 O O . SER C 1 57 ? 36.010 -11.086 31.096 1.00 81.47 58 SER C O 1
ATOM 4286 N N . SER C 1 58 ? 37.615 -9.563 31.503 1.00 76.50 59 SER C N 1
ATOM 4287 C CA . SER C 1 58 ? 38.352 -9.840 30.274 1.00 76.51 59 SER C CA 1
ATOM 4288 C C . SER C 1 58 ? 38.761 -11.306 30.188 1.00 72.00 59 SER C C 1
ATOM 4289 O O . SER C 1 58 ? 38.582 -11.946 29.154 1.00 74.59 59 SER C O 1
ATOM 4292 N N . TRP C 1 59 ? 39.310 -11.833 31.279 1.00 66.93 60 TRP C N 1
ATOM 4293 C CA . TRP C 1 59 ? 39.714 -13.234 31.320 1.00 75.60 60 TRP C CA 1
ATOM 4294 C C . TRP C 1 59 ? 38.535 -14.140 30.987 1.00 80.54 60 TRP C C 1
ATOM 4295 O O . TRP C 1 59 ? 38.517 -14.780 29.942 1.00 85.74 60 TRP C O 1
ATOM 4306 N N . ARG C 1 60 ? 37.547 -14.178 31.876 1.00 83.11 61 ARG C N 1
ATOM 4307 C CA . ARG C 1 60 ? 36.359 -15.006 31.679 1.00 80.13 61 ARG C CA 1
ATOM 4308 C C . ARG C 1 60 ? 35.766 -14.872 30.277 1.00 75.58 61 ARG C C 1
ATOM 4309 O O . ARG C 1 60 ? 35.168 -15.815 29.760 1.00 87.83 61 ARG C O 1
ATOM 4317 N N . VAL C 1 61 ? 35.934 -13.701 29.669 1.00 71.16 62 VAL C N 1
ATOM 4318 C CA . VAL C 1 61 ? 35.494 -13.482 28.295 1.00 83.02 62 VAL C CA 1
ATOM 4319 C C . VAL C 1 61 ? 36.363 -14.254 27.306 1.00 84.56 62 VAL C C 1
ATOM 4320 O O . VAL C 1 61 ? 35.865 -15.094 26.556 1.00 86.69 62 VAL C O 1
ATOM 4324 N N . ILE C 1 62 ? 37.663 -13.972 27.318 1.00 81.39 63 ILE C N 1
ATOM 4325 C CA . ILE C 1 62 ? 38.601 -14.609 26.398 1.00 83.51 63 ILE C CA 1
ATOM 4326 C C . ILE C 1 62 ? 38.832 -16.072 26.753 1.00 81.32 63 ILE C C 1
ATOM 4327 O O . ILE C 1 62 ? 38.981 -16.918 25.874 1.00 88.88 63 ILE C O 1
ATOM 4332 N N . SER C 1 63 ? 38.865 -16.359 28.049 1.00 82.03 64 SER C N 1
ATOM 4333 C CA . SER C 1 63 ? 38.990 -17.728 28.528 1.00 82.79 64 SER C CA 1
ATOM 4334 C C . SER C 1 63 ? 37.807 -18.555 28.036 1.00 86.63 64 SER C C 1
ATOM 4335 O O . SER C 1 63 ? 37.867 -19.782 27.994 1.00 91.25 64 SER C O 1
ATOM 4338 N N . SER C 1 64 ? 36.731 -17.869 27.662 1.00 87.26 65 SER C N 1
ATOM 4339 C CA . SER C 1 64 ? 35.539 -18.526 27.138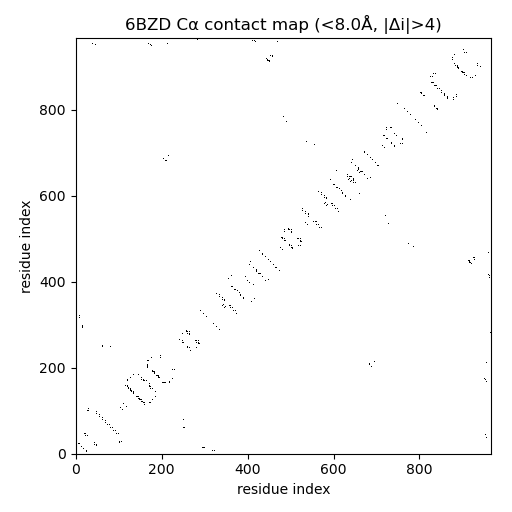 1.00 90.18 65 SER C CA 1
ATOM 4340 C C . SER C 1 64 ? 35.592 -18.595 25.614 1.00 93.83 65 SER C C 1
ATOM 4341 O O . SER C 1 64 ? 35.238 -19.613 25.017 1.00 103.51 65 SER C O 1
ATOM 4344 N N . ILE C 1 65 ? 36.030 -17.505 24.992 1.00 90.26 66 ILE C N 1
ATOM 4345 C CA . ILE C 1 65 ? 36.230 -17.469 23.548 1.00 91.94 66 ILE C CA 1
ATOM 4346 C C . ILE C 1 65 ? 37.276 -18.502 23.136 1.00 95.23 66 ILE C C 1
ATOM 4347 O O . ILE C 1 65 ? 37.196 -19.090 22.057 1.00 97.64 66 ILE C O 1
ATOM 4352 N N . GLU C 1 66 ? 38.248 -18.724 24.015 1.00 94.82 67 GLU C N 1
ATOM 4353 C CA . GLU C 1 66 ? 39.291 -19.717 23.791 1.00 96.59 67 GLU C CA 1
ATOM 4354 C C . GLU C 1 66 ? 38.690 -21.088 23.507 1.00 100.62 67 GLU C C 1
ATOM 4355 O O . GLU C 1 66 ? 39.266 -21.891 22.777 1.00 102.13 67 GLU C O 1
ATOM 4361 N N . GLN C 1 67 ? 37.526 -21.348 24.092 1.00 102.11 68 GLN C N 1
ATOM 4362 C CA . GLN C 1 67 ? 36.853 -22.628 23.922 1.00 102.57 68 GLN C CA 1
ATOM 4363 C C . GLN C 1 67 ? 36.112 -22.680 22.592 1.00 101.53 68 GLN C C 1
ATOM 4364 O O . GLN C 1 67 ? 36.288 -23.611 21.809 1.00 104.32 68 GLN C O 1
ATOM 4370 N N . LYS C 1 68 ? 35.284 -21.670 22.345 1.00 99.82 69 LYS C N 1
ATOM 4371 C CA . LYS C 1 68 ? 34.485 -21.610 21.125 1.00 101.49 69 LYS C CA 1
ATOM 4372 C C . LYS C 1 68 ? 35.349 -21.752 19.876 1.00 109.74 69 LYS C C 1
ATOM 4373 O O . LYS C 1 68 ? 34.907 -22.297 18.865 1.00 119.25 69 LYS C O 1
ATOM 4379 N N . THR C 1 69 ? 36.581 -21.262 19.955 1.00 108.71 70 THR C N 1
ATOM 4380 C CA . THR C 1 69 ? 37.507 -21.341 18.832 1.00 111.38 70 THR C CA 1
ATOM 4381 C C . THR C 1 69 ? 38.236 -22.682 18.808 1.00 114.58 70 THR C C 1
ATOM 4382 O O . THR C 1 69 ? 38.626 -23.169 17.748 1.00 115.68 70 THR C O 1
ATOM 4386 N N . SER C 1 70 ? 38.415 -23.275 19.984 1.00 113.30 71 SER C N 1
ATOM 4387 C CA . SER C 1 70 ? 39.073 -24.570 20.099 1.00 111.46 71 SER C CA 1
ATOM 4388 C C . SER C 1 70 ? 38.149 -25.695 19.647 1.00 118.08 71 SER C C 1
ATOM 4389 O O . SER C 1 70 ? 38.586 -26.658 19.016 1.00 116.85 71 SER C O 1
ATOM 4392 N N . ALA C 1 71 ? 36.867 -25.564 19.974 1.00 123.19 72 ALA C N 1
ATOM 4393 C CA . ALA C 1 71 ? 35.877 -26.578 19.632 1.00 122.67 72 ALA C CA 1
ATOM 4394 C C . ALA C 1 71 ? 35.704 -26.707 18.122 1.00 122.74 72 ALA C C 1
ATOM 4395 O O . ALA C 1 71 ? 35.258 -27.741 17.626 1.00 125.70 72 ALA C O 1
ATOM 4397 N N . ASP C 1 72 ? 36.063 -25.652 17.399 1.00 121.49 73 ASP C N 1
ATOM 4398 C CA . ASP C 1 72 ? 35.976 -25.651 15.943 1.00 128.78 73 ASP C CA 1
ATOM 4399 C C . ASP C 1 72 ? 37.233 -26.235 15.306 1.00 129.66 73 ASP C C 1
ATOM 4400 O O . ASP C 1 72 ? 37.266 -26.497 14.106 1.00 125.88 73 ASP C O 1
ATOM 4405 N N . GLY C 1 73 ? 38.266 -26.436 16.116 1.00 128.21 74 GLY C N 1
ATOM 4406 C CA . GLY C 1 73 ? 39.494 -27.048 15.643 1.00 128.51 74 GLY C CA 1
ATOM 4407 C C . GLY C 1 73 ? 40.391 -26.097 14.875 1.00 133.81 74 GLY C C 1
ATOM 4408 O O . GLY C 1 73 ? 41.498 -26.463 14.479 1.00 139.78 74 GLY C O 1
ATOM 4409 N N . ASN C 1 74 ? 39.913 -24.876 14.657 1.00 130.51 75 ASN C N 1
ATOM 4410 C CA . ASN C 1 74 ? 40.709 -23.864 13.976 1.00 127.82 75 ASN C CA 1
ATOM 4411 C C . ASN C 1 74 ? 42.018 -23.629 14.718 1.00 128.49 75 ASN C C 1
ATOM 4412 O O . ASN C 1 74 ? 42.023 -23.107 15.831 1.00 123.77 75 ASN C O 1
ATOM 4417 N N . GLU C 1 75 ? 43.125 -24.019 14.094 1.00 130.47 76 GLU C N 1
ATOM 4418 C CA . GLU C 1 75 ? 44.426 -23.991 14.755 1.00 131.44 76 GLU C CA 1
ATOM 4419 C C . GLU C 1 75 ? 45.200 -22.698 14.510 1.00 126.56 76 GLU C C 1
ATOM 4420 O O . GLU C 1 75 ? 46.124 -22.372 15.254 1.00 123.24 76 GLU C O 1
ATOM 4426 N N . LYS C 1 76 ? 44.819 -21.962 13.471 1.00 118.16 77 LYS C N 1
ATOM 4427 C CA . LYS C 1 76 ? 45.496 -20.713 13.143 1.00 118.83 77 LYS C CA 1
ATOM 4428 C C . LYS C 1 76 ? 45.041 -19.577 14.054 1.00 118.80 77 LYS C C 1
ATOM 4429 O O . LYS C 1 76 ? 45.355 -18.413 13.809 1.00 117.29 77 LYS C O 1
ATOM 4435 N N . LYS C 1 77 ? 44.303 -19.920 15.105 1.00 114.77 78 LYS C N 1
ATOM 4436 C CA . LYS C 1 77 ? 43.779 -18.916 16.026 1.00 102.30 78 LYS C CA 1
ATOM 4437 C C . LYS C 1 77 ? 43.891 -19.320 17.496 1.00 100.92 78 LYS C C 1
ATOM 4438 O O . LYS C 1 77 ? 44.023 -18.461 18.369 1.00 103.27 78 LYS C O 1
ATOM 4444 N N . ILE C 1 78 ? 43.838 -20.621 17.766 1.00 104.11 79 ILE C N 1
ATOM 4445 C CA . ILE C 1 78 ? 43.951 -21.119 19.135 1.00 104.47 79 ILE C CA 1
ATOM 4446 C C . ILE C 1 78 ? 45.275 -20.703 19.770 1.00 98.82 79 ILE C C 1
ATOM 4447 O O . ILE C 1 78 ? 45.335 -20.403 20.962 1.00 100.24 79 ILE C O 1
ATOM 4452 N N . GLU C 1 79 ? 46.333 -20.681 18.965 1.00 99.47 80 GLU C N 1
ATOM 4453 C CA . GLU C 1 79 ? 47.647 -20.267 19.441 1.00 108.52 80 GLU C CA 1
ATOM 4454 C C . GLU C 1 79 ? 47.608 -18.849 20.002 1.00 103.44 80 GLU C C 1
ATOM 4455 O O . GLU C 1 79 ? 48.018 -18.610 21.137 1.00 97.60 80 GLU C O 1
ATOM 4461 N N . MET C 1 80 ? 47.116 -17.914 19.196 1.00 102.11 81 MET C N 1
ATOM 4462 C CA . MET C 1 80 ? 46.962 -16.530 19.625 1.00 96.51 81 MET C CA 1
ATOM 4463 C C . MET C 1 80 ? 46.040 -16.432 20.835 1.00 93.16 81 MET C C 1
ATOM 4464 O O . MET C 1 80 ? 46.451 -15.983 21.904 1.00 93.86 81 MET C O 1
ATOM 4469 N N . VAL C 1 81 ? 44.793 -16.859 20.658 1.00 91.64 82 VAL C N 1
ATOM 4470 C CA . VAL C 1 81 ? 43.784 -16.775 21.710 1.00 85.48 82 VAL C CA 1
ATOM 4471 C C . VAL C 1 81 ? 44.296 -17.286 23.055 1.00 85.65 82 VAL C C 1
ATOM 4472 O O . VAL C 1 81 ? 44.112 -16.634 24.082 1.00 86.38 82 VAL C O 1
ATOM 4476 N N . ARG C 1 82 ? 44.938 -18.451 23.044 1.00 90.23 83 ARG C N 1
ATOM 4477 C CA . ARG C 1 82 ? 45.478 -19.036 24.268 1.00 94.51 83 ARG C CA 1
ATOM 4478 C C . ARG C 1 82 ? 46.532 -18.137 24.912 1.00 89.73 83 ARG C C 1
ATOM 4479 O O . ARG C 1 82 ? 46.645 -18.077 26.136 1.00 87.30 83 ARG C O 1
ATOM 4487 N N . ALA C 1 83 ? 47.299 -17.438 24.081 1.00 87.81 84 ALA C N 1
ATOM 4488 C CA . ALA C 1 83 ? 48.331 -16.535 24.574 1.00 90.06 84 ALA C CA 1
ATOM 4489 C C . ALA C 1 83 ? 47.731 -15.385 25.375 1.00 86.33 84 ALA C C 1
ATOM 4490 O O . ALA C 1 83 ? 48.120 -15.143 26.517 1.00 78.73 84 ALA C O 1
ATOM 4492 N N . TYR C 1 84 ? 46.780 -14.680 24.769 1.00 83.80 85 TYR C N 1
ATOM 4493 C CA . TYR C 1 84 ? 46.147 -13.530 25.409 1.00 74.38 85 TYR C CA 1
ATOM 4494 C C . TYR C 1 84 ? 45.537 -13.919 26.753 1.00 77.52 85 TYR C C 1
ATOM 4495 O O . TYR C 1 84 ? 45.680 -13.200 27.740 1.00 77.80 85 TYR C O 1
ATOM 4504 N N . ARG C 1 85 ? 44.853 -15.058 26.781 1.00 79.13 86 ARG C N 1
ATOM 4505 C CA . ARG C 1 85 ? 44.217 -15.537 28.004 1.00 81.07 86 ARG C CA 1
ATOM 4506 C C . ARG C 1 85 ? 45.259 -15.784 29.092 1.00 78.65 86 ARG C C 1
ATOM 4507 O O . ARG C 1 85 ? 45.043 -15.451 30.256 1.00 78.01 86 ARG C O 1
ATOM 4515 N N . GLU C 1 86 ? 46.386 -16.373 28.705 1.00 84.58 87 GLU C N 1
ATOM 4516 C CA . GLU C 1 86 ? 47.502 -16.565 29.625 1.00 86.58 87 GLU C CA 1
ATOM 4517 C C . GLU C 1 86 ? 48.075 -15.216 30.044 1.00 78.80 87 GLU C C 1
ATOM 4518 O O . GLU C 1 86 ? 48.547 -15.052 31.167 1.00 82.63 87 GLU C O 1
ATOM 4524 N N . LYS C 1 87 ? 48.027 -14.253 29.130 1.00 74.54 88 LYS C N 1
ATOM 4525 C CA . LYS C 1 87 ? 48.474 -12.896 29.420 1.00 73.96 88 LYS C CA 1
ATOM 4526 C C . LYS C 1 87 ? 47.629 -12.265 30.524 1.00 72.96 88 LYS C C 1
ATOM 4527 O O . LYS C 1 87 ? 48.160 -11.644 31.445 1.00 73.06 88 LYS C O 1
ATOM 4533 N N . ILE C 1 88 ? 46.313 -12.430 30.427 1.00 68.81 89 ILE C N 1
ATOM 4534 C CA . ILE C 1 88 ? 45.395 -11.883 31.421 1.00 63.69 89 ILE C CA 1
ATOM 4535 C C . ILE C 1 88 ? 45.601 -12.547 32.775 1.00 71.49 89 ILE C C 1
ATOM 4536 O O . ILE C 1 88 ? 45.662 -11.876 33.804 1.00 72.75 89 ILE C O 1
ATOM 4541 N N . GLU C 1 89 ? 45.707 -13.872 32.765 1.00 66.89 90 GLU C N 1
ATOM 4542 C CA . GLU C 1 89 ? 45.979 -14.625 33.982 1.00 73.28 90 GLU C CA 1
ATOM 4543 C C . GLU C 1 89 ? 47.269 -14.132 34.625 1.00 77.80 90 GLU C C 1
ATOM 4544 O O . GLU C 1 89 ? 47.391 -14.103 35.848 1.00 81.22 90 GLU C O 1
ATOM 4550 N N . LYS C 1 90 ? 48.229 -13.744 33.792 1.00 75.46 91 LYS C N 1
ATOM 4551 C CA . LYS C 1 90 ? 49.468 -13.145 34.273 1.00 76.83 91 LYS C CA 1
ATOM 4552 C C . LYS C 1 90 ? 49.196 -11.838 35.011 1.00 73.02 91 LYS C C 1
ATOM 4553 O O . LYS C 1 90 ? 49.609 -11.663 36.156 1.00 69.03 91 LYS C O 1
ATOM 4559 N N . GLU C 1 91 ? 48.497 -10.923 34.346 1.00 66.64 92 GLU C N 1
ATOM 4560 C CA . GLU C 1 91 ? 48.170 -9.626 34.930 1.00 66.81 92 GLU C CA 1
ATOM 4561 C C . GLU C 1 91 ? 47.277 -9.779 36.158 1.00 66.63 92 GLU C C 1
ATOM 4562 O O . GLU C 1 91 ? 47.513 -9.153 37.190 1.00 68.54 92 GLU C O 1
ATOM 4568 N N . LEU C 1 92 ? 46.254 -10.620 36.040 1.00 61.34 93 LEU C N 1
ATOM 4569 C CA . LEU C 1 92 ? 45.304 -10.842 37.124 1.00 63.58 93 LEU C CA 1
ATOM 4570 C C . LEU C 1 92 ? 46.002 -11.373 38.373 1.00 62.75 93 LEU C C 1
ATOM 4571 O O . LEU C 1 92 ? 45.873 -10.800 39.455 1.00 71.06 93 LEU C O 1
ATOM 4576 N N . GLU C 1 93 ? 46.743 -12.466 38.217 1.00 68.92 94 GLU C N 1
ATOM 4577 C CA . GLU C 1 93 ? 47.460 -13.075 39.334 1.00 71.14 94 GLU C CA 1
ATOM 4578 C C . GLU C 1 93 ? 48.445 -12.097 39.967 1.00 69.41 94 GLU C C 1
ATOM 4579 O O . GLU C 1 93 ? 48.637 -12.095 41.183 1.00 62.22 94 GLU C O 1
ATOM 4585 N N . ALA C 1 94 ? 49.067 -11.268 39.134 1.00 67.62 95 ALA C N 1
ATOM 4586 C CA . ALA C 1 94 ? 50.015 -10.270 39.612 1.00 72.77 95 ALA C CA 1
ATOM 4587 C C . ALA C 1 94 ? 49.340 -9.281 40.557 1.00 73.03 95 ALA C C 1
ATOM 4588 O O . ALA C 1 94 ? 49.824 -9.042 41.661 1.00 73.05 95 ALA C O 1
ATOM 4590 N N . VAL C 1 95 ? 48.220 -8.713 40.117 1.00 69.88 96 VAL C N 1
ATOM 4591 C CA . VAL C 1 95 ? 47.467 -7.762 40.928 1.00 64.75 96 VAL C CA 1
ATOM 4592 C C . VAL C 1 95 ? 47.125 -8.361 42.287 1.00 65.31 96 VAL C C 1
ATOM 4593 O O . VAL C 1 95 ? 47.387 -7.757 43.327 1.00 64.65 96 VAL C O 1
ATOM 4597 N N . CYS C 1 96 ? 46.544 -9.556 42.264 1.00 64.02 97 CYS C N 1
ATOM 4598 C CA . CYS C 1 96 ? 46.153 -10.254 43.483 1.00 66.63 97 CYS C CA 1
ATOM 4599 C C . CYS C 1 96 ? 47.353 -10.471 44.397 1.00 69.30 97 CYS C C 1
ATOM 4600 O O . CYS C 1 96 ? 47.316 -10.125 45.577 1.00 70.77 97 CYS C O 1
ATOM 4603 N N . GLN C 1 97 ? 48.413 -11.051 43.844 1.00 74.23 98 GLN C N 1
ATOM 4604 C CA . GLN C 1 97 ? 49.634 -11.297 44.598 1.00 78.94 98 GLN C CA 1
ATOM 4605 C C . GLN C 1 97 ? 50.181 -9.986 45.153 1.00 72.32 98 GLN C C 1
ATOM 4606 O O . GLN C 1 97 ? 50.642 -9.925 46.293 1.00 71.49 98 GLN C O 1
ATOM 4612 N N . ASP C 1 98 ? 50.121 -8.940 44.333 1.00 71.79 99 ASP C N 1
ATOM 4613 C CA . ASP C 1 98 ? 50.572 -7.608 44.724 1.00 70.99 99 ASP C CA 1
ATOM 4614 C C . ASP C 1 98 ? 49.808 -7.122 45.949 1.00 71.36 99 ASP C C 1
ATOM 4615 O O . ASP C 1 98 ? 50.396 -6.594 46.895 1.00 67.19 99 ASP C O 1
ATOM 4620 N N . VAL C 1 99 ? 48.492 -7.305 45.923 1.00 69.68 100 VAL C N 1
ATOM 4621 C CA . VAL C 1 99 ? 47.647 -6.949 47.053 1.00 68.22 100 VAL C CA 1
ATOM 4622 C C . VAL C 1 99 ? 48.013 -7.787 48.270 1.00 62.49 100 VAL C C 1
ATOM 4623 O O . VAL C 1 99 ? 48.105 -7.277 49.386 1.00 58.08 100 VAL C O 1
ATOM 4627 N N . LEU C 1 100 ? 48.224 -9.079 48.041 1.00 69.02 101 LEU C N 1
ATOM 4628 C CA . LEU C 1 100 ? 48.572 -10.006 49.111 1.00 69.83 101 LEU C CA 1
ATOM 4629 C C . LEU C 1 100 ? 49.866 -9.592 49.801 1.00 67.34 101 LEU C C 1
ATOM 4630 O O . LEU C 1 100 ? 50.007 -9.741 51.014 1.00 64.63 101 LEU C O 1
ATOM 4635 N N . SER C 1 101 ? 50.808 -9.075 49.019 1.00 68.98 102 SER C N 1
ATOM 4636 C CA . SER C 1 101 ? 52.065 -8.574 49.561 1.00 64.55 102 SER C CA 1
ATOM 4637 C C . SER C 1 101 ? 51.793 -7.523 50.632 1.00 63.19 102 SER C C 1
ATOM 4638 O O . SER C 1 101 ? 52.246 -7.646 51.768 1.00 59.38 102 SER C O 1
ATOM 4641 N N . LEU C 1 102 ? 51.037 -6.496 50.257 1.00 62.24 103 LEU C N 1
ATOM 4642 C CA . LEU C 1 102 ? 50.693 -5.406 51.164 1.00 55.30 103 LEU C CA 1
ATOM 4643 C C . LEU C 1 102 ? 50.059 -5.931 52.447 1.00 58.18 103 LEU C C 1
ATOM 4644 O O . LEU C 1 102 ? 50.423 -5.517 53.547 1.00 62.80 103 LEU C O 1
ATOM 4649 N N . LEU C 1 103 ? 49.106 -6.844 52.296 1.00 58.23 104 LEU C N 1
ATOM 4650 C CA . LEU C 1 103 ? 48.424 -7.435 53.441 1.00 62.24 104 LEU C CA 1
ATOM 4651 C C . LEU C 1 103 ? 49.406 -8.170 54.350 1.00 65.35 104 LEU C C 1
ATOM 4652 O O . LEU C 1 103 ? 49.524 -7.860 55.535 1.00 70.10 104 LEU C O 1
ATOM 4657 N N . ASP C 1 104 ? 50.120 -9.136 53.782 1.00 66.09 105 ASP C N 1
ATOM 4658 C CA . ASP C 1 104 ? 51.014 -9.994 54.553 1.00 70.51 105 ASP C CA 1
ATOM 4659 C C . ASP C 1 104 ? 52.211 -9.256 55.154 1.00 68.69 105 ASP C C 1
ATOM 4660 O O . ASP C 1 104 ? 52.715 -9.639 56.209 1.00 72.74 105 ASP C O 1
ATOM 4665 N N . ASN C 1 105 ? 52.662 -8.198 54.486 1.00 59.72 106 ASN C N 1
ATOM 4666 C CA . ASN C 1 105 ? 53.881 -7.501 54.897 1.00 68.23 106 ASN C CA 1
ATOM 4667 C C . ASN C 1 105 ? 53.647 -6.201 55.665 1.00 71.32 106 ASN C C 1
ATOM 4668 O O . ASN C 1 105 ? 54.400 -5.871 56.582 1.00 68.63 106 ASN C O 1
ATOM 4673 N N . TYR C 1 106 ? 52.606 -5.465 55.290 1.00 71.12 107 TYR C N 1
ATOM 4674 C CA . TYR C 1 106 ? 52.316 -4.186 55.929 1.00 69.27 107 TYR C CA 1
ATOM 4675 C C . TYR C 1 106 ? 51.086 -4.260 56.825 1.00 73.80 107 TYR C C 1
ATOM 4676 O O . TYR C 1 106 ? 51.184 -4.228 58.052 1.00 89.46 107 TYR C O 1
ATOM 4685 N N . LEU C 1 107 ? 49.924 -4.354 56.189 1.00 76.47 108 LEU C N 1
ATOM 4686 C CA . LEU C 1 107 ? 48.645 -4.234 56.877 1.00 69.77 108 LEU C CA 1
ATOM 4687 C C . LEU C 1 107 ? 48.464 -5.246 58.006 1.00 77.24 108 LEU C C 1
ATOM 4688 O O . LEU C 1 107 ? 48.346 -4.869 59.173 1.00 86.24 108 LEU C O 1
ATOM 4693 N N . ILE C 1 108 ? 48.446 -6.528 57.656 1.00 72.21 109 ILE C N 1
ATOM 4694 C CA . ILE C 1 108 ? 48.214 -7.585 58.635 1.00 72.88 109 ILE C CA 1
ATOM 4695 C C . ILE C 1 108 ? 49.362 -7.694 59.639 1.00 85.53 109 ILE C C 1
ATOM 4696 O O . ILE C 1 108 ? 49.139 -7.901 60.832 1.00 91.46 109 ILE C O 1
ATOM 4701 N N . LYS C 1 109 ? 50.589 -7.552 59.150 1.00 84.52 110 LYS C N 1
ATOM 4702 C CA . LYS C 1 109 ? 51.767 -7.663 60.003 1.00 91.86 110 LYS C CA 1
ATOM 4703 C C . LYS C 1 109 ? 51.768 -6.634 61.130 1.00 98.64 110 LYS C C 1
ATOM 4704 O O . LYS C 1 109 ? 51.605 -6.981 62.299 1.00 96.86 110 LYS C O 1
ATOM 4710 N N . ASN C 1 110 ? 51.953 -5.369 60.769 1.00 99.06 111 ASN C N 1
ATOM 4711 C CA . ASN C 1 110 ? 52.069 -4.292 61.748 1.00 105.53 111 ASN C CA 1
ATOM 4712 C C . ASN C 1 110 ? 50.919 -4.247 62.750 1.00 107.10 111 ASN C C 1
ATOM 4713 O O . ASN C 1 110 ? 51.092 -3.805 63.886 1.00 111.65 111 ASN C O 1
ATOM 4718 N N . CYS C 1 111 ? 49.745 -4.701 62.322 1.00 106.99 112 CYS C N 1
ATOM 4719 C CA . CYS C 1 111 ? 48.575 -4.732 63.192 1.00 107.49 112 CYS C CA 1
ATOM 4720 C C . CYS C 1 111 ? 48.837 -5.552 64.450 1.00 109.95 112 CYS C C 1
ATOM 4721 O O . CYS C 1 111 ? 49.258 -6.706 64.373 1.00 112.32 112 CYS C O 1
ATOM 4724 N N . SER C 1 112 ? 48.584 -4.945 65.605 1.00 110.25 113 SER C N 1
ATOM 4725 C CA . SER C 1 112 ? 48.811 -5.600 66.888 1.00 109.87 113 SER C CA 1
ATOM 4726 C C . SER C 1 112 ? 47.620 -6.463 67.287 1.00 114.13 113 SER C C 1
ATOM 4727 O O . SER C 1 112 ? 46.694 -6.661 66.500 1.00 116.95 113 SER C O 1
ATOM 4730 N N . GLU C 1 113 ? 47.650 -6.973 68.514 1.00 117.58 114 GLU C N 1
ATOM 4731 C CA . GLU C 1 113 ? 46.562 -7.796 69.030 1.00 119.53 114 GLU C CA 1
ATOM 4732 C C . GLU C 1 113 ? 45.369 -6.938 69.430 1.00 119.07 114 GLU C C 1
ATOM 4733 O O . GLU C 1 113 ? 44.319 -7.457 69.806 1.00 120.26 114 GLU C O 1
ATOM 4739 N N . THR C 1 114 ? 45.537 -5.623 69.343 1.00 119.62 115 THR C N 1
ATOM 4740 C CA . THR C 1 114 ? 44.498 -4.687 69.761 1.00 120.64 115 THR C CA 1
ATOM 4741 C C . THR C 1 114 ? 43.941 -3.873 68.594 1.00 117.83 115 THR C C 1
ATOM 4742 O O . THR C 1 114 ? 43.633 -2.691 68.742 1.00 117.89 115 THR C O 1
ATOM 4746 N N . GLN C 1 115 ? 43.816 -4.513 67.436 1.00 109.12 116 GLN C N 1
ATOM 4747 C CA . GLN C 1 115 ? 43.253 -3.866 66.256 1.00 104.01 116 GLN C CA 1
ATOM 4748 C C . GLN C 1 115 ? 42.401 -4.855 65.468 1.00 104.61 116 GLN C C 1
ATOM 4749 O O . GLN C 1 115 ? 42.616 -5.063 64.275 1.00 100.70 116 GLN C O 1
ATOM 4755 N N . TYR C 1 116 ? 41.429 -5.455 66.148 1.00 109.09 117 TYR C N 1
ATOM 4756 C CA . TYR C 1 116 ? 40.620 -6.522 65.565 1.00 103.27 117 TYR C CA 1
ATOM 4757 C C . TYR C 1 116 ? 39.922 -6.105 64.273 1.00 90.79 117 TYR C C 1
ATOM 4758 O O . TYR C 1 116 ? 40.039 -6.785 63.253 1.00 87.81 117 TYR C O 1
ATOM 4767 N N . GLU C 1 117 ? 39.195 -4.992 64.323 1.00 89.90 118 GLU C N 1
ATOM 4768 C CA . GLU C 1 117 ? 38.474 -4.494 63.155 1.00 90.33 118 GLU C CA 1
ATOM 4769 C C . GLU C 1 117 ? 39.359 -4.474 61.914 1.00 89.21 118 GLU C C 1
ATOM 4770 O O . GLU C 1 117 ? 38.950 -4.917 60.840 1.00 79.32 118 GLU C O 1
ATOM 4776 N N . SER C 1 118 ? 40.573 -3.956 62.068 1.00 87.10 119 SER C N 1
ATOM 4777 C CA . SER C 1 118 ? 41.525 -3.903 60.967 1.00 80.08 119 SER C CA 1
ATOM 4778 C C . SER C 1 118 ? 41.940 -5.305 60.540 1.00 77.76 119 SER C C 1
ATOM 4779 O O . SER C 1 118 ? 41.965 -5.620 59.351 1.00 76.84 119 SER C O 1
ATOM 4782 N N . LYS C 1 119 ? 42.257 -6.147 61.518 1.00 75.96 120 LYS C N 1
ATOM 4783 C CA . LYS C 1 119 ? 42.735 -7.495 61.240 1.00 78.28 120 LYS C CA 1
ATOM 4784 C C . LYS C 1 119 ? 41.710 -8.301 60.443 1.00 70.78 120 LYS C C 1
ATOM 4785 O O . LYS C 1 119 ? 42.016 -8.809 59.365 1.00 67.31 120 LYS C O 1
ATOM 4791 N N . VAL C 1 120 ? 40.497 -8.412 60.976 1.00 75.56 121 VAL C N 1
ATOM 4792 C CA . VAL C 1 120 ? 39.431 -9.145 60.304 1.00 69.07 121 VAL C CA 1
ATOM 4793 C C . VAL C 1 120 ? 39.242 -8.650 58.875 1.00 65.65 121 VAL C C 1
ATOM 4794 O O . VAL C 1 120 ? 39.119 -9.444 57.944 1.00 66.58 121 VAL C O 1
ATOM 4798 N N . PHE C 1 121 ? 39.221 -7.331 58.710 1.00 60.98 122 PHE C N 1
ATOM 4799 C CA . PHE C 1 121 ? 39.056 -6.732 57.391 1.00 57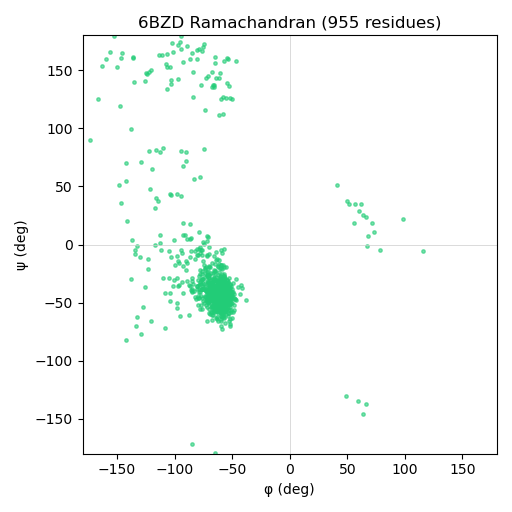.84 122 PHE C CA 1
ATOM 4800 C C . PHE C 1 121 ? 40.141 -7.207 56.432 1.00 65.25 122 PHE C C 1
ATOM 4801 O O . PHE C 1 121 ? 39.849 -7.757 55.372 1.00 62.07 122 PHE C O 1
ATOM 4809 N N . TYR C 1 122 ? 41.394 -6.993 56.813 1.00 70.43 123 TYR C N 1
ATOM 4810 C CA . TYR C 1 122 ? 42.526 -7.382 55.980 1.00 60.20 123 TYR C CA 1
ATOM 4811 C C . TYR C 1 122 ? 42.588 -8.894 55.776 1.00 59.60 123 TYR C C 1
ATOM 4812 O O . TYR C 1 122 ? 42.835 -9.367 54.668 1.00 59.82 123 TYR C O 1
ATOM 4821 N N . LEU C 1 123 ? 42.361 -9.646 56.849 1.00 59.78 124 LEU C N 1
ATOM 4822 C CA . LEU C 1 123 ? 42.304 -11.101 56.762 1.00 60.35 124 LEU C CA 1
ATOM 4823 C C . LEU C 1 123 ? 41.219 -11.525 55.784 1.00 66.28 124 LEU C C 1
ATOM 4824 O O . LEU C 1 123 ? 41.365 -12.512 55.063 1.00 64.34 124 LEU C O 1
ATOM 4829 N N . LYS C 1 124 ? 40.126 -10.772 55.772 1.00 66.71 125 LYS C N 1
ATOM 4830 C CA . LYS C 1 124 ? 39.050 -10.997 54.818 1.00 61.46 125 LYS C CA 1
ATOM 4831 C C . LYS C 1 124 ? 39.533 -10.703 53.398 1.00 62.36 125 LYS C C 1
ATOM 4832 O O . LYS C 1 124 ? 39.216 -11.438 52.466 1.00 63.64 125 LYS C O 1
ATOM 4838 N N . MET C 1 125 ? 40.305 -9.629 53.243 1.00 63.88 126 MET C N 1
ATOM 4839 C CA . MET C 1 125 ? 40.918 -9.304 51.957 1.00 66.51 126 MET C CA 1
ATOM 4840 C C . MET C 1 125 ? 41.846 -10.428 51.511 1.00 65.36 126 MET C C 1
ATOM 4841 O O . MET C 1 125 ? 41.811 -10.858 50.358 1.00 67.19 126 MET C O 1
ATOM 4846 N N . LYS C 1 126 ? 42.685 -10.889 52.433 1.00 59.14 127 LYS C N 1
ATOM 4847 C CA . LYS C 1 126 ? 43.614 -11.976 52.157 1.00 64.76 127 LYS C CA 1
ATOM 4848 C C . LYS C 1 126 ? 42.851 -13.181 51.627 1.00 64.55 127 LYS C C 1
ATOM 4849 O O . LYS C 1 126 ? 43.143 -13.686 50.545 1.00 63.41 127 LYS C O 1
ATOM 4855 N N . GLY C 1 127 ? 41.863 -13.630 52.393 1.00 67.15 128 GLY C N 1
ATOM 4856 C CA . GLY C 1 127 ? 41.012 -14.727 51.974 1.00 68.86 128 GLY C CA 1
ATOM 4857 C C . GLY C 1 127 ? 40.327 -14.419 50.657 1.00 62.25 128 GLY C C 1
ATOM 4858 O O . GLY C 1 127 ? 40.176 -15.295 49.808 1.00 66.22 128 GLY C O 1
ATOM 4859 N N . ASP C 1 128 ? 39.917 -13.167 50.486 1.00 60.53 129 ASP C N 1
ATOM 4860 C CA . ASP C 1 128 ? 39.263 -12.736 49.255 1.00 67.56 129 ASP C CA 1
ATOM 4861 C C . ASP C 1 128 ? 40.158 -12.906 48.033 1.00 69.72 129 ASP C C 1
ATOM 4862 O O . ASP C 1 128 ? 39.799 -13.601 47.088 1.00 73.35 129 ASP C O 1
ATOM 4867 N N . TYR C 1 129 ? 41.326 -12.272 48.059 1.00 71.03 130 TYR C N 1
ATOM 4868 C CA . TYR C 1 129 ? 42.201 -12.257 46.890 1.00 70.53 130 TYR C CA 1
ATOM 4869 C C . TYR C 1 129 ? 42.826 -13.605 46.563 1.00 66.42 130 TYR C C 1
ATOM 4870 O O . TYR C 1 129 ? 43.267 -13.833 45.437 1.00 67.63 130 TYR C O 1
ATOM 4879 N N . TYR C 1 130 ? 42.845 -14.499 47.544 1.00 63.57 131 TYR C N 1
ATOM 4880 C CA . TYR C 1 130 ? 43.214 -15.882 47.285 1.00 69.71 131 TYR C CA 1
ATOM 4881 C C . TYR C 1 130 ? 42.098 -16.559 46.503 1.00 76.90 131 TYR C C 1
ATOM 4882 O O . TYR C 1 130 ? 42.356 -17.345 45.592 1.00 78.39 131 TYR C O 1
ATOM 4891 N N . ARG C 1 131 ? 40.856 -16.248 46.863 1.00 71.68 132 ARG C N 1
ATOM 4892 C CA . ARG C 1 131 ? 39.700 -16.763 46.136 1.00 73.00 132 ARG C CA 1
ATOM 4893 C C . ARG C 1 131 ? 39.753 -16.370 44.663 1.00 75.77 132 ARG C C 1
ATOM 4894 O O . ARG C 1 131 ? 39.528 -17.201 43.784 1.00 87.86 132 ARG C O 1
ATOM 4902 N N . TYR C 1 132 ? 40.053 -15.102 44.403 1.00 77.50 133 TYR C N 1
ATOM 4903 C CA . TYR C 1 132 ? 40.188 -14.602 43.038 1.00 79.99 133 TYR C CA 1
ATOM 4904 C C . TYR C 1 132 ? 41.317 -15.326 42.310 1.00 80.97 133 TYR C C 1
ATOM 4905 O O . TYR C 1 132 ? 41.268 -15.507 41.095 1.00 83.94 133 TYR C O 1
ATOM 4914 N N . LEU C 1 133 ? 42.333 -15.737 43.064 1.00 72.75 134 LEU C N 1
ATOM 4915 C CA . LEU C 1 133 ? 43.422 -16.535 42.513 1.00 78.39 134 LEU C CA 1
ATOM 4916 C C . LEU C 1 133 ? 42.926 -17.925 42.131 1.00 83.33 134 LEU C C 1
ATOM 4917 O O . LEU C 1 133 ? 43.237 -18.433 41.054 1.00 91.18 134 LEU C O 1
ATOM 4922 N N . ALA C 1 134 ? 42.150 -18.534 43.020 1.00 81.16 135 ALA C N 1
ATOM 4923 C CA . ALA C 1 134 ? 41.642 -19.883 42.798 1.00 84.08 135 ALA C CA 1
ATOM 4924 C C . ALA C 1 134 ? 40.774 -19.971 41.547 1.00 89.16 135 ALA C C 1
ATOM 4925 O O . ALA C 1 134 ? 40.717 -21.013 40.895 1.00 97.83 135 ALA C O 1
ATOM 4927 N N . GLU C 1 135 ? 40.102 -18.873 41.217 1.00 84.90 136 GLU C N 1
ATOM 4928 C CA . GLU C 1 135 ? 39.157 -18.860 40.105 1.00 87.92 136 GLU C CA 1
ATOM 4929 C C . GLU C 1 135 ? 39.829 -19.103 38.754 1.00 89.94 136 GLU C C 1
ATOM 4930 O O . GLU C 1 135 ? 39.186 -19.569 37.814 1.00 93.75 136 GLU C O 1
ATOM 4936 N N . VAL C 1 136 ? 41.119 -18.791 38.661 1.00 90.93 137 VAL C N 1
ATOM 4937 C CA . VAL C 1 136 ? 41.850 -18.969 37.410 1.00 94.98 137 VAL C CA 1
ATOM 4938 C C . VAL C 1 136 ? 42.912 -20.059 37.515 1.00 96.93 137 VAL C C 1
ATOM 4939 O O . VAL C 1 136 ? 43.638 -20.324 36.556 1.00 102.31 137 VAL C O 1
ATOM 4943 N N . ALA C 1 137 ? 42.998 -20.695 38.678 1.00 94.68 138 ALA C N 1
ATOM 4944 C CA . ALA C 1 137 ? 44.023 -21.707 38.912 1.00 96.34 138 ALA C CA 1
ATOM 4945 C C . ALA C 1 137 ? 43.471 -23.125 38.820 1.00 97.46 138 ALA C C 1
ATOM 4946 O O . ALA C 1 137 ? 42.265 -23.328 38.691 1.00 94.98 138 ALA C O 1
ATOM 4948 N N . THR C 1 138 ? 44.372 -24.100 38.884 1.00 99.05 139 THR C N 1
ATOM 4949 C CA . THR C 1 138 ? 44.004 -25.511 38.849 1.00 101.72 139 THR C CA 1
ATOM 4950 C C . THR C 1 138 ? 45.096 -26.353 39.500 1.00 103.15 139 THR C C 1
ATOM 4951 O O . THR C 1 138 ? 46.205 -25.874 39.728 1.00 104.20 139 THR C O 1
ATOM 4955 N N . GLY C 1 139 ? 44.776 -27.607 39.799 1.00 103.93 140 GLY C N 1
ATOM 4956 C CA . GLY C 1 139 ? 45.742 -28.534 40.366 1.00 105.30 140 GLY C CA 1
ATOM 4957 C C . GLY C 1 139 ? 46.520 -27.978 41.544 1.00 103.34 140 GLY C C 1
ATOM 4958 O O . GLY C 1 139 ? 45.940 -27.436 42.484 1.00 103.59 140 GLY C O 1
ATOM 4959 N N . GLU C 1 140 ? 47.842 -28.114 41.489 1.00 111.44 141 GLU C N 1
ATOM 4960 C CA . GLU C 1 140 ? 48.714 -27.693 42.583 1.00 116.18 141 GLU C CA 1
ATOM 4961 C C . GLU C 1 140 ? 48.501 -26.239 42.995 1.00 113.51 141 GLU C C 1
ATOM 4962 O O . GLU C 1 140 ? 48.371 -25.938 44.181 1.00 112.53 141 GLU C O 1
ATOM 4968 N N . LYS C 1 141 ? 48.471 -25.342 42.016 1.00 109.16 142 LYS C N 1
ATOM 4969 C CA . LYS C 1 141 ? 48.326 -23.919 42.301 1.00 105.97 142 LYS C CA 1
ATOM 4970 C C . LYS C 1 141 ? 46.989 -23.620 42.972 1.00 101.04 142 LYS C C 1
ATOM 4971 O O . LYS C 1 141 ? 46.944 -23.053 44.064 1.00 98.72 142 LYS C O 1
ATOM 4977 N N . ARG C 1 142 ? 45.903 -24.010 42.314 1.00 101.72 143 ARG C N 1
ATOM 4978 C CA . ARG C 1 142 ? 44.564 -23.811 42.852 1.00 96.26 143 ARG C CA 1
ATOM 4979 C C . ARG C 1 142 ? 44.425 -24.469 44.219 1.00 94.06 143 ARG C C 1
ATOM 4980 O O . ARG C 1 142 ? 43.621 -24.042 45.045 1.00 93.76 143 ARG C O 1
ATOM 4988 N N . ALA C 1 143 ? 45.213 -25.512 44.453 1.00 94.71 144 ALA C N 1
ATOM 4989 C CA . ALA C 1 143 ? 45.170 -26.230 45.720 1.00 93.89 144 ALA C CA 1
ATOM 4990 C C . ALA C 1 143 ? 45.672 -25.365 46.872 1.00 94.12 144 ALA C C 1
ATOM 4991 O O . ALA C 1 143 ? 44.937 -25.093 47.822 1.00 96.03 144 ALA C O 1
ATOM 4993 N N . THR C 1 144 ? 46.925 -24.931 46.776 1.00 94.69 145 THR C N 1
ATOM 4994 C CA . THR C 1 144 ? 47.565 -24.176 47.848 1.00 98.49 145 THR C CA 1
ATOM 4995 C C . THR C 1 144 ? 46.825 -22.879 48.167 1.00 94.36 145 THR C C 1
ATOM 4996 O O . THR C 1 144 ? 46.616 -22.549 49.336 1.00 90.64 145 THR C O 1
ATOM 5000 N N . VAL C 1 145 ? 46.431 -22.146 47.129 1.00 94.05 146 VAL C N 1
ATOM 5001 C CA . VAL C 1 145 ? 45.728 -20.878 47.312 1.00 85.82 146 VAL C CA 1
ATOM 5002 C C . VAL C 1 145 ? 44.421 -21.060 48.083 1.00 86.34 146 VAL C C 1
ATOM 5003 O O . VAL C 1 145 ? 44.203 -20.408 49.104 1.00 82.27 146 VAL C O 1
ATOM 5007 N N . VAL C 1 146 ? 43.560 -21.947 47.592 1.00 89.40 147 VAL C N 1
ATOM 5008 C CA . VAL C 1 146 ? 42.301 -22.248 48.262 1.00 78.44 147 VAL C CA 1
ATOM 5009 C C . VAL C 1 146 ? 42.550 -22.593 49.726 1.00 82.94 147 VAL C C 1
ATOM 5010 O O . VAL C 1 146 ? 41.769 -22.227 50.605 1.00 86.59 147 VAL C O 1
ATOM 5014 N N . GLU C 1 147 ? 43.651 -23.294 49.975 1.00 85.17 148 GLU C N 1
ATOM 5015 C CA . GLU C 1 147 ? 44.045 -23.663 51.329 1.00 89.27 148 GLU C CA 1
ATOM 5016 C C . GLU C 1 147 ? 44.365 -22.426 52.161 1.00 91.54 148 GLU C C 1
ATOM 5017 O O . GLU C 1 147 ? 44.053 -22.367 53.350 1.00 91.79 148 GLU C O 1
ATOM 5023 N N . SER C 1 148 ? 44.994 -21.441 51.529 1.00 87.07 149 SER C N 1
ATOM 5024 C CA . SER C 1 148 ? 45.332 -20.189 52.198 1.00 87.53 149 SER C CA 1
ATOM 5025 C C . SER C 1 148 ? 44.095 -19.325 52.425 1.00 87.56 149 SER C C 1
ATOM 5026 O O . SER C 1 148 ? 43.908 -18.768 53.504 1.00 83.82 149 SER C O 1
ATOM 5029 N N . SER C 1 149 ? 43.255 -19.218 51.400 1.00 82.61 150 SER C N 1
ATOM 5030 C CA . SER C 1 149 ? 42.009 -18.466 51.505 1.00 76.73 150 SER C CA 1
ATOM 5031 C C . SER C 1 149 ? 41.192 -18.969 52.689 1.00 81.59 150 SER C C 1
ATOM 5032 O O . SER C 1 149 ? 40.687 -18.184 53.490 1.00 81.63 150 SER C O 1
ATOM 5035 N N . GLU C 1 150 ? 41.074 -20.289 52.789 1.00 82.19 151 GLU C N 1
ATOM 5036 C CA . GLU C 1 150 ? 40.369 -20.928 53.893 1.00 83.77 151 GLU C CA 1
ATOM 5037 C C . GLU C 1 150 ? 40.961 -20.533 55.243 1.00 83.74 151 GLU C C 1
ATOM 5038 O O . GLU C 1 150 ? 40.233 -20.156 56.157 1.00 84.53 151 GLU C O 1
ATOM 5044 N N . LYS C 1 151 ? 42.282 -20.618 55.362 1.00 89.58 152 LYS C N 1
ATOM 5045 C CA . LYS C 1 151 ? 42.955 -20.295 56.616 1.00 89.71 152 LYS C CA 1
ATOM 5046 C C . LYS C 1 151 ? 42.767 -18.822 56.978 1.00 84.39 152 LYS C C 1
ATOM 5047 O O . LYS C 1 151 ? 42.590 -18.480 58.147 1.00 84.76 152 LYS C O 1
ATOM 5053 N N . ALA C 1 152 ? 42.801 -17.956 55.970 1.00 81.00 153 ALA C N 1
ATOM 5054 C CA . ALA C 1 152 ? 42.551 -16.533 56.170 1.00 78.84 153 ALA C CA 1
ATOM 5055 C C . ALA C 1 152 ? 41.130 -16.309 56.677 1.00 79.50 153 ALA C C 1
ATOM 5056 O O . ALA C 1 152 ? 40.925 -15.801 57.779 1.00 75.77 153 ALA C O 1
ATOM 5058 N N . TYR C 1 153 ? 40.153 -16.688 55.861 1.00 73.77 154 TYR C N 1
ATOM 5059 C CA . TYR C 1 153 ? 38.746 -16.600 56.245 1.00 77.41 154 TYR C CA 1
ATOM 5060 C C . TYR C 1 153 ? 38.490 -17.240 57.607 1.00 80.42 154 TYR C C 1
ATOM 5061 O O . TYR C 1 153 ? 37.730 -16.714 58.422 1.00 79.85 154 TYR C O 1
ATOM 5070 N N . SER C 1 154 ? 39.125 -18.382 57.847 1.00 79.86 155 SER C N 1
ATOM 5071 C CA . SER C 1 154 ? 38.928 -19.114 59.090 1.00 82.97 155 SER C CA 1
ATOM 5072 C C . SER C 1 154 ? 39.491 -18.330 60.270 1.00 84.06 155 SER C C 1
ATOM 5073 O O . SER C 1 154 ? 38.922 -18.333 61.362 1.00 77.85 155 SER C O 1
ATOM 5076 N N . GLU C 1 155 ? 40.616 -17.662 60.042 1.00 83.59 156 GLU C N 1
ATOM 5077 C CA . GLU C 1 155 ? 41.232 -16.833 61.069 1.00 88.45 156 GLU C CA 1
ATOM 5078 C C . GLU C 1 155 ? 40.398 -15.577 61.305 1.00 84.31 156 GLU C C 1
ATOM 5079 O O . GLU C 1 155 ? 40.191 -15.161 62.446 1.00 84.71 156 GLU C O 1
ATOM 5085 N N . ALA C 1 156 ? 39.918 -14.981 60.219 1.00 80.60 157 ALA C N 1
ATOM 5086 C CA . ALA C 1 156 ? 39.057 -13.807 60.301 1.00 77.40 157 ALA C CA 1
ATOM 5087 C C . ALA C 1 156 ? 37.777 -14.126 61.063 1.00 80.89 157 ALA C C 1
ATOM 5088 O O . ALA C 1 156 ? 37.441 -13.453 62.037 1.00 78.35 157 ALA C O 1
ATOM 5090 N N . HIS C 1 157 ? 37.070 -15.159 60.615 1.00 81.98 158 HIS C N 1
ATOM 5091 C CA . HIS C 1 157 ? 35.837 -15.586 61.264 1.00 82.08 158 HIS C CA 1
ATOM 5092 C C . HIS C 1 157 ? 36.079 -15.835 62.747 1.00 84.56 158 HIS C C 1
ATOM 5093 O O . HIS C 1 157 ? 35.223 -15.549 63.581 1.00 90.17 158 HIS C O 1
ATOM 5100 N N . GLU C 1 158 ? 37.257 -16.361 63.071 1.00 94.53 159 GLU C N 1
ATOM 5101 C CA . GLU C 1 158 ? 37.634 -16.594 64.461 1.00 94.12 159 GLU C CA 1
ATOM 5102 C C . GLU C 1 158 ? 37.697 -15.295 65.258 1.00 88.78 159 GLU C C 1
ATOM 5103 O O . GLU C 1 158 ? 37.093 -15.185 66.326 1.00 88.33 159 GLU C O 1
ATOM 5109 N N . ILE C 1 159 ? 38.429 -14.317 64.736 1.00 83.81 160 ILE C N 1
ATOM 5110 C CA . ILE C 1 159 ? 38.558 -13.025 65.398 1.00 89.61 160 ILE C CA 1
ATOM 5111 C C . ILE C 1 159 ? 37.194 -12.370 65.591 1.00 93.17 160 ILE C C 1
ATOM 5112 O O . ILE C 1 159 ? 36.809 -12.034 66.710 1.00 96.00 160 ILE C O 1
ATOM 5117 N N . SER C 1 160 ? 36.465 -12.201 64.492 1.00 84.19 161 SER C N 1
ATOM 5118 C CA . SER C 1 160 ? 35.156 -11.556 64.524 1.00 82.64 161 SER C CA 1
ATOM 5119 C C . SER C 1 160 ? 34.200 -12.241 65.497 1.00 78.68 161 SER C C 1
ATOM 5120 O O . SER C 1 160 ? 33.566 -11.582 66.322 1.00 80.32 161 SER C O 1
ATOM 5123 N N . LYS C 1 161 ? 34.105 -13.563 65.396 1.00 80.00 162 LYS C N 1
ATOM 5124 C CA . LYS C 1 161 ? 33.197 -14.345 66.230 1.00 77.21 162 LYS C CA 1
ATOM 5125 C C . LYS C 1 161 ? 33.433 -14.151 67.726 1.00 80.03 162 LYS C C 1
ATOM 5126 O O . LYS C 1 161 ? 32.693 -14.694 68.546 1.00 82.05 162 LYS C O 1
ATOM 5132 N N . GLU C 1 162 ? 34.455 -13.379 68.085 1.00 89.47 163 GLU C N 1
ATOM 5133 C CA . GLU C 1 162 ? 34.794 -13.200 69.493 1.00 92.85 163 GLU C CA 1
ATOM 5134 C C . GLU C 1 162 ? 34.858 -11.738 69.938 1.00 89.42 163 GLU C C 1
ATOM 5135 O O . GLU C 1 162 ? 34.472 -11.412 71.061 1.00 92.07 163 GLU C O 1
ATOM 5141 N N . HIS C 1 163 ? 35.345 -10.861 69.066 1.00 87.30 164 HIS C N 1
ATOM 5142 C CA . HIS C 1 163 ? 35.541 -9.462 69.439 1.00 88.15 164 HIS C CA 1
ATOM 5143 C C . HIS C 1 163 ? 34.599 -8.510 68.707 1.00 91.92 164 HIS C C 1
ATOM 5144 O O . HIS C 1 163 ? 34.592 -7.310 68.979 1.00 88.00 164 HIS C O 1
ATOM 5151 N N . MET C 1 164 ? 33.810 -9.040 67.779 1.00 86.01 165 MET C N 1
ATOM 5152 C CA . MET C 1 164 ? 32.929 -8.199 66.973 1.00 79.55 165 MET C CA 1
ATOM 5153 C C . MET C 1 164 ? 31.455 -8.567 67.123 1.00 83.24 165 MET C C 1
ATOM 5154 O O . MET C 1 164 ? 31.111 -9.721 67.377 1.00 78.22 165 MET C O 1
ATOM 5159 N N . GLN C 1 165 ? 30.592 -7.568 66.968 1.00 82.64 166 GLN C N 1
ATOM 5160 C CA . GLN C 1 165 ? 29.152 -7.773 67.034 1.00 80.30 166 GLN C CA 1
ATOM 5161 C C . GLN C 1 165 ? 28.673 -8.533 65.804 1.00 74.86 166 GLN C C 1
ATOM 5162 O O . GLN C 1 165 ? 29.206 -8.344 64.711 1.00 73.21 166 GLN C O 1
ATOM 5168 N N . PRO C 1 166 ? 27.662 -9.398 65.979 1.00 72.78 167 PRO C N 1
ATOM 5169 C CA . PRO C 1 166 ? 27.073 -10.113 64.843 1.00 68.66 167 PRO C CA 1
ATOM 5170 C C . PRO C 1 166 ? 26.534 -9.136 63.805 1.00 67.79 167 PRO C C 1
ATOM 5171 O O . PRO C 1 166 ? 26.307 -9.519 62.657 1.00 68.49 167 PRO C O 1
ATOM 5175 N N . THR C 1 167 ? 26.330 -7.886 64.210 1.00 67.31 168 THR C N 1
ATOM 5176 C CA . THR C 1 167 ? 25.811 -6.866 63.306 1.00 66.20 168 THR C CA 1
ATOM 5177 C C . THR C 1 167 ? 26.921 -6.018 62.691 1.00 66.97 168 THR C C 1
ATOM 5178 O O . THR C 1 167 ? 26.693 -5.317 61.708 1.00 66.89 168 THR C O 1
ATOM 5182 N N . HIS C 1 168 ? 28.116 -6.081 63.271 1.00 67.37 169 HIS C N 1
ATOM 5183 C CA . HIS C 1 168 ? 29.256 -5.343 62.741 1.00 65.77 169 HIS C CA 1
ATOM 5184 C C . HIS C 1 168 ? 29.405 -5.642 61.253 1.00 62.51 169 HIS C C 1
ATOM 5185 O O . HIS C 1 168 ? 29.479 -6.806 60.856 1.00 68.33 169 HIS C O 1
ATOM 5192 N N . PRO C 1 169 ? 29.438 -4.587 60.425 1.00 55.24 170 PRO C N 1
ATOM 5193 C CA . PRO C 1 169 ? 29.459 -4.723 58.963 1.00 61.09 170 PRO C CA 1
ATOM 5194 C C . PRO C 1 169 ? 30.681 -5.491 58.457 1.00 60.69 170 PRO C C 1
ATOM 5195 O O . PRO C 1 169 ? 30.602 -6.145 57.416 1.00 58.36 170 PRO C O 1
ATOM 5199 N N . ILE C 1 170 ? 31.791 -5.422 59.187 1.00 63.40 171 ILE C N 1
ATOM 5200 C CA . ILE C 1 170 ? 32.983 -6.175 58.812 1.00 61.47 171 ILE C CA 1
ATOM 5201 C C . ILE C 1 170 ? 32.765 -7.672 59.021 1.00 56.78 171 ILE C C 1
ATOM 5202 O O . ILE C 1 170 ? 33.093 -8.486 58.157 1.00 55.89 171 ILE C O 1
ATOM 5207 N N . ARG C 1 171 ? 32.215 -8.027 60.178 1.00 58.46 172 ARG C N 1
ATOM 5208 C CA . ARG C 1 171 ? 31.916 -9.421 60.480 1.00 55.78 172 ARG C CA 1
ATOM 5209 C C . ARG C 1 171 ? 30.856 -9.974 59.531 1.00 62.73 172 ARG C C 1
ATOM 5210 O O . ARG C 1 171 ? 30.860 -11.161 59.205 1.00 68.43 172 ARG C O 1
ATOM 5218 N N . LEU C 1 172 ? 29.951 -9.107 59.090 1.00 58.07 173 LEU C N 1
ATOM 5219 C CA . LEU C 1 172 ? 28.923 -9.495 58.130 1.00 63.38 173 LEU C CA 1
ATOM 5220 C C . LEU C 1 172 ? 29.505 -9.643 56.728 1.00 62.85 173 LEU C C 1
ATOM 5221 O O . LEU C 1 172 ? 29.284 -10.652 56.061 1.00 64.35 173 LEU C O 1
ATOM 5226 N N . GLY C 1 173 ? 30.247 -8.633 56.287 1.00 59.39 174 GLY C N 1
ATOM 5227 C CA . GLY C 1 173 ? 30.915 -8.683 54.999 1.00 61.77 174 GLY C CA 1
ATOM 5228 C C . GLY C 1 173 ? 31.795 -9.913 54.886 1.00 60.63 174 GLY C C 1
ATOM 5229 O O . GLY C 1 173 ? 31.871 -10.542 53.829 1.00 56.74 174 GLY C O 1
ATOM 5230 N N . LEU C 1 174 ? 32.465 -10.253 55.984 1.00 57.44 175 LEU C N 1
ATOM 5231 C CA . LEU C 1 174 ? 33.258 -11.473 56.058 1.00 60.32 175 LEU C CA 1
ATOM 5232 C C . LEU C 1 174 ? 32.389 -12.703 55.823 1.00 63.01 175 LEU C C 1
ATOM 5233 O O . LEU C 1 174 ? 32.558 -13.410 54.832 1.00 61.97 175 LEU C O 1
ATOM 5238 N N . ALA C 1 175 ? 31.462 -12.952 56.745 1.00 62.03 176 ALA C N 1
ATOM 5239 C CA . ALA C 1 175 ? 30.551 -14.090 56.647 1.00 60.75 176 ALA C CA 1
ATOM 5240 C C . ALA C 1 175 ? 30.014 -14.249 55.229 1.00 62.06 176 ALA C C 1
ATOM 5241 O O . ALA C 1 175 ? 29.930 -15.360 54.709 1.00 67.03 176 ALA C O 1
ATOM 5243 N N . LEU C 1 176 ? 29.658 -13.126 54.610 1.00 57.75 177 LEU C N 1
ATOM 5244 C CA . LEU C 1 176 ? 29.193 -13.112 53.227 1.00 55.57 177 LEU C CA 1
ATOM 5245 C C . LEU C 1 176 ? 30.247 -13.702 52.296 1.00 62.93 177 LEU C C 1
ATOM 5246 O O . LEU C 1 176 ? 30.013 -14.716 51.642 1.00 67.29 177 LEU C O 1
ATOM 5251 N N . ASN C 1 177 ? 31.410 -13.063 52.246 1.00 66.69 178 ASN C N 1
ATOM 5252 C CA . ASN C 1 177 ? 32.503 -13.520 51.394 1.00 64.13 178 ASN C CA 1
ATOM 5253 C C . ASN C 1 177 ? 32.975 -14.926 51.757 1.00 64.11 178 ASN C C 1
ATOM 5254 O O . ASN C 1 177 ? 33.429 -15.678 50.894 1.00 62.12 178 ASN C O 1
ATOM 5259 N N . TYR C 1 178 ? 32.859 -15.277 53.034 1.00 66.29 179 TYR C N 1
ATOM 5260 C CA . TYR C 1 178 ? 33.257 -16.598 53.505 1.00 68.64 179 TYR C CA 1
ATOM 5261 C C . TYR C 1 178 ? 32.294 -17.654 52.976 1.00 71.83 179 TYR C C 1
ATOM 5262 O O . TYR C 1 178 ? 32.712 -18.666 52.417 1.00 81.61 179 TYR C O 1
ATOM 5271 N N . SER C 1 179 ? 31.000 -17.407 53.155 1.00 74.39 180 SER C N 1
ATOM 5272 C CA . SER C 1 179 ? 29.969 -18.306 52.651 1.00 72.93 180 SER C CA 1
ATOM 5273 C C . SER C 1 179 ? 30.068 -18.447 51.134 1.00 75.01 180 SER C C 1
ATOM 5274 O O . SER C 1 179 ? 29.860 -19.531 50.590 1.00 78.01 180 SER C O 1
ATOM 5277 N N . VAL C 1 180 ? 30.385 -17.345 50.460 1.00 70.64 181 VAL C N 1
ATOM 5278 C CA . VAL C 1 180 ? 30.594 -17.351 49.016 1.00 73.40 181 VAL C CA 1
ATOM 5279 C C . VAL C 1 180 ? 31.765 -18.258 48.653 1.00 75.77 181 VAL C C 1
ATOM 5280 O O . VAL C 1 180 ? 31.753 -18.922 47.616 1.00 85.22 181 VAL C O 1
ATOM 5284 N N . PHE C 1 181 ? 32.770 -18.291 49.523 1.00 76.94 182 PHE C N 1
ATOM 5285 C CA . PHE C 1 181 ? 33.915 -19.174 49.337 1.00 79.73 182 PHE C CA 1
ATOM 5286 C C . PHE C 1 181 ? 33.524 -20.636 49.544 1.00 81.31 182 PHE C C 1
ATOM 5287 O O . PHE C 1 181 ? 34.232 -21.546 49.108 1.00 82.06 182 PHE C O 1
ATOM 5295 N N . TYR C 1 182 ? 32.392 -20.853 50.209 1.00 80.18 183 TYR C N 1
ATOM 5296 C CA . TYR C 1 182 ? 31.885 -22.200 50.455 1.00 78.55 183 TYR C CA 1
ATOM 5297 C C . TYR C 1 182 ? 30.968 -22.685 49.334 1.00 81.56 183 TYR C C 1
ATOM 5298 O O . TYR C 1 182 ? 30.687 -23.878 49.228 1.00 89.29 183 TYR C O 1
ATOM 5307 N N . TYR C 1 183 ? 30.503 -21.759 48.503 1.00 79.74 184 TYR C N 1
ATOM 5308 C CA . TYR C 1 183 ? 29.554 -22.096 47.448 1.00 82.79 184 TYR C CA 1
ATOM 5309 C C . TYR C 1 183 ? 30.179 -22.011 46.059 1.00 83.37 184 TYR C C 1
ATOM 5310 O O . TYR C 1 183 ? 29.766 -22.723 45.142 1.00 85.78 184 TYR C O 1
ATOM 5319 N N . GLU C 1 184 ? 31.175 -21.144 45.907 1.00 82.97 185 GLU C N 1
ATOM 5320 C CA . GLU C 1 184 ? 31.774 -20.893 44.601 1.00 87.20 185 GLU C CA 1
ATOM 5321 C C . GLU C 1 184 ? 33.081 -21.658 44.396 1.00 83.96 185 GLU C C 1
ATOM 5322 O O . GLU C 1 184 ? 33.534 -21.827 43.264 1.00 83.14 185 GLU C O 1
ATOM 5328 N N . ILE C 1 185 ? 33.682 -22.126 45.487 1.00 79.73 186 ILE C N 1
ATOM 5329 C CA . ILE C 1 185 ? 34.990 -22.772 45.412 1.00 87.15 186 ILE C CA 1
ATOM 5330 C C . ILE C 1 185 ? 35.032 -24.147 46.081 1.00 84.42 186 ILE C C 1
ATOM 5331 O O . ILE C 1 185 ? 35.439 -25.132 45.465 1.00 91.25 186 ILE C O 1
ATOM 5336 N N . GLN C 1 186 ? 34.616 -24.212 47.342 1.00 79.13 187 GLN C N 1
ATOM 5337 C CA . GLN C 1 186 ? 34.603 -25.478 48.067 1.00 75.68 187 GLN C CA 1
ATOM 5338 C C . GLN C 1 186 ? 33.426 -26.336 47.621 1.00 87.00 187 GLN C C 1
ATOM 5339 O O . GLN C 1 186 ? 33.330 -27.511 47.979 1.00 84.96 187 GLN C O 1
ATOM 5345 N N . ASN C 1 187 ? 32.541 -25.740 46.827 1.00 90.99 188 ASN C N 1
ATOM 5346 C CA . ASN C 1 187 ? 31.319 -26.405 46.390 1.00 89.87 188 ASN C CA 1
ATOM 5347 C C . ASN C 1 187 ? 30.683 -27.211 47.518 1.00 88.97 188 ASN C C 1
ATOM 5348 O O . ASN C 1 187 ? 30.387 -28.394 47.362 1.00 95.68 188 ASN C O 1
ATOM 5353 N N . ALA C 1 188 ? 30.491 -26.556 48.659 1.00 83.37 189 ALA C N 1
ATOM 5354 C CA . ALA C 1 188 ? 29.864 -27.176 49.819 1.00 89.52 189 ALA C CA 1
ATOM 5355 C C . ALA C 1 188 ? 28.736 -26.291 50.342 1.00 90.11 189 ALA C C 1
ATOM 5356 O O . ALA C 1 188 ? 28.856 -25.693 51.410 1.00 93.10 189 ALA C O 1
ATOM 5358 N N . PRO C 1 189 ? 27.634 -26.210 49.582 1.00 89.83 190 PRO C N 1
ATOM 5359 C CA . PRO C 1 189 ? 26.504 -25.319 49.870 1.00 90.04 190 PRO C CA 1
ATOM 5360 C C . PRO C 1 189 ? 25.911 -25.522 51.268 1.00 87.91 190 PRO C C 1
ATOM 5361 O O . PRO C 1 189 ? 25.223 -24.631 51.773 1.00 89.54 190 PRO C O 1
ATOM 5365 N N . GLU C 1 190 ? 26.179 -26.669 51.887 1.00 91.75 191 GLU C N 1
ATOM 5366 C CA . GLU C 1 190 ? 25.663 -26.937 53.227 1.00 93.76 191 GLU C CA 1
ATOM 5367 C C . GLU C 1 190 ? 26.300 -26.019 54.275 1.00 91.64 191 GLU C C 1
ATOM 5368 O O . GLU C 1 190 ? 25.601 -25.417 55.091 1.00 87.24 191 GLU C O 1
ATOM 5374 N N . GLN C 1 191 ? 27.623 -25.907 54.238 1.00 96.02 192 GLN C N 1
ATOM 5375 C CA . GLN C 1 191 ? 28.337 -24.987 55.115 1.00 93.52 192 GLN C CA 1
ATOM 5376 C C . GLN C 1 191 ? 28.071 -23.544 54.707 1.00 88.00 192 GLN C C 1
ATOM 5377 O O . GLN C 1 191 ? 27.888 -22.672 55.557 1.00 84.48 192 GLN C O 1
ATOM 5383 N N . ALA C 1 192 ? 28.057 -23.300 53.401 1.00 81.25 193 ALA C N 1
ATOM 5384 C CA . ALA C 1 192 ? 27.780 -21.973 52.867 1.00 75.26 193 ALA C CA 1
ATOM 5385 C C . ALA C 1 192 ? 26.496 -21.409 53.459 1.00 79.98 193 ALA C C 1
ATOM 5386 O O . ALA C 1 192 ? 26.527 -20.456 54.236 1.00 73.47 193 ALA C O 1
ATOM 5388 N N . CYS C 1 193 ? 25.369 -22.009 53.091 1.00 77.39 194 CYS C N 1
ATOM 5389 C CA . CYS C 1 193 ? 24.068 -21.584 53.599 1.00 75.87 194 CYS C CA 1
ATOM 5390 C C . CYS C 1 193 ? 24.052 -21.506 55.122 1.00 76.98 194 CYS C C 1
ATOM 5391 O O . CYS C 1 193 ? 23.488 -20.577 55.695 1.00 74.71 194 CYS C O 1
ATOM 5394 N N . HIS C 1 194 ? 24.675 -22.482 55.774 1.00 71.16 195 HIS C N 1
ATOM 5395 C CA . HIS C 1 194 ? 24.702 -22.529 57.234 1.00 75.09 195 HIS C CA 1
ATOM 5396 C C . HIS C 1 194 ? 25.366 -21.294 57.835 1.00 78.14 195 HIS C C 1
ATOM 5397 O O . HIS C 1 194 ? 24.874 -20.734 58.813 1.00 74.75 195 HIS C O 1
ATOM 5404 N N . LEU C 1 195 ? 26.485 -20.878 57.250 1.00 80.55 196 LEU C N 1
ATOM 5405 C CA . LEU C 1 195 ? 27.199 -19.698 57.724 1.00 74.91 196 LEU C CA 1
ATOM 5406 C C . LEU C 1 195 ? 26.423 -18.425 57.410 1.00 73.40 196 LEU C C 1
ATOM 5407 O O . LEU C 1 195 ? 26.225 -17.579 58.281 1.00 74.00 196 LEU C O 1
ATOM 5412 N N . ALA C 1 196 ? 25.992 -18.292 56.160 1.00 65.28 197 ALA C N 1
ATOM 5413 C CA . ALA C 1 196 ? 25.198 -17.141 55.748 1.00 70.19 197 ALA C CA 1
ATOM 5414 C C . ALA C 1 196 ? 23.959 -17.005 56.624 1.00 76.49 197 ALA C C 1
ATOM 5415 O O . ALA C 1 196 ? 23.630 -15.915 57.089 1.00 74.89 197 ALA C O 1
ATOM 5417 N N . LYS C 1 197 ? 23.281 -18.126 56.851 1.00 75.02 198 LYS C N 1
ATOM 5418 C CA . LYS C 1 197 ? 22.085 -18.153 57.683 1.00 73.22 198 LYS C CA 1
ATOM 5419 C C . LYS C 1 197 ? 22.427 -17.834 59.136 1.00 71.88 198 LYS C C 1
ATOM 5420 O O . LYS C 1 197 ? 21.733 -17.053 59.785 1.00 70.68 198 LYS C O 1
ATOM 5426 N N . THR C 1 198 ? 23.498 -18.441 59.638 1.00 71.66 199 THR C N 1
ATOM 5427 C CA . THR C 1 198 ? 23.972 -18.174 60.991 1.00 74.18 199 THR C CA 1
ATOM 5428 C C . THR C 1 198 ? 24.286 -16.694 61.178 1.00 71.45 199 THR C C 1
ATOM 5429 O O . THR C 1 198 ? 23.824 -16.067 62.131 1.00 71.98 199 THR C O 1
ATOM 5433 N N . ALA C 1 199 ? 25.070 -16.139 60.258 1.00 66.08 200 ALA C N 1
ATOM 5434 C CA . ALA C 1 199 ? 25.442 -14.731 60.316 1.00 64.88 200 ALA C CA 1
ATOM 5435 C C . ALA C 1 199 ? 24.209 -13.837 60.282 1.00 66.52 200 ALA C C 1
ATOM 5436 O O . ALA C 1 199 ? 24.154 -12.812 60.962 1.00 66.32 200 ALA C O 1
ATOM 5438 N N . PHE C 1 200 ? 23.219 -14.233 59.490 1.00 72.13 201 PHE C N 1
ATOM 5439 C CA . PHE C 1 200 ? 21.983 -13.469 59.373 1.00 70.23 201 PHE C CA 1
ATOM 5440 C C . PHE C 1 200 ? 21.172 -13.544 60.663 1.00 66.69 201 PHE C C 1
ATOM 5441 O O . PHE C 1 200 ? 20.715 -12.525 61.178 1.00 64.07 201 PHE C O 1
ATOM 5449 N N . ASP C 1 201 ? 21.004 -14.756 61.182 1.00 67.29 202 ASP C N 1
ATOM 5450 C CA . ASP C 1 201 ? 20.234 -14.977 62.403 1.00 68.88 202 ASP C CA 1
ATOM 5451 C C . ASP C 1 201 ? 20.892 -14.325 63.616 1.00 67.81 202 ASP C C 1
ATOM 5452 O O . ASP C 1 201 ? 20.209 -13.833 64.512 1.00 70.38 202 ASP C O 1
ATOM 5457 N N . ASP C 1 202 ? 22.221 -14.327 63.637 1.00 70.42 203 ASP C N 1
ATOM 5458 C CA . ASP C 1 202 ? 22.975 -13.672 64.700 1.00 68.62 203 ASP C CA 1
ATOM 5459 C C . ASP C 1 202 ? 22.757 -12.161 64.677 1.00 69.30 203 ASP C C 1
ATOM 5460 O O . ASP C 1 202 ? 22.477 -11.547 65.708 1.00 73.24 203 ASP C O 1
ATOM 5465 N N . ALA C 1 203 ? 22.886 -11.568 63.494 1.00 69.69 204 ALA C N 1
ATOM 5466 C CA . ALA C 1 203 ? 22.650 -10.140 63.323 1.00 65.13 204 ALA C CA 1
ATOM 5467 C C . ALA C 1 203 ? 21.217 -9.785 63.704 1.00 68.94 204 ALA C C 1
ATOM 5468 O O . ALA C 1 203 ? 20.983 -8.865 64.488 1.00 75.30 204 ALA C O 1
ATOM 5470 N N . ILE C 1 204 ? 20.263 -10.523 63.145 1.00 61.80 205 ILE C N 1
ATOM 5471 C CA . ILE C 1 204 ? 18.850 -10.318 63.444 1.00 70.36 205 ILE C CA 1
ATOM 5472 C C . ILE C 1 204 ? 18.569 -10.438 64.939 1.00 70.24 205 ILE C C 1
ATOM 5473 O O . ILE C 1 204 ? 17.866 -9.608 65.514 1.00 66.97 205 ILE C O 1
ATOM 5478 N N . ALA C 1 205 ? 19.125 -11.471 65.564 1.00 69.54 206 ALA C N 1
ATOM 5479 C CA . ALA C 1 205 ? 18.915 -11.704 66.988 1.00 69.83 206 ALA C CA 1
ATOM 5480 C C . ALA C 1 205 ? 19.335 -10.494 67.816 1.00 72.43 206 ALA C C 1
ATOM 5481 O O . ALA C 1 205 ? 18.582 -10.019 68.665 1.00 74.59 206 ALA C O 1
ATOM 5483 N N . GLU C 1 206 ? 20.540 -9.999 67.559 1.00 77.00 207 GLU C N 1
ATOM 5484 C CA . GLU C 1 206 ? 21.057 -8.835 68.266 1.00 79.84 207 GLU C CA 1
ATOM 5485 C C . GLU C 1 206 ? 20.859 -7.578 67.427 1.00 78.35 207 GLU C C 1
ATOM 5486 O O . GLU C 1 206 ? 21.753 -6.740 67.324 1.00 78.23 207 GLU C O 1
ATOM 5492 N N . LEU C 1 207 ? 19.675 -7.460 66.835 1.00 76.53 208 LEU C N 1
ATOM 5493 C CA . LEU C 1 207 ? 19.344 -6.342 65.958 1.00 79.86 208 LEU C CA 1
ATOM 5494 C C . LEU C 1 207 ? 19.374 -5.014 66.711 1.00 80.51 208 LEU C C 1
ATOM 5495 O O . LEU C 1 207 ? 19.351 -3.943 66.104 1.00 78.89 208 LEU C O 1
ATOM 5500 N N . ASP C 1 208 ? 19.428 -5.093 68.037 1.00 85.34 209 ASP C N 1
ATOM 5501 C CA . ASP C 1 208 ? 19.458 -3.902 68.878 1.00 84.11 209 ASP C CA 1
ATOM 5502 C C . ASP C 1 208 ? 20.867 -3.331 68.994 1.00 86.22 209 ASP C C 1
ATOM 5503 O O . ASP C 1 208 ? 21.068 -2.270 69.583 1.00 85.65 209 ASP C O 1
ATOM 5508 N N . THR C 1 209 ? 21.840 -4.040 68.431 1.00 85.76 210 THR C N 1
ATOM 5509 C CA . THR C 1 209 ? 23.238 -3.640 68.545 1.00 85.76 210 THR C CA 1
ATOM 5510 C C . THR C 1 209 ? 23.699 -2.773 67.376 1.00 82.27 210 THR C C 1
ATOM 5511 O O . THR C 1 209 ? 24.888 -2.476 67.247 1.00 82.49 210 THR C O 1
ATOM 5515 N N . LEU C 1 210 ? 22.758 -2.371 66.527 1.00 80.66 211 LEU C N 1
ATOM 5516 C CA . LEU C 1 210 ? 23.079 -1.520 65.385 1.00 77.75 211 LEU C CA 1
ATOM 5517 C C . LEU C 1 210 ? 23.542 -0.136 65.831 1.00 76.64 211 LEU C C 1
ATOM 5518 O O . LEU C 1 210 ? 22.969 0.455 66.746 1.00 73.23 211 LEU C O 1
ATOM 5523 N N . ASN C 1 211 ? 24.584 0.374 65.182 1.00 76.35 212 ASN C N 1
ATOM 5524 C CA . ASN C 1 211 ? 25.102 1.703 65.491 1.00 79.08 212 ASN C CA 1
ATOM 5525 C C . ASN C 1 211 ? 24.746 2.714 64.411 1.00 78.97 212 ASN C C 1
ATOM 5526 O O . ASN C 1 211 ? 24.370 2.345 63.299 1.00 75.65 212 ASN C O 1
ATOM 5531 N N . GLU C 1 212 ? 24.875 3.993 64.745 1.00 78.65 213 GLU C N 1
ATOM 5532 C CA . GLU C 1 212 ? 24.533 5.068 63.823 1.00 82.79 213 GLU C CA 1
ATOM 5533 C C . GLU C 1 212 ? 25.381 5.031 62.555 1.00 84.76 213 GLU C C 1
ATOM 5534 O O . GLU C 1 212 ? 24.853 4.946 61.446 1.00 78.71 213 GLU C O 1
ATOM 5540 N N . ASP C 1 213 ? 26.697 5.085 62.730 1.00 91.60 214 ASP C N 1
ATOM 5541 C CA . ASP C 1 213 ? 27.627 5.262 61.616 1.00 94.17 214 ASP C CA 1
ATOM 5542 C C . ASP C 1 213 ? 27.569 4.168 60.549 1.00 96.98 214 ASP C C 1
ATOM 5543 O O . ASP C 1 213 ? 28.006 4.381 59.419 1.00 102.96 214 ASP C O 1
ATOM 5548 N N . SER C 1 214 ? 27.037 3.001 60.898 1.00 86.73 215 SER C N 1
ATOM 5549 C CA . SER C 1 214 ? 27.023 1.885 59.958 1.00 82.72 215 SER C CA 1
ATOM 5550 C C . SER C 1 214 ? 25.815 0.960 60.113 1.00 82.82 215 SER C C 1
ATOM 5551 O O . SER C 1 214 ? 25.972 -0.256 60.221 1.00 80.62 215 SER C O 1
ATOM 5554 N N . TYR C 1 215 ? 24.616 1.535 60.124 1.00 75.12 216 TYR C N 1
ATOM 5555 C CA . TYR C 1 215 ? 23.394 0.739 60.139 1.00 70.61 216 TYR C CA 1
ATOM 5556 C C . TYR C 1 215 ? 23.045 0.341 58.711 1.00 68.10 216 TYR C C 1
ATOM 5557 O O . TYR C 1 215 ? 22.523 -0.745 58.463 1.00 60.27 216 TYR C O 1
ATOM 5566 N N . LYS C 1 216 ? 23.354 1.231 57.775 1.00 72.74 217 LYS C N 1
ATOM 5567 C CA . LYS C 1 216 ? 23.044 1.018 56.368 1.00 71.69 217 LYS C CA 1
ATOM 5568 C C . LYS C 1 216 ? 23.927 -0.072 55.770 1.00 70.70 217 LYS C C 1
ATOM 5569 O O . LYS C 1 216 ? 23.500 -0.813 54.885 1.00 68.89 217 LYS C O 1
ATOM 5575 N N . ASP C 1 217 ? 25.160 -0.165 56.258 1.00 69.06 218 ASP C N 1
ATOM 5576 C CA . ASP C 1 217 ? 26.076 -1.204 55.804 1.00 69.70 218 ASP C CA 1
ATOM 5577 C C . ASP C 1 217 ? 25.640 -2.567 56.323 1.00 63.71 218 ASP C C 1
ATOM 5578 O O . ASP C 1 217 ? 25.627 -3.548 55.582 1.00 60.40 218 ASP C O 1
ATOM 5583 N N . SER C 1 218 ? 25.277 -2.619 57.600 1.00 57.82 219 SER C N 1
ATOM 5584 C CA . SER C 1 218 ? 24.878 -3.870 58.237 1.00 61.30 219 SER C CA 1
ATOM 5585 C C . SER C 1 218 ? 23.618 -4.456 57.609 1.00 61.04 219 SER C C 1
ATOM 5586 O O . SER C 1 218 ? 23.573 -5.642 57.285 1.00 60.71 219 SER C O 1
ATOM 5589 N N . THR C 1 219 ? 22.598 -3.621 57.440 1.00 61.71 220 THR C N 1
ATOM 5590 C CA . THR C 1 219 ? 21.337 -4.064 56.859 1.00 61.73 220 THR C CA 1
ATOM 5591 C C . THR C 1 219 ? 21.516 -4.493 55.407 1.00 62.19 220 THR C C 1
ATOM 5592 O O . THR C 1 219 ? 20.883 -5.445 54.951 1.00 65.01 220 THR C O 1
ATOM 5596 N N . LEU C 1 220 ? 22.383 -3.788 54.687 1.00 60.96 221 LEU C N 1
ATOM 5597 C CA . LEU C 1 220 ? 22.634 -4.090 53.285 1.00 65.17 221 LEU C CA 1
ATOM 5598 C C . LEU C 1 220 ? 23.305 -5.452 53.140 1.00 64.60 221 LEU C C 1
ATOM 5599 O O . LEU C 1 220 ? 22.928 -6.250 52.281 1.00 61.90 221 LEU C O 1
ATOM 5604 N N . ILE C 1 221 ? 24.297 -5.714 53.987 1.00 60.34 222 ILE C N 1
ATOM 5605 C CA . ILE C 1 221 ? 24.980 -7.002 53.984 1.00 66.65 222 ILE C CA 1
ATOM 5606 C C . ILE C 1 221 ? 24.044 -8.118 54.434 1.00 62.33 222 ILE C C 1
ATOM 5607 O O . ILE C 1 221 ? 24.015 -9.191 53.833 1.00 63.56 222 ILE C O 1
ATOM 5612 N N . MET C 1 222 ? 23.281 -7.861 55.492 1.00 63.07 223 MET C N 1
ATOM 5613 C CA . MET C 1 222 ? 22.271 -8.807 55.949 1.00 56.93 223 MET C CA 1
ATOM 5614 C C . MET C 1 222 ? 21.349 -9.183 54.793 1.00 60.76 223 MET C C 1
ATOM 5615 O O . MET C 1 222 ? 21.002 -10.350 54.618 1.00 62.05 223 MET C O 1
ATOM 5620 N N . GLN C 1 223 ? 20.967 -8.186 54.000 1.00 61.25 224 GLN C N 1
ATOM 5621 C CA . GLN C 1 223 ? 20.109 -8.409 52.840 1.00 65.82 224 GLN C CA 1
ATOM 5622 C C . GLN C 1 223 ? 20.847 -9.142 51.719 1.00 60.65 224 GLN C C 1
ATOM 5623 O O . GLN C 1 223 ? 20.279 -10.021 51.067 1.00 70.65 224 GLN C O 1
ATOM 5629 N N . LEU C 1 224 ? 22.108 -8.778 51.500 1.00 64.65 225 LEU C N 1
ATOM 5630 C CA . LEU C 1 224 ? 22.960 -9.486 50.548 1.00 61.96 225 LEU C CA 1
ATOM 5631 C C . LEU C 1 224 ? 23.055 -10.964 50.911 1.00 64.19 225 LEU C C 1
ATOM 5632 O O . LEU C 1 224 ? 23.039 -11.831 50.038 1.00 63.57 225 LEU C O 1
ATOM 5637 N N . LEU C 1 225 ? 23.163 -11.244 52.207 1.00 60.33 226 LEU C N 1
ATOM 5638 C CA . LEU C 1 225 ? 23.159 -12.615 52.702 1.00 62.02 226 LEU C CA 1
ATOM 5639 C C . LEU C 1 225 ? 21.825 -13.282 52.401 1.00 70.98 226 LEU C C 1
ATOM 5640 O O . LEU C 1 225 ? 21.777 -14.402 51.895 1.00 71.04 226 LEU C O 1
ATOM 5645 N N . ARG C 1 226 ? 20.744 -12.580 52.722 1.00 73.75 227 ARG C N 1
ATOM 5646 C CA . ARG C 1 226 ? 19.393 -13.101 52.553 1.00 76.52 227 ARG C CA 1
ATOM 5647 C C . ARG C 1 226 ? 19.116 -13.450 51.094 1.00 80.41 227 ARG C C 1
ATOM 5648 O O . ARG C 1 226 ? 18.381 -14.391 50.798 1.00 85.31 227 ARG C O 1
ATOM 5656 N N . ASP C 1 227 ? 19.714 -12.683 50.188 1.00 73.19 228 ASP C N 1
ATOM 5657 C CA . ASP C 1 227 ? 19.588 -12.936 48.757 1.00 75.30 228 ASP C CA 1
ATOM 5658 C C . ASP C 1 227 ? 20.285 -14.238 48.379 1.00 83.36 228 ASP C C 1
ATOM 5659 O O . ASP C 1 227 ? 19.663 -15.150 47.837 1.00 93.61 228 ASP C O 1
ATOM 5664 N N . ASN C 1 228 ? 21.580 -14.315 48.669 1.00 78.86 229 ASN C N 1
ATOM 5665 C CA . ASN C 1 228 ? 22.357 -15.526 48.420 1.00 81.45 229 ASN C CA 1
ATOM 5666 C C . ASN C 1 228 ? 21.694 -16.762 49.018 1.00 84.02 229 ASN C C 1
ATOM 5667 O O . ASN C 1 228 ? 21.698 -17.832 48.414 1.00 86.71 229 ASN C O 1
ATOM 5672 N N . LEU C 1 229 ? 21.127 -16.604 50.210 1.00 80.95 230 LEU C N 1
ATOM 5673 C CA . LEU C 1 229 ? 20.401 -17.685 50.867 1.00 83.52 230 LEU C CA 1
ATOM 5674 C C . LEU C 1 229 ? 19.239 -18.168 50.005 1.00 95.15 230 LEU C C 1
ATOM 5675 O O . LEU C 1 229 ? 19.081 -19.366 49.774 1.00 107.90 230 LEU C O 1
ATOM 5680 N N . THR C 1 230 ? 18.430 -17.226 49.531 1.00 90.88 231 THR C N 1
ATOM 5681 C CA . THR C 1 230 ? 17.291 -17.547 48.680 1.00 94.12 231 THR C CA 1
ATOM 5682 C C . THR C 1 230 ? 17.757 -17.937 47.278 1.00 98.87 231 THR C C 1
ATOM 5683 O O . THR C 1 230 ? 17.040 -18.613 46.541 1.00 105.19 231 THR C O 1
ATOM 5687 N N . LEU C 1 231 ? 18.967 -17.517 46.923 1.00 93.76 232 LEU C N 1
ATOM 5688 C CA . LEU C 1 231 ? 19.527 -17.799 45.606 1.00 102.35 232 LEU C CA 1
ATOM 5689 C C . LEU C 1 231 ? 20.164 -19.185 45.556 1.00 109.61 232 LEU C C 1
ATOM 5690 O O . LEU C 1 231 ? 20.033 -19.902 44.565 1.00 116.04 232 LEU C O 1
ATOM 5695 N N . TRP C 1 232 ? 20.856 -19.555 46.629 1.00 105.61 233 TRP C N 1
ATOM 5696 C CA . TRP C 1 232 ? 21.525 -20.850 46.703 1.00 105.71 233 TRP C CA 1
ATOM 5697 C C . TRP C 1 232 ? 20.525 -21.989 46.864 1.00 113.48 233 TRP C C 1
ATOM 5698 O O . TRP C 1 232 ? 20.676 -23.051 46.259 1.00 124.41 233 TRP C O 1
ATOM 5709 N N . THR C 1 233 ? 19.504 -21.763 47.685 1.00 111.29 234 THR C N 1
ATOM 5710 C CA . THR C 1 233 ? 18.492 -22.781 47.942 1.00 113.70 234 THR C CA 1
ATOM 5711 C C . THR C 1 233 ? 17.573 -22.983 46.739 1.00 122.13 234 THR C C 1
ATOM 5712 O O . THR C 1 233 ? 16.781 -23.925 46.703 1.00 126.65 234 THR C O 1
ATOM 5716 N N . SER C 1 234 ? 17.686 -22.095 45.757 1.00 121.82 235 SER C N 1
ATOM 5717 C CA . SER C 1 234 ? 16.880 -22.188 44.545 1.00 127.31 235 SER C CA 1
ATOM 5718 C C . SER C 1 234 ? 17.730 -22.607 43.349 1.00 132.08 235 SER C C 1
ATOM 5719 O O . SER C 1 234 ? 17.308 -23.426 42.533 1.00 138.25 235 SER C O 1
ATOM 5722 N N . ASP C 1 235 ? 18.928 -22.037 43.250 1.00 128.96 236 ASP C N 1
ATOM 5723 C CA . ASP C 1 235 ? 19.842 -22.348 42.157 1.00 133.26 236 ASP C CA 1
ATOM 5724 C C . ASP C 1 235 ? 20.080 -23.849 42.063 1.00 138.76 236 ASP C C 1
ATOM 5725 O O . ASP C 1 235 ? 20.017 -24.435 40.984 1.00 145.95 236 ASP C O 1
ATOM 5730 N N . GLN C 1 236 ? 20.359 -24.463 43.207 1.00 134.71 237 GLN C N 1
ATOM 5731 C CA . GLN C 1 236 ? 20.576 -25.902 43.276 1.00 135.48 237 GLN C CA 1
ATOM 5732 C C . GLN C 1 236 ? 19.279 -26.615 43.635 1.00 143.47 237 GLN C C 1
ATOM 5733 O O . GLN C 1 236 ? 19.269 -27.546 44.438 1.00 141.60 237 GLN C O 1
ATOM 5739 N N . GLN C 1 237 ? 18.183 -26.167 43.036 1.00 145.42 238 GLN C N 1
ATOM 5740 C CA . GLN C 1 237 ? 16.872 -26.741 43.307 1.00 147.10 238 GLN C CA 1
ATOM 5741 C C . GLN C 1 237 ? 16.067 -26.859 42.022 1.00 148.16 238 GLN C C 1
ATOM 5742 O O . GLN C 1 237 ? 15.557 -27.921 41.685 1.00 147.33 238 GLN C O 1
ATOM 5748 N N . VAL D 1 1 ? 54.348 -14.745 15.466 1.00 83.71 2 VAL D N 1
ATOM 5749 C CA . VAL D 1 1 ? 53.458 -13.597 15.542 1.00 93.89 2 VAL D CA 1
ATOM 5750 C C . VAL D 1 1 ? 53.465 -12.806 14.236 1.00 85.93 2 VAL D C 1
ATOM 5751 O O . VAL D 1 1 ? 54.216 -11.844 14.081 1.00 81.86 2 VAL D O 1
ATOM 5755 N N . ASP D 1 2 ? 52.626 -13.223 13.295 1.00 82.61 3 ASP D N 1
ATOM 5756 C CA . ASP D 1 2 ? 52.586 -12.592 11.982 1.00 83.45 3 ASP D CA 1
ATOM 5757 C C . ASP D 1 2 ? 51.525 -11.500 11.903 1.00 82.18 3 ASP D C 1
ATOM 5758 O O . ASP D 1 2 ? 50.816 -11.235 12.873 1.00 78.67 3 ASP D O 1
ATOM 5763 N N . ARG D 1 3 ? 51.430 -10.872 10.735 1.00 78.96 4 ARG D N 1
ATOM 5764 C CA . ARG D 1 3 ? 50.459 -9.811 10.496 1.00 72.72 4 ARG D CA 1
ATOM 5765 C C . ARG D 1 3 ? 49.050 -10.243 10.885 1.00 80.18 4 ARG D C 1
ATOM 5766 O O . ARG D 1 3 ? 48.290 -9.467 11.463 1.00 73.47 4 ARG D O 1
ATOM 5774 N N . GLU D 1 4 ? 48.708 -11.487 10.565 1.00 84.85 5 GLU D N 1
ATOM 5775 C CA . GLU D 1 4 ? 47.372 -12.008 10.830 1.00 79.55 5 GLU D CA 1
ATOM 5776 C C . GLU D 1 4 ? 47.187 -12.366 12.301 1.00 79.97 5 GLU D C 1
ATOM 5777 O O . GLU D 1 4 ? 46.080 -12.287 12.835 1.00 85.75 5 GLU D O 1
ATOM 5783 N N . GLN D 1 5 ? 48.276 -12.761 12.952 1.00 81.62 6 GLN D N 1
ATOM 5784 C CA . GLN D 1 5 ? 48.238 -13.085 14.371 1.00 84.77 6 GLN D CA 1
ATOM 5785 C C . GLN D 1 5 ? 48.044 -11.811 15.189 1.00 83.06 6 GLN D C 1
ATOM 5786 O O . GLN D 1 5 ? 47.473 -11.841 16.278 1.00 79.56 6 GLN D O 1
ATOM 5792 N N . LEU D 1 6 ? 48.527 -10.694 14.653 1.00 80.94 7 LEU D N 1
ATOM 5793 C CA . LEU D 1 6 ? 48.340 -9.390 15.277 1.00 73.78 7 LEU D CA 1
ATOM 5794 C C . LEU D 1 6 ? 46.894 -8.927 15.140 1.00 73.90 7 LEU D C 1
ATOM 5795 O O . LEU D 1 6 ? 46.281 -8.475 16.106 1.00 71.26 7 LEU D O 1
ATOM 5800 N N . VAL D 1 7 ? 46.358 -9.040 13.929 1.00 75.76 8 VAL D N 1
ATOM 5801 C CA . VAL D 1 7 ? 44.982 -8.645 13.651 1.00 65.90 8 VAL D CA 1
ATOM 5802 C C . VAL D 1 7 ? 44.006 -9.449 14.503 1.00 74.19 8 VAL D C 1
ATOM 5803 O O . VAL D 1 7 ? 42.952 -8.953 14.899 1.00 76.97 8 VAL D O 1
ATOM 5807 N N . GLN D 1 8 ? 44.373 -10.693 14.786 1.00 72.73 9 GLN D N 1
ATOM 5808 C CA . GLN D 1 8 ? 43.549 -11.566 15.611 1.00 71.51 9 GLN D CA 1
ATOM 5809 C C . GLN D 1 8 ? 43.655 -11.200 17.087 1.00 73.26 9 GLN D C 1
ATOM 5810 O O . GLN D 1 8 ? 42.765 -11.511 17.875 1.00 75.88 9 GLN D O 1
ATOM 5816 N N . LYS D 1 9 ? 44.748 -10.539 17.455 1.00 74.57 10 LYS D N 1
ATOM 5817 C CA . LYS D 1 9 ? 44.913 -10.043 18.814 1.00 72.52 10 LYS D CA 1
ATOM 5818 C C . LYS D 1 9 ? 44.070 -8.787 19.005 1.00 64.95 10 LYS D C 1
ATOM 5819 O O . LYS D 1 9 ? 43.478 -8.579 20.064 1.00 59.33 10 LYS D O 1
ATOM 5825 N N . ALA D 1 10 ? 44.018 -7.956 17.969 1.00 57.89 11 ALA D N 1
ATOM 5826 C CA . ALA D 1 10 ? 43.192 -6.753 17.984 1.00 65.87 11 ALA D CA 1
ATOM 5827 C C . ALA D 1 10 ? 41.716 -7.109 18.105 1.00 71.04 11 ALA D C 1
ATOM 5828 O O . ALA D 1 10 ? 41.068 -6.767 19.091 1.00 68.75 11 ALA D O 1
ATOM 5830 N N . ARG D 1 11 ? 41.189 -7.794 17.095 1.00 70.27 12 ARG D N 1
ATOM 5831 C CA . ARG D 1 11 ? 39.809 -8.262 17.129 1.00 66.82 12 ARG D CA 1
ATOM 5832 C C . ARG D 1 11 ? 39.496 -8.885 18.483 1.00 68.54 12 ARG D C 1
ATOM 5833 O O . ARG D 1 11 ? 38.392 -8.743 19.004 1.00 71.71 12 ARG D O 1
ATOM 5841 N N . LEU D 1 12 ? 40.483 -9.578 19.042 1.00 64.39 13 LEU D N 1
ATOM 5842 C CA . LEU D 1 12 ? 40.335 -10.247 20.328 1.00 66.52 13 LEU D CA 1
ATOM 5843 C C . LEU D 1 12 ? 40.217 -9.230 21.460 1.00 67.98 13 LEU D C 1
ATOM 5844 O O . LEU D 1 12 ? 39.218 -9.201 22.179 1.00 69.47 13 LEU D O 1
ATOM 5849 N N . ALA D 1 13 ? 41.245 -8.399 21.609 1.00 72.82 14 ALA D N 1
ATOM 5850 C CA . ALA D 1 13 ? 41.278 -7.389 22.662 1.00 72.78 14 ALA D CA 1
ATOM 5851 C C . ALA D 1 13 ? 40.050 -6.487 22.595 1.00 67.75 14 ALA D C 1
ATOM 5852 O O . ALA D 1 13 ? 39.544 -6.033 23.621 1.00 68.55 14 ALA D O 1
ATOM 5854 N N . GLU D 1 14 ? 39.579 -6.237 21.377 1.00 62.90 15 GLU D N 1
ATOM 5855 C CA . GLU D 1 14 ? 38.369 -5.456 21.151 1.00 67.13 15 GLU D CA 1
ATOM 5856 C C . GLU D 1 14 ? 37.209 -5.994 21.976 1.00 74.55 15 GLU D C 1
ATOM 5857 O O . GLU D 1 14 ? 36.528 -5.246 22.676 1.00 76.67 15 GLU D O 1
ATOM 5863 N N . GLN D 1 15 ? 36.991 -7.302 21.882 1.00 72.90 16 GLN D N 1
ATOM 5864 C CA . GLN D 1 15 ? 35.883 -7.958 22.566 1.00 67.43 16 GLN D CA 1
ATOM 5865 C C . GLN D 1 15 ? 36.089 -7.990 24.078 1.00 70.45 16 GLN D C 1
ATOM 5866 O O . GLN D 1 15 ? 35.125 -7.990 24.844 1.00 76.10 16 GLN D O 1
ATOM 5872 N N . ALA D 1 16 ? 37.348 -8.013 24.503 1.00 72.59 17 ALA D N 1
ATOM 5873 C CA . ALA D 1 16 ? 37.671 -8.040 25.924 1.00 76.44 17 ALA D CA 1
ATOM 5874 C C . ALA D 1 16 ? 37.546 -6.656 26.548 1.00 73.98 17 ALA D C 1
ATOM 5875 O O . ALA D 1 16 ? 37.713 -6.494 27.757 1.00 66.41 17 ALA D O 1
ATOM 5877 N N . GLU D 1 17 ? 37.249 -5.664 25.717 1.00 67.64 18 GLU D N 1
ATOM 5878 C CA . GLU D 1 17 ? 37.178 -4.280 26.167 1.00 76.33 18 GLU D CA 1
ATOM 5879 C C . GLU D 1 17 ? 38.528 -3.804 26.704 1.00 74.83 18 GLU D C 1
ATOM 5880 O O . GLU D 1 17 ? 38.592 -3.027 27.654 1.00 77.85 18 GLU D O 1
ATOM 5886 N N . ARG D 1 18 ? 39.603 -4.286 26.088 1.00 73.77 19 ARG D N 1
ATOM 5887 C CA . ARG D 1 18 ? 40.951 -3.828 26.404 1.00 67.20 19 ARG D CA 1
ATOM 5888 C C . ARG D 1 18 ? 41.547 -3.148 25.178 1.00 70.21 19 ARG D C 1
ATOM 5889 O O . ARG D 1 18 ? 42.319 -3.750 24.434 1.00 66.52 19 ARG D O 1
ATOM 5897 N N . TYR D 1 19 ? 41.183 -1.885 24.982 1.00 71.46 20 TYR D N 1
ATOM 5898 C CA . TYR D 1 19 ? 41.471 -1.174 23.740 1.00 68.61 20 TYR D CA 1
ATOM 5899 C C . TYR D 1 19 ? 42.910 -0.689 23.627 1.00 66.31 20 TYR D C 1
ATOM 5900 O O . TYR D 1 19 ? 43.406 -0.455 22.528 1.00 69.16 20 TYR D O 1
ATOM 5909 N N . ASP D 1 20 ? 43.577 -0.544 24.766 1.00 66.85 21 ASP D N 1
ATOM 5910 C CA . ASP D 1 20 ? 45.005 -0.261 24.776 1.00 66.12 21 ASP D CA 1
ATOM 5911 C C . ASP D 1 20 ? 45.737 -1.378 24.049 1.00 64.72 21 ASP D C 1
ATOM 5912 O O . ASP D 1 20 ? 46.377 -1.153 23.023 1.00 62.06 21 ASP D O 1
ATOM 5917 N N . ASP D 1 21 ? 45.629 -2.588 24.587 1.00 66.55 22 ASP D N 1
ATOM 5918 C CA . ASP D 1 21 ? 46.214 -3.765 23.959 1.00 59.89 22 ASP D CA 1
ATOM 5919 C C . ASP D 1 21 ? 45.804 -3.842 22.496 1.00 57.91 22 ASP D C 1
ATOM 5920 O O . ASP D 1 21 ? 46.613 -4.183 21.633 1.00 67.57 22 ASP D O 1
ATOM 5925 N N . MET D 1 22 ? 44.543 -3.524 22.223 1.00 60.54 23 MET D N 1
ATOM 5926 C CA . MET D 1 22 ? 44.031 -3.564 20.860 1.00 63.52 23 MET D CA 1
ATOM 5927 C C . MET D 1 22 ? 44.679 -2.487 19.991 1.00 57.91 23 MET D C 1
ATOM 5928 O O . MET D 1 22 ? 44.870 -2.681 18.791 1.00 58.65 23 MET D O 1
ATOM 5933 N N . ALA D 1 23 ? 45.016 -1.356 20.603 1.00 71.40 24 ALA D N 1
ATOM 5934 C CA . ALA D 1 23 ? 45.696 -0.277 19.897 1.00 65.32 24 ALA D CA 1
ATOM 5935 C C . ALA D 1 23 ? 47.119 -0.689 19.533 1.00 60.05 24 ALA D C 1
ATOM 5936 O O . ALA D 1 23 ? 47.553 -0.513 18.394 1.00 59.83 24 ALA D O 1
ATOM 5938 N N . ALA D 1 24 ? 47.838 -1.239 20.506 1.00 62.13 25 ALA D N 1
ATOM 5939 C CA . ALA D 1 24 ? 49.203 -1.697 20.282 1.00 56.52 25 ALA D CA 1
ATOM 5940 C C . ALA D 1 24 ? 49.270 -2.710 19.143 1.00 66.15 25 ALA D C 1
ATOM 5941 O O . ALA D 1 24 ? 50.146 -2.632 18.282 1.00 68.25 25 ALA D O 1
ATOM 5943 N N . ALA D 1 25 ? 48.336 -3.655 19.143 1.00 66.03 26 ALA D N 1
ATOM 5944 C CA . ALA D 1 25 ? 48.283 -4.682 18.109 1.00 62.91 26 ALA D CA 1
ATOM 5945 C C . ALA D 1 25 ? 48.185 -4.069 16.715 1.00 61.75 26 ALA D C 1
ATOM 5946 O O . ALA D 1 25 ? 48.923 -4.448 15.808 1.00 69.23 26 ALA D O 1
ATOM 5948 N N . MET D 1 26 ? 47.274 -3.113 16.556 1.00 56.63 27 MET D N 1
ATOM 5949 C CA . MET D 1 26 ? 47.066 -2.450 15.273 1.00 58.54 27 MET D CA 1
ATOM 5950 C C . MET D 1 26 ? 48.222 -1.523 14.915 1.00 60.85 27 MET D C 1
ATOM 5951 O O . MET D 1 26 ? 48.539 -1.342 13.740 1.00 63.29 27 MET D O 1
ATOM 5956 N N . LYS D 1 27 ? 48.843 -0.934 15.931 1.00 67.18 28 LYS D N 1
ATOM 5957 C CA . LYS D 1 27 ? 50.026 -0.112 15.719 1.00 67.52 28 LYS D CA 1
ATOM 5958 C C . LYS D 1 27 ? 51.132 -0.942 15.075 1.00 62.50 28 LYS D C 1
ATOM 5959 O O . LYS D 1 27 ? 51.768 -0.510 14.116 1.00 56.80 28 LYS D O 1
ATOM 5965 N N . ASN D 1 28 ? 51.350 -2.142 15.604 1.00 60.75 29 ASN D N 1
ATOM 5966 C CA . ASN D 1 28 ? 52.356 -3.045 15.055 1.00 60.60 29 ASN D CA 1
ATOM 5967 C C . ASN D 1 28 ? 52.046 -3.464 13.622 1.00 65.55 29 ASN D C 1
ATOM 5968 O O . ASN D 1 28 ? 52.923 -3.438 12.761 1.00 72.11 29 ASN D O 1
ATOM 5973 N N . VAL D 1 29 ? 50.797 -3.849 13.374 1.00 61.66 30 VAL D N 1
ATOM 5974 C CA . VAL D 1 29 ? 50.366 -4.225 12.034 1.00 59.54 30 VAL D CA 1
ATOM 5975 C C . VAL D 1 29 ? 50.727 -3.134 11.039 1.00 61.79 30 VAL D C 1
ATOM 5976 O O . VAL D 1 29 ? 51.274 -3.412 9.974 1.00 61.19 30 VAL D O 1
ATOM 5980 N N . THR D 1 30 ? 50.418 -1.891 11.396 1.00 65.81 31 THR D N 1
ATOM 5981 C CA . THR D 1 30 ? 50.763 -0.748 10.565 1.00 65.59 31 THR D CA 1
ATOM 5982 C C . THR D 1 30 ? 52.278 -0.624 10.464 1.00 61.67 31 THR D C 1
ATOM 5983 O O . THR D 1 30 ? 52.818 -0.314 9.403 1.00 58.26 31 THR D O 1
ATOM 5987 N N . GLU D 1 31 ? 52.960 -0.883 11.576 1.00 60.65 32 GLU D N 1
ATOM 5988 C CA . GLU D 1 31 ? 54.416 -0.788 11.624 1.00 66.41 32 GLU D CA 1
ATOM 5989 C C . GLU D 1 31 ? 55.107 -1.904 10.845 1.00 68.85 32 GLU D C 1
ATOM 5990 O O . GLU D 1 31 ? 56.331 -2.034 10.886 1.00 61.97 32 GLU D O 1
ATOM 5996 N N . LEU D 1 32 ? 54.321 -2.710 10.142 1.00 69.18 33 LEU D N 1
ATOM 5997 C CA . LEU D 1 32 ? 54.877 -3.685 9.213 1.00 66.06 33 LEU D CA 1
ATOM 5998 C C . LEU D 1 32 ? 55.128 -3.029 7.858 1.00 66.20 33 LEU D C 1
ATOM 5999 O O . LEU D 1 32 ? 55.499 -3.696 6.892 1.00 69.44 33 LEU D O 1
ATOM 6004 N N . ASN D 1 33 ? 54.921 -1.716 7.800 1.00 66.52 34 ASN D N 1
ATOM 6005 C CA . ASN D 1 33 ? 55.153 -0.943 6.584 1.00 68.47 34 ASN D CA 1
ATOM 6006 C C . ASN D 1 33 ? 54.446 -1.538 5.369 1.00 68.07 34 ASN D C 1
ATOM 6007 O O . ASN D 1 33 ? 54.956 -1.485 4.250 1.00 70.42 34 ASN D O 1
ATOM 6012 N N . GLU D 1 34 ? 53.267 -2.105 5.602 1.00 73.21 35 GLU D N 1
ATOM 6013 C CA . GLU D 1 34 ? 52.484 -2.715 4.537 1.00 75.11 35 GLU D CA 1
ATOM 6014 C C . GLU D 1 34 ? 51.081 -2.114 4.511 1.00 69.32 35 GLU D C 1
ATOM 6015 O O . GLU D 1 34 ? 50.499 -1.850 5.562 1.00 62.52 35 GLU D O 1
ATOM 6021 N N . PRO D 1 35 ? 50.540 -1.880 3.306 1.00 69.60 36 PRO D N 1
ATOM 6022 C CA . PRO D 1 35 ? 49.204 -1.291 3.165 1.00 69.93 36 PRO D CA 1
ATOM 6023 C C . PRO D 1 35 ? 48.143 -2.053 3.955 1.00 65.92 36 PRO D C 1
ATOM 6024 O O . PRO D 1 35 ? 48.120 -3.285 3.938 1.00 61.96 36 PRO D O 1
ATOM 6028 N N . LEU D 1 36 ? 47.275 -1.314 4.638 1.00 74.26 37 LEU D N 1
ATOM 6029 C CA . LEU D 1 36 ? 46.212 -1.907 5.438 1.00 74.37 37 LEU D CA 1
ATOM 6030 C C . LEU D 1 36 ? 45.023 -2.327 4.580 1.00 69.18 37 LEU D C 1
ATOM 6031 O O . LEU D 1 36 ? 44.846 -1.839 3.466 1.00 61.10 37 LEU D O 1
ATOM 6036 N N . SER D 1 37 ? 44.210 -3.233 5.114 1.00 70.73 38 SER D N 1
ATOM 6037 C CA . SER D 1 37 ? 42.975 -3.645 4.461 1.00 73.58 38 SER D CA 1
ATOM 6038 C C . SER D 1 37 ? 41.795 -3.046 5.212 1.00 67.87 38 SER D C 1
ATOM 6039 O O . SER D 1 37 ? 41.887 -2.793 6.408 1.00 63.90 38 SER D O 1
ATOM 6042 N N . ASN D 1 38 ? 40.687 -2.830 4.509 1.00 74.92 39 ASN D N 1
ATOM 6043 C CA . ASN D 1 38 ? 39.497 -2.226 5.102 1.00 67.83 39 ASN D CA 1
ATOM 6044 C C . ASN D 1 38 ? 39.171 -2.771 6.492 1.00 65.24 39 ASN D C 1
ATOM 6045 O O . ASN D 1 38 ? 38.692 -2.040 7.358 1.00 69.63 39 ASN D O 1
ATOM 6050 N N . GLU D 1 39 ? 39.438 -4.057 6.698 1.00 65.99 40 GLU D N 1
ATOM 6051 C CA . GLU D 1 39 ? 39.168 -4.709 7.976 1.00 67.51 40 GLU D CA 1
ATOM 6052 C C . GLU D 1 39 ? 40.168 -4.271 9.052 1.00 69.41 40 GLU D C 1
ATOM 6053 O O . GLU D 1 39 ? 39.780 -3.926 10.168 1.00 70.04 40 GLU D O 1
ATOM 6059 N N . GLU D 1 40 ? 41.453 -4.289 8.709 1.00 73.42 41 GLU D N 1
ATOM 6060 C CA . GLU D 1 40 ? 42.496 -3.781 9.593 1.00 68.01 41 GLU D CA 1
ATOM 6061 C C . GLU D 1 40 ? 42.353 -2.269 9.718 1.00 64.27 41 GLU D C 1
ATOM 6062 O O . GLU D 1 40 ? 42.468 -1.705 10.807 1.00 63.97 41 GLU D O 1
ATOM 6068 N N . ARG D 1 41 ? 42.107 -1.626 8.581 1.00 58.82 42 ARG D N 1
ATOM 6069 C CA . ARG D 1 41 ? 41.865 -0.192 8.508 1.00 62.21 42 ARG D CA 1
ATOM 6070 C C . ARG D 1 41 ? 40.771 0.199 9.491 1.00 65.78 42 ARG D C 1
ATOM 6071 O O . ARG D 1 41 ? 40.797 1.283 10.073 1.00 69.64 42 ARG D O 1
ATOM 6079 N N . ASN D 1 42 ? 39.806 -0.699 9.664 1.00 69.22 43 ASN D N 1
ATOM 6080 C CA . ASN D 1 42 ? 38.672 -0.462 10.549 1.00 69.78 43 ASN D CA 1
ATOM 6081 C C . ASN D 1 42 ? 39.023 -0.690 12.017 1.00 63.62 43 ASN D C 1
ATOM 6082 O O . ASN D 1 42 ? 38.656 0.106 12.881 1.00 64.78 43 ASN D O 1
ATOM 6087 N N . LEU D 1 43 ? 39.734 -1.779 12.295 1.00 61.94 44 LEU D N 1
ATOM 6088 C CA . LEU D 1 43 ? 40.159 -2.088 13.657 1.00 64.67 44 LEU D CA 1
ATOM 6089 C C . LEU D 1 43 ? 41.063 -0.991 14.206 1.00 63.38 44 LEU D C 1
ATOM 6090 O O . LEU D 1 43 ? 41.040 -0.693 15.399 1.00 60.56 44 LEU D O 1
ATOM 6095 N N . LEU D 1 44 ? 41.862 -0.400 13.324 1.00 63.94 45 LEU D N 1
ATOM 6096 C CA . LEU D 1 44 ? 42.747 0.696 13.696 1.00 66.06 45 LEU D CA 1
ATOM 6097 C C . LEU D 1 44 ? 41.935 1.912 14.119 1.00 63.67 45 LEU D C 1
ATOM 6098 O O . LEU D 1 44 ? 42.098 2.425 15.224 1.00 59.28 45 LEU D O 1
ATOM 6103 N N . SER D 1 45 ? 41.060 2.365 13.227 1.00 65.67 46 SER D N 1
ATOM 6104 C CA . SER D 1 45 ? 40.202 3.513 13.494 1.00 64.84 46 SER D CA 1
ATOM 6105 C C . SER D 1 45 ? 39.392 3.311 14.771 1.00 59.42 46 SER D C 1
ATOM 6106 O O . SER D 1 45 ? 39.183 4.250 15.537 1.00 62.63 46 SER D O 1
ATOM 6109 N N . VAL D 1 46 ? 38.943 2.081 14.993 1.00 59.76 47 VAL D N 1
ATOM 6110 C CA . VAL D 1 46 ? 38.132 1.758 16.161 1.00 61.87 47 VAL D CA 1
ATOM 6111 C C . VAL D 1 46 ? 38.975 1.667 17.429 1.00 58.46 47 VAL D C 1
ATOM 6112 O O . VAL D 1 46 ? 38.606 2.214 18.470 1.00 59.64 47 VAL D O 1
ATOM 6116 N N . ALA D 1 47 ? 40.106 0.976 17.336 1.00 65.02 48 ALA D N 1
ATOM 6117 C CA . ALA D 1 47 ? 40.980 0.775 18.487 1.00 68.95 48 ALA D CA 1
ATOM 6118 C C . ALA D 1 47 ? 41.345 2.091 19.161 1.00 61.00 48 ALA D C 1
ATOM 6119 O O . ALA D 1 47 ? 41.110 2.270 20.355 1.00 62.93 48 ALA D O 1
ATOM 6121 N N . TYR D 1 48 ? 41.916 3.011 18.391 1.00 55.75 49 TYR D N 1
ATOM 6122 C CA . TYR D 1 48 ? 42.374 4.282 18.940 1.00 67.44 49 TYR D CA 1
ATOM 6123 C C . TYR D 1 48 ? 41.236 5.213 19.356 1.00 68.65 49 TYR D C 1
ATOM 6124 O O . TYR D 1 48 ? 41.327 5.882 20.381 1.00 68.48 49 TYR D O 1
ATOM 6133 N N . LYS D 1 49 ? 40.167 5.256 18.570 1.00 67.21 50 LYS D N 1
ATOM 6134 C CA . LYS D 1 49 ? 39.030 6.102 18.917 1.00 63.61 50 LYS D CA 1
ATOM 6135 C C . LYS D 1 49 ? 38.516 5.761 20.313 1.00 63.23 50 LYS D C 1
ATOM 6136 O O . LYS D 1 49 ? 38.167 6.648 21.091 1.00 71.80 50 LYS D O 1
ATOM 6142 N N . ASN D 1 50 ? 38.473 4.469 20.622 1.00 60.28 51 ASN D N 1
ATOM 6143 C CA . ASN D 1 50 ? 38.100 4.008 21.953 1.00 62.56 51 ASN D CA 1
ATOM 6144 C C . ASN D 1 50 ? 39.148 4.390 22.999 1.00 71.67 51 ASN D C 1
ATOM 6145 O O . ASN D 1 50 ? 38.813 4.685 24.146 1.00 72.83 51 ASN D O 1
ATOM 6150 N N . VAL D 1 51 ? 40.416 4.383 22.596 1.00 68.32 52 VAL D N 1
ATOM 6151 C CA . VAL D 1 51 ? 41.502 4.803 23.475 1.00 68.16 52 VAL D CA 1
ATOM 6152 C C . VAL D 1 51 ? 41.373 6.282 23.837 1.00 69.24 52 VAL D C 1
ATOM 6153 O O . VAL D 1 51 ? 41.190 6.627 25.006 1.00 64.88 52 VAL D O 1
ATOM 6157 N N . VAL D 1 52 ? 41.471 7.148 22.831 1.00 65.88 53 VAL D N 1
ATOM 6158 C CA . VAL D 1 52 ? 41.306 8.584 23.033 1.00 70.29 53 VAL D CA 1
ATOM 6159 C C . VAL D 1 52 ? 39.962 8.876 23.693 1.00 72.06 53 VAL D C 1
ATOM 6160 O O . VAL D 1 52 ? 39.836 9.814 24.478 1.00 79.05 53 VAL D O 1
ATOM 6164 N N . GLY D 1 53 ? 38.963 8.059 23.378 1.00 65.78 54 GLY D N 1
ATOM 6165 C CA . GLY D 1 53 ? 37.643 8.205 23.963 1.00 66.12 54 GLY D CA 1
ATOM 6166 C C . GLY D 1 53 ? 37.667 8.049 25.472 1.00 65.74 54 GLY D C 1
ATOM 6167 O O . GLY D 1 53 ? 37.185 8.914 26.204 1.00 74.14 54 GLY D O 1
ATOM 6168 N N . ALA D 1 54 ? 38.231 6.940 25.938 1.00 62.61 55 ALA D N 1
ATOM 6169 C CA . ALA D 1 54 ? 38.358 6.689 27.369 1.00 65.04 55 ALA D CA 1
ATOM 6170 C C . ALA D 1 54 ? 39.139 7.807 28.054 1.00 69.55 55 ALA D C 1
ATOM 6171 O O . ALA D 1 54 ? 38.817 8.204 29.174 1.00 69.22 55 ALA D O 1
ATOM 6173 N N . ARG D 1 55 ? 40.166 8.312 27.377 1.00 71.87 56 ARG D N 1
ATOM 6174 C CA . ARG D 1 55 ? 40.941 9.438 27.887 1.00 70.14 56 ARG D CA 1
ATOM 6175 C C . ARG D 1 55 ? 40.079 10.693 28.005 1.00 67.06 56 ARG D C 1
ATOM 6176 O O . ARG D 1 55 ? 39.969 11.276 29.082 1.00 68.73 56 ARG D O 1
ATOM 6184 N N . GLU D 1 56 ? 39.473 11.105 26.894 1.00 73.10 57 GLU D N 1
ATOM 6185 C CA . GLU D 1 56 ? 38.567 12.251 26.893 1.00 77.29 57 GLU D CA 1
ATOM 6186 C C . GLU D 1 56 ? 37.584 12.170 28.052 1.00 70.85 57 GLU D C 1
ATOM 6187 O O . GLU D 1 56 ? 37.377 13.148 28.772 1.00 67.89 57 GLU D O 1
ATOM 6193 N N . SER D 1 57 ? 36.975 11.000 28.220 1.00 67.35 58 SER D N 1
ATOM 6194 C CA . SER D 1 57 ? 36.064 10.759 29.330 1.00 68.39 58 SER D CA 1
ATOM 6195 C C . SER D 1 57 ? 36.714 11.141 30.657 1.00 71.95 58 SER D C 1
ATOM 6196 O O . SER D 1 57 ? 36.329 12.127 31.285 1.00 77.13 58 SER D O 1
ATOM 6199 N N . SER D 1 58 ? 37.706 10.357 31.069 1.00 75.43 59 SER D N 1
ATOM 6200 C CA . SER D 1 58 ? 38.417 10.602 32.321 1.00 74.88 59 SER D CA 1
ATOM 6201 C C . SER D 1 58 ? 38.872 12.052 32.436 1.00 71.01 59 SER D C 1
ATOM 6202 O O . SER D 1 58 ? 38.790 12.651 33.508 1.00 72.77 59 SER D O 1
ATOM 6205 N N . TRP D 1 59 ? 39.353 12.614 31.330 1.00 60.48 60 TRP D N 1
ATOM 6206 C CA . TRP D 1 59 ? 39.786 14.006 31.318 1.00 73.59 60 TRP D CA 1
ATOM 6207 C C . TRP D 1 59 ? 38.636 14.920 31.720 1.00 80.26 60 TRP D C 1
ATOM 6208 O O . TRP D 1 59 ? 38.624 15.456 32.823 1.00 86.80 60 TRP D O 1
ATOM 6219 N N . ARG D 1 60 ? 37.666 15.081 30.823 1.00 82.18 61 ARG D N 1
ATOM 6220 C CA . ARG D 1 60 ? 36.506 15.934 31.079 1.00 82.64 61 ARG D CA 1
ATOM 6221 C C . ARG D 1 60 ? 35.962 15.796 32.501 1.00 78.75 61 ARG D C 1
ATOM 6222 O O . ARG D 1 60 ? 35.539 16.780 33.107 1.00 88.46 61 ARG D O 1
ATOM 6230 N N . VAL D 1 61 ? 35.976 14.576 33.029 1.00 70.65 62 VAL D N 1
ATOM 6231 C CA . VAL D 1 61 ? 35.541 14.327 34.399 1.00 83.50 62 VAL D CA 1
ATOM 6232 C C . VAL D 1 61 ? 36.423 15.068 35.401 1.00 82.54 62 VAL D C 1
ATOM 6233 O O . VAL D 1 61 ? 35.962 15.980 36.091 1.00 89.07 62 VAL D O 1
ATOM 6237 N N . ILE D 1 62 ? 37.691 14.672 35.477 1.00 81.94 63 ILE D N 1
ATOM 6238 C CA . ILE D 1 62 ? 38.646 15.321 36.370 1.00 85.58 63 ILE D CA 1
ATOM 6239 C C . ILE D 1 62 ? 38.821 16.794 36.018 1.00 85.59 63 ILE D C 1
ATOM 6240 O O . ILE D 1 62 ? 38.947 17.644 36.899 1.00 95.72 63 ILE D O 1
ATOM 6245 N N . SER D 1 63 ? 38.825 17.088 34.723 1.00 82.08 64 SER D N 1
ATOM 6246 C CA . SER D 1 63 ? 38.909 18.461 34.241 1.00 85.35 64 SER D CA 1
ATOM 6247 C C . SER D 1 63 ? 37.766 19.293 34.812 1.00 88.56 64 SER D C 1
ATOM 6248 O O . SER D 1 63 ? 37.873 20.511 34.939 1.00 90.10 64 SER D O 1
ATOM 6251 N N . SER D 1 64 ? 36.670 18.623 35.155 1.00 87.52 65 SER D N 1
ATOM 6252 C CA . SER D 1 64 ? 35.520 19.286 35.760 1.00 91.94 65 SER D CA 1
ATOM 6253 C C . SER D 1 64 ? 35.732 19.470 37.260 1.00 97.75 65 SER D C 1
ATOM 6254 O O . SER D 1 64 ? 35.468 20.542 37.804 1.00 109.61 65 SER D O 1
ATOM 6257 N N . ILE D 1 65 ? 36.210 18.419 37.921 1.00 94.97 66 ILE D N 1
ATOM 6258 C CA . ILE D 1 65 ? 36.533 18.486 39.341 1.00 98.95 66 ILE D CA 1
ATOM 6259 C C . ILE D 1 65 ? 37.547 19.595 39.596 1.00 101.54 66 ILE D C 1
ATOM 6260 O O . ILE D 1 65 ? 37.593 20.177 40.681 1.00 102.48 66 ILE D O 1
ATOM 6265 N N . GLU D 1 66 ? 38.352 19.889 38.579 1.00 98.08 67 GLU D N 1
ATOM 6266 C CA . GLU D 1 66 ? 39.370 20.928 38.667 1.00 100.37 67 GLU D CA 1
ATOM 6267 C C . GLU D 1 66 ? 38.758 22.284 38.996 1.00 108.75 67 GLU D C 1
ATOM 6268 O O . GLU D 1 66 ? 39.285 23.031 39.818 1.00 114.68 67 GLU D O 1
ATOM 6274 N N . GLN D 1 67 ? 37.642 22.596 38.345 1.00 112.53 68 GLN D N 1
ATOM 6275 C CA . GLN D 1 67 ? 36.950 23.859 38.572 1.00 112.52 68 GLN D CA 1
ATOM 6276 C C . GLN D 1 67 ? 36.016 23.768 39.774 1.00 107.29 68 GLN D C 1
ATOM 6277 O O . GLN D 1 67 ? 35.795 24.754 40.476 1.00 108.47 68 GLN D O 1
ATOM 6283 N N . LYS D 1 68 ? 35.471 22.578 40.005 1.00 102.31 69 LYS D N 1
ATOM 6284 C CA . LYS D 1 68 ? 34.593 22.343 41.146 1.00 100.82 69 LYS D CA 1
ATOM 6285 C C . LYS D 1 68 ? 35.323 22.636 42.453 1.00 103.62 69 LYS D C 1
ATOM 6286 O O . LYS D 1 68 ? 34.718 23.089 43.425 1.00 107.61 69 LYS D O 1
ATOM 6292 N N . THR D 1 69 ? 36.628 22.377 42.466 1.00 108.87 70 THR D N 1
ATOM 6293 C CA . THR D 1 69 ? 37.446 22.594 43.654 1.00 113.47 70 THR D CA 1
ATOM 6294 C C . THR D 1 69 ? 38.105 23.970 43.636 1.00 114.04 70 THR D C 1
ATOM 6295 O O . THR D 1 69 ? 38.319 24.579 44.684 1.00 115.86 70 THR D O 1
ATOM 6299 N N . SER D 1 70 ? 38.422 24.457 42.441 1.00 109.42 71 SER D N 1
ATOM 6300 C CA . SER D 1 70 ? 39.020 25.776 42.291 1.00 112.45 71 SER D CA 1
ATOM 6301 C C . SER D 1 70 ? 38.034 26.853 42.726 1.00 118.51 71 SER D C 1
ATOM 6302 O O . SER D 1 70 ? 38.424 27.970 43.061 1.00 115.82 71 SER D O 1
ATOM 6305 N N . ALA D 1 71 ? 36.751 26.503 42.721 1.00 120.70 72 ALA D N 1
ATOM 6306 C CA . ALA D 1 71 ? 35.699 27.432 43.114 1.00 118.02 72 ALA D CA 1
ATOM 6307 C C . ALA D 1 71 ? 35.181 27.110 44.512 1.00 115.00 72 ALA D C 1
ATOM 6308 O O . ALA D 1 71 ? 33.975 27.118 44.755 1.00 118.56 72 ALA D O 1
ATOM 6310 N N . ASP D 1 72 ? 36.103 26.826 45.426 1.00 114.76 73 ASP D N 1
ATOM 6311 C CA . ASP D 1 72 ? 35.751 26.521 46.808 1.00 117.86 73 ASP D CA 1
ATOM 6312 C C . ASP D 1 72 ? 36.759 27.118 47.784 1.00 119.02 73 ASP D C 1
ATOM 6313 O O . ASP D 1 72 ? 36.394 27.561 48.873 1.00 116.19 73 ASP D O 1
ATOM 6318 N N . LYS D 1 77 ? 44.681 21.079 48.411 1.00 96.59 78 LYS D N 1
ATOM 6319 C CA . LYS D 1 77 ? 43.824 20.081 47.789 1.00 94.07 78 LYS D CA 1
ATOM 6320 C C . LYS D 1 77 ? 43.509 20.458 46.343 1.00 93.83 78 LYS D C 1
ATOM 6321 O O . LYS D 1 77 ? 42.693 19.810 45.687 1.00 95.88 78 LYS D O 1
ATOM 6327 N N . ILE D 1 78 ? 44.162 21.508 45.854 1.00 96.42 79 ILE D N 1
ATOM 6328 C CA . ILE D 1 78 ? 43.942 21.986 44.492 1.00 98.74 79 ILE D CA 1
ATOM 6329 C C . ILE D 1 78 ? 45.097 21.595 43.572 1.00 94.43 79 ILE D C 1
ATOM 6330 O O . ILE D 1 78 ? 44.911 21.410 42.369 1.00 95.82 79 ILE D O 1
ATOM 6335 N N . GLU D 1 79 ? 46.290 21.465 44.146 1.00 97.08 80 GLU D N 1
ATOM 6336 C CA . GLU D 1 79 ? 47.466 21.071 43.377 1.00 105.98 80 GLU D CA 1
ATOM 6337 C C . GLU D 1 79 ? 47.323 19.650 42.839 1.00 102.62 80 GLU D C 1
ATOM 6338 O O . GLU D 1 79 ? 47.731 19.358 41.716 1.00 95.83 80 GLU D O 1
ATOM 6344 N N . MET D 1 80 ? 46.747 18.772 43.653 1.00 101.17 81 MET D N 1
ATOM 6345 C CA . MET D 1 80 ? 46.489 17.393 43.252 1.00 100.65 81 MET D CA 1
ATOM 6346 C C . MET D 1 80 ? 45.731 17.326 41.929 1.00 96.59 81 MET D C 1
ATOM 6347 O O . MET D 1 80 ? 46.248 16.826 40.929 1.00 96.09 81 MET D O 1
ATOM 6352 N N . VAL D 1 81 ? 44.504 17.838 41.938 1.00 90.59 82 VAL D N 1
ATOM 6353 C CA . VAL D 1 81 ? 43.620 17.770 40.781 1.00 85.13 82 VAL D CA 1
ATOM 6354 C C . VAL D 1 81 ? 44.307 18.269 39.515 1.00 89.02 82 VAL D C 1
ATOM 6355 O O . VAL D 1 81 ? 44.286 17.598 38.484 1.00 87.38 82 VAL D O 1
ATOM 6359 N N . ARG D 1 82 ? 44.917 19.447 39.601 1.00 92.01 83 ARG D N 1
ATOM 6360 C CA . ARG D 1 82 ? 45.618 20.030 38.463 1.00 95.67 83 ARG D CA 1
ATOM 6361 C C . ARG D 1 82 ? 46.664 19.075 37.897 1.00 95.22 83 ARG D C 1
ATOM 6362 O O . ARG D 1 82 ? 46.809 18.946 36.682 1.00 88.56 83 ARG D O 1
ATOM 6370 N N . ALA D 1 83 ? 47.389 18.404 38.786 1.00 100.48 84 ALA D N 1
ATOM 6371 C CA . ALA D 1 83 ? 48.427 17.467 38.375 1.00 93.89 84 ALA D CA 1
ATOM 6372 C C . ALA D 1 83 ? 47.845 16.304 37.583 1.00 92.10 84 ALA D C 1
ATOM 6373 O O . ALA D 1 83 ? 48.344 15.955 36.513 1.00 85.25 84 ALA D O 1
ATOM 6375 N N . TYR D 1 84 ? 46.781 15.711 38.115 1.00 92.57 85 TYR D N 1
ATOM 6376 C CA . TYR D 1 84 ? 46.159 14.548 37.494 1.00 74.91 85 TYR D CA 1
ATOM 6377 C C . TYR D 1 84 ? 45.539 14.909 36.146 1.00 79.46 85 TYR D C 1
ATOM 6378 O O . TYR D 1 84 ? 45.692 14.178 35.167 1.00 81.34 85 TYR D O 1
ATOM 6387 N N . ARG D 1 85 ? 44.848 16.044 36.100 1.00 81.01 86 ARG D N 1
ATOM 6388 C CA . ARG D 1 85 ? 44.213 16.512 34.872 1.00 80.36 86 ARG D CA 1
ATOM 6389 C C . ARG D 1 85 ? 45.233 16.642 33.746 1.00 77.55 86 ARG D C 1
ATOM 6390 O O . ARG D 1 85 ? 44.952 16.308 32.596 1.00 75.49 86 ARG D O 1
ATOM 6398 N N . GLU D 1 86 ? 46.417 17.137 34.090 1.00 83.19 87 GLU D N 1
ATOM 6399 C CA . GLU D 1 86 ? 47.503 17.286 33.131 1.00 84.08 87 GLU D CA 1
ATOM 6400 C C . GLU D 1 86 ? 48.120 15.930 32.801 1.00 76.90 87 GLU D C 1
ATOM 6401 O O . GLU D 1 86 ? 48.558 15.696 31.676 1.00 74.94 87 GLU D O 1
ATOM 6407 N N . LYS D 1 87 ? 48.151 15.042 33.789 1.00 72.83 88 LYS D N 1
ATOM 6408 C CA . LYS D 1 87 ? 48.614 13.676 33.580 1.00 71.47 88 LYS D CA 1
ATOM 6409 C C . LYS D 1 87 ? 47.756 12.969 32.534 1.00 74.92 88 LYS D C 1
ATOM 6410 O O . LYS D 1 87 ? 48.268 12.443 31.547 1.00 76.53 88 LYS D O 1
ATOM 6416 N N . ILE D 1 88 ? 46.447 12.962 32.764 1.00 69.68 89 ILE D N 1
ATOM 6417 C CA . ILE D 1 88 ? 45.491 12.351 31.845 1.00 66.74 89 ILE D CA 1
ATOM 6418 C C . ILE D 1 88 ? 45.490 13.073 30.501 1.00 69.01 89 ILE D C 1
ATOM 6419 O O . ILE D 1 88 ? 45.365 12.449 29.445 1.00 72.02 89 ILE D O 1
ATOM 6424 N N . GLU D 1 89 ? 45.636 14.393 30.550 1.00 64.55 90 GLU D N 1
ATOM 6425 C CA . GLU D 1 89 ? 45.725 15.205 29.343 1.00 65.01 90 GLU D CA 1
ATOM 6426 C C . GLU D 1 89 ? 47.007 14.876 28.584 1.00 74.75 90 GLU D C 1
ATOM 6427 O O . GLU D 1 89 ? 47.065 15.000 27.362 1.00 74.73 90 GLU D O 1
ATOM 6433 N N . LYS D 1 90 ? 48.032 14.454 29.319 1.00 76.53 91 LYS D N 1
ATOM 6434 C CA . LYS D 1 90 ? 49.293 14.037 28.717 1.00 75.60 91 LYS D CA 1
ATOM 6435 C C . LYS D 1 90 ? 49.112 12.763 27.901 1.00 74.46 91 LYS D C 1
ATOM 6436 O O . LYS D 1 90 ? 49.558 12.677 26.758 1.00 73.20 91 LYS D O 1
ATOM 6442 N N . GLU D 1 91 ? 48.457 11.775 28.503 1.00 70.93 92 GLU D N 1
ATOM 6443 C CA . GLU D 1 91 ? 48.212 10.496 27.844 1.00 71.28 92 GLU D CA 1
ATOM 6444 C C . GLU D 1 91 ? 47.360 10.666 26.590 1.00 68.03 92 GLU D C 1
ATOM 6445 O O . GLU D 1 91 ? 47.688 10.133 25.531 1.00 68.25 92 GLU D O 1
ATOM 6451 N N . LEU D 1 92 ? 46.264 11.408 26.717 1.00 63.63 93 LEU D N 1
ATOM 6452 C CA . LEU D 1 92 ? 45.358 11.640 25.598 1.00 63.12 93 LEU D CA 1
ATOM 6453 C C . LEU D 1 92 ? 46.107 12.204 24.395 1.00 60.16 93 LEU D C 1
ATOM 6454 O O . LEU D 1 92 ? 45.968 11.704 23.279 1.00 70.68 93 LEU D O 1
ATOM 6459 N N . GLU D 1 93 ? 46.904 13.243 24.631 1.00 65.81 94 GLU D N 1
ATOM 6460 C CA . GLU D 1 93 ? 47.669 13.884 23.565 1.00 71.44 94 GLU D CA 1
ATOM 6461 C C . GLU D 1 93 ? 48.641 12.907 22.908 1.00 70.21 94 GLU D C 1
ATOM 6462 O O . GLU D 1 93 ? 48.851 12.947 21.695 1.00 66.22 94 GLU D O 1
ATOM 6468 N N . ALA D 1 94 ? 49.231 12.033 23.718 1.00 64.71 95 ALA D N 1
ATOM 6469 C CA . ALA D 1 94 ? 50.144 11.017 23.212 1.00 66.54 95 ALA D CA 1
ATOM 6470 C C . ALA D 1 94 ? 49.455 10.130 22.177 1.00 68.78 95 ALA D C 1
ATOM 6471 O O . ALA D 1 94 ? 49.925 10.009 21.048 1.00 66.23 95 ALA D O 1
ATOM 6473 N N . VAL D 1 95 ? 48.338 9.522 22.569 1.00 69.57 96 VAL D N 1
ATOM 6474 C CA . VAL D 1 95 ? 47.569 8.650 21.685 1.00 63.99 96 VAL D CA 1
ATOM 6475 C C . VAL D 1 95 ? 47.293 9.312 20.338 1.00 62.13 96 VAL D C 1
ATOM 6476 O O . VAL D 1 95 ? 47.541 8.727 19.284 1.00 61.08 96 VAL D O 1
ATOM 6480 N N . CYS D 1 96 ? 46.779 10.538 20.387 1.00 62.38 97 CYS D N 1
ATOM 6481 C CA . CYS D 1 96 ? 46.412 11.276 19.183 1.00 61.01 97 CYS D CA 1
ATOM 6482 C C . CYS D 1 96 ? 47.603 11.465 18.243 1.00 67.50 97 CYS D C 1
ATOM 6483 O O . CYS D 1 96 ? 47.566 11.041 17.088 1.00 66.22 97 CYS D O 1
ATOM 6486 N N . GLN D 1 97 ? 48.654 12.106 18.744 1.00 76.93 98 GLN D N 1
ATOM 6487 C CA . GLN D 1 97 ? 49.872 12.314 17.965 1.00 80.45 98 GLN D CA 1
ATOM 6488 C C . GLN D 1 97 ? 50.510 10.985 17.567 1.00 71.44 98 GLN D C 1
ATOM 6489 O O . GLN D 1 97 ? 51.259 10.910 16.591 1.00 74.07 98 GLN D O 1
ATOM 6495 N N . ASP D 1 98 ? 50.206 9.941 18.331 1.00 67.89 99 ASP D N 1
ATOM 6496 C CA . ASP D 1 98 ? 50.673 8.595 18.027 1.00 66.94 99 ASP D CA 1
ATOM 6497 C C . ASP D 1 98 ? 50.006 8.097 16.749 1.00 67.26 99 ASP D C 1
ATOM 6498 O O . ASP D 1 98 ? 50.670 7.578 15.848 1.00 62.15 99 ASP D O 1
ATOM 6503 N N . VAL D 1 99 ? 48.690 8.266 16.677 1.00 68.24 100 VAL D N 1
ATOM 6504 C CA . VAL D 1 99 ? 47.932 7.903 15.487 1.00 61.87 100 VAL D CA 1
ATOM 6505 C C . VAL D 1 99 ? 48.354 8.763 14.305 1.00 61.27 100 VAL D C 1
ATOM 6506 O O . VAL D 1 99 ? 48.533 8.268 13.194 1.00 57.91 100 VAL D O 1
ATOM 6510 N N . LEU D 1 100 ? 48.516 10.057 14.559 1.00 62.49 101 LEU D N 1
ATOM 6511 C CA . LEU D 1 100 ? 48.940 11.001 13.532 1.00 65.82 101 LEU D CA 1
ATOM 6512 C C . LEU D 1 100 ? 50.262 10.570 12.911 1.00 67.66 101 LEU D C 1
ATOM 6513 O O . LEU D 1 100 ? 50.489 10.760 11.718 1.00 61.86 101 LEU D O 1
ATOM 6518 N N . SER D 1 101 ? 51.132 9.991 13.732 1.00 66.02 102 SER D N 1
ATOM 6519 C CA . SER D 1 101 ? 52.390 9.435 13.247 1.00 62.22 102 SER D CA 1
ATOM 6520 C C . SER D 1 101 ? 52.111 8.381 12.183 1.00 63.28 102 SER D C 1
ATOM 6521 O O . SER D 1 101 ? 52.548 8.505 11.041 1.00 59.83 102 SER D O 1
ATOM 6524 N N . LEU D 1 102 ? 51.366 7.350 12.570 1.00 64.45 103 LEU D N 1
ATOM 6525 C CA . LEU D 1 102 ? 51.014 6.257 11.669 1.00 57.32 103 LEU D CA 1
ATOM 6526 C C . LEU D 1 102 ? 50.413 6.775 10.368 1.00 61.51 103 LEU D C 1
ATOM 6527 O O . LEU D 1 102 ? 50.771 6.318 9.283 1.00 65.37 103 LEU D O 1
ATOM 6532 N N . LEU D 1 103 ? 49.500 7.732 10.485 1.00 57.30 104 LEU D N 1
ATOM 6533 C CA . LEU D 1 103 ? 48.833 8.300 9.320 1.00 60.59 104 LEU D CA 1
ATOM 6534 C C . LEU D 1 103 ? 49.823 9.000 8.391 1.00 65.22 104 LEU D C 1
ATOM 6535 O O . LEU D 1 103 ? 49.791 8.807 7.178 1.00 69.90 104 LEU D O 1
ATOM 6540 N N . ASP D 1 104 ? 50.713 9.802 8.967 1.00 71.55 105 ASP D N 1
ATOM 6541 C CA . ASP D 1 104 ? 51.670 10.571 8.177 1.00 71.11 105 ASP D CA 1
ATOM 6542 C C . ASP D 1 104 ? 52.843 9.733 7.667 1.00 68.94 105 ASP D C 1
ATOM 6543 O O . ASP D 1 104 ? 53.346 9.964 6.567 1.00 78.25 105 ASP D O 1
ATOM 6548 N N . ASN D 1 105 ? 53.269 8.757 8.460 1.00 66.07 106 ASN D N 1
ATOM 6549 C CA . ASN D 1 105 ? 54.447 7.963 8.120 1.00 74.14 106 ASN D CA 1
ATOM 6550 C C . ASN D 1 105 ? 54.146 6.749 7.245 1.00 73.65 106 ASN D C 1
ATOM 6551 O O . ASN D 1 105 ? 54.950 6.377 6.391 1.00 72.39 106 ASN D O 1
ATOM 6556 N N . TYR D 1 106 ? 52.984 6.140 7.455 1.00 73.26 107 TYR D N 1
ATOM 6557 C CA . TYR D 1 106 ? 52.628 4.926 6.735 1.00 74.52 107 TYR D CA 1
ATOM 6558 C C . TYR D 1 106 ? 51.355 5.095 5.914 1.00 76.94 107 TYR D C 1
ATOM 6559 O O . TYR D 1 106 ? 51.379 5.052 4.685 1.00 91.11 107 TYR D O 1
ATOM 6568 N N . LEU D 1 107 ? 50.242 5.288 6.610 1.00 76.92 108 LEU D N 1
ATOM 6569 C CA . LEU D 1 107 ? 48.921 5.218 5.994 1.00 69.28 108 LEU D CA 1
ATOM 6570 C C . LEU D 1 107 ? 48.716 6.197 4.842 1.00 72.05 108 LEU D C 1
ATOM 6571 O O . LEU D 1 107 ? 48.327 5.794 3.745 1.00 75.64 108 LEU D O 1
ATOM 6576 N N . ILE D 1 108 ? 48.976 7.476 5.087 1.00 72.03 109 ILE D N 1
ATOM 6577 C CA . ILE D 1 108 ? 48.762 8.499 4.069 1.00 72.24 109 ILE D CA 1
ATOM 6578 C C . ILE D 1 108 ? 49.911 8.553 3.065 1.00 82.49 109 ILE D C 1
ATOM 6579 O O . ILE D 1 108 ? 49.694 8.755 1.870 1.00 85.77 109 ILE D O 1
ATOM 6584 N N . LYS D 1 109 ? 51.133 8.369 3.555 1.00 83.99 110 LYS D N 1
ATOM 6585 C CA . LYS D 1 109 ? 52.314 8.403 2.701 1.00 88.77 110 LYS D CA 1
ATOM 6586 C C . LYS D 1 109 ? 52.235 7.369 1.583 1.00 91.67 110 LYS D C 1
ATOM 6587 O O . LYS D 1 109 ? 52.305 7.709 0.402 1.00 93.11 110 LYS D O 1
ATOM 6593 N N . ASN D 1 110 ? 52.089 6.105 1.965 1.00 93.83 111 ASN D N 1
ATOM 6594 C CA . ASN D 1 110 ? 52.062 5.010 1.004 1.00 97.60 111 ASN D CA 1
ATOM 6595 C C . ASN D 1 110 ? 50.717 4.883 0.291 1.00 101.40 111 ASN D C 1
ATOM 6596 O O . ASN D 1 110 ? 50.070 3.839 0.351 1.00 105.50 111 ASN D O 1
ATOM 6601 N N . CYS D 1 111 ? 50.303 5.953 -0.382 1.00 102.28 112 CYS D N 1
ATOM 6602 C CA . CYS D 1 111 ? 49.048 5.954 -1.128 1.00 109.29 112 CYS D CA 1
ATOM 6603 C C . CYS D 1 111 ? 49.217 6.582 -2.508 1.00 106.64 112 CYS D C 1
ATOM 6604 O O . CYS D 1 111 ? 49.919 7.580 -2.664 1.00 102.86 112 CYS D O 1
ATOM 6607 N N . SER D 1 112 ? 48.566 5.990 -3.504 1.00 113.98 113 SER D N 1
ATOM 6608 C CA . SER D 1 112 ? 48.680 6.458 -4.880 1.00 117.19 113 SER D CA 1
ATOM 6609 C C . SER D 1 112 ? 47.546 7.408 -5.254 1.00 121.60 113 SER D C 1
ATOM 6610 O O . SER D 1 112 ? 46.611 7.611 -4.479 1.00 119.69 113 SER D O 1
ATOM 6613 N N . GLU D 1 113 ? 47.638 7.984 -6.449 1.00 125.03 114 GLU D N 1
ATOM 6614 C CA . GLU D 1 113 ? 46.650 8.945 -6.926 1.00 131.94 114 GLU D CA 1
ATOM 6615 C C . GLU D 1 113 ? 45.330 8.270 -7.282 1.00 130.60 114 GLU D C 1
ATOM 6616 O O . GLU D 1 113 ? 44.428 8.905 -7.827 1.00 126.28 114 GLU D O 1
ATOM 6622 N N . THR D 1 114 ? 45.221 6.981 -6.975 1.00 128.78 115 THR D N 1
ATOM 6623 C CA . THR D 1 114 ? 44.025 6.215 -7.311 1.00 127.52 115 THR D CA 1
ATOM 6624 C C . THR D 1 114 ? 43.393 5.562 -6.084 1.00 123.08 115 THR D C 1
ATOM 6625 O O . THR D 1 114 ? 42.268 5.067 -6.145 1.00 126.41 115 THR D O 1
ATOM 6629 N N . GLN D 1 115 ? 44.121 5.559 -4.974 1.00 118.54 116 GLN D N 1
ATOM 6630 C CA . GLN D 1 115 ? 43.598 5.016 -3.726 1.00 112.05 116 GLN D CA 1
ATOM 6631 C C . GLN D 1 115 ? 42.746 6.057 -3.009 1.00 108.49 116 GLN D C 1
ATOM 6632 O O . GLN D 1 115 ? 43.000 6.391 -1.852 1.00 103.45 116 GLN D O 1
ATOM 6638 N N . TYR D 1 116 ? 41.734 6.561 -3.709 1.00 113.49 117 TYR D N 1
ATOM 6639 C CA . TYR D 1 116 ? 40.870 7.612 -3.177 1.00 106.90 117 TYR D CA 1
ATOM 6640 C C . TYR D 1 116 ? 40.234 7.222 -1.847 1.00 96.51 117 TYR D C 1
ATOM 6641 O O . TYR D 1 116 ? 40.425 7.900 -0.838 1.00 95.38 117 TYR D O 1
ATOM 6650 N N . GLU D 1 117 ? 39.472 6.132 -1.854 1.00 98.06 118 GLU D N 1
ATOM 6651 C CA . GLU D 1 117 ? 38.784 5.665 -0.653 1.00 97.14 118 GLU D CA 1
ATOM 6652 C C . GLU D 1 117 ? 39.725 5.606 0.544 1.00 92.48 118 GLU D C 1
ATOM 6653 O O . GLU D 1 117 ? 39.470 6.222 1.579 1.00 82.76 118 GLU D O 1
ATOM 6659 N N . SER D 1 118 ? 40.811 4.856 0.393 1.00 93.77 119 SER D N 1
ATOM 6660 C CA . SER D 1 118 ? 41.796 4.700 1.455 1.00 83.11 119 SER D CA 1
ATOM 6661 C C . SER D 1 118 ? 42.278 6.059 1.943 1.00 81.45 119 SER D C 1
ATOM 6662 O O . SER D 1 118 ? 42.355 6.310 3.145 1.00 78.00 119 SER D O 1
ATOM 6665 N N . LYS D 1 119 ? 42.598 6.933 0.994 1.00 80.43 120 LYS D N 1
ATOM 6666 C CA . LYS D 1 119 ? 43.165 8.240 1.303 1.00 80.14 120 LYS D CA 1
ATOM 6667 C C . LYS D 1 119 ? 42.183 9.115 2.079 1.00 77.31 120 LYS D C 1
ATOM 6668 O O . LYS D 1 119 ? 42.528 9.669 3.124 1.00 73.22 120 LYS D O 1
ATOM 6674 N N . VAL D 1 120 ? 40.962 9.234 1.564 1.00 81.94 121 VAL D N 1
ATOM 6675 C CA . VAL D 1 120 ? 39.932 10.045 2.204 1.00 77.32 121 VAL D CA 1
ATOM 6676 C C . VAL D 1 120 ? 39.695 9.590 3.637 1.00 70.74 121 VAL D C 1
ATOM 6677 O O . VAL D 1 120 ? 39.463 10.406 4.530 1.00 69.82 121 VAL D O 1
ATOM 6681 N N . PHE D 1 121 ? 39.756 8.280 3.852 1.00 69.65 122 PHE D N 1
ATOM 6682 C CA . PHE D 1 121 ? 39.551 7.716 5.180 1.00 64.95 122 PHE D CA 1
ATOM 6683 C C . PHE D 1 121 ? 40.613 8.199 6.165 1.00 67.93 122 PHE D C 1
ATOM 6684 O O . PHE D 1 121 ? 40.293 8.734 7.227 1.00 65.17 122 PHE D O 1
ATOM 6692 N N . TYR D 1 122 ? 41.877 7.999 5.811 1.00 72.07 123 TYR D N 1
ATOM 6693 C CA . TYR D 1 122 ? 42.987 8.432 6.654 1.00 64.86 123 TYR D CA 1
ATOM 6694 C C . TYR D 1 122 ? 42.954 9.942 6.873 1.00 62.61 123 TYR D C 1
ATOM 6695 O O . TYR D 1 122 ? 43.116 10.423 7.996 1.00 60.67 123 TYR D O 1
ATOM 6704 N N . LEU D 1 123 ? 42.741 10.685 5.791 1.00 58.58 124 LEU D N 1
ATOM 6705 C CA . LEU D 1 123 ? 42.634 12.137 5.870 1.00 64.84 124 LEU D CA 1
ATOM 6706 C C . LEU D 1 123 ? 41.517 12.534 6.826 1.00 67.21 124 LEU D C 1
ATOM 6707 O O . LEU D 1 123 ? 41.558 13.601 7.440 1.00 66.12 124 LEU D O 1
ATOM 6712 N N . LYS D 1 124 ? 40.518 11.666 6.943 1.00 66.22 125 LYS D N 1
ATOM 6713 C CA . LYS D 1 124 ? 39.427 11.878 7.884 1.00 64.35 125 LYS D CA 1
ATOM 6714 C C . LYS D 1 124 ? 39.910 11.616 9.310 1.00 67.90 125 LYS D C 1
ATOM 6715 O O . LYS D 1 124 ? 39.632 12.397 10.217 1.00 72.23 125 LYS D O 1
ATOM 6721 N N . MET D 1 125 ? 40.639 10.518 9.498 1.00 69.65 126 MET D N 1
ATOM 6722 C CA . MET D 1 125 ? 41.237 10.205 10.793 1.00 69.20 126 MET D CA 1
ATOM 6723 C C . MET D 1 125 ? 42.161 11.330 11.243 1.00 68.03 126 MET D C 1
ATOM 6724 O O . MET D 1 125 ? 42.116 11.761 12.395 1.00 71.69 126 MET D O 1
ATOM 6729 N N . LYS D 1 126 ? 43.004 11.793 10.325 1.00 59.77 127 LYS D N 1
ATOM 6730 C CA . LYS D 1 126 ? 43.935 12.876 10.612 1.00 65.29 127 LYS D CA 1
ATOM 6731 C C . LYS D 1 126 ? 43.170 14.093 11.111 1.00 69.17 127 LYS D C 1
ATOM 6732 O O . LYS D 1 126 ? 43.440 14.610 12.193 1.00 67.45 127 LYS D O 1
ATOM 6738 N N . GLY D 1 127 ? 42.206 14.542 10.315 1.00 70.92 128 GLY D N 1
ATOM 6739 C CA . GLY D 1 127 ? 41.338 15.634 10.710 1.00 69.58 128 GLY D CA 1
ATOM 6740 C C . GLY D 1 127 ? 40.635 15.324 12.017 1.00 61.20 128 GLY D C 1
ATOM 6741 O O . GLY D 1 127 ? 40.467 16.202 12.861 1.00 63.54 128 GLY D O 1
ATOM 6742 N N . ASP D 1 128 ? 40.225 14.069 12.185 1.00 62.49 129 ASP D N 1
ATOM 6743 C CA . ASP D 1 128 ? 39.567 13.636 13.413 1.00 68.27 129 ASP D CA 1
ATOM 6744 C C . ASP D 1 128 ? 40.458 13.842 14.632 1.00 71.33 129 ASP D C 1
ATOM 6745 O O . ASP D 1 128 ? 40.088 14.551 15.562 1.00 72.21 129 ASP D O 1
ATOM 6750 N N . TYR D 1 129 ? 41.633 13.222 14.621 1.00 71.59 130 TYR D N 1
ATOM 6751 C CA . TYR D 1 129 ? 42.506 13.228 15.793 1.00 70.59 130 TYR D CA 1
ATOM 6752 C C . TYR D 1 129 ? 43.132 14.579 16.102 1.00 67.78 130 TYR D C 1
ATOM 6753 O O . TYR D 1 129 ? 43.455 14.870 17.254 1.00 68.67 130 TYR D O 1
ATOM 6762 N N . TYR D 1 130 ? 43.291 15.406 15.077 1.00 66.93 131 TYR D N 1
ATOM 6763 C CA . TYR D 1 130 ? 43.671 16.791 15.296 1.00 70.71 131 TYR D CA 1
ATOM 6764 C C . TYR D 1 130 ? 42.525 17.514 15.991 1.00 74.31 131 TYR D C 1
ATOM 6765 O O . TYR D 1 130 ? 42.746 18.367 16.852 1.00 79.66 131 TYR D O 1
ATOM 6774 N N . ARG D 1 131 ? 41.299 17.163 15.616 1.00 71.35 132 ARG D N 1
ATOM 6775 C CA . ARG D 1 131 ? 40.112 17.714 16.260 1.00 75.39 132 ARG D CA 1
ATOM 6776 C C . ARG D 1 131 ? 40.031 17.290 17.725 1.00 74.99 132 ARG D C 1
ATOM 6777 O O . ARG D 1 131 ? 39.683 18.092 18.592 1.00 84.30 132 ARG D O 1
ATOM 6785 N N . TYR D 1 132 ? 40.355 16.029 17.993 1.00 73.88 133 TYR D N 1
ATOM 6786 C CA . TYR D 1 132 ? 40.382 15.506 19.356 1.00 79.95 133 TYR D CA 1
ATOM 6787 C C . TYR D 1 132 ? 41.420 16.236 20.206 1.00 81.27 133 TYR D C 1
ATOM 6788 O O . TYR D 1 132 ? 41.197 16.496 21.388 1.00 81.27 133 TYR D O 1
ATOM 6797 N N . LEU D 1 133 ? 42.554 16.564 19.593 1.00 74.25 134 LEU D N 1
ATOM 6798 C CA . LEU D 1 133 ? 43.586 17.354 20.255 1.00 76.06 134 LEU D CA 1
ATOM 6799 C C . LEU D 1 133 ? 43.053 18.734 20.621 1.00 83.34 134 LEU D C 1
ATOM 6800 O O . LEU D 1 133 ? 43.284 19.227 21.725 1.00 87.13 134 LEU D O 1
ATOM 6805 N N . ALA D 1 134 ? 42.336 19.352 19.688 1.00 82.06 135 ALA D N 1
ATOM 6806 C CA . ALA D 1 134 ? 41.808 20.696 19.890 1.00 85.05 135 ALA D CA 1
ATOM 6807 C C . ALA D 1 134 ? 40.918 20.785 21.124 1.00 88.37 135 ALA D C 1
ATOM 6808 O O . ALA D 1 134 ? 40.911 21.799 21.822 1.00 99.74 135 ALA D O 1
ATOM 6810 N N . GLU D 1 135 ? 40.172 19.718 21.391 1.00 82.46 136 GLU D N 1
ATOM 6811 C CA . GLU D 1 135 ? 39.200 19.715 22.480 1.00 88.38 136 GLU D CA 1
ATOM 6812 C C . GLU D 1 135 ? 39.852 19.874 23.853 1.00 88.83 136 GLU D C 1
ATOM 6813 O O . GLU D 1 135 ? 39.157 20.007 24.861 1.00 90.95 136 GLU D O 1
ATOM 6819 N N . VAL D 1 136 ? 41.181 19.862 23.892 1.00 90.20 137 VAL D N 1
ATOM 6820 C CA . VAL D 1 136 ? 41.903 20.006 25.153 1.00 94.15 137 VAL D CA 1
ATOM 6821 C C . VAL D 1 136 ? 43.031 21.032 25.066 1.00 94.23 137 VAL D C 1
ATOM 6822 O O . VAL D 1 136 ? 43.717 21.295 26.054 1.00 98.86 137 VAL D O 1
ATOM 6826 N N . ALA D 1 137 ? 43.216 21.616 23.886 1.00 91.52 138 ALA D N 1
ATOM 6827 C CA . ALA D 1 137 ? 44.293 22.578 23.678 1.00 93.56 138 ALA D CA 1
ATOM 6828 C C . ALA D 1 137 ? 43.806 24.018 23.805 1.00 96.85 138 ALA D C 1
ATOM 6829 O O . ALA D 1 137 ? 42.607 24.270 23.904 1.00 98.38 138 ALA D O 1
ATOM 6831 N N . THR D 1 138 ? 44.748 24.956 23.800 1.00 97.61 139 THR D N 1
ATOM 6832 C CA . THR D 1 138 ? 44.429 26.376 23.901 1.00 99.93 139 THR D CA 1
ATOM 6833 C C . THR D 1 138 ? 45.579 27.240 23.391 1.00 103.86 139 THR D C 1
ATOM 6834 O O . THR D 1 138 ? 46.721 26.791 23.319 1.00 106.23 139 THR D O 1
ATOM 6838 N N . GLY D 1 139 ? 45.268 28.482 23.035 1.00 101.58 140 GLY D N 1
ATOM 6839 C CA . GLY D 1 139 ? 46.278 29.436 22.615 1.00 105.03 140 GLY D CA 1
ATOM 6840 C C . GLY D 1 139 ? 47.087 29.004 21.406 1.00 103.14 140 GLY D C 1
ATOM 6841 O O . GLY D 1 139 ? 46.539 28.523 20.415 1.00 99.84 140 GLY D O 1
ATOM 6842 N N . GLU D 1 140 ? 48.402 29.176 21.496 1.00 108.05 141 GLU D N 1
ATOM 6843 C CA . GLU D 1 140 ? 49.296 28.911 20.374 1.00 111.46 141 GLU D CA 1
ATOM 6844 C C . GLU D 1 140 ? 49.215 27.467 19.889 1.00 109.62 141 GLU D C 1
ATOM 6845 O O . GLU D 1 140 ? 49.587 27.164 18.756 1.00 107.66 141 GLU D O 1
ATOM 6851 N N . LYS D 1 141 ? 48.728 26.578 20.748 1.00 109.27 142 LYS D N 1
ATOM 6852 C CA . LYS D 1 141 ? 48.630 25.165 20.397 1.00 104.82 142 LYS D CA 1
ATOM 6853 C C . LYS D 1 141 ? 47.319 24.845 19.684 1.00 103.33 142 LYS D C 1
ATOM 6854 O O . LYS D 1 141 ? 47.321 24.388 18.542 1.00 100.99 142 LYS D O 1
ATOM 6860 N N . ARG D 1 142 ? 46.205 25.087 20.367 1.00 103.23 143 ARG D N 1
ATOM 6861 C CA . ARG D 1 142 ? 44.884 24.835 19.804 1.00 94.91 143 ARG D CA 1
ATOM 6862 C C . ARG D 1 142 ? 44.748 25.477 18.427 1.00 93.26 143 ARG D C 1
ATOM 6863 O O . ARG D 1 142 ? 44.097 24.930 17.537 1.00 94.72 143 ARG D O 1
ATOM 6871 N N . ALA D 1 143 ? 45.368 26.640 18.261 1.00 97.03 144 ALA D N 1
ATOM 6872 C CA . ALA D 1 143 ? 45.339 27.352 16.989 1.00 97.48 144 ALA D CA 1
ATOM 6873 C C . ALA D 1 143 ? 45.940 26.515 15.864 1.00 100.21 144 ALA D C 1
ATOM 6874 O O . ALA D 1 143 ? 45.376 26.431 14.773 1.00 111.07 144 ALA D O 1
ATOM 6876 N N . THR D 1 144 ? 47.085 25.896 16.137 1.00 98.61 145 THR D N 1
ATOM 6877 C CA . THR D 1 144 ? 47.796 25.111 15.134 1.00 103.47 145 THR D CA 1
ATOM 6878 C C . THR D 1 144 ? 47.064 23.815 14.794 1.00 98.96 145 THR D C 1
ATOM 6879 O O . THR D 1 144 ? 46.768 23.553 13.629 1.00 98.26 145 THR D O 1
ATOM 6883 N N . VAL D 1 145 ? 46.779 23.007 15.812 1.00 95.56 146 VAL D N 1
ATOM 6884 C CA . VAL D 1 145 ? 46.117 21.720 15.610 1.00 88.79 146 VAL D CA 1
ATOM 6885 C C . VAL D 1 145 ? 44.830 21.858 14.798 1.00 88.92 146 VAL D C 1
ATOM 6886 O O . VAL D 1 145 ? 44.642 21.160 13.801 1.00 85.84 146 VAL D O 1
ATOM 6890 N N . VAL D 1 146 ? 43.952 22.760 15.227 1.00 90.78 147 VAL D N 1
ATOM 6891 C CA . VAL D 1 146 ? 42.708 23.022 14.514 1.00 85.42 147 VAL D CA 1
ATOM 6892 C C . VAL D 1 146 ? 42.992 23.363 13.055 1.00 88.81 147 VAL D C 1
ATOM 6893 O O . VAL D 1 146 ? 42.213 23.027 12.162 1.00 91.28 147 VAL D O 1
ATOM 6897 N N . GLU D 1 147 ? 44.119 24.028 12.824 1.00 90.59 148 GLU D N 1
ATOM 6898 C CA . GLU D 1 147 ? 44.537 24.405 11.479 1.00 94.33 148 GLU D CA 1
ATOM 6899 C C . GLU D 1 147 ? 44.988 23.186 10.681 1.00 95.97 148 GLU D C 1
ATOM 6900 O O . GLU D 1 147 ? 44.839 23.140 9.461 1.00 92.29 148 GLU D O 1
ATOM 6906 N N . SER D 1 148 ? 45.544 22.202 11.379 1.00 93.26 149 SER D N 1
ATOM 6907 C CA . SER D 1 148 ? 45.990 20.966 10.746 1.00 91.98 149 SER D CA 1
ATOM 6908 C C . SER D 1 148 ? 44.814 20.032 10.472 1.00 87.89 149 SER D C 1
ATOM 6909 O O . SER D 1 148 ? 44.861 19.209 9.558 1.00 84.49 149 SER D O 1
ATOM 6912 N N . SER D 1 149 ? 43.761 20.164 11.274 1.00 84.74 150 SER D N 1
ATOM 6913 C CA . SER D 1 149 ? 42.541 19.389 11.080 1.00 80.78 150 SER D CA 1
ATOM 6914 C C . SER D 1 149 ? 41.751 19.940 9.900 1.00 84.34 150 SER D C 1
ATOM 6915 O O . SER D 1 149 ? 41.316 19.191 9.026 1.00 84.32 150 SER D O 1
ATOM 6918 N N . GLU D 1 150 ? 41.572 21.257 9.887 1.00 83.33 151 GLU D N 1
ATOM 6919 C CA . GLU D 1 150 ? 40.880 21.938 8.800 1.00 87.12 151 GLU D CA 1
ATOM 6920 C C . GLU D 1 150 ? 41.451 21.539 7.444 1.00 85.95 151 GLU D C 1
ATOM 6921 O O . GLU D 1 150 ? 40.706 21.261 6.505 1.00 83.70 151 GLU D O 1
ATOM 6927 N N . LYS D 1 151 ? 42.776 21.512 7.348 1.00 93.08 152 LYS D N 1
ATOM 6928 C CA . LYS D 1 151 ? 43.442 21.173 6.097 1.00 92.12 152 LYS D CA 1
ATOM 6929 C C . LYS D 1 151 ? 43.216 19.705 5.740 1.00 90.11 152 LYS D C 1
ATOM 6930 O O . LYS D 1 151 ? 43.035 19.363 4.571 1.00 82.45 152 LYS D O 1
ATOM 6936 N N . ALA D 1 152 ? 43.225 18.844 6.753 1.00 86.29 153 ALA D N 1
ATOM 6937 C CA . ALA D 1 152 ? 42.954 17.425 6.555 1.00 80.50 153 ALA D CA 1
ATOM 6938 C C . ALA D 1 152 ? 41.560 17.223 5.971 1.00 77.86 153 ALA D C 1
ATOM 6939 O O . ALA D 1 152 ? 41.406 16.697 4.868 1.00 74.88 153 ALA D O 1
ATOM 6941 N N . TYR D 1 153 ? 40.546 17.645 6.719 1.00 73.43 154 TYR D N 1
ATOM 6942 C CA . TYR D 1 153 ? 39.162 17.560 6.260 1.00 77.04 154 TYR D CA 1
ATOM 6943 C C . TYR D 1 153 ? 38.981 18.188 4.881 1.00 81.58 154 TYR D C 1
ATOM 6944 O O . TYR D 1 153 ? 38.292 17.636 4.020 1.00 80.00 154 TYR D O 1
ATOM 6953 N N . SER D 1 154 ? 39.604 19.343 4.677 1.00 83.29 155 SER D N 1
ATOM 6954 C CA . SER D 1 154 ? 39.485 20.059 3.414 1.00 84.98 155 SER D CA 1
ATOM 6955 C C . SER D 1 154 ? 39.940 19.189 2.249 1.00 84.13 155 SER D C 1
ATOM 6956 O O . SER D 1 154 ? 39.291 19.144 1.203 1.00 79.24 155 SER D O 1
ATOM 6959 N N . GLU D 1 155 ? 41.061 18.501 2.433 1.00 84.71 156 GLU D N 1
ATOM 6960 C CA . GLU D 1 155 ? 41.589 17.629 1.393 1.00 88.80 156 GLU D CA 1
ATOM 6961 C C . GLU D 1 155 ? 40.705 16.397 1.223 1.00 87.22 156 GLU D C 1
ATOM 6962 O O . GLU D 1 155 ? 40.461 15.948 0.105 1.00 89.17 156 GLU D O 1
ATOM 6968 N N . ALA D 1 156 ? 40.223 15.860 2.339 1.00 83.31 157 ALA D N 1
ATOM 6969 C CA . ALA D 1 156 ? 39.337 14.702 2.310 1.00 80.76 157 ALA D CA 1
ATOM 6970 C C . ALA D 1 156 ? 38.027 15.035 1.604 1.00 83.22 157 ALA D C 1
ATOM 6971 O O . ALA D 1 156 ? 37.600 14.319 0.699 1.00 77.23 157 ALA D O 1
ATOM 6973 N N . HIS D 1 157 ? 37.399 16.130 2.020 1.00 82.80 158 HIS D N 1
ATOM 6974 C CA . HIS D 1 157 ? 36.142 16.571 1.430 1.00 81.70 158 HIS D CA 1
ATOM 6975 C C . HIS D 1 157 ? 36.323 16.838 -0.060 1.00 87.94 158 HIS D C 1
ATOM 6976 O O . HIS D 1 157 ? 35.381 16.720 -0.840 1.00 92.30 158 HIS D O 1
ATOM 6983 N N . GLU D 1 158 ? 37.545 17.188 -0.449 1.00 96.42 159 GLU D N 1
ATOM 6984 C CA . GLU D 1 158 ? 37.866 17.437 -1.850 1.00 99.73 159 GLU D CA 1
ATOM 6985 C C . GLU D 1 158 ? 38.028 16.147 -2.646 1.00 96.00 159 GLU D C 1
ATOM 6986 O O . GLU D 1 158 ? 37.415 15.980 -3.701 1.00 97.40 159 GLU D O 1
ATOM 6992 N N . ILE D 1 159 ? 38.858 15.240 -2.141 1.00 90.83 160 ILE D N 1
ATOM 6993 C CA . ILE D 1 159 ? 39.080 13.961 -2.804 1.00 93.44 160 ILE D CA 1
ATOM 6994 C C . ILE D 1 159 ? 37.762 13.220 -3.009 1.00 97.88 160 ILE D C 1
ATOM 6995 O O . ILE D 1 159 ? 37.570 12.545 -4.019 1.00 99.92 160 ILE D O 1
ATOM 7000 N N . SER D 1 160 ? 36.852 13.362 -2.051 1.00 93.91 161 SER D N 1
ATOM 7001 C CA . SER D 1 160 ? 35.564 12.676 -2.105 1.00 92.47 161 SER D CA 1
ATOM 7002 C C . SER D 1 160 ? 34.568 13.383 -3.022 1.00 88.19 161 SER D C 1
ATOM 7003 O O . SER D 1 160 ? 33.908 12.743 -3.840 1.00 92.14 161 SER D O 1
ATOM 7006 N N . LYS D 1 161 ? 34.464 14.702 -2.884 1.00 82.68 162 LYS D N 1
ATOM 7007 C CA . LYS D 1 161 ? 33.524 15.482 -3.686 1.00 85.98 162 LYS D CA 1
ATOM 7008 C C . LYS D 1 161 ? 33.773 15.342 -5.185 1.00 94.78 162 LYS D C 1
ATOM 7009 O O . LYS D 1 161 ? 32.987 15.833 -5.995 1.00 103.15 162 LYS D O 1
ATOM 7015 N N . GLU D 1 162 ? 34.861 14.672 -5.552 1.00 101.93 163 GLU D N 1
ATOM 7016 C CA . GLU D 1 162 ? 35.237 14.559 -6.957 1.00 109.23 163 GLU D CA 1
ATOM 7017 C C . GLU D 1 162 ? 35.375 13.114 -7.440 1.00 108.94 163 GLU D C 1
ATOM 7018 O O . GLU D 1 162 ? 35.295 12.850 -8.640 1.00 112.26 163 GLU D O 1
ATOM 7024 N N . HIS D 1 163 ? 35.576 12.180 -6.514 1.00 104.92 164 HIS D N 1
ATOM 7025 C CA . HIS D 1 163 ? 35.817 10.791 -6.901 1.00 104.13 164 HIS D CA 1
ATOM 7026 C C . HIS D 1 163 ? 35.063 9.756 -6.064 1.00 101.81 164 HIS D C 1
ATOM 7027 O O . HIS D 1 163 ? 35.248 8.553 -6.253 1.00 99.61 164 HIS D O 1
ATOM 7034 N N . MET D 1 164 ? 34.218 10.212 -5.144 1.00 104.74 165 MET D N 1
ATOM 7035 C CA . MET D 1 164 ? 33.448 9.288 -4.313 1.00 93.02 165 MET D CA 1
ATOM 7036 C C . MET D 1 164 ? 31.940 9.495 -4.433 1.00 92.68 165 MET D C 1
ATOM 7037 O O . MET D 1 164 ? 31.471 10.609 -4.657 1.00 83.48 165 MET D O 1
ATOM 7042 N N . GLN D 1 165 ? 31.191 8.407 -4.284 1.00 91.33 166 GLN D N 1
ATOM 7043 C CA . GLN D 1 165 ? 29.736 8.469 -4.287 1.00 85.56 166 GLN D CA 1
ATOM 7044 C C . GLN D 1 165 ? 29.243 9.253 -3.077 1.00 78.16 166 GLN D C 1
ATOM 7045 O O . GLN D 1 165 ? 29.757 9.077 -1.973 1.00 77.47 166 GLN D O 1
ATOM 7051 N N . PRO D 1 166 ? 28.244 10.125 -3.281 1.00 74.39 167 PRO D N 1
ATOM 7052 C CA . PRO D 1 166 ? 27.653 10.880 -2.170 1.00 66.91 167 PRO D CA 1
ATOM 7053 C C . PRO D 1 166 ? 27.062 9.948 -1.116 1.00 65.76 167 PRO D C 1
ATOM 7054 O O . PRO D 1 166 ? 26.813 10.377 0.010 1.00 66.24 167 PRO D O 1
ATOM 7058 N N . THR D 1 167 ? 26.839 8.690 -1.482 1.00 67.60 168 THR D N 1
ATOM 7059 C CA . THR D 1 167 ? 26.287 7.712 -0.550 1.00 63.45 168 THR D CA 1
ATOM 7060 C C . THR D 1 167 ? 27.379 6.859 0.089 1.00 63.87 168 THR D C 1
ATOM 7061 O O . THR D 1 167 ? 27.131 6.161 1.070 1.00 61.14 168 THR D O 1
ATOM 7065 N N . HIS D 1 168 ? 28.583 6.915 -0.474 1.00 65.51 169 HIS D N 1
ATOM 7066 C CA . HIS D 1 168 ? 29.717 6.180 0.073 1.00 65.45 169 HIS D CA 1
ATOM 7067 C C . HIS D 1 168 ? 29.824 6.458 1.568 1.00 61.91 169 HIS D C 1
ATOM 7068 O O . HIS D 1 168 ? 29.894 7.615 1.981 1.00 64.81 169 HIS D O 1
ATOM 7075 N N . PRO D 1 169 ? 29.830 5.392 2.384 1.00 60.63 170 PRO D N 1
ATOM 7076 C CA . PRO D 1 169 ? 29.822 5.522 3.846 1.00 62.17 170 PRO D CA 1
ATOM 7077 C C . PRO D 1 169 ? 31.070 6.235 4.374 1.00 64.54 170 PRO D C 1
ATOM 7078 O O . PRO D 1 169 ? 31.053 6.747 5.496 1.00 66.34 170 PRO D O 1
ATOM 7082 N N . ILE D 1 170 ? 32.132 6.276 3.576 1.00 64.64 171 ILE D N 1
ATOM 7083 C CA . ILE D 1 170 ? 33.333 7.011 3.961 1.00 62.26 171 ILE D CA 1
ATOM 7084 C C . ILE D 1 170 ? 33.149 8.507 3.726 1.00 60.83 171 ILE D C 1
ATOM 7085 O O . ILE D 1 170 ? 33.489 9.327 4.580 1.00 63.45 171 ILE D O 1
ATOM 7090 N N . ARG D 1 171 ? 32.612 8.854 2.560 1.00 57.21 172 ARG D N 1
ATOM 7091 C CA . ARG D 1 171 ? 32.314 10.243 2.245 1.00 62.89 172 ARG D CA 1
ATOM 7092 C C . ARG D 1 171 ? 31.299 10.816 3.229 1.00 66.61 172 ARG D C 1
ATOM 7093 O O . ARG D 1 171 ? 31.440 11.947 3.694 1.00 73.71 172 ARG D O 1
ATOM 7101 N N . LEU D 1 172 ? 30.276 10.027 3.539 1.00 61.77 173 LEU D N 1
ATOM 7102 C CA . LEU D 1 172 ? 29.267 10.425 4.514 1.00 63.94 173 LEU D CA 1
ATOM 7103 C C . LEU D 1 172 ? 29.863 10.525 5.915 1.00 64.80 173 LEU D C 1
ATOM 7104 O O . LEU D 1 172 ? 29.600 11.482 6.640 1.00 65.61 173 LEU D O 1
ATOM 7109 N N . GLY D 1 173 ? 30.664 9.532 6.288 1.00 59.27 174 GLY D N 1
ATOM 7110 C CA . GLY D 1 173 ? 31.352 9.546 7.566 1.00 65.15 174 GLY D CA 1
ATOM 7111 C C . GLY D 1 173 ? 32.197 10.796 7.723 1.00 63.04 174 GLY D C 1
ATOM 7112 O O . GLY D 1 173 ? 32.200 11.429 8.780 1.00 57.63 174 GLY D O 1
ATOM 7113 N N . LEU D 1 174 ? 32.920 11.149 6.665 1.00 58.42 175 LEU D N 1
ATOM 7114 C CA . LEU D 1 174 ? 33.676 12.393 6.633 1.00 64.18 175 LEU D CA 1
ATOM 7115 C C . LEU D 1 174 ? 32.743 13.583 6.810 1.00 65.43 175 LEU D C 1
ATOM 7116 O O . LEU D 1 174 ? 32.837 14.314 7.796 1.00 63.00 175 LEU D O 1
ATOM 7121 N N . ALA D 1 175 ? 31.849 13.770 5.843 1.00 65.28 176 ALA D N 1
ATOM 7122 C CA . ALA D 1 175 ? 30.868 14.850 5.882 1.00 65.63 176 ALA D CA 1
ATOM 7123 C C . ALA D 1 175 ? 30.345 15.070 7.295 1.00 60.96 176 ALA D C 1
ATOM 7124 O O . ALA D 1 175 ? 30.288 16.201 7.775 1.00 65.49 176 ALA D O 1
ATOM 7126 N N . LEU D 1 176 ? 29.975 13.979 7.958 1.00 57.64 177 LEU D N 1
ATOM 7127 C CA . LEU D 1 176 ? 29.483 14.039 9.330 1.00 55.18 177 LEU D CA 1
ATOM 7128 C C . LEU D 1 176 ? 30.503 14.691 10.255 1.00 63.41 177 LEU D C 1
ATOM 7129 O O . LEU D 1 176 ? 30.239 15.735 10.844 1.00 69.97 177 LEU D O 1
ATOM 7134 N N . ASN D 1 177 ? 31.669 14.067 10.378 1.00 67.38 178 ASN D N 1
ATOM 7135 C CA . ASN D 1 177 ? 32.715 14.562 11.265 1.00 61.68 178 ASN D CA 1
ATOM 7136 C C . ASN D 1 177 ? 33.190 15.969 10.905 1.00 65.35 178 ASN D C 1
ATOM 7137 O O . ASN D 1 177 ? 33.489 16.775 11.785 1.00 71.02 178 ASN D O 1
ATOM 7142 N N . TYR D 1 178 ? 33.255 16.257 9.608 1.00 64.85 179 TYR D N 1
ATOM 7143 C CA . TYR D 1 178 ? 33.694 17.564 9.129 1.00 68.90 179 TYR D CA 1
ATOM 7144 C C . TYR D 1 178 ? 32.733 18.657 9.588 1.00 70.39 179 TYR D C 1
ATOM 7145 O O . TYR D 1 178 ? 33.144 19.777 9.890 1.00 77.30 179 TYR D O 1
ATOM 7154 N N . SER D 1 179 ? 31.448 18.321 9.635 1.00 74.48 180 SER D N 1
ATOM 7155 C CA . SER D 1 179 ? 30.432 19.258 10.096 1.00 74.46 180 SER D CA 1
ATOM 7156 C C . SER D 1 179 ? 30.514 19.443 11.611 1.00 75.99 180 SER D C 1
ATOM 7157 O O . SER D 1 179 ? 30.361 20.556 12.116 1.00 77.34 180 SER D O 1
ATOM 7160 N N . VAL D 1 180 ? 30.753 18.348 12.329 1.00 74.80 181 VAL D N 1
ATOM 7161 C CA . VAL D 1 180 ? 30.933 18.395 13.777 1.00 74.74 181 VAL D CA 1
ATOM 7162 C C . VAL D 1 180 ? 32.141 19.256 14.129 1.00 76.68 181 VAL D C 1
ATOM 7163 O O . VAL D 1 180 ? 32.148 19.955 15.142 1.00 83.99 181 VAL D O 1
ATOM 7167 N N . PHE D 1 181 ? 33.160 19.199 13.277 1.00 77.04 182 PHE D N 1
ATOM 7168 C CA . PHE D 1 181 ? 34.332 20.052 13.421 1.00 76.44 182 PHE D CA 1
ATOM 7169 C C . PHE D 1 181 ? 33.957 21.523 13.257 1.00 82.23 182 PHE D C 1
ATOM 7170 O O . PHE D 1 181 ? 34.610 22.406 13.815 1.00 84.67 182 PHE D O 1
ATOM 7178 N N . TYR D 1 182 ? 32.902 21.777 12.490 1.00 77.59 183 TYR D N 1
ATOM 7179 C CA . TYR D 1 182 ? 32.408 23.135 12.285 1.00 79.34 183 TYR D CA 1
ATOM 7180 C C . TYR D 1 182 ? 31.540 23.606 13.449 1.00 82.04 183 TYR D C 1
ATOM 7181 O O . TYR D 1 182 ? 31.568 24.778 13.818 1.00 89.30 183 TYR D O 1
ATOM 7190 N N . TYR D 1 183 ? 30.771 22.688 14.024 1.00 76.59 184 TYR D N 1
ATOM 7191 C CA . TYR D 1 183 ? 29.817 23.045 15.068 1.00 79.62 184 TYR D CA 1
ATOM 7192 C C . TYR D 1 183 ? 30.456 23.093 16.454 1.00 82.87 184 TYR D C 1
ATOM 7193 O O . TYR D 1 183 ? 30.154 23.984 17.250 1.00 91.82 184 TYR D O 1
ATOM 7202 N N . GLU D 1 184 ? 31.336 22.138 16.741 1.00 82.78 185 GLU D N 1
ATOM 7203 C CA . GLU D 1 184 ? 31.916 22.014 18.077 1.00 88.95 185 GLU D CA 1
ATOM 7204 C C . GLU D 1 184 ? 33.279 22.692 18.225 1.00 86.34 185 GLU D C 1
ATOM 7205 O O . GLU D 1 184 ? 33.595 23.229 19.288 1.00 85.47 185 GLU D O 1
ATOM 7211 N N . ILE D 1 185 ? 34.082 22.673 17.165 1.00 82.13 186 ILE D N 1
ATOM 7212 C CA . ILE D 1 185 ? 35.419 23.258 17.228 1.00 87.26 186 ILE D CA 1
ATOM 7213 C C . ILE D 1 185 ? 35.471 24.676 16.663 1.00 87.44 186 ILE D C 1
ATOM 7214 O O . ILE D 1 185 ? 35.920 25.603 17.338 1.00 84.75 186 ILE D O 1
ATOM 7219 N N . GLN D 1 186 ? 35.015 24.841 15.426 1.00 83.71 187 GLN D N 1
ATOM 7220 C CA . GLN D 1 186 ? 34.995 26.156 14.797 1.00 79.30 187 GLN D CA 1
ATOM 7221 C C . GLN D 1 186 ? 33.859 27.001 15.358 1.00 90.56 187 GLN D C 1
ATOM 7222 O O . GLN D 1 186 ? 33.819 28.216 15.159 1.00 89.53 187 GLN D O 1
ATOM 7228 N N . ASN D 1 187 ? 32.940 26.347 16.061 1.00 95.21 188 ASN D N 1
ATOM 7229 C CA . ASN D 1 187 ? 31.768 27.017 16.613 1.00 88.95 188 ASN D CA 1
ATOM 7230 C C . ASN D 1 187 ? 31.057 27.863 15.560 1.00 89.40 188 ASN D C 1
ATOM 7231 O O . ASN D 1 187 ? 30.567 28.953 15.851 1.00 90.80 188 ASN D O 1
ATOM 7236 N N . ALA D 1 188 ? 31.015 27.349 14.334 1.00 86.53 189 ALA D N 1
ATOM 7237 C CA . ALA D 1 188 ? 30.332 28.015 13.231 1.00 88.40 189 ALA D CA 1
ATOM 7238 C C . ALA D 1 188 ? 29.256 27.101 12.652 1.00 86.97 189 ALA D C 1
ATOM 7239 O O . ALA D 1 188 ? 29.469 26.456 11.626 1.00 89.71 189 ALA D O 1
ATOM 7241 N N . PRO D 1 189 ? 28.092 27.051 13.315 1.00 88.09 190 PRO D N 1
ATOM 7242 C CA . PRO D 1 189 ? 26.987 26.138 12.994 1.00 84.37 190 PRO D CA 1
ATOM 7243 C C . PRO D 1 189 ? 26.391 26.334 11.593 1.00 82.95 190 PRO D C 1
ATOM 7244 O O . PRO D 1 189 ? 25.651 25.461 11.134 1.00 85.59 190 PRO D O 1
ATOM 7248 N N . GLU D 1 190 ? 26.706 27.441 10.923 1.00 86.07 191 GLU D N 1
ATOM 7249 C CA . GLU D 1 190 ? 26.165 27.677 9.586 1.00 81.39 191 GLU D CA 1
ATOM 7250 C C . GLU D 1 190 ? 26.735 26.666 8.597 1.00 82.79 191 GLU D C 1
ATOM 7251 O O . GLU D 1 190 ? 26.004 25.837 8.051 1.00 80.43 191 GLU D O 1
ATOM 7257 N N . GLN D 1 191 ? 28.044 26.742 8.376 1.00 86.00 192 GLN D N 1
ATOM 7258 C CA . GLN D 1 191 ? 28.733 25.793 7.512 1.00 84.66 192 GLN D CA 1
ATOM 7259 C C . GLN D 1 191 ? 28.418 24.363 7.924 1.00 81.33 192 GLN D C 1
ATOM 7260 O O . GLN D 1 191 ? 28.189 23.500 7.077 1.00 81.64 192 GLN D O 1
ATOM 7266 N N . ALA D 1 192 ? 28.413 24.120 9.231 1.00 78.14 193 ALA D N 1
ATOM 7267 C CA . ALA D 1 192 ? 28.120 22.798 9.767 1.00 76.24 193 ALA D CA 1
ATOM 7268 C C . ALA D 1 192 ? 26.810 22.259 9.205 1.00 78.15 193 ALA D C 1
ATOM 7269 O O . ALA D 1 192 ? 26.803 21.279 8.463 1.00 71.76 193 ALA D O 1
ATOM 7271 N N . CYS D 1 193 ? 25.705 22.910 9.553 1.00 77.34 194 CYS D N 1
ATOM 7272 C CA . CYS D 1 193 ? 24.389 22.496 9.074 1.00 76.58 194 CYS D CA 1
ATOM 7273 C C . CYS D 1 193 ? 24.345 22.394 7.552 1.00 76.34 194 CYS D C 1
ATOM 7274 O O . CYS D 1 193 ? 23.707 21.499 7.001 1.00 74.86 194 CYS D O 1
ATOM 7277 N N . HIS D 1 194 ? 25.026 23.316 6.878 1.00 69.38 195 HIS D N 1
ATOM 7278 C CA . HIS D 1 194 ? 25.041 23.340 5.421 1.00 74.54 195 HIS D CA 1
ATOM 7279 C C . HIS D 1 194 ? 25.693 22.089 4.842 1.00 76.88 195 HIS D C 1
ATOM 7280 O O . HIS D 1 194 ? 25.106 21.410 4.003 1.00 77.49 195 HIS D O 1
ATOM 7287 N N . LEU D 1 195 ? 26.911 21.795 5.286 1.00 81.23 196 LEU D N 1
ATOM 7288 C CA . LEU D 1 195 ? 27.619 20.605 4.832 1.00 75.48 196 LEU D CA 1
ATOM 7289 C C . LEU D 1 195 ? 26.852 19.347 5.216 1.00 71.52 196 LEU D C 1
ATOM 7290 O O . LEU D 1 195 ? 26.707 18.428 4.412 1.00 73.50 196 LEU D O 1
ATOM 7295 N N . ALA D 1 196 ? 26.359 19.314 6.450 1.00 65.47 197 ALA D N 1
ATOM 7296 C CA . ALA D 1 196 ? 25.591 18.173 6.930 1.00 70.24 197 ALA D CA 1
ATOM 7297 C C . ALA D 1 196 ? 24.356 17.942 6.067 1.00 74.20 197 ALA D C 1
ATOM 7298 O O . ALA D 1 196 ? 24.062 16.811 5.683 1.00 70.72 197 ALA D O 1
ATOM 7300 N N . LYS D 1 197 ? 23.641 19.019 5.756 1.00 73.46 198 LYS D N 1
ATOM 7301 C CA . LYS D 1 197 ? 22.441 18.919 4.933 1.00 74.80 198 LYS D CA 1
ATOM 7302 C C . LYS D 1 197 ? 22.806 18.631 3.479 1.00 72.24 198 LYS D C 1
ATOM 7303 O O . LYS D 1 197 ? 22.143 17.839 2.812 1.00 71.58 198 LYS D O 1
ATOM 7309 N N . THR D 1 198 ? 23.864 19.277 2.997 1.00 69.23 199 THR D N 1
ATOM 7310 C CA . THR D 1 198 ? 24.367 19.035 1.648 1.00 69.68 199 THR D CA 1
ATOM 7311 C C . THR D 1 198 ? 24.723 17.565 1.465 1.00 71.86 199 THR D C 1
ATOM 7312 O O . THR D 1 198 ? 24.268 16.920 0.520 1.00 72.31 199 THR D O 1
ATOM 7316 N N . ALA D 1 199 ? 25.535 17.040 2.376 1.00 67.65 200 ALA D N 1
ATOM 7317 C CA . ALA D 1 199 ? 25.914 15.634 2.342 1.00 66.41 200 ALA D CA 1
ATOM 7318 C C . ALA D 1 199 ? 24.677 14.747 2.348 1.00 67.48 200 ALA D C 1
ATOM 7319 O O . ALA D 1 199 ? 24.589 13.781 1.592 1.00 68.41 200 ALA D O 1
ATOM 7321 N N . PHE D 1 200 ? 23.718 15.088 3.202 1.00 71.28 201 PHE D N 1
ATOM 7322 C CA . PHE D 1 200 ? 22.491 14.312 3.325 1.00 72.19 201 PHE D CA 1
ATOM 7323 C C . PHE D 1 200 ? 21.671 14.374 2.040 1.00 69.18 201 PHE D C 1
ATOM 7324 O O . PHE D 1 200 ? 21.257 13.346 1.508 1.00 69.03 201 PHE D O 1
ATOM 7332 N N . ASP D 1 201 ? 21.447 15.587 1.546 1.00 71.71 202 ASP D N 1
ATOM 7333 C CA . ASP D 1 201 ? 20.647 15.798 0.343 1.00 72.73 202 ASP D CA 1
ATOM 7334 C C . ASP D 1 201 ? 21.288 15.177 -0.895 1.00 70.91 202 ASP D C 1
ATOM 7335 O O . ASP D 1 201 ? 20.598 14.620 -1.746 1.00 69.96 202 ASP D O 1
ATOM 7340 N N . ASP D 1 202 ? 22.611 15.273 -0.985 1.00 70.07 203 ASP D N 1
ATOM 7341 C CA . ASP D 1 202 ? 23.350 14.674 -2.090 1.00 72.64 203 ASP D CA 1
ATOM 7342 C C . ASP D 1 202 ? 23.226 13.153 -2.072 1.00 74.76 203 ASP D C 1
ATOM 7343 O O . ASP D 1 202 ? 23.146 12.514 -3.123 1.00 78.30 203 ASP D O 1
ATOM 7348 N N . ALA D 1 203 ? 23.209 12.582 -0.872 1.00 74.05 204 ALA D N 1
ATOM 7349 C CA . ALA D 1 203 ? 23.024 11.147 -0.707 1.00 68.03 204 ALA D CA 1
ATOM 7350 C C . ALA D 1 203 ? 21.607 10.748 -1.103 1.00 68.06 204 ALA D C 1
ATOM 7351 O O . ALA D 1 203 ? 21.413 9.917 -1.990 1.00 71.35 204 ALA D O 1
ATOM 7353 N N . ILE D 1 204 ? 20.623 11.348 -0.439 1.00 64.88 205 ILE D N 1
ATOM 7354 C CA . ILE D 1 204 ? 19.218 11.123 -0.763 1.00 68.75 205 ILE D CA 1
ATOM 7355 C C . ILE D 1 204 ? 18.957 11.251 -2.260 1.00 68.81 205 ILE D C 1
ATOM 7356 O O . ILE D 1 204 ? 18.277 10.414 -2.851 1.00 63.75 205 ILE D O 1
ATOM 7361 N N . ALA D 1 205 ? 19.503 12.299 -2.869 1.00 69.66 206 ALA D N 1
ATOM 7362 C CA . ALA D 1 205 ? 19.311 12.534 -4.295 1.00 70.65 206 ALA D CA 1
ATOM 7363 C C . ALA D 1 205 ? 19.812 11.355 -5.122 1.00 75.35 206 ALA D C 1
ATOM 7364 O O . ALA D 1 205 ? 19.161 10.932 -6.077 1.00 83.29 206 ALA D O 1
ATOM 7366 N N . GLU D 1 206 ? 20.971 10.825 -4.748 1.00 76.92 207 GLU D N 1
ATOM 7367 C CA . GLU D 1 206 ? 21.536 9.663 -5.424 1.00 79.32 207 GLU D CA 1
ATOM 7368 C C . GLU D 1 206 ? 21.335 8.408 -4.582 1.00 79.23 207 GLU D C 1
ATOM 7369 O O . GLU D 1 206 ? 22.237 7.583 -4.453 1.00 80.50 207 GLU D O 1
ATOM 7375 N N . LEU D 1 207 ? 20.139 8.273 -4.017 1.00 76.23 208 LEU D N 1
ATOM 7376 C CA . LEU D 1 207 ? 19.815 7.156 -3.137 1.00 79.22 208 LEU D CA 1
ATOM 7377 C C . LEU D 1 207 ? 19.820 5.829 -3.893 1.00 79.94 208 LEU D C 1
ATOM 7378 O O . LEU D 1 207 ? 19.751 4.758 -3.289 1.00 82.36 208 LEU D O 1
ATOM 7383 N N . ASP D 1 208 ? 19.905 5.912 -5.217 1.00 83.99 209 ASP D N 1
ATOM 7384 C CA . ASP D 1 208 ? 19.898 4.727 -6.068 1.00 84.53 209 ASP D CA 1
ATOM 7385 C C . ASP D 1 208 ? 21.305 4.184 -6.305 1.00 87.84 209 ASP D C 1
ATOM 7386 O O . ASP D 1 208 ? 21.491 3.233 -7.066 1.00 90.28 209 ASP D O 1
ATOM 7391 N N . THR D 1 209 ? 22.291 4.787 -5.649 1.00 86.82 210 THR D N 1
ATOM 7392 C CA . THR D 1 209 ? 23.678 4.368 -5.808 1.00 83.28 210 THR D CA 1
ATOM 7393 C C . THR D 1 209 ? 24.143 3.485 -4.652 1.00 81.73 210 THR D C 1
ATOM 7394 O O . THR D 1 209 ? 25.312 3.103 -4.584 1.00 82.34 210 THR D O 1
ATOM 7398 N N . LEU D 1 210 ? 23.225 3.166 -3.746 1.00 79.55 211 LEU D N 1
ATOM 7399 C CA . LEU D 1 210 ? 23.531 2.277 -2.631 1.00 78.26 211 LEU D CA 1
ATOM 7400 C C . LEU D 1 210 ? 23.838 0.865 -3.120 1.00 79.64 211 LEU D C 1
ATOM 7401 O O . LEU D 1 210 ? 23.140 0.332 -3.982 1.00 78.69 211 LEU D O 1
ATOM 7406 N N . ASN D 1 211 ? 24.887 0.265 -2.566 1.00 80.34 212 ASN D N 1
ATOM 7407 C CA . ASN D 1 211 ? 25.251 -1.105 -2.910 1.00 83.48 212 ASN D CA 1
ATOM 7408 C C . ASN D 1 211 ? 25.017 -2.066 -1.752 1.00 83.48 212 ASN D C 1
ATOM 7409 O O . ASN D 1 211 ? 24.872 -1.649 -0.603 1.00 80.39 212 ASN D O 1
ATOM 7414 N N . GLU D 1 212 ? 24.985 -3.357 -2.065 1.00 80.00 213 GLU D N 1
ATOM 7415 C CA . GLU D 1 212 ? 24.788 -4.390 -1.056 1.00 81.92 213 GLU D CA 1
ATOM 7416 C C . GLU D 1 212 ? 25.752 -4.229 0.116 1.00 84.35 213 GLU D C 1
ATOM 7417 O O . GLU D 1 212 ? 25.330 -4.107 1.266 1.00 77.14 213 GLU D O 1
ATOM 7423 N N . ASP D 1 213 ? 27.047 -4.220 -0.184 1.00 91.49 214 ASP D N 1
ATOM 7424 C CA . ASP D 1 213 ? 28.080 -4.244 0.850 1.00 97.29 214 ASP D CA 1
ATOM 7425 C C . ASP D 1 213 ? 27.866 -3.217 1.960 1.00 95.60 214 ASP D C 1
ATOM 7426 O O . ASP D 1 213 ? 27.765 -3.577 3.132 1.00 91.31 214 ASP D O 1
ATOM 7431 N N . SER D 1 214 ? 27.803 -1.942 1.594 1.00 92.87 215 SER D N 1
ATOM 7432 C CA . SER D 1 214 ? 27.733 -0.879 2.591 1.00 82.56 215 SER D CA 1
ATOM 7433 C C . SER D 1 214 ? 26.470 -0.028 2.475 1.00 83.79 215 SER D C 1
ATOM 7434 O O . SER D 1 214 ? 26.542 1.163 2.170 1.00 77.26 215 SER D O 1
ATOM 7437 N N . TYR D 1 215 ? 25.317 -0.644 2.718 1.00 83.74 216 TYR D N 1
ATOM 7438 C CA . TYR D 1 215 ? 24.056 0.088 2.750 1.00 74.04 216 TYR D CA 1
ATOM 7439 C C . TYR D 1 215 ? 23.663 0.358 4.197 1.00 70.91 216 TYR D C 1
ATOM 7440 O O . TYR D 1 215 ? 23.021 1.364 4.503 1.00 62.88 216 TYR D O 1
ATOM 7449 N N . LYS D 1 216 ? 24.054 -0.550 5.085 1.00 75.56 217 LYS D N 1
ATOM 7450 C CA . LYS D 1 216 ? 23.799 -0.389 6.511 1.00 69.27 217 LYS D CA 1
ATOM 7451 C C . LYS D 1 216 ? 24.551 0.815 7.061 1.00 66.76 217 LYS D C 1
ATOM 7452 O O . LYS D 1 216 ? 24.020 1.569 7.876 1.00 65.83 217 LYS D O 1
ATOM 7458 N N . ASP D 1 217 ? 25.794 0.985 6.621 1.00 70.70 218 ASP D N 1
ATOM 7459 C CA . ASP D 1 217 ? 26.610 2.103 7.075 1.00 77.20 218 ASP D CA 1
ATOM 7460 C C . ASP D 1 217 ? 26.056 3.425 6.565 1.00 67.07 218 ASP D C 1
ATOM 7461 O O . ASP D 1 217 ? 25.818 4.348 7.340 1.00 63.66 218 ASP D O 1
ATOM 7466 N N . SER D 1 218 ? 25.853 3.506 5.255 1.00 58.91 219 SER D N 1
ATOM 7467 C CA . SER D 1 218 ? 25.396 4.736 4.614 1.00 61.17 219 SER D CA 1
ATOM 7468 C C . SER D 1 218 ? 24.125 5.292 5.250 1.00 62.07 219 SER D C 1
ATOM 7469 O O . SER D 1 218 ? 24.109 6.424 5.732 1.00 60.29 219 SER D O 1
ATOM 7472 N N . THR D 1 219 ? 23.064 4.492 5.247 1.00 63.86 220 THR D N 1
ATOM 7473 C CA . THR D 1 219 ? 21.781 4.921 5.795 1.00 64.55 220 THR D CA 1
ATOM 7474 C C . THR D 1 219 ? 21.903 5.316 7.264 1.00 62.86 220 THR D C 1
ATOM 7475 O O . THR D 1 219 ? 21.150 6.158 7.753 1.00 67.35 220 THR D O 1
ATOM 7479 N N . LEU D 1 220 ? 22.854 4.702 7.962 1.00 62.06 221 LEU D N 1
ATOM 7480 C CA . LEU D 1 220 ? 23.102 5.025 9.361 1.00 64.55 221 LEU D CA 1
ATOM 7481 C C . LEU D 1 220 ? 23.748 6.399 9.483 1.00 64.11 221 LEU D C 1
ATOM 7482 O O . LEU D 1 220 ? 23.320 7.226 10.290 1.00 63.30 221 LEU D O 1
ATOM 7487 N N . ILE D 1 221 ? 24.782 6.638 8.681 1.00 61.86 222 ILE D N 1
ATOM 7488 C CA . ILE D 1 221 ? 25.449 7.934 8.664 1.00 66.89 222 ILE D CA 1
ATOM 7489 C C . ILE D 1 221 ? 24.489 9.028 8.214 1.00 62.92 222 ILE D C 1
ATOM 7490 O O . ILE D 1 221 ? 24.463 10.116 8.788 1.00 63.03 222 ILE D O 1
ATOM 7495 N N . MET D 1 222 ? 23.699 8.734 7.186 1.00 62.87 223 MET D N 1
ATOM 7496 C CA . MET D 1 222 ? 22.661 9.652 6.735 1.00 61.30 223 MET D CA 1
ATOM 7497 C C . MET D 1 222 ? 21.738 10.009 7.896 1.00 64.06 223 MET D C 1
ATOM 7498 O O . MET D 1 222 ? 21.414 11.177 8.107 1.00 60.65 223 MET D O 1
ATOM 7503 N N . GLN D 1 223 ? 21.327 8.997 8.653 1.00 65.54 224 GLN D N 1
ATOM 7504 C CA . GLN D 1 223 ? 20.460 9.202 9.810 1.00 66.40 224 GLN D CA 1
ATOM 7505 C C . GLN D 1 223 ? 21.168 9.973 10.925 1.00 65.30 224 GLN D C 1
ATOM 7506 O O . GLN D 1 223 ? 20.547 10.773 11.627 1.00 78.91 224 GLN D O 1
ATOM 7512 N N . LEU D 1 224 ? 22.466 9.726 11.085 1.00 70.29 225 LEU D N 1
ATOM 7513 C CA . LEU D 1 224 ? 23.279 10.483 12.033 1.00 66.32 225 LEU D CA 1
ATOM 7514 C C . LEU D 1 224 ? 23.356 11.949 11.619 1.00 68.24 225 LEU D C 1
ATOM 7515 O O . LEU D 1 224 ? 23.317 12.845 12.462 1.00 68.92 225 LEU D O 1
ATOM 7520 N N . LEU D 1 225 ? 23.472 12.184 10.316 1.00 65.81 226 LEU D N 1
ATOM 7521 C CA . LEU D 1 225 ? 23.481 13.539 9.779 1.00 63.59 226 LEU D CA 1
ATOM 7522 C C . LEU D 1 225 ? 22.182 14.270 10.097 1.00 74.19 226 LEU D C 1
ATOM 7523 O O . LEU D 1 225 ? 22.199 15.420 10.533 1.00 73.07 226 LEU D O 1
ATOM 7528 N N . ARG D 1 226 ? 21.057 13.598 9.875 1.00 74.13 227 ARG D N 1
ATOM 7529 C CA . ARG D 1 226 ? 19.753 14.194 10.138 1.00 75.36 227 ARG D CA 1
ATOM 7530 C C . ARG D 1 226 ? 19.564 14.449 11.630 1.00 82.48 227 ARG D C 1
ATOM 7531 O O . ARG D 1 226 ? 18.980 15.456 12.028 1.00 86.50 227 ARG D O 1
ATOM 7539 N N . ASP D 1 227 ? 20.061 13.529 12.449 1.00 77.85 228 ASP D N 1
ATOM 7540 C CA . ASP D 1 227 ? 19.985 13.667 13.900 1.00 76.61 228 ASP D CA 1
ATOM 7541 C C . ASP D 1 227 ? 20.716 14.918 14.381 1.00 84.27 228 ASP D C 1
ATOM 7542 O O . ASP D 1 227 ? 20.164 15.717 15.137 1.00 93.82 228 ASP D O 1
ATOM 7547 N N . ASN D 1 228 ? 21.959 15.084 13.936 1.00 79.61 229 ASN D N 1
ATOM 7548 C CA . ASN D 1 228 ? 22.731 16.281 14.256 1.00 79.14 229 ASN D CA 1
ATOM 7549 C C . ASN D 1 228 ? 22.028 17.553 13.795 1.00 87.83 229 ASN D C 1
ATOM 7550 O O . ASN D 1 228 ? 21.934 18.523 14.544 1.00 92.47 229 ASN D O 1
ATOM 7555 N N . LEU D 1 229 ? 21.537 17.541 12.559 1.00 83.07 230 LEU D N 1
ATOM 7556 C CA . LEU D 1 229 ? 20.764 18.660 12.032 1.00 84.63 230 LEU D CA 1
ATOM 7557 C C . LEU D 1 229 ? 19.604 19.000 12.960 1.00 94.49 230 LEU D C 1
ATOM 7558 O O . LEU D 1 229 ? 19.419 20.155 13.341 1.00 101.70 230 LEU D O 1
ATOM 7563 N N . THR D 1 230 ? 18.826 17.983 13.319 1.00 94.49 231 THR D N 1
ATOM 7564 C CA . THR D 1 230 ? 17.697 18.155 14.226 1.00 94.76 231 THR D CA 1
ATOM 7565 C C . THR D 1 230 ? 18.147 18.671 15.590 1.00 99.68 231 THR D C 1
ATOM 7566 O O . THR D 1 230 ? 17.464 19.486 16.210 1.00 106.72 231 THR D O 1
ATOM 7570 N N . LEU D 1 231 ? 19.302 18.201 16.048 1.00 94.22 232 LEU D N 1
ATOM 7571 C CA . LEU D 1 231 ? 19.831 18.599 17.348 1.00 102.11 232 LEU D CA 1
ATOM 7572 C C . LEU D 1 231 ? 20.401 20.014 17.302 1.00 108.86 232 LEU D C 1
ATOM 7573 O O . LEU D 1 231 ? 20.249 20.785 18.248 1.00 112.78 232 LEU D O 1
ATOM 7578 N N . TRP D 1 232 ? 21.057 20.349 16.196 1.00 106.42 233 TRP D N 1
ATOM 7579 C CA . TRP D 1 232 ? 21.669 21.663 16.034 1.00 105.48 233 TRP D CA 1
ATOM 7580 C C . TRP D 1 232 ? 20.617 22.751 15.840 1.00 110.25 233 TRP D C 1
ATOM 7581 O O . TRP D 1 232 ? 20.607 23.751 16.558 1.00 119.80 233 TRP D O 1
ATOM 7592 N N . THR D 1 233 ? 19.733 22.549 14.868 1.00 108.38 234 THR D N 1
ATOM 7593 C CA . THR D 1 233 ? 18.692 23.525 14.565 1.00 114.76 234 THR D CA 1
ATOM 7594 C C . THR D 1 233 ? 17.773 23.770 15.761 1.00 117.97 234 THR D C 1
ATOM 7595 O O . THR D 1 233 ? 17.058 24.770 15.812 1.00 121.63 234 THR D O 1
ATOM 7599 N N . SER D 1 234 ? 17.798 22.849 16.719 1.00 117.79 235 SER D N 1
ATOM 7600 C CA . SER D 1 234 ? 16.994 22.980 17.928 1.00 123.57 235 SER D CA 1
ATOM 7601 C C . SER D 1 234 ? 17.834 23.534 19.073 1.00 127.64 235 SER D C 1
ATOM 7602 O O . SER D 1 234 ? 17.318 24.193 19.975 1.00 133.22 235 SER D O 1
ATOM 7605 N N . ASP D 1 235 ? 19.133 23.258 19.029 1.00 122.02 236 ASP D N 1
ATOM 7606 C CA . ASP D 1 235 ? 20.060 23.770 20.028 1.00 119.51 236 ASP D CA 1
ATOM 7607 C C . ASP D 1 235 ? 20.330 25.245 19.762 1.00 121.64 236 ASP D C 1
ATOM 7608 O O . ASP D 1 235 ? 21.124 25.880 20.453 1.00 116.20 236 ASP D O 1
ATOM 7613 N N . GLN D 1 236 ? 19.657 25.778 18.747 1.00 127.70 237 GLN D N 1
ATOM 7614 C CA . GLN D 1 236 ? 19.780 27.184 18.383 1.00 131.53 237 GLN D CA 1
ATOM 7615 C C . GLN D 1 236 ? 18.438 27.887 18.549 1.00 132.89 237 GLN D C 1
ATOM 7616 O O . GLN D 1 236 ? 18.117 28.820 17.814 1.00 131.15 237 GLN D O 1
ATOM 7622 N N . GLN D 1 237 ? 17.651 27.427 19.515 1.00 133.82 238 GLN D N 1
ATOM 7623 C CA . GLN D 1 237 ? 16.327 27.993 19.751 1.00 140.12 238 GLN D CA 1
ATOM 7624 C C . GLN D 1 237 ? 16.199 28.533 21.168 1.00 135.90 238 GLN D C 1
ATOM 7625 O O . GLN D 1 237 ? 15.379 28.076 21.960 1.00 125.03 238 GLN D O 1
ATOM 7631 N N . THR E 2 6 ? 12.853 16.010 39.214 1.00 128.28 501 THR G N 1
ATOM 7632 C CA . THR E 2 6 ? 12.931 15.970 40.649 1.00 137.30 501 THR G CA 1
ATOM 7633 C C . THR E 2 6 ? 11.602 15.678 41.383 1.00 142.72 501 THR G C 1
ATOM 7634 O O . THR E 2 6 ? 10.826 16.587 41.666 1.00 137.41 501 THR G O 1
ATOM 7638 N N . PRO E 2 7 ? 11.329 14.414 41.664 1.00 147.13 502 PRO G N 1
ATOM 7639 C CA . PRO E 2 7 ? 10.267 14.171 42.617 1.00 144.19 502 PRO G CA 1
ATOM 7640 C C . PRO E 2 7 ? 10.908 13.805 43.946 1.00 142.64 502 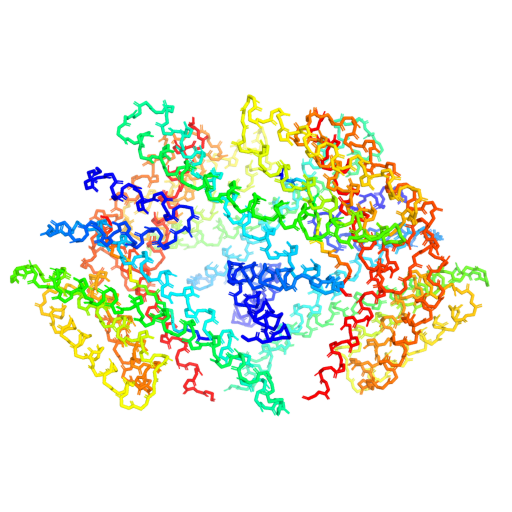PRO G C 1
ATOM 7641 O O . PRO E 2 7 ? 11.887 13.075 43.983 1.00 140.00 502 PRO G O 1
ATOM 7645 N N . PRO E 2 8 ? 10.326 14.288 45.045 1.00 140.16 503 PRO G N 1
ATOM 7646 C CA . PRO E 2 8 ? 10.823 13.786 46.343 1.00 128.26 503 PRO G CA 1
ATOM 7647 C C . PRO E 2 8 ? 10.420 12.283 46.419 1.00 121.96 503 PRO G C 1
ATOM 7648 O O . PRO E 2 8 ? 9.327 11.943 45.973 1.00 121.14 503 PRO G O 1
ATOM 7652 N N . VAL E 2 9 ? 11.412 11.455 46.877 1.00 123.43 504 VAL G N 1
ATOM 7653 C CA . VAL E 2 9 ? 11.268 9.998 46.927 1.00 118.07 504 VAL G CA 1
ATOM 7654 C C . VAL E 2 9 ? 10.281 9.619 47.910 1.00 115.23 504 VAL G C 1
ATOM 7655 O O . VAL E 2 9 ? 10.045 10.269 48.921 1.00 109.02 504 VAL G O 1
ATOM 7659 N N . SER E 2 10 ? 9.663 8.527 47.566 1.00 125.37 505 SER G N 1
ATOM 7660 C CA . SER E 2 10 ? 8.574 8.231 48.453 1.00 134.26 505 SER G CA 1
ATOM 7661 C C . SER E 2 10 ? 8.269 6.720 48.753 1.00 135.51 505 SER G C 1
ATOM 7662 O O . SER E 2 10 ? 8.778 5.823 48.084 1.00 142.16 505 SER G O 1
ATOM 7665 N N . GLN E 2 11 ? 7.468 6.439 49.810 1.00 130.51 506 GLN G N 1
ATOM 7666 C CA . GLN E 2 11 ? 7.095 5.041 50.149 1.00 127.36 506 GLN G CA 1
ATOM 7667 C C . GLN E 2 11 ? 5.953 4.812 51.143 1.00 122.53 506 GLN G C 1
ATOM 7668 O O . GLN E 2 11 ? 5.962 5.312 52.265 1.00 121.30 506 GLN G O 1
ATOM 7674 N N . ALA E 2 12 ? 5.005 4.042 50.681 1.00 126.68 507 ALA G N 1
ATOM 7675 C CA . ALA E 2 12 ? 3.835 3.711 51.449 1.00 126.93 507 ALA G CA 1
ATOM 7676 C C . ALA E 2 12 ? 3.414 2.263 51.202 1.00 129.43 507 ALA G C 1
ATOM 7677 O O . ALA E 2 12 ? 2.407 1.985 50.560 1.00 125.42 507 ALA G O 1
ATOM 7679 N N . SER E 2 13 ? 4.222 1.356 51.701 1.00 130.52 508 SER G N 1
ATOM 7680 C CA . SER E 2 13 ? 3.879 -0.045 51.531 1.00 129.16 508 SER G CA 1
ATOM 7681 C C . SER E 2 13 ? 4.157 -0.789 52.836 1.00 136.60 508 SER G C 1
ATOM 7682 O O . SER E 2 13 ? 5.274 -1.187 53.201 1.00 139.36 508 SER G O 1
ATOM 7685 N N . SER E 2 14 ? 2.990 -0.912 53.466 1.00 131.64 509 SER G N 1
ATOM 7686 C CA . SER E 2 14 ? 2.765 -1.518 54.758 1.00 125.38 509 SER G CA 1
ATOM 7687 C C . SER E 2 14 ? 3.482 -2.807 54.817 1.00 135.78 509 SER G C 1
ATOM 7688 O O . SER E 2 14 ? 3.841 -3.451 53.819 1.00 132.99 509 SER G O 1
ATOM 7691 N N . THR E 2 15 ? 3.707 -3.154 56.067 1.00 137.43 510 THR G N 1
ATOM 7692 C CA . THR E 2 15 ? 4.339 -4.340 56.571 1.00 133.46 510 THR G CA 1
ATOM 7693 C C . THR E 2 15 ? 3.551 -5.562 56.151 1.00 128.93 510 THR G C 1
ATOM 7694 O O . THR E 2 15 ? 2.436 -5.754 56.625 1.00 131.65 510 THR G O 1
ATOM 7698 N N . THR E 2 16 ? 4.083 -6.416 55.263 1.00 133.50 511 THR G N 1
ATOM 7699 C CA . THR E 2 16 ? 3.338 -7.650 54.942 1.00 128.01 511 THR G CA 1
ATOM 7700 C C . THR E 2 16 ? 3.789 -8.770 55.873 1.00 131.45 511 THR G C 1
ATOM 7701 O O . THR E 2 16 ? 3.102 -9.109 56.838 1.00 126.97 511 THR G O 1
ATOM 7705 N N . THR F 2 6 ? 12.586 -14.527 24.072 1.00 140.98 501 THR K N 1
ATOM 7706 C CA . THR F 2 6 ? 13.040 -14.514 22.710 1.00 148.11 501 THR K CA 1
ATOM 7707 C C . THR F 2 6 ? 11.883 -14.419 21.812 1.00 153.85 501 THR K C 1
ATOM 7708 O O . THR F 2 6 ? 11.403 -15.420 21.279 1.00 149.20 501 THR K O 1
ATOM 7712 N N . PRO F 2 7 ? 11.308 -13.267 21.669 1.00 157.41 502 PRO K N 1
ATOM 7713 C CA . PRO F 2 7 ? 10.282 -13.238 20.695 1.00 151.18 502 PRO K CA 1
ATOM 7714 C C . PRO F 2 7 ? 11.046 -12.806 19.484 1.00 147.46 502 PRO K C 1
ATOM 7715 O O . PRO F 2 7 ? 12.125 -12.211 19.605 1.00 144.11 502 PRO K O 1
ATOM 7719 N N . PRO F 2 8 ? 10.529 -13.107 18.287 1.00 141.78 503 PRO K N 1
ATOM 7720 C CA . PRO F 2 8 ? 11.197 -12.575 17.126 1.00 132.17 503 PRO K CA 1
ATOM 7721 C C . PRO F 2 8 ? 10.601 -11.234 16.940 1.00 127.14 503 PRO K C 1
ATOM 7722 O O . PRO F 2 8 ? 9.504 -10.886 17.407 1.00 130.28 503 PRO K O 1
ATOM 7726 N N . VAL F 2 9 ? 11.408 -10.516 16.211 1.00 124.39 504 VAL K N 1
ATOM 7727 C CA . VAL F 2 9 ? 11.228 -9.160 15.838 1.00 118.55 504 VAL K CA 1
ATOM 7728 C C . VAL F 2 9 ? 10.137 -9.041 14.778 1.00 115.74 504 VAL K C 1
ATOM 7729 O O . VAL F 2 9 ? 9.998 -9.863 13.879 1.00 112.46 504 VAL K O 1
ATOM 7733 N N . SER F 2 10 ? 9.397 -7.990 14.898 1.00 124.18 505 SER K N 1
ATOM 7734 C CA . SER F 2 10 ? 8.293 -7.775 14.018 1.00 129.98 505 SER K CA 1
ATOM 7735 C C . SER F 2 10 ? 8.072 -6.281 13.917 1.00 125.33 505 SER K C 1
ATOM 7736 O O . SER F 2 10 ? 8.792 -5.510 14.546 1.00 122.37 505 SER K O 1
ATOM 7739 N N . GLN F 2 11 ? 7.122 -5.867 13.154 1.00 124.24 506 GLN K N 1
ATOM 7740 C CA . GLN F 2 11 ? 6.980 -4.441 12.943 1.00 122.13 506 GLN K CA 1
ATOM 7741 C C . GLN F 2 11 ? 5.668 -4.039 12.399 1.00 120.27 506 GLN K C 1
ATOM 7742 O O . GLN F 2 11 ? 5.029 -4.833 11.701 1.00 116.68 506 GLN K O 1
ATOM 7748 N N . ALA F 2 12 ? 5.255 -2.842 12.656 1.00 123.80 507 ALA K N 1
ATOM 7749 C CA . ALA F 2 12 ? 3.994 -2.437 12.076 1.00 124.16 507 ALA K CA 1
ATOM 7750 C C . ALA F 2 12 ? 3.786 -1.018 12.363 1.00 129.95 507 ALA K C 1
ATOM 7751 O O . ALA F 2 12 ? 3.212 -0.616 13.377 1.00 127.49 507 ALA K O 1
ATOM 7753 N N . SER F 2 13 ? 4.274 -0.306 11.458 1.00 128.82 508 SER K N 1
ATOM 7754 C CA . SER F 2 13 ? 4.161 1.079 11.496 1.00 126.10 508 SER K CA 1
ATOM 7755 C C . SER F 2 13 ? 4.090 1.388 10.064 1.00 129.65 508 SER K C 1
ATOM 7756 O O . SER F 2 13 ? 5.024 1.093 9.333 1.00 133.69 508 SER K O 1
ATOM 7759 N N . SER F 2 14 ? 3.022 1.987 9.625 1.00 122.47 509 SER K N 1
ATOM 7760 C CA . SER F 2 14 ? 3.057 2.315 8.246 1.00 121.87 509 SER K CA 1
ATOM 7761 C C . SER F 2 14 ? 3.883 3.551 8.086 1.00 130.84 509 SER K C 1
ATOM 7762 O O . SER F 2 14 ? 4.223 4.244 9.059 1.00 130.94 509 SER K O 1
ATOM 7765 N N . THR F 2 15 ? 4.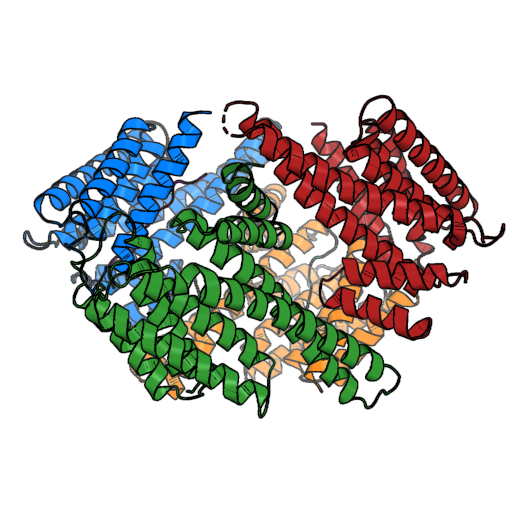212 3.837 6.848 1.00 131.58 510 THR K N 1
ATOM 7766 C CA . THR F 2 15 ? 4.929 5.039 6.561 1.00 129.51 510 THR K CA 1
ATOM 7767 C C . THR F 2 15 ? 3.914 6.182 6.711 1.00 130.78 510 THR K C 1
ATOM 7768 O O . THR F 2 15 ? 2.930 6.289 5.975 1.00 134.56 510 THR K O 1
ATOM 7772 N N . THR F 2 16 ? 4.218 7.004 7.691 1.00 135.62 511 THR K N 1
ATOM 7773 C CA . THR F 2 16 ? 3.367 8.104 8.080 1.00 122.47 511 THR K CA 1
ATOM 7774 C C . THR F 2 16 ? 3.683 9.329 7.219 1.00 129.70 511 THR K C 1
ATOM 7775 O O . THR F 2 16 ? 3.248 9.436 6.077 1.00 133.98 511 THR K O 1
#

Secondary structure (DSSP, 8-state):
--HHHHHHHHHHHHHHT-HHHHHHHHHHHHTT-SPPPHHHHHHHHHHHHHHHHHHHHHHHHHHHHHHHHHHHT-HHHHHHHHHHHHHHHHHHHHHHHHHHHHIIIIITTT--TT-HHHHHHHHHHHHHHHHHHHHH--HHHHHHHHHHHHHHHHHHHHHHHHHS-TT-HHHHHHHHHHHHIIIIIS--HHHHHHHHHHHHHHHHHTTT---GGGHHHHHHHHHHHHHHHHHHHHHT--/--HHHHHHHHHHHHHHT-HHHHHHHHHHHHTTTS---HHHHHHHHHHHHHHHHHHHHHHHHHHHHHHHHHHHT-SHHHHHHHHHHHHHHHHHHHHHHHHHHHIIIIITTS--TT-HHHHHHHHHHHHHHHHHHHHH--THHHHHHHHHHHHHHHHHHHHHHHHS-TT-HHHHHHHHHHHHIIIIIS--HHHHHHHHHHHHHHHHHTGGG--TTTHHHHHHHHHHHHHHHHHHHHHT-/--HHHHHHHHHHHHHTT-HHHHHHHHHHHHTT-PPPPHHHHHHHHHHHHHHHHHHHHHHHHHHHHHHHHHTTT-HHHHHHHHHHHHHHHHHHHHHHHHHHHHIIIIIHHH--TT-HHHHHHHHHHHHHHHHHHHTT--HHHHHHHHHHHHHHHHHHHHHHHHHS-TT-HHHHHHHHHHHHHHHTTS--HHHHHHHHHHHHHHHHHTGGG--STTHHHHHHHHHHHHHHHHHHHHHT-/--HHHHHHHHHHHHHTT-HHHHHHHHHHHHTT-S---HHHHHHHHHHHHHHHHHHHHHHHHHHHHHHHHHT---HHHHHHHHHHHHHHHHHHHHHHHHIIIIITTS--TT-HHHHHHHHHHHHHHHHHHHTT--HHHHHHHHHHHHHHHHHHHHHHHHHS-TT-HHHHHHHHHHHHIIIIIS--HHHHHHHHHHHHHHHHHTGGG--STTHHHHHHHHHHHHHHHHHHHHTT-/-PPP-------/-PPP-------

GO terms:
  GO:0002842 positive regulation of T cell mediated immune response to tumor cell (P, IDA)
  GO:0042149 cellular response to glucose starvation (P, IDA)
  GO:1904262 negative regulation of TORC1 signaling (P, IDA)
  GO:0050870 positive regulation of T cell activation (P, IDA)
  GO:0140031 phosphorylation-dependent protein binding (F, IDA)
  GO:0140311 protein sequestering activity (F, IDA)
  GO:0005515 protein binding (F, IPI)
  GO:0005634 nucleus (C, IDA)
  GO:0005829 cytosol (C, IDA)
  GO:0005829 cytosol (C, TAS)
  GO:0042802 identical protein binding (F, IPI)
  GO:0005759 mitochondrial matrix (C, IDA)
  GO:0070062 extracellular exosome (C, HDA)
  GO:0005925 focal adhesion (C, HDA)
  GO:0016020 membrane (C, HDA)
  GO:0003723 RNA binding (F, HDA)
  GO:0045664 regulation of neuron differentiation (P, IMP)
  GO:0022409 positive regulation of cell-cell adhesion (P, IMP)
  GO:0032880 regulation of protein localization (P, IMP)
  GO:0048167 regulation of synaptic plasticity (P, IMP)

Organism: Homo sapiens (NCBI:txid9606)

Foldseek 3Di:
DDLVVLCVQLVVCVVVVVLVSNLVSLLVSQVVQDEADPVSLVSNLVSLVSQLVVLVVVLCVLVVVLVVCVVVPDDVVNVVSVVVSVVSLVSSLVSLVSLLCSLVVGQCVPDDPPPLLSNLSSLLSQLLSLLSNLVSDDDPSNVVSLVRSCVSLVVSQVSCVVPHQLLPLSNLVSLLSVLCSCVPPVVNPPVSLVSLVVSLVRCVVPVVPDDPVDNVSSVVSSVSSVVVNVVSVVVVVD/DDLVVLCVQLVVCVVVVVLVSNLVSLLVNLVVLDAADPSSLVSNLVSLVSQLVVLVVVLVVLVVVLVVVVVVPDDVVNVVSVVVSVVSLVSSLVSLVSLLCSLVVGQCVPDDPVPLLSNLQSLLSQLQSLLSNLVSDDDPSNVVSLVRSVVSLVVSQVSCVVPHQLQPLSNLVSLLSVLCSCVPPVVNLVSSLVSLVVSLVRCVVPVVPDDPVCNVSSVVSSVSSVVVNVVSVVVVD/DDLVCLLVQLVVCVVVVVLVSNQVSLLVNLVVLDADDPSSLVSNCVSLVSVLVVLCVVLVVLVVVLVVCVVVVPPVPNVVSVVVSVVSLVVNLCSLVSLLCSLVPRQCVVDDPPPLLSNLQSLLSQLQSLLSNLVPDDDPSVVVSLVSSCVSLVVSLVSCVPPHQLLPLSNLVSLQSVLVSCCVPVVNNPVSLVSLVVSLVRCVVVVVPDDDVPNVSSVVSSVVSVCVNVVVVPVVD/DDLVVLLVQLVVCVVVVNLVSNQVSLLVSLVVLDADDPSSLVSNLVSLCSVLVVLVVVLVVLVVVQVVVVVVVNVVSVVVSVVSLVSSLCSLVSLVCSLVVHQQVPDDPPPLLSNLQSLLSQLVSLLSNLVPDDDPRNVVSLVRSLVSLVVSLVSCVVPHQLLPLSNLVSLQVVLVSCCPPVVNNPVSLVSLVVSLVSCVVVVVPDDDPPPVSSVVSSVVSVVVNVVSVVVVD/DDDDDDDDDDD/DDDDDDDDDDD

Nearest PDB structures (foldseek):
  6bzd-assembly2_D  TM=1.004E+00  e=1.192E-29  Homo sapiens
  3uzd-assembly1_A  TM=9.861E-01  e=4.516E-26  Homo sapiens
  7a6r-assembly1_A  TM=9.723E-01  e=1.533E-25  Homo sapiens
  6a5s-assembly1_B  TM=9.639E-01  e=1.838E-25  Homo sapiens
  6fel-assembly2_D  TM=9.684E-01  e=1.410E-24  Homo sapiens

Sequence (967 aa):
VDREQLVQKARLAEQAERYDDMAAAMKNVTELNEPLSNEERNLLSVAYKNVVGARESSWRVISSIEQKTSADGNEKKIEMVRAYREKIEKELEAVCQDVLSLLDNYLIKNCSETQYESKVFYLKMKGDYYRYLAEVATGEKRATVVESSEKAYSEAHEISKEHMQPTHPIRLGLALNYSVFYYEIQNAPEQACHLAKTAFDDAIAELDTLNEDSYKDSTLIMQLLRDNLTLWTSDQQDVDREQLVQKARLAEQAERYDDMAAAMKNVTELNEPLSNEERNLLSVAYKNVVGARESSWRVISSIEQKTSADGNEKKIEMVRAYREKIEKELEAVCQDVLSLLDNYLIKNCSETQYESKVFYLKMKGDYYRYLAEVATGEKRATVVESSEKAYSEAHEISKEHMQPTHPIRLGLALNYSVFYYEIQNAPEQACHLAKTAFDDAIAELDTLNEDSYKDSTLIMQLLRDNLTLWTSDQQVDREQLVQKARLAEQAERYDDMAAAMKNVTELNEPLSNEERNLLSVAYKNVVGARESSWRVISSIEQKTSADGNEKKIEMVRAYREKIEKELEAVCQDVLSLLDNYLIKNCSETQYESKVFYLKMKGDYYRYLAEVATGEKRATVVESSEKAYSEAHEISKEHMQPTHPIRLGLALNYSVFYYEIQNAPEQACHLAKTAFDDAIAELDTLNEDSYKDSTLIMQLLRDNLTLWTSDQQVDREQLVQKARLAEQAERYDDMAAAMKNVTELNEPLSNEERNLLSVAYKNVVGARESSWRVISSIEQKTSADKIEMVRAYREKIEKELEAVCQDVLSLLDNYLIKNCSETQYESKVFYLKMKGDYYRYLAEVATGEKRATVVESSEKAYSEAHEISKEHMQPTHPIRLGLALNYSVFYYEIQNAPEQACHLAKTAFDDAIAELDTLNEDSYKDSTLIMQLLRDNLTLWTSDQQTPPVSQASSTTTPPVSQASSTT

B-factor: mean 72.57, std 23.65, range [27.4, 159.56]

InterPro domains:
  IPR000308 14-3-3 protein [PIRSF000868] (3-243)
  IPR000308 14-3-3 protein [PR00305] (36-65)
  IPR000308 14-3-3 protein [PR00305] (85-109)
  IPR000308 14-3-3 protein [PR00305] (118-140)
  IPR000308 14-3-3 protein [PR00305] (153-179)
  IPR000308 14-3-3 protein [PR00305] (180-206)
  IPR000308 14-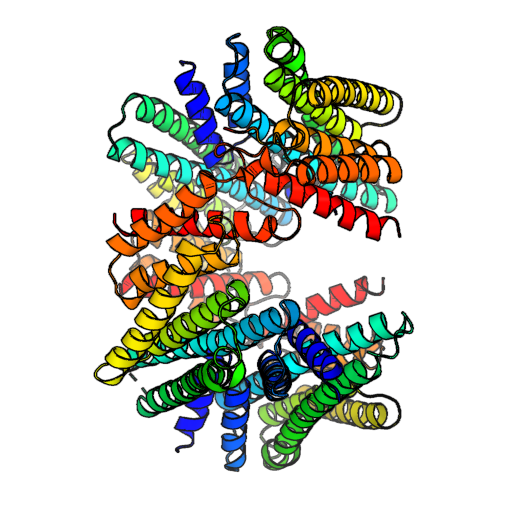3-3 protein [PR00305] (207-236)
  IPR000308 14-3-3 protein [PTHR18860] (4-238)
  IPR023409 14-3-3 protein, conserved site [PS00796] (42-52)
  IPR023409 14-3-3 protein, conserved site [PS00797] (216-235)
  IPR023410 14-3-3 domain [PF00244] (10-234)
  IPR023410 14-3-3 domain [SM00101] (4-247)
  IPR036815 14-3-3 domain superfamily [G3DSA:1.20.190.20] (1-244)
  IPR036815 14-3-3 domain superfamily [SSF48445] (1-236)

CATH classification: 1.20.190.20

Solvent-accessible surface area: 44738 Å² total; per-residue (Å²): 146,74,48,114,15,18,8,18,55,0,93,7,0,59,98,9,126,36,51,83,23,0,7,54,5,0,61,73,0,2,69,82,99,106,101,10,56,56,60,15,22,19,6,0,4,24,0,6,65,54,8,0,17,52,41,29,53,8,41,122,52,0,21,44,44,29,123,132,2,58,92,110,42,68,129,111,75,37,107,4,2,132,48,1,36,57,83,0,22,137,48,2,32,61,21,0,84,40,0,4,50,4,0,61,84,56,11,30,139,92,29,55,141,110,76,72,69,13,56,0,4,5,4,7,1,32,0,4,4,35,13,15,8,1,62,12,6,111,54,154,101,72,62,81,17,14,123,28,0,50,123,1,0,43,53,0,42,102,31,0,100,138,78,19,92,12,4,36,10,10,34,2,3,0,4,0,3,10,0,2,0,31,33,70,12,70,118,13,28,107,85,0,26,120,16,0,119,53,15,6,62,50,0,29,84,68,6,74,34,15,72,110,119,8,1,67,44,1,8,90,9,0,38,25,0,124,54,1,21,87,53,0,80,54,63,100,163,166,122,84,53,122,12,19,7,16,53,0,93,10,0,52,104,9,121,36,52,84,28,0,5,51,4,0,60,68,0,1,70,74,96,102,96,19,58,62,58,16,6,20,8,0,2,23,0,7,63,51,6,0,21,53,40,25,50,8,40,121,54,0,18,37,32,28,122,128,3,62,89,113,51,54,145,111,86,36,98,16,2,132,45,1,38,63,80,0,15,100,49,0,26,60,21,0,88,43,0,5,54,5,0,57,82,55,9,29,136,82,30,57,135,113,75,67,85,22,60,0,2,6,5,4,2,33,0,2,5,38,11,9,6,2,58,12,7,110,54,156,94,75,63,80,17,15,109,22,0,50,122,2,0,38,55,0,41,96,22,0,99,135,78,16,92,12,3,32,9,10,34,1,1,0,4,0,1,8,0,2,0,29,32,69,13,67,122,22,28,145,100,0,28,120,17,0,113,52,16,19,60,48,0,22,83,70,5,76,32,15,68,103,110,10,0,61,49,2,7,85,2,0,66,27,0,93,68,0,28,88,52,0,77,73,76,109,196,174,89,46,95,57,28,6,17,72,0,70,5,0,55,98,6,129,32,56,86,25,0,8,54,4,0,65,61,0,1,74,86,98,86,111,15,53,105,86,14,27,82,6,0,24,40,0,8,78,53,6,0,23,58,39,6,53,5,32,135,52,2,21,51,49,9,103,148,21,49,94,118,41,57,123,136,74,27,121,13,10,121,44,1,40,79,78,0,22,126,45,0,25,58,22,0,94,41,0,2,47,3,0,53,76,56,10,25,130,90,24,58,126,112,70,76,90,17,37,0,31,3,2,27,2,49,0,5,3,30,22,16,7,0,66,12,15,109,59,146,125,74,55,75,16,16,118,32,0,52,140,4,0,42,57,0,41,111,26,0,105,131,73,15,90,11,4,34,28,32,28,1,10,0,3,22,27,6,0,22,0,25,28,116,18,75,109,22,38,114,87,0,26,124,12,0,118,49,12,20,64,44,0,23,78,65,6,84,41,14,70,109,130,21,14,90,78,1,5,90,26,0,42,71,0,105,84,35,25,94,90,10,78,56,97,98,180,166,83,64,64,29,26,2,11,57,0,71,11,0,54,104,4,123,31,61,82,30,0,7,54,3,0,62,60,0,1,71,93,99,103,86,14,53,110,80,14,28,75,5,0,20,46,0,7,76,53,7,0,22,53,47,9,54,8,36,139,57,0,21,56,40,22,132,136,28,75,84,167,159,82,122,20,2,104,53,4,50,68,78,0,17,120,44,0,19,59,19,0,92,42,0,10,48,4,0,58,74,56,10,30,134,68,35,59,143,106,71,68,91,20,42,0,20,6,3,24,2,46,0,10,4,38,15,18,4,1,59,17,12,110,53,162,95,75,68,76,13,14,120,32,0,52,148,4,0,48,64,0,34,92,31,0,98,127,87,15,88,11,4,33,24,41,34,0,12,0,2,20,27,8,0,22,0,21,31,108,13,77,117,22,32,114,99,0,29,125,12,0,112,47,11,21,61,51,0,28,77,66,7,83,43,13,70,110,122,26,3,57,78,1,5,95,24,0,41,73,0,86,84,38,22,89,98,8,79,52,89,107,186,118,107,11,53,63,56,22,35,8,23,120,137,110,19,52,44,32,22,51,6,29,103

Radius of gyration: 33.12 Å; Cα contacts (8 Å, |Δi|>4): 1280; chains: 6; bounding box: 72×59×79 Å